Protein AF-A0A6P0MLT7-F1 (afdb_monomer)

Sequence (885 aa):
MPVNLDKPHLWKSDSLHSIDFYNDWFLRFAPSTFREQRELKAEEVANALAITDYLRGISIQLLKNNPGILPMLRMTTAPPLARDRLIGLAYTTKSLVSSLEGSAKYPPRIPPRMPSNVLDAHLERIIDVLREVADRDLFPWLDDPNTEPTKEALSRSASVVADRLCGAAADPIIRNAQEQRQLNALGAFLKSHNYTEIASNDLNNLLAMPQGSYTFRCNISVGSDKTSVNIPIDCIVSSHTRQPDALPLLIEAKSAGDTTNTNKRRKEEAQKFSQLKRKFGNTVPFLLFLCGYFEPGYLGYEASEGIDWVWEHRITDLLDYIEDNSSLLPRNLAQQNPSLYSSDFMQLEAERFRRQQEVDNSKTPLARNQLGQFSTPFSLAQQISRYTISLLAVGRESRHLLEPAIGSGVFISSIISLNPQNITYTGVEIDALYAQICEELFSEFGCNVLNQDFFSFIESEESQENFDCVITNPPYVRHHHFASETKKQYKEKVLRTLGISVSGLAGLYIYYILLCDQLLKDGAVASWLIPSEFLYVNYGRALREYLYNYVSLIRIHRFDAQNVQFNDALVSSCIITYRKQKPAADLLFSVTRGTYENPAMHYEIPRSSISHSEKWNFSELEQADTEDGIALEKLFQITRGLATGNNDFFILDQWRINEKKIPSQFLVPVLPSPRYIKSSVIESDAAGVPLLTQQKFLLLVTLSPAEIRYKHPGLYQYLEEGKKIGVHNRYLCRTRKRWYFQEKREPPLFVATYMGRTNSNGNAPIRFLLNRSRAIATNVFICLYPKPELQYLLQQSKAREIELLETLNQIPIACIQRAGRSYGGGLQKIEPKELRAVRVKNLPEWLSFKEVVQLDMFSAEQGFSCYFRGSISHNYHVGNFDGCI

Nearest PDB structures (foldseek):
  8vpg-assembly3_C  TM=6.772E-01  e=4.640E-24  Clostridioides difficile
  8q56-assembly1_A-2  TM=5.894E-01  e=7.516E-13  Salmonella enterica subsp. enterica serovar Typhimurium str. D23580
  8zek-assembly1_A  TM=5.015E-01  e=5.450E-13  Escherichia coli
  8c45-assembly1_A  TM=5.292E-01  e=1.770E-11  Salmonella enterica subsp. enterica serovar Typhimurium str. D23580
  8c45-assembly2_B  TM=5.084E-01  e=4.897E-11  Salmonella enterica subsp. enterica serovar Typhimurium str. D23580

Foldseek 3Di:
DFLPLVCLVCQAVLQVVLAVVVVVVCVVPQVVLLVVLLVVLLVLLLVLCVLCVNVPNQALVSCQVQLQCLLLLQLQFVVRDDLVRLCVQLVHDPVQNCLSNDDPVGHHHGDPPDDPVRSRSSSVSSSVVSLVGGPCVLVVCNVPVVDDDDPVSSSSSSSSSSSSSSVVPSVVVSVVVVLVVLLVLLVVVLVVVQAAEDELVVPPDQLPDDASYKYAFHWDWFDDPVDTDTDTFGMWHHANPHDSLDGTATEHEDEDNEQVVLVVCLVVQLVSLVRVCVRNNPPHRYEYEYGHNQDSVSSNSCSVSVYGYDYSVRSVSCCVVRPPPPPDDPPDDPDDDDPPFDPVLVVLVVLLVVLLVVVVVVDDPVVCQLQQPFDFPLVVLLLLLVVQVVLQDDDQDAFEEEALAQQLNSNVSSNVRVVDPRYAYEYEHCDPSSLVNCCVRCVVVRYHYHNHHSVVVLVDPVQFQRHQEYEYAHGFHWLPSDDPPVVVVLQVVLCVPPVFGADSGDGPVLSVVSSCLRRHHAFHKYKYKFFPCLLADQRVLRVLLCCLFFWQWAEKEWEDLQDDSTPPDQTGIIMTMITRHGYDQQRWYWYFYHDSNDGPDIDTDGSVVDDSNHRRQCLCVVDVDDPFFDFLLVWWDKAFFWDQLDCVLFKDFPVCCVVLVPDCVQWFKADDQVVQPPDLEFDADPQQFTPTPTIITGRADDDDLVCCVVPPVSVNVSVVVCVVVPSCVRPCLVPDPHSRHTDDDFAAQKKKFFKAAQDPVRFARIAMHGRPGRHGYHRRIMGTHTDPVNVVLCVVDVVLSVLVNVQVRPQHSSLQPSLWDAGPPRMTGHHRVSSSRRGGRDHDPSPPCPDPPPPPPDDDDDDDDDDDDDDDDDDDDDDDDDDDD

Secondary structure (DSSP, 8-state):
--SSTT-HHHHHHHHHHHHHHHHHHHHHHHHHHHHHHHHHHHHHHHHHHHHTTTTTT--HHHHHH-GGGHHHHHHTBSSPPPHHHHHHHTT--HHHHHHHH-BTTB-S---TTS-HHHHHHHHHHHHHHHHHTB-TTT-GGGS-TT-PPPHHHHHHHHHHHHHHHHHHHHHHHHHHHHHHHHHHHHHHHHHHTT-EE--GGG-S-GGGPPTTEEEEEEEEEES-TTS-EEEEEEEEEE-TT--TTSPPEEEEEEEESSHHHHHHHHHHHHHHHHHHHHHH-S---EEEEEEE---HHHHHHHHHTT-EEEEGGGGGGGHHHHS--SS---S----S------HHHHHHHHHHHHHHHHHHHHS-HHHHHHHT--PPPHHHHHHHHHHHHHTS--SSS-EEEEETT-TTTHHHHHHHHT--TTEEEEEE-SSHHHHHHHHHHHGGGTEEEE-S-HHHHTT-GGGTT-EEEEEE------GGGS-HHHHHHHHHHHHHHH-PPPPTT--HHHHHHHHHGGGEEEEEEEEEEEEGGGGTSGGGHHHHHHHHHTSEEEEEEE--TT---STT--S-EEEEEEESSPPPTT-EEEEEEESSSSEEEEEEEEGGG--SSS---GGGTT------SEEHHHHEEEEEPB--S-HHHHEEEHHHHHHTT--GGGEEEE---GGG--SSEE-B-TT--B-SSS-EEEE---S-HHHHHHH-HHHHHHHHHHHHTTGGGSHHHHHSSSTTPPPP-PPPSEEEESEEE--TT---SS-EEEE-SS-B-BTTEEEEEEPHHHHHHHHT-HHHHHHHHHHHHTS-HHHHHHHSEEETTTEEE--HHHHHH-EESS--GGG--------------------------------------

pLDDT: mean 81.79, std 17.55, range [25.17, 97.94]

Radius of gyration: 35.31 Å; Cα contacts (8 Å, |Δi|>4): 1347; chains: 1; bounding box: 94×104×95 Å

Solvent-accessible surface area (backbone atoms only — not comparable to full-atom values): 49921 Å² total; per-residue (Å²): 126,79,85,39,52,83,38,73,89,48,42,60,62,52,26,51,53,24,31,52,58,39,46,61,51,43,70,67,49,47,63,55,50,44,50,57,40,35,56,56,31,38,52,52,37,50,52,45,33,59,74,20,54,72,67,72,55,71,44,64,70,52,44,65,77,42,22,58,44,52,64,56,56,30,37,52,23,62,73,61,51,51,71,70,54,48,30,63,75,25,73,44,54,71,66,53,54,47,27,19,55,29,53,98,90,40,73,46,34,77,62,90,86,57,56,67,72,62,49,48,57,36,45,47,34,44,50,52,49,49,62,74,36,39,28,50,90,62,42,60,47,77,82,38,92,87,47,78,77,49,73,67,52,49,52,52,36,38,52,53,32,12,52,53,44,22,55,71,56,32,56,58,52,52,53,51,53,50,53,51,50,54,52,48,52,52,51,52,53,40,46,75,70,70,33,44,81,49,69,51,89,75,63,86,47,74,56,73,54,57,66,27,23,30,35,56,67,35,69,48,76,42,70,53,102,89,61,66,44,72,44,80,39,46,33,39,38,25,31,70,81,59,55,74,88,48,78,44,42,36,32,41,74,46,73,33,96,41,67,71,63,44,75,74,46,60,64,60,56,54,49,52,52,55,50,50,28,73,73,72,37,91,81,65,55,53,34,36,39,39,40,12,32,56,52,61,74,54,54,52,50,42,28,73,74,69,36,35,47,37,41,60,92,46,55,73,60,50,44,74,78,52,45,90,72,86,82,73,76,81,90,79,76,96,74,90,76,80,85,84,67,62,79,66,58,59,49,54,53,51,50,46,52,51,54,44,50,53,56,56,69,75,48,55,73,67,60,35,56,69,67,25,72,71,81,74,49,57,73,59,32,32,52,54,37,55,58,54,58,69,70,51,80,93,67,93,66,74,40,34,32,38,18,69,46,28,50,57,28,50,54,59,52,31,40,59,66,68,63,68,79,55,58,36,36,40,32,22,16,67,50,58,74,32,28,49,50,28,39,77,73,32,37,93,68,47,32,47,60,42,71,37,53,54,77,61,52,71,69,40,75,87,47,47,51,59,22,45,30,35,51,41,57,56,36,74,30,60,48,86,82,58,65,73,63,65,55,49,54,53,38,52,47,42,32,70,76,71,67,42,74,62,48,86,71,35,43,48,42,56,54,52,59,63,60,44,54,63,27,38,25,85,68,12,40,38,40,40,45,43,66,47,55,45,36,70,42,78,49,21,32,42,53,41,35,43,52,51,70,52,22,29,52,47,34,41,38,36,47,44,77,86,57,76,84,44,100,83,57,99,59,64,43,25,38,41,32,32,29,40,35,70,48,60,87,82,36,60,25,37,42,32,31,45,48,90,90,65,46,78,40,78,44,79,41,52,52,80,82,58,60,39,87,55,65,62,68,68,65,63,74,76,55,89,83,66,90,67,48,50,38,39,48,81,47,25,55,62,37,72,24,51,78,75,68,42,59,86,79,39,45,37,41,68,66,58,35,59,75,47,56,46,62,68,92,33,52,42,36,28,58,59,65,70,90,74,56,86,62,54,63,40,50,44,52,96,88,24,44,51,77,51,96,62,56,32,25,36,54,49,58,86,73,52,74,70,54,29,49,73,77,36,50,45,48,35,51,53,52,52,52,40,48,75,76,44,53,45,75,32,73,62,11,56,75,37,100,48,46,70,56,60,85,88,75,76,48,33,51,30,37,32,44,25,59,29,50,63,48,99,85,72,49,57,34,59,49,50,32,41,36,71,21,55,26,28,52,39,58,68,26,30,31,30,35,64,33,73,72,54,43,56,60,39,74,77,34,75,64,51,53,54,54,50,45,51,44,61,60,62,52,56,55,67,57,54,58,64,47,28,49,79,46,72,93,62,37,36,35,49,49,46,76,31,53,32,67,37,58,47,66,76,62,57,76,96,66,53,80,68,75,78,68,79,76,74,90,70,88,81,91,83,89,84,90,83,89,83,90,84,88,88,77,90,85,87,82,89,82,88,81,82,86,88,134

Structure (mmCIF, N/CA/C/O backbone):
data_AF-A0A6P0MLT7-F1
#
_entry.id   AF-A0A6P0MLT7-F1
#
loop_
_atom_site.group_PDB
_atom_site.id
_atom_site.type_symbol
_atom_site.label_atom_id
_atom_site.label_alt_id
_atom_site.label_comp_id
_atom_site.label_asym_id
_atom_site.label_entity_id
_atom_site.label_seq_id
_atom_site.pdbx_PDB_ins_code
_atom_site.Cartn_x
_atom_site.Cartn_y
_atom_site.Cartn_z
_atom_site.occupancy
_atom_site.B_iso_or_equiv
_atom_site.auth_seq_id
_atom_site.auth_comp_id
_atom_site.auth_asym_id
_atom_site.auth_atom_id
_atom_site.pdbx_PDB_model_num
ATOM 1 N N . MET A 1 1 ? -4.074 25.007 24.985 1.00 59.66 1 MET A N 1
ATOM 2 C CA . MET A 1 1 ? -4.455 23.640 24.555 1.00 59.66 1 MET A CA 1
ATOM 3 C C . MET A 1 1 ? -3.503 23.231 23.447 1.00 59.66 1 MET A C 1
ATOM 5 O O . MET A 1 1 ? -2.954 24.135 22.829 1.00 59.66 1 MET A O 1
ATOM 9 N N . PRO A 1 2 ? -3.272 21.934 23.210 1.00 78.69 2 PRO A N 1
ATOM 10 C CA . PRO A 1 2 ? -2.504 21.508 22.050 1.00 78.69 2 PRO A CA 1
ATOM 11 C C . PRO A 1 2 ? -3.204 21.946 20.758 1.00 78.69 2 PRO A C 1
ATOM 13 O O . PRO A 1 2 ? -4.433 22.057 20.729 1.00 78.69 2 PRO A O 1
ATOM 16 N N . VAL A 1 3 ? -2.446 22.220 19.700 1.00 84.88 3 VAL A N 1
ATOM 17 C CA . VAL A 1 3 ? -2.982 22.665 18.407 1.00 84.88 3 VAL A CA 1
ATOM 18 C C . VAL A 1 3 ? -3.327 21.470 17.534 1.00 84.88 3 VAL A C 1
ATOM 20 O O . VAL A 1 3 ? -4.436 21.434 17.002 1.00 84.88 3 VAL A O 1
ATOM 23 N N . ASN A 1 4 ? -2.456 20.464 17.423 1.00 89.38 4 ASN A N 1
ATOM 24 C CA . ASN A 1 4 ? -2.694 19.324 16.537 1.00 89.38 4 ASN A CA 1
ATOM 25 C C . ASN A 1 4 ? -2.496 17.956 17.198 1.00 89.38 4 ASN A C 1
ATOM 27 O O . ASN A 1 4 ? -3.215 17.031 16.818 1.00 89.38 4 ASN A O 1
ATOM 31 N N . LEU A 1 5 ? -1.607 17.790 18.186 1.00 86.69 5 LEU A N 1
ATOM 32 C CA . LEU A 1 5 ? -1.291 16.464 18.757 1.00 86.69 5 LEU A CA 1
ATOM 33 C C . LEU A 1 5 ? -2.497 15.737 19.366 1.00 86.69 5 LEU A C 1
ATOM 35 O O . LEU A 1 5 ? -2.495 14.514 19.465 1.00 86.69 5 LEU A O 1
ATOM 39 N N . ASP A 1 6 ? -3.537 16.463 19.773 1.00 87.75 6 ASP A N 1
ATOM 40 C CA . ASP A 1 6 ? -4.758 15.907 20.362 1.00 87.75 6 ASP A CA 1
ATOM 41 C C . ASP A 1 6 ? -5.932 15.840 19.370 1.00 87.75 6 ASP A C 1
ATOM 43 O O . ASP A 1 6 ? -7.049 15.472 19.739 1.00 87.75 6 ASP A O 1
ATOM 47 N N . LYS A 1 7 ? -5.688 16.148 18.086 1.00 87.38 7 LYS A N 1
ATOM 48 C CA . LYS A 1 7 ? -6.708 16.197 17.021 1.00 87.38 7 LYS A CA 1
ATOM 49 C C . LYS A 1 7 ? -6.458 15.165 15.916 1.00 87.38 7 LYS A C 1
ATOM 51 O O . LYS A 1 7 ? -6.409 15.530 14.740 1.00 87.38 7 LYS A O 1
ATOM 56 N N . PRO A 1 8 ? -6.387 13.855 16.230 1.00 78.31 8 PRO A N 1
ATOM 57 C CA . PRO A 1 8 ? -6.118 12.818 15.231 1.00 78.31 8 PRO A CA 1
ATOM 58 C C . PRO A 1 8 ? -7.149 12.750 14.101 1.00 78.31 8 PRO A C 1
ATOM 60 O O . PRO A 1 8 ? -6.842 12.293 13.001 1.00 78.31 8 PRO A O 1
ATOM 63 N N . HIS A 1 9 ? -8.358 13.260 14.342 1.00 81.12 9 HIS A N 1
ATOM 64 C CA . HIS A 1 9 ? -9.406 13.390 13.335 1.00 81.12 9 HIS A CA 1
ATOM 65 C C . HIS A 1 9 ? -9.062 14.392 12.213 1.00 81.12 9 HIS A C 1
ATOM 67 O O . HIS A 1 9 ? -9.569 14.229 11.106 1.00 81.12 9 HIS A O 1
ATOM 73 N N . LEU A 1 10 ? -8.188 15.379 12.463 1.00 77.44 10 LEU A N 1
ATOM 74 C CA . LEU A 1 10 ? -7.748 16.376 11.472 1.00 77.44 10 LEU A CA 1
ATOM 75 C C . LEU A 1 10 ? -6.457 15.980 10.751 1.00 77.44 10 LEU A C 1
ATOM 77 O O . LEU A 1 10 ? -6.209 16.437 9.636 1.00 77.44 10 LEU A O 1
ATOM 81 N N . TRP A 1 11 ? -5.649 15.092 11.341 1.00 87.25 11 TRP A N 1
ATOM 82 C CA . TRP A 1 11 ? -4.314 14.763 10.831 1.00 87.25 11 TRP A CA 1
ATOM 83 C C . TRP A 1 11 ? -4.325 14.364 9.366 1.00 87.25 11 TRP A C 1
ATOM 85 O O . TRP A 1 11 ? -3.484 14.817 8.598 1.00 87.25 11 TRP A O 1
ATOM 95 N N . LYS A 1 12 ? -5.288 13.538 8.952 1.00 77.00 12 LYS A N 1
ATOM 96 C CA . LYS A 1 12 ? -5.355 13.055 7.573 1.00 77.00 12 LYS A CA 1
ATOM 97 C C . LYS A 1 12 ? -5.671 14.172 6.577 1.00 77.00 12 LYS A C 1
ATOM 99 O O . LYS A 1 12 ? -5.018 14.239 5.539 1.00 77.00 12 LYS A O 1
ATOM 104 N N . SER A 1 13 ? -6.659 15.016 6.867 1.00 81.81 13 SER A N 1
ATOM 105 C CA . SER A 1 13 ? -7.022 16.131 5.987 1.00 81.81 13 SER A CA 1
ATOM 106 C C . SER A 1 13 ? -5.907 17.169 5.917 1.00 81.81 13 SER A C 1
ATOM 108 O O . SER A 1 13 ? -5.542 17.586 4.821 1.00 81.81 13 SER A O 1
ATOM 110 N N . ASP A 1 14 ? -5.303 17.519 7.053 1.00 86.06 14 ASP A N 1
ATOM 111 C CA . ASP A 1 14 ? -4.200 18.481 7.080 1.00 86.06 14 ASP A CA 1
ATOM 112 C C . ASP A 1 14 ? -2.954 17.936 6.372 1.00 86.06 14 ASP A C 1
ATOM 114 O O . ASP A 1 14 ? -2.264 18.669 5.667 1.00 86.06 14 ASP A O 1
ATOM 118 N N . SER A 1 15 ? -2.688 16.630 6.483 1.00 86.69 15 SER A N 1
ATOM 119 C CA . SER A 1 15 ? -1.591 15.988 5.748 1.00 86.69 15 SER A CA 1
ATOM 120 C C . SER A 1 15 ? -1.787 16.099 4.236 1.00 86.69 15 SER A C 1
ATOM 122 O O . SER A 1 15 ? -0.829 16.376 3.520 1.00 86.69 15 SER A O 1
ATOM 124 N N . LEU A 1 16 ? -3.018 15.927 3.736 1.00 80.31 16 LEU A N 1
ATOM 125 C CA . LEU A 1 16 ? -3.323 16.090 2.310 1.00 80.31 16 LEU A CA 1
ATOM 126 C C . LEU A 1 16 ? -3.113 17.537 1.848 1.00 80.31 16 LEU A C 1
ATOM 128 O O . LEU A 1 16 ? -2.422 17.757 0.857 1.00 80.31 16 LEU A O 1
ATOM 132 N N . HIS A 1 17 ? -3.606 18.524 2.600 1.00 80.62 17 HIS A N 1
ATOM 133 C CA . HIS A 1 17 ? -3.372 19.935 2.275 1.00 80.62 17 HIS A CA 1
ATOM 134 C C . HIS A 1 17 ? -1.887 20.313 2.335 1.00 80.62 17 HIS A C 1
ATOM 136 O O . HIS A 1 17 ? -1.398 21.065 1.495 1.00 80.62 17 HIS A O 1
ATOM 142 N N . SER A 1 18 ? -1.142 19.757 3.292 1.00 90.81 18 SER A N 1
ATOM 143 C CA . SER A 1 18 ? 0.308 19.933 3.403 1.00 90.81 18 SER A CA 1
ATOM 144 C C . SER A 1 18 ? 1.053 19.355 2.195 1.00 90.81 18 SER A C 1
ATOM 146 O O . SER A 1 18 ? 2.000 19.968 1.697 1.00 90.81 18 SER A O 1
ATOM 148 N N . ILE A 1 19 ? 0.605 18.200 1.690 1.00 87.06 19 ILE A N 1
ATOM 149 C CA . ILE A 1 19 ? 1.123 17.577 0.467 1.00 87.06 19 ILE A CA 1
ATOM 150 C C . ILE A 1 19 ? 0.839 18.459 -0.749 1.00 87.06 19 ILE A C 1
ATOM 152 O O 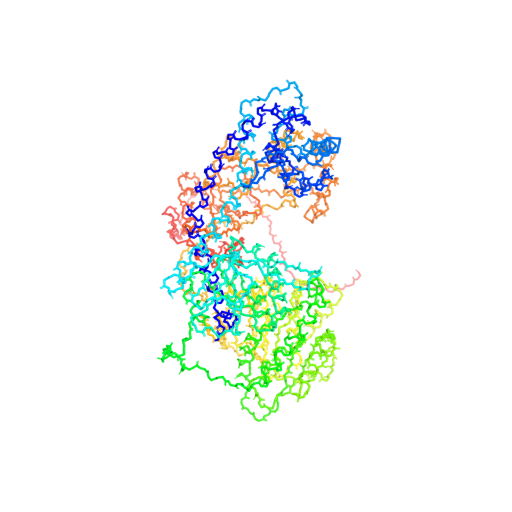. ILE A 1 19 ? 1.757 18.721 -1.524 1.00 87.06 19 ILE A O 1
ATOM 156 N N . ASP A 1 20 ? -0.391 18.944 -0.908 1.00 79.25 20 ASP A N 1
ATOM 157 C CA . ASP A 1 20 ? -0.760 19.809 -2.032 1.00 79.25 20 ASP A CA 1
ATOM 158 C C . ASP A 1 20 ? 0.033 21.122 -2.011 1.00 79.25 20 ASP A C 1
ATOM 160 O O . ASP A 1 20 ? 0.593 21.530 -3.031 1.00 79.25 20 ASP A O 1
ATOM 164 N N . PHE A 1 21 ? 0.180 21.728 -0.830 1.00 80.94 21 PHE A N 1
ATOM 165 C CA . PHE A 1 21 ? 0.976 22.937 -0.623 1.00 80.94 21 PHE A CA 1
ATOM 166 C C . PHE A 1 21 ? 2.456 22.734 -0.984 1.00 80.94 21 PHE A C 1
ATOM 168 O O . PHE A 1 21 ? 3.061 23.571 -1.659 1.00 80.94 21 PHE A O 1
ATOM 175 N N . TYR A 1 22 ? 3.044 21.601 -0.587 1.00 87.44 22 TYR A N 1
ATOM 176 C CA . TYR A 1 22 ? 4.405 21.233 -0.980 1.00 87.44 22 TYR A CA 1
ATOM 177 C C . TYR A 1 22 ? 4.519 20.993 -2.491 1.00 87.44 22 TYR A C 1
ATOM 179 O O . TYR A 1 22 ? 5.451 21.485 -3.130 1.00 87.44 22 TYR A O 1
ATOM 187 N N . ASN A 1 23 ? 3.576 20.247 -3.073 1.00 82.88 23 ASN A N 1
ATOM 188 C CA . ASN A 1 23 ? 3.587 19.880 -4.486 1.00 82.88 23 ASN A CA 1
ATOM 189 C C . ASN A 1 23 ? 3.485 21.109 -5.396 1.00 82.88 23 ASN A C 1
ATOM 191 O O . ASN A 1 23 ? 4.192 21.173 -6.400 1.00 82.88 23 ASN A O 1
ATOM 195 N N . ASP A 1 24 ? 2.669 22.103 -5.039 1.00 79.50 24 ASP A N 1
ATOM 196 C CA . ASP A 1 24 ? 2.546 23.352 -5.797 1.00 79.50 24 ASP A CA 1
ATOM 197 C C . ASP A 1 24 ? 3.874 24.133 -5.855 1.00 79.50 24 ASP A C 1
ATOM 199 O O . ASP A 1 24 ? 4.269 24.667 -6.896 1.00 79.50 24 ASP A O 1
ATOM 203 N N . TRP A 1 25 ? 4.627 24.177 -4.753 1.00 86.50 25 TRP A N 1
ATOM 204 C CA . TRP A 1 25 ? 5.988 24.722 -4.765 1.00 86.50 25 TRP A CA 1
ATOM 205 C C . TRP A 1 25 ? 6.948 23.844 -5.583 1.00 86.50 25 TRP A C 1
ATOM 207 O O . TRP A 1 25 ? 7.662 24.351 -6.455 1.00 86.50 25 TRP A O 1
ATOM 217 N N . PHE A 1 26 ? 6.932 22.528 -5.355 1.00 84.94 26 PHE A N 1
ATOM 218 C CA . PHE A 1 26 ? 7.840 21.581 -6.000 1.00 84.94 26 PHE A CA 1
ATOM 219 C C . PHE A 1 26 ? 7.711 21.619 -7.527 1.00 84.94 26 PHE A C 1
ATOM 221 O O . PHE A 1 26 ? 8.719 21.680 -8.227 1.00 84.94 26 PHE A O 1
ATOM 228 N N . LEU A 1 27 ? 6.484 21.661 -8.056 1.00 77.19 27 LEU A N 1
ATOM 229 C CA . LEU A 1 27 ? 6.213 21.724 -9.496 1.00 77.19 27 LEU A CA 1
ATOM 230 C C . LEU A 1 27 ? 6.749 23.003 -10.159 1.00 77.19 27 LEU A C 1
ATOM 232 O O . LEU A 1 27 ? 7.069 22.977 -11.347 1.00 77.19 27 LEU A O 1
ATOM 236 N N . ARG A 1 28 ? 6.875 24.106 -9.412 1.00 81.06 28 ARG A N 1
ATOM 237 C CA . ARG A 1 28 ? 7.407 25.381 -9.919 1.00 81.06 28 ARG A CA 1
ATOM 238 C C . ARG A 1 28 ? 8.928 25.472 -9.817 1.00 81.06 28 ARG A C 1
ATOM 240 O O . ARG A 1 28 ? 9.554 26.036 -10.711 1.00 81.06 28 ARG A O 1
ATOM 247 N N . PHE A 1 29 ? 9.516 24.930 -8.750 1.00 82.56 29 PHE A N 1
ATOM 248 C CA . PHE A 1 29 ? 10.946 25.069 -8.458 1.00 82.56 29 PHE A CA 1
ATOM 249 C C . PHE A 1 29 ? 11.792 23.903 -8.993 1.00 82.56 29 PHE A C 1
ATOM 251 O O . PHE A 1 29 ? 12.817 24.117 -9.634 1.00 82.56 29 PHE A O 1
ATOM 258 N N . ALA A 1 30 ? 11.364 22.655 -8.780 1.00 83.12 30 ALA A N 1
ATOM 259 C CA . ALA A 1 30 ? 12.192 21.489 -9.086 1.00 83.12 30 ALA A CA 1
ATOM 260 C C . ALA A 1 30 ? 12.508 21.325 -10.587 1.00 83.12 30 ALA A C 1
ATOM 262 O O . ALA A 1 30 ? 13.669 21.059 -10.907 1.00 83.12 30 ALA A O 1
ATOM 263 N N . PRO A 1 31 ? 11.562 21.506 -11.538 1.00 83.94 31 PRO A N 1
ATOM 264 C CA . PRO A 1 31 ? 11.862 21.306 -12.955 1.00 83.94 31 PRO A CA 1
ATOM 265 C C . PRO A 1 31 ? 12.884 22.294 -13.524 1.00 83.94 31 PRO A C 1
ATOM 267 O O . PRO A 1 31 ? 13.697 21.894 -14.356 1.00 83.94 31 PRO A O 1
ATOM 270 N N . SER A 1 32 ? 12.848 23.567 -13.117 1.00 82.50 32 SER A N 1
ATOM 271 C CA . SER A 1 32 ? 13.802 24.579 -13.588 1.00 82.50 32 SER A CA 1
ATOM 272 C C . SER A 1 32 ? 15.191 24.330 -13.007 1.00 82.50 32 SER A C 1
ATOM 274 O O . SER A 1 32 ? 16.144 24.241 -13.777 1.00 82.50 32 SER A O 1
ATOM 276 N N . THR A 1 33 ? 15.295 24.089 -11.694 1.00 84.00 33 THR A N 1
ATOM 277 C CA . THR A 1 33 ? 16.560 23.721 -11.038 1.00 84.00 33 THR A CA 1
ATOM 278 C C . THR A 1 33 ? 17.168 22.465 -11.655 1.00 84.00 33 THR A C 1
ATOM 280 O O . THR A 1 33 ? 18.366 22.423 -11.916 1.00 84.00 33 THR A O 1
ATOM 283 N N . PHE A 1 34 ? 16.357 21.443 -11.940 1.00 83.69 34 PHE A N 1
ATOM 284 C CA . PHE A 1 34 ? 16.854 20.220 -12.565 1.00 83.69 34 PHE A CA 1
ATOM 285 C C . PHE A 1 34 ? 17.400 20.479 -13.978 1.00 83.69 34 PHE A C 1
ATOM 287 O O . PHE A 1 34 ? 18.430 19.922 -14.344 1.00 83.69 34 PHE A O 1
ATOM 294 N N . ARG A 1 35 ? 16.744 21.327 -14.784 1.00 83.12 35 ARG A N 1
ATOM 295 C CA . ARG A 1 35 ? 17.228 21.678 -16.134 1.00 83.12 35 ARG A CA 1
ATOM 296 C C . ARG A 1 35 ? 18.541 22.455 -16.086 1.00 83.12 35 ARG A C 1
ATOM 298 O O . ARG A 1 35 ? 19.471 22.074 -16.784 1.00 83.12 35 ARG A O 1
ATOM 305 N N . GLU A 1 36 ? 18.625 23.469 -15.229 1.00 84.88 36 GLU A N 1
ATOM 306 C CA . GLU A 1 36 ? 19.840 24.268 -15.037 1.00 84.88 36 GLU A CA 1
ATOM 307 C C . GLU A 1 36 ? 21.015 23.389 -14.581 1.00 84.88 36 GLU A C 1
ATOM 309 O O . GLU A 1 36 ? 22.103 23.436 -15.153 1.00 84.88 36 GLU A O 1
ATOM 314 N N . GLN A 1 37 ? 20.787 22.504 -13.603 1.00 85.94 37 GLN A N 1
ATOM 315 C CA . GLN A 1 37 ? 21.819 21.561 -13.170 1.00 85.94 37 GLN A CA 1
ATOM 316 C C . GLN A 1 37 ? 22.191 20.566 -14.269 1.00 85.94 37 GLN A C 1
ATOM 318 O O . GLN A 1 37 ? 23.364 20.225 -14.395 1.00 85.94 37 GLN A O 1
ATOM 323 N N . ARG A 1 38 ? 21.241 20.110 -15.092 1.00 85.44 38 ARG A N 1
ATOM 324 C CA . ARG A 1 38 ? 21.536 19.191 -16.197 1.00 85.44 38 ARG A CA 1
ATOM 325 C C . ARG A 1 38 ? 22.480 19.824 -17.219 1.00 85.44 38 ARG A C 1
ATOM 327 O O . ARG A 1 38 ? 23.386 19.132 -17.673 1.00 85.44 38 ARG A O 1
ATOM 334 N N . GLU A 1 39 ? 22.295 21.099 -17.554 1.00 81.62 39 GLU A N 1
ATOM 335 C CA . GLU A 1 39 ? 23.186 21.831 -18.466 1.00 81.62 39 GLU A CA 1
ATOM 336 C C . GLU A 1 39 ? 24.604 21.932 -17.887 1.00 81.62 39 GLU A C 1
ATOM 338 O O . GLU A 1 39 ? 25.559 21.479 -18.518 1.00 81.62 39 GLU A O 1
ATOM 343 N N . LEU A 1 40 ? 24.732 22.378 -16.632 1.00 84.94 40 LEU A N 1
ATOM 344 C CA . LEU A 1 40 ? 26.025 22.471 -15.941 1.00 84.94 40 LEU A CA 1
ATOM 345 C C . LEU A 1 40 ? 26.728 21.106 -15.822 1.00 84.94 40 LEU A C 1
ATOM 347 O O . LEU A 1 40 ? 27.929 20.983 -16.069 1.00 84.94 40 LEU A O 1
ATOM 351 N N . LYS A 1 41 ? 25.991 20.048 -15.456 1.00 89.38 41 LYS A N 1
ATOM 352 C CA . LYS A 1 41 ? 26.561 18.701 -15.290 1.00 89.38 41 LYS A CA 1
ATOM 353 C C . LYS A 1 41 ? 26.906 18.038 -16.613 1.00 89.38 41 LYS A C 1
ATOM 355 O O . LYS A 1 41 ? 27.855 17.260 -16.641 1.00 89.38 41 LYS A O 1
ATOM 360 N N . ALA A 1 42 ? 26.209 18.352 -17.701 1.00 85.19 42 ALA A N 1
ATOM 361 C CA . ALA A 1 42 ? 26.589 17.874 -19.025 1.00 85.19 42 ALA A CA 1
ATOM 362 C C . ALA A 1 42 ? 27.979 18.392 -19.432 1.00 85.19 42 ALA A C 1
ATOM 364 O O . ALA A 1 42 ? 28.806 17.602 -19.893 1.00 85.19 42 ALA A O 1
ATOM 365 N N . GLU A 1 43 ? 28.269 19.674 -19.192 1.00 86.00 43 GLU A N 1
ATOM 366 C CA . GLU A 1 43 ? 29.590 20.260 -19.459 1.00 86.00 43 GLU A CA 1
ATOM 367 C C . GLU A 1 43 ? 30.682 19.671 -18.555 1.00 86.00 43 GLU A C 1
ATOM 369 O O . GLU A 1 43 ? 31.745 19.271 -19.038 1.00 86.00 43 GLU A O 1
ATOM 374 N N . GLU A 1 44 ? 30.417 19.543 -17.249 1.00 87.94 44 GLU A N 1
ATOM 375 C CA . GLU A 1 44 ? 31.357 18.923 -16.302 1.00 87.94 44 GLU A CA 1
ATOM 376 C C . GLU A 1 44 ? 31.701 17.479 -16.694 1.00 87.94 44 GLU A C 1
ATOM 378 O O . GLU A 1 44 ? 32.866 17.079 -16.640 1.00 87.94 44 GLU A O 1
ATOM 383 N N . VAL A 1 45 ? 30.704 16.695 -17.116 1.00 92.19 45 VAL A N 1
ATOM 384 C CA . VAL A 1 45 ? 30.898 15.305 -17.546 1.00 92.19 45 VAL A CA 1
ATOM 385 C C . VAL A 1 45 ? 31.697 15.230 -18.841 1.00 92.19 45 VAL A C 1
ATOM 387 O O . VAL A 1 45 ? 32.606 14.406 -18.929 1.00 92.19 45 VAL A O 1
ATOM 390 N N . ALA A 1 46 ? 31.406 16.085 -19.824 1.00 87.69 46 ALA A N 1
ATOM 391 C CA . ALA A 1 46 ? 32.158 16.125 -21.075 1.00 87.69 46 ALA A CA 1
ATOM 392 C C . ALA A 1 46 ? 33.644 16.436 -20.825 1.00 87.69 46 ALA A C 1
ATOM 394 O O . ALA A 1 46 ? 34.520 15.712 -21.303 1.00 87.69 46 ALA A O 1
ATOM 395 N N . ASN A 1 47 ? 33.924 17.447 -19.998 1.00 88.94 47 ASN A N 1
ATOM 396 C CA . ASN A 1 47 ? 35.286 17.818 -19.617 1.00 88.94 47 ASN A CA 1
ATOM 397 C C . ASN A 1 47 ? 35.991 16.696 -18.846 1.00 88.94 47 ASN A C 1
ATOM 399 O O . ASN A 1 47 ? 37.140 16.362 -19.133 1.00 88.94 47 ASN A O 1
ATOM 403 N N . ALA A 1 48 ? 35.308 16.073 -17.886 1.00 91.00 48 ALA A N 1
ATOM 404 C CA . ALA A 1 48 ? 35.898 15.017 -17.076 1.00 91.00 48 ALA A CA 1
ATOM 405 C C . ALA A 1 48 ? 36.145 13.724 -17.879 1.00 91.00 48 ALA A C 1
ATOM 407 O O . ALA A 1 48 ? 37.156 13.055 -17.658 1.00 91.00 48 ALA A O 1
ATOM 408 N N . LEU A 1 49 ? 35.285 13.385 -18.846 1.00 91.56 49 LEU A N 1
ATOM 409 C CA . LEU A 1 49 ? 35.533 12.288 -19.786 1.00 91.56 49 LEU A CA 1
ATOM 410 C C . LEU A 1 49 ? 36.754 12.573 -20.667 1.00 91.56 49 LEU A C 1
ATOM 412 O O . LEU A 1 49 ? 37.586 11.688 -20.823 1.00 91.56 49 LEU A O 1
ATOM 416 N N . ALA A 1 50 ? 36.915 13.798 -21.172 1.00 89.44 50 ALA A N 1
ATOM 417 C CA . ALA A 1 50 ? 38.090 14.165 -21.962 1.00 89.44 50 ALA A CA 1
ATOM 418 C C . ALA A 1 50 ? 39.391 14.092 -21.140 1.00 89.44 50 ALA A C 1
ATOM 420 O O . ALA A 1 50 ? 40.369 13.492 -21.578 1.00 89.44 50 ALA A O 1
ATOM 421 N N . ILE A 1 51 ? 39.396 14.639 -19.918 1.00 92.19 51 ILE A N 1
ATOM 422 C CA . ILE A 1 51 ? 40.573 14.627 -19.030 1.00 92.19 51 ILE A CA 1
ATOM 423 C C . ILE A 1 51 ? 40.974 13.198 -18.650 1.00 92.19 51 ILE A C 1
ATOM 425 O O . ILE A 1 51 ? 42.160 12.907 -18.525 1.00 92.19 51 ILE A O 1
ATOM 429 N N . THR A 1 52 ? 40.000 12.305 -18.463 1.00 92.56 52 THR A N 1
ATOM 430 C CA . THR A 1 52 ? 40.239 10.904 -18.076 1.00 92.56 52 THR A CA 1
ATOM 431 C C . THR A 1 52 ? 40.552 9.984 -19.249 1.00 92.56 52 THR A C 1
ATOM 433 O O . THR A 1 52 ? 40.594 8.772 -19.039 1.00 92.56 52 THR A O 1
ATOM 436 N N . ASP A 1 53 ? 40.754 10.520 -20.456 1.00 91.62 53 ASP A N 1
ATOM 437 C CA . ASP A 1 53 ? 40.876 9.732 -21.687 1.00 91.62 53 ASP A CA 1
ATOM 438 C C . ASP A 1 53 ? 39.743 8.697 -21.795 1.00 91.62 53 ASP A C 1
ATOM 440 O O . ASP A 1 53 ? 39.940 7.482 -21.848 1.00 91.62 53 ASP A O 1
ATOM 444 N N . TYR A 1 54 ? 38.514 9.195 -21.658 1.00 91.88 54 TYR A N 1
ATOM 445 C CA . TYR A 1 54 ? 37.285 8.408 -21.667 1.00 91.88 54 TYR A CA 1
ATOM 446 C C . TYR A 1 54 ? 37.327 7.233 -20.676 1.00 91.88 54 TYR A C 1
ATOM 448 O O . TYR A 1 54 ? 36.918 6.119 -20.995 1.00 91.88 54 TYR A O 1
ATOM 456 N N . LEU A 1 55 ? 37.803 7.505 -19.455 1.00 92.69 55 LEU A N 1
ATOM 457 C CA . LEU A 1 55 ? 38.006 6.568 -18.338 1.00 92.69 55 LEU A CA 1
ATOM 458 C C . LEU A 1 55 ? 39.221 5.624 -18.442 1.00 92.69 55 LEU A C 1
ATOM 460 O O . LEU A 1 55 ? 39.497 4.909 -17.476 1.00 92.69 55 LEU A O 1
ATOM 464 N N . ARG A 1 56 ? 39.996 5.640 -19.534 1.00 90.00 56 ARG A N 1
ATOM 465 C CA . ARG A 1 56 ? 41.217 4.816 -19.668 1.00 90.00 56 ARG A CA 1
ATOM 466 C C . ARG A 1 56 ? 42.391 5.368 -18.864 1.00 90.00 56 ARG A C 1
ATOM 468 O O . ARG A 1 56 ? 43.173 4.612 -18.294 1.00 90.00 56 ARG A O 1
ATOM 475 N N . GLY A 1 57 ? 42.483 6.691 -18.772 1.00 89.62 57 GLY A N 1
ATOM 476 C CA . GLY A 1 57 ? 43.589 7.425 -18.160 1.00 89.62 57 GLY A CA 1
ATOM 477 C C . GLY A 1 57 ? 43.464 7.663 -16.653 1.00 89.62 57 GLY A C 1
ATOM 478 O O . GLY A 1 57 ? 44.232 8.452 -16.098 1.00 89.62 57 GLY A O 1
ATOM 479 N N . ILE A 1 58 ? 42.508 7.031 -15.959 1.00 92.88 58 ILE A N 1
ATOM 480 C CA . ILE A 1 58 ? 42.305 7.256 -14.518 1.00 92.88 58 ILE A CA 1
ATOM 481 C C . ILE A 1 58 ? 43.553 6.798 -13.750 1.00 92.88 58 ILE A C 1
ATOM 483 O O . ILE A 1 58 ? 43.870 5.608 -13.716 1.00 92.88 58 ILE A O 1
ATOM 487 N N . SER A 1 59 ? 44.244 7.745 -13.113 1.00 94.50 59 SER A N 1
ATOM 488 C CA . SER A 1 59 ? 45.484 7.524 -12.362 1.00 94.50 59 SER A CA 1
ATOM 489 C C . SER A 1 59 ? 45.531 8.363 -11.083 1.00 94.50 59 SER A C 1
ATOM 491 O O . SER A 1 59 ? 44.790 9.339 -10.931 1.00 94.50 59 SER A O 1
ATOM 493 N N . ILE A 1 60 ? 46.435 8.004 -10.165 1.00 94.81 60 ILE A N 1
ATOM 494 C CA . ILE A 1 60 ? 46.643 8.733 -8.903 1.00 94.81 60 ILE A CA 1
ATOM 495 C C . ILE A 1 60 ? 46.978 10.204 -9.184 1.00 94.81 60 ILE A C 1
ATOM 497 O O . ILE A 1 60 ? 46.385 11.100 -8.586 1.00 94.81 60 ILE A O 1
ATOM 501 N N . GLN A 1 61 ? 47.886 10.466 -10.131 1.00 94.94 61 GLN A N 1
ATOM 502 C CA . GLN A 1 61 ? 48.289 11.831 -10.473 1.00 94.94 61 GLN A CA 1
ATOM 503 C C . GLN A 1 61 ? 47.130 12.639 -11.063 1.00 94.94 61 GLN A C 1
ATOM 505 O O . GLN A 1 61 ? 46.969 13.818 -10.747 1.00 94.94 61 GLN A O 1
ATOM 510 N N . LEU A 1 62 ? 46.287 11.998 -11.875 1.00 94.75 62 LEU A N 1
ATOM 511 C CA . LEU A 1 62 ? 45.117 12.640 -12.455 1.00 94.75 62 LEU A CA 1
ATOM 512 C C . LEU A 1 62 ? 44.104 13.048 -11.376 1.00 94.75 62 LEU A C 1
ATOM 514 O O . LEU A 1 62 ? 43.632 14.184 -11.409 1.00 94.75 62 LEU A O 1
ATOM 518 N N . LEU A 1 63 ? 43.824 12.179 -10.394 1.00 93.25 63 LEU A N 1
ATOM 519 C CA . LEU A 1 63 ? 42.951 12.511 -9.257 1.00 93.25 63 LEU A CA 1
ATOM 520 C C . LEU A 1 63 ? 43.552 13.582 -8.338 1.00 93.25 63 LEU A C 1
ATOM 522 O O . LEU A 1 63 ? 42.809 14.396 -7.794 1.00 93.25 63 LEU A O 1
ATOM 526 N N . LYS A 1 64 ? 44.882 13.625 -8.182 1.00 94.12 64 LYS A N 1
ATOM 527 C CA . LYS A 1 64 ? 45.562 14.703 -7.443 1.00 94.12 64 LYS A CA 1
ATOM 528 C C . LYS A 1 64 ? 45.404 16.061 -8.111 1.00 94.12 64 LYS A C 1
ATOM 530 O O . LY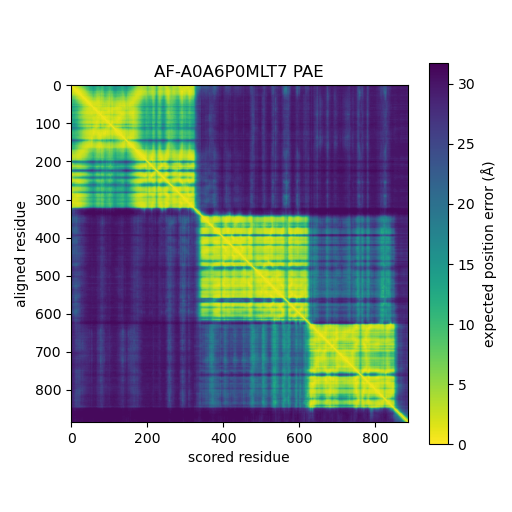S A 1 64 ? 45.145 17.045 -7.422 1.00 94.12 64 LYS A O 1
ATOM 535 N N . ASN A 1 65 ? 45.545 16.102 -9.432 1.00 94.25 65 ASN A N 1
ATOM 536 C CA . ASN A 1 65 ? 45.442 17.334 -10.208 1.00 94.25 65 ASN A CA 1
ATOM 537 C C . ASN A 1 65 ? 43.984 17.781 -10.390 1.00 94.25 65 ASN A C 1
ATOM 539 O O . ASN A 1 65 ? 43.718 18.975 -10.470 1.00 94.25 65 ASN A O 1
ATOM 543 N N . ASN A 1 66 ? 43.043 16.832 -10.432 1.00 94.00 66 ASN A N 1
ATOM 544 C CA . ASN A 1 66 ? 41.629 17.083 -10.712 1.00 94.00 66 ASN A CA 1
ATOM 545 C C . ASN A 1 66 ? 40.715 16.418 -9.667 1.00 94.00 66 ASN A C 1
ATOM 547 O O . ASN A 1 66 ? 39.890 15.575 -10.019 1.00 94.00 66 ASN A O 1
ATOM 551 N N . PRO A 1 67 ? 40.812 16.776 -8.376 1.00 92.31 67 PRO A N 1
ATOM 552 C CA . PRO A 1 67 ? 40.055 16.108 -7.312 1.00 92.31 67 PRO A CA 1
ATOM 553 C C . PRO A 1 67 ? 38.532 16.146 -7.539 1.00 92.31 67 PRO A C 1
ATOM 555 O O . PRO A 1 67 ? 37.827 15.188 -7.217 1.00 92.31 67 PRO A O 1
ATOM 558 N N . GLY A 1 68 ? 38.038 17.214 -8.177 1.00 90.81 68 GLY A N 1
ATOM 559 C CA . GLY A 1 68 ? 36.616 17.460 -8.429 1.00 90.81 68 GLY A CA 1
ATOM 560 C C . GLY A 1 68 ? 35.944 16.531 -9.441 1.00 90.81 68 GLY A C 1
ATOM 561 O O . GLY A 1 68 ? 34.734 16.631 -9.606 1.00 90.81 68 GLY A O 1
ATOM 562 N N . ILE A 1 69 ? 36.671 15.617 -10.096 1.00 93.94 69 ILE A N 1
ATOM 563 C CA . ILE A 1 69 ? 36.068 14.651 -11.033 1.00 93.94 69 ILE A CA 1
ATOM 564 C C . ILE A 1 69 ? 35.508 13.409 -10.331 1.00 93.94 69 ILE A C 1
ATOM 566 O O . ILE A 1 69 ? 34.750 12.650 -10.932 1.00 93.94 69 ILE A O 1
ATOM 570 N N . LEU A 1 70 ? 35.863 13.177 -9.061 1.00 94.44 70 LEU A N 1
ATOM 571 C CA . LEU A 1 70 ? 35.410 12.002 -8.313 1.00 94.44 70 LEU A CA 1
ATOM 572 C C . LEU A 1 70 ? 33.872 11.841 -8.259 1.00 94.44 70 LEU A C 1
ATOM 574 O O . LEU A 1 70 ? 33.407 10.708 -8.414 1.00 94.44 70 LEU A O 1
ATOM 578 N N . PRO A 1 71 ? 33.055 12.908 -8.101 1.00 92.62 71 PRO A N 1
ATOM 579 C CA . PRO A 1 71 ? 31.600 12.799 -8.188 1.00 92.62 71 PRO A CA 1
ATOM 580 C C . PRO A 1 71 ? 31.126 12.211 -9.520 1.00 92.62 71 PRO A C 1
ATOM 582 O O . PRO A 1 71 ? 30.235 11.364 -9.518 1.00 92.62 71 PRO A O 1
ATOM 585 N N . MET A 1 72 ? 31.747 12.621 -10.634 1.00 93.69 72 MET A N 1
ATOM 586 C CA . MET A 1 72 ? 31.453 12.099 -11.970 1.00 93.69 72 MET A CA 1
ATOM 587 C C . MET A 1 72 ? 31.851 10.627 -12.071 1.00 93.69 72 MET A C 1
ATOM 589 O O . MET A 1 72 ? 31.019 9.804 -12.444 1.00 93.69 72 MET A O 1
ATOM 593 N N . LEU A 1 73 ? 33.072 10.272 -11.655 1.00 95.00 73 LEU A N 1
ATOM 594 C CA . LEU A 1 73 ? 33.570 8.893 -11.719 1.00 95.00 73 LEU A CA 1
ATOM 595 C C . LEU A 1 73 ? 32.694 7.909 -10.935 1.00 95.00 73 LEU A C 1
ATOM 597 O O . LEU A 1 73 ? 32.502 6.772 -11.345 1.00 95.00 73 LEU A O 1
ATOM 601 N N . ARG A 1 74 ? 32.082 8.330 -9.825 1.00 95.12 74 ARG A N 1
ATOM 602 C CA . ARG A 1 74 ? 31.117 7.467 -9.127 1.00 95.12 74 ARG A CA 1
ATOM 603 C C . ARG A 1 74 ? 29.886 7.139 -9.975 1.00 95.12 74 ARG A C 1
ATOM 605 O O . ARG A 1 74 ? 29.295 6.078 -9.790 1.00 95.12 74 ARG A O 1
ATOM 612 N N . MET A 1 75 ? 29.481 8.028 -10.879 1.00 95.12 75 MET A N 1
ATOM 613 C CA . MET A 1 75 ? 28.301 7.855 -11.733 1.00 95.12 75 MET A CA 1
ATOM 614 C C . MET A 1 75 ? 28.573 6.998 -12.981 1.00 95.12 75 MET A C 1
ATOM 616 O O . MET A 1 75 ? 27.618 6.581 -13.642 1.00 95.12 75 MET A O 1
ATOM 620 N N . THR A 1 76 ? 29.838 6.673 -13.278 1.00 94.69 76 THR A N 1
ATOM 621 C CA . THR A 1 76 ? 30.241 5.804 -14.403 1.00 94.69 76 THR A CA 1
ATOM 622 C C . THR A 1 76 ? 30.210 4.307 -14.067 1.00 94.69 76 THR A C 1
ATOM 624 O O . THR A 1 76 ? 30.593 3.475 -14.884 1.00 94.69 76 THR A O 1
ATOM 627 N N . THR A 1 77 ? 29.751 3.946 -12.869 1.00 94.31 77 THR A N 1
ATOM 628 C CA . THR A 1 77 ? 29.745 2.569 -12.351 1.00 94.31 77 THR A CA 1
ATOM 629 C C . THR A 1 77 ? 28.361 1.914 -12.441 1.00 94.31 77 THR A C 1
ATOM 631 O O . THR A 1 77 ? 27.343 2.609 -12.536 1.00 94.31 77 THR A O 1
ATOM 634 N N . ALA A 1 78 ? 28.314 0.578 -12.407 1.00 89.75 78 ALA A N 1
ATOM 635 C CA . ALA A 1 78 ? 27.089 -0.224 -12.413 1.00 89.75 78 ALA A CA 1
ATOM 636 C C . ALA A 1 78 ? 27.006 -1.128 -11.159 1.00 89.75 78 ALA A C 1
ATOM 638 O O . ALA A 1 78 ? 27.688 -2.152 -11.099 1.00 89.75 78 ALA A O 1
ATOM 639 N N . PRO A 1 79 ? 26.150 -0.806 -10.164 1.00 90.12 79 PRO A N 1
ATOM 640 C CA . PRO A 1 79 ? 25.298 0.387 -10.067 1.00 90.12 79 PRO A CA 1
ATOM 641 C C . PRO A 1 79 ? 26.090 1.657 -9.683 1.00 90.12 79 PRO A C 1
ATOM 643 O O . PRO A 1 79 ? 27.161 1.530 -9.089 1.00 90.12 79 PRO A O 1
ATOM 646 N N . PRO A 1 80 ? 25.544 2.873 -9.915 1.00 92.38 80 PRO A N 1
ATOM 647 C CA . PRO A 1 80 ? 26.170 4.123 -9.481 1.00 92.38 80 PRO A CA 1
ATOM 648 C C . PRO A 1 80 ? 26.506 4.130 -7.985 1.00 92.38 80 PRO A C 1
ATOM 650 O O . PRO A 1 80 ? 25.667 3.802 -7.138 1.00 92.38 80 PRO A O 1
ATOM 653 N N . LEU A 1 81 ? 27.728 4.539 -7.641 1.00 90.81 81 LEU A N 1
ATOM 654 C CA . LEU A 1 81 ? 28.218 4.472 -6.266 1.00 90.81 81 LEU A CA 1
ATOM 655 C C . LEU A 1 81 ? 27.850 5.717 -5.446 1.00 90.81 81 LEU A C 1
ATOM 657 O O . LEU A 1 81 ? 28.236 6.842 -5.763 1.00 90.81 81 LEU A O 1
ATOM 661 N N . ALA A 1 82 ? 27.180 5.518 -4.310 1.00 89.88 82 ALA A N 1
ATOM 662 C CA . ALA A 1 82 ? 27.073 6.538 -3.263 1.00 89.88 82 ALA A CA 1
ATOM 663 C C . ALA A 1 82 ? 28.423 6.734 -2.540 1.00 89.88 82 ALA A C 1
ATOM 665 O O . ALA A 1 82 ? 29.226 5.802 -2.465 1.00 89.88 82 ALA A O 1
ATOM 666 N N . ARG A 1 83 ? 28.656 7.916 -1.946 1.00 91.19 83 ARG A N 1
ATOM 667 C CA . ARG A 1 83 ? 29.900 8.237 -1.208 1.00 91.19 83 ARG A CA 1
ATOM 668 C C . ARG A 1 83 ? 30.249 7.178 -0.161 1.00 91.19 83 ARG A C 1
ATOM 670 O O . ARG A 1 83 ? 31.349 6.641 -0.188 1.00 91.19 83 ARG A O 1
ATOM 677 N N . ASP A 1 84 ? 29.300 6.829 0.707 1.00 87.69 84 ASP A N 1
ATOM 678 C CA . ASP A 1 84 ? 29.529 5.859 1.788 1.00 87.69 84 ASP A CA 1
ATOM 679 C C . ASP A 1 84 ? 29.803 4.445 1.260 1.00 87.69 84 ASP A C 1
ATOM 681 O O . ASP A 1 84 ? 30.578 3.694 1.852 1.00 87.69 84 ASP A O 1
ATOM 685 N N . ARG A 1 85 ? 29.225 4.091 0.104 1.00 89.06 85 ARG A N 1
ATOM 686 C CA . ARG A 1 85 ? 29.502 2.810 -0.552 1.00 89.06 85 ARG A CA 1
ATOM 687 C C . ARG A 1 85 ? 30.931 2.767 -1.086 1.00 89.06 85 ARG A C 1
ATOM 689 O O . ARG A 1 85 ? 31.612 1.775 -0.850 1.00 89.06 85 ARG A O 1
ATOM 696 N N . LEU A 1 86 ? 31.389 3.833 -1.748 1.00 93.00 86 LEU A N 1
ATOM 697 C CA . LEU A 1 86 ? 32.778 3.950 -2.202 1.00 93.00 86 LEU A CA 1
ATOM 698 C C . LEU A 1 86 ? 33.749 3.917 -1.013 1.00 93.00 86 LEU A C 1
ATOM 700 O O . LEU A 1 86 ? 34.749 3.211 -1.067 1.00 93.00 86 LEU A O 1
ATOM 704 N N . ILE A 1 87 ? 33.428 4.632 0.072 1.00 92.75 87 ILE A N 1
ATOM 705 C CA . ILE A 1 87 ? 34.225 4.647 1.308 1.00 92.75 87 ILE A CA 1
ATOM 706 C C . ILE A 1 87 ? 34.420 3.227 1.850 1.00 92.75 87 ILE A C 1
ATOM 708 O O . ILE A 1 87 ? 35.550 2.843 2.153 1.00 92.75 87 ILE A O 1
ATOM 712 N N . GLY A 1 88 ? 33.332 2.455 1.936 1.00 88.88 88 GLY A N 1
ATOM 713 C CA . GLY A 1 88 ? 33.362 1.078 2.422 1.00 88.88 88 GLY A CA 1
ATOM 714 C C . GLY A 1 88 ? 34.114 0.119 1.498 1.00 88.88 88 GLY A C 1
ATOM 715 O O . GLY A 1 88 ? 34.930 -0.656 1.980 1.00 88.88 88 GLY A O 1
ATOM 716 N N . LEU A 1 89 ? 33.877 0.188 0.183 1.00 84.62 89 LEU A N 1
ATOM 717 C CA . LEU A 1 89 ? 34.520 -0.704 -0.792 1.00 84.62 89 LEU A CA 1
ATOM 718 C C . LEU A 1 89 ? 36.025 -0.440 -0.924 1.00 84.62 89 LEU A C 1
ATOM 720 O O . LEU A 1 89 ? 36.811 -1.378 -0.976 1.00 84.62 89 LEU A O 1
ATOM 724 N N . ALA A 1 90 ? 36.434 0.830 -0.942 1.00 91.12 90 ALA A N 1
ATOM 725 C CA . ALA A 1 90 ? 37.837 1.211 -1.096 1.00 91.12 90 ALA A CA 1
ATOM 726 C C . ALA A 1 90 ? 38.608 1.234 0.238 1.00 91.12 90 ALA A C 1
ATOM 728 O O . ALA A 1 90 ? 39.779 1.622 0.259 1.00 91.12 90 ALA A O 1
ATOM 729 N N . TYR A 1 91 ? 37.963 0.890 1.364 1.00 89.38 91 TYR A N 1
ATOM 730 C CA . TYR A 1 91 ? 38.529 1.023 2.714 1.00 89.38 91 TYR A CA 1
ATOM 731 C C . TYR A 1 91 ? 39.254 2.372 2.887 1.00 89.38 91 TYR A C 1
ATOM 733 O O . TYR A 1 91 ? 40.446 2.453 3.215 1.00 89.38 91 TYR A O 1
ATOM 741 N N . THR A 1 92 ? 38.547 3.451 2.545 1.00 92.12 92 THR A N 1
ATOM 742 C CA . THR A 1 92 ? 39.076 4.819 2.554 1.00 92.12 92 THR A CA 1
ATOM 743 C C . THR A 1 92 ? 38.405 5.679 3.619 1.00 92.12 92 THR A C 1
ATOM 745 O O . THR A 1 92 ? 37.562 5.208 4.378 1.00 92.12 92 THR A O 1
ATOM 748 N N . THR A 1 93 ? 38.814 6.939 3.746 1.00 90.31 93 THR A N 1
ATOM 749 C CA . THR A 1 93 ? 38.321 7.833 4.801 1.00 90.31 93 THR A CA 1
ATOM 750 C C . THR A 1 93 ? 37.264 8.800 4.274 1.00 90.31 93 THR A C 1
ATOM 752 O O . THR A 1 93 ? 37.366 9.341 3.170 1.00 90.31 93 THR A O 1
ATOM 755 N N . LYS A 1 94 ? 36.253 9.083 5.107 1.00 91.12 94 LYS A N 1
ATOM 756 C CA . LYS A 1 94 ? 35.211 10.079 4.807 1.00 91.12 94 LYS A CA 1
ATOM 757 C C . LYS A 1 94 ? 35.795 11.473 4.566 1.00 91.12 94 LYS A C 1
ATOM 759 O O . LYS A 1 94 ? 35.296 12.208 3.716 1.00 91.12 94 LYS A O 1
ATOM 764 N N . SER A 1 95 ? 36.854 11.833 5.293 1.00 90.25 95 SER A N 1
ATOM 765 C CA . SER A 1 95 ? 37.544 13.120 5.159 1.00 90.25 95 SER A CA 1
ATOM 766 C C . SER A 1 95 ? 38.254 13.268 3.813 1.00 90.25 95 SER A C 1
ATOM 768 O O . SER A 1 95 ? 38.190 14.349 3.226 1.00 90.25 95 SER A O 1
ATOM 770 N N . LEU A 1 96 ? 38.871 12.200 3.294 1.00 92.88 96 LEU A N 1
ATOM 771 C CA . LEU A 1 96 ? 39.486 12.210 1.969 1.00 92.88 96 LEU A CA 1
ATOM 772 C C . LEU A 1 96 ? 38.433 12.407 0.880 1.00 92.88 96 LEU A C 1
ATOM 774 O O . LEU A 1 96 ? 38.519 13.380 0.138 1.00 92.88 96 LEU A O 1
ATOM 778 N N . VAL A 1 97 ? 37.404 11.553 0.831 1.00 93.31 97 VAL A N 1
ATOM 779 C CA . VAL A 1 97 ? 36.345 11.645 -0.193 1.00 93.31 97 VAL A CA 1
ATOM 780 C C . VAL A 1 97 ? 35.643 13.006 -0.142 1.00 93.31 97 VAL A C 1
ATOM 782 O O . VAL A 1 97 ? 35.434 13.627 -1.178 1.00 93.31 97 VAL A O 1
ATOM 785 N N . SER A 1 98 ? 35.355 13.532 1.054 1.00 90.50 98 SER A N 1
ATOM 786 C CA . SER A 1 98 ? 34.741 14.864 1.198 1.00 90.50 98 SER A CA 1
ATOM 787 C C . SER A 1 98 ? 35.661 16.002 0.745 1.00 90.50 98 SER A C 1
ATOM 789 O O . SER A 1 98 ? 35.179 17.016 0.252 1.00 90.50 98 SER A O 1
ATOM 791 N N . SER A 1 99 ? 36.981 15.859 0.905 1.00 92.75 99 SER A N 1
ATOM 792 C CA . SER A 1 99 ? 37.939 16.860 0.419 1.00 92.75 99 SER A CA 1
ATOM 793 C C . SER A 1 99 ? 38.048 16.828 -1.103 1.00 92.75 99 SER A C 1
ATOM 795 O O . SER A 1 99 ? 38.048 17.891 -1.721 1.00 92.75 99 SER A O 1
ATOM 797 N N . LEU A 1 100 ? 38.076 15.627 -1.695 1.00 93.50 100 LEU A N 1
ATOM 798 C CA . LEU A 1 100 ? 38.129 15.441 -3.145 1.00 93.50 100 LEU A CA 1
ATOM 799 C C . LEU A 1 100 ? 36.873 15.988 -3.828 1.00 93.50 100 LEU A C 1
ATOM 801 O O . LEU A 1 100 ? 36.983 16.682 -4.824 1.00 93.50 100 LEU A O 1
ATOM 805 N N . GLU A 1 101 ? 35.687 15.744 -3.273 1.00 91.38 101 GLU A N 1
ATOM 806 C CA . GLU A 1 101 ? 34.435 16.233 -3.868 1.00 91.38 101 GLU A CA 1
ATOM 807 C C . GLU A 1 101 ? 34.108 17.697 -3.530 1.00 91.38 101 GLU A C 1
ATOM 809 O O . GLU A 1 101 ? 33.265 18.304 -4.187 1.00 91.38 101 GLU A O 1
ATOM 814 N N . GLY A 1 102 ? 34.763 18.279 -2.523 1.00 87.12 102 GLY A N 1
ATOM 815 C CA . GLY A 1 102 ? 34.515 19.651 -2.091 1.00 87.12 102 GLY A CA 1
ATOM 816 C C . GLY A 1 102 ? 33.183 19.858 -1.355 1.00 87.12 102 GLY A C 1
ATOM 817 O O . GLY A 1 102 ? 32.431 18.935 -1.035 1.00 87.12 102 GLY A O 1
ATOM 818 N N . SER A 1 103 ? 32.916 21.118 -1.023 1.00 80.56 103 SER A N 1
ATOM 819 C CA . SER A 1 103 ? 31.724 21.587 -0.308 1.00 80.56 103 SER A CA 1
ATOM 820 C C . SER A 1 103 ? 31.451 23.055 -0.643 1.00 80.56 103 SER A C 1
ATOM 822 O O . SER A 1 103 ? 32.324 23.734 -1.176 1.00 80.56 103 SER A O 1
ATOM 824 N N . ALA A 1 104 ? 30.300 23.590 -0.228 1.00 71.56 104 ALA A N 1
ATOM 825 C CA . ALA A 1 104 ? 30.003 25.021 -0.369 1.00 71.56 104 ALA A CA 1
ATOM 826 C C . ALA A 1 104 ? 31.067 25.942 0.268 1.00 71.56 104 ALA A C 1
ATOM 828 O O . ALA A 1 104 ? 31.286 27.049 -0.205 1.00 71.56 104 ALA A O 1
ATOM 829 N N . LYS A 1 105 ? 31.750 25.485 1.329 1.00 77.94 105 LYS A N 1
ATOM 830 C CA . LYS A 1 105 ? 32.774 26.271 2.037 1.00 77.94 105 LYS A CA 1
ATOM 831 C C . LYS A 1 105 ? 34.177 26.111 1.451 1.00 77.94 105 LYS A C 1
ATOM 833 O O . LYS A 1 105 ? 35.026 26.973 1.652 1.00 77.94 105 LYS A O 1
ATOM 838 N N . TYR A 1 106 ? 34.448 24.995 0.780 1.00 84.50 106 TYR A N 1
ATOM 839 C CA . TYR A 1 106 ? 35.784 24.696 0.286 1.00 84.50 106 TYR A CA 1
ATOM 840 C C . TYR A 1 106 ? 35.738 23.943 -1.042 1.00 84.50 106 TYR A C 1
ATOM 842 O O . TYR A 1 106 ? 35.081 22.899 -1.097 1.00 84.50 106 TYR A O 1
ATOM 850 N N . PRO A 1 107 ? 36.502 24.376 -2.059 1.00 89.31 107 PRO A N 1
ATOM 851 C CA . PRO A 1 107 ? 36.560 23.674 -3.332 1.00 89.31 107 PRO A CA 1
ATOM 852 C C . PRO A 1 107 ? 37.204 22.278 -3.194 1.00 89.31 107 PRO A C 1
ATOM 854 O O . PRO A 1 107 ? 37.919 22.016 -2.208 1.00 89.31 107 PRO A O 1
ATOM 857 N N . PRO A 1 108 ? 36.961 21.390 -4.181 1.00 93.19 108 PRO A N 1
ATOM 858 C CA . PRO A 1 108 ? 37.692 20.140 -4.371 1.00 93.19 108 PRO A CA 1
ATOM 859 C C . PRO A 1 108 ? 39.202 20.312 -4.197 1.00 93.19 108 PRO A C 1
ATOM 861 O O . PRO A 1 108 ? 39.815 21.149 -4.857 1.00 93.19 108 PRO A O 1
ATOM 864 N N . ARG A 1 109 ? 39.814 19.534 -3.301 1.00 93.75 109 ARG A N 1
ATOM 865 C CA . ARG A 1 109 ? 41.257 19.600 -3.025 1.00 93.75 109 ARG A CA 1
ATOM 866 C C . ARG A 1 109 ? 41.793 18.313 -2.413 1.00 93.75 109 ARG A C 1
ATOM 868 O O . ARG A 1 109 ? 41.055 17.524 -1.824 1.00 93.75 109 ARG A O 1
ATOM 875 N N . ILE A 1 110 ? 43.112 18.165 -2.450 1.00 92.94 110 ILE A N 1
ATOM 876 C CA . ILE A 1 110 ? 43.813 17.147 -1.667 1.00 92.94 110 ILE A CA 1
ATOM 877 C C . ILE A 1 110 ? 43.857 17.542 -0.178 1.00 92.94 110 ILE A C 1
ATOM 879 O O . ILE A 1 110 ? 44.082 18.717 0.133 1.00 92.94 110 ILE A O 1
ATOM 883 N N . PRO A 1 111 ? 43.654 16.601 0.770 1.00 87.62 111 PRO A N 1
ATOM 884 C CA . PRO A 1 111 ? 43.785 16.891 2.194 1.00 87.62 111 PRO A CA 1
ATOM 885 C C . PRO A 1 111 ? 45.207 17.362 2.558 1.00 87.62 111 PRO A C 1
ATOM 887 O O . PRO A 1 111 ? 46.157 16.599 2.397 1.00 87.62 111 PRO A O 1
ATOM 890 N N . PRO A 1 112 ? 45.379 18.566 3.134 1.00 79.44 112 PRO A N 1
ATOM 891 C CA . PRO A 1 112 ? 46.706 19.151 3.362 1.00 79.44 112 PRO A CA 1
ATOM 892 C C . PRO A 1 112 ? 47.505 18.470 4.483 1.00 79.44 112 PRO A C 1
ATOM 894 O O . PRO A 1 112 ? 48.702 18.690 4.609 1.00 79.44 112 PRO A O 1
ATOM 897 N N . ARG A 1 113 ? 46.843 17.675 5.332 1.00 84.50 113 ARG A N 1
ATOM 898 C CA . ARG A 1 113 ? 47.437 17.029 6.516 1.00 84.50 113 ARG A CA 1
ATOM 899 C C . ARG A 1 113 ? 47.631 15.518 6.355 1.00 84.50 113 ARG A C 1
ATOM 901 O O . ARG A 1 113 ? 48.015 14.860 7.314 1.00 84.50 113 ARG A O 1
ATOM 908 N N . MET A 1 114 ? 47.317 14.954 5.186 1.00 89.00 114 MET A N 1
ATOM 909 C CA . MET A 1 114 ? 47.459 13.518 4.935 1.00 89.00 114 MET A CA 1
ATOM 910 C C . MET A 1 114 ? 48.845 13.228 4.334 1.00 89.00 114 MET A C 1
ATOM 912 O O . MET A 1 114 ? 49.186 13.847 3.327 1.00 89.00 114 MET A O 1
ATOM 916 N N . PRO A 1 115 ? 49.642 12.305 4.906 1.00 92.00 115 PRO A N 1
ATOM 917 C CA . PRO A 1 115 ? 50.928 11.909 4.330 1.00 92.00 115 PRO A CA 1
ATOM 918 C C . PRO A 1 115 ? 50.777 11.378 2.896 1.00 92.00 115 PRO A C 1
ATOM 920 O O . PRO A 1 115 ? 49.829 10.645 2.616 1.00 92.00 115 PRO A O 1
ATOM 923 N N . SER A 1 116 ? 51.711 11.712 1.993 1.00 89.12 116 SER A N 1
ATOM 924 C CA . SER A 1 116 ? 51.581 11.380 0.559 1.00 89.12 116 SER A CA 1
ATOM 925 C C . SER A 1 116 ? 51.482 9.876 0.297 1.00 89.12 116 SER A C 1
ATOM 927 O O . SER A 1 116 ? 50.680 9.458 -0.526 1.00 89.12 116 SER A O 1
ATOM 929 N N . ASN A 1 117 ? 52.241 9.054 1.022 1.00 89.56 117 ASN A N 1
ATOM 930 C CA . ASN A 1 117 ? 52.190 7.594 0.897 1.00 89.56 117 ASN A CA 1
ATOM 931 C C . ASN A 1 117 ? 50.822 7.019 1.304 1.00 89.56 117 ASN A C 1
ATOM 933 O O . ASN A 1 117 ? 50.312 6.100 0.671 1.00 89.56 117 ASN A O 1
ATOM 937 N N . VAL A 1 118 ? 50.212 7.581 2.350 1.00 90.25 118 VAL A N 1
ATOM 938 C CA . VAL A 1 118 ? 48.881 7.183 2.825 1.00 90.25 118 VAL A CA 1
ATOM 939 C C . VAL A 1 118 ? 47.808 7.639 1.837 1.00 90.25 118 VAL A C 1
ATOM 941 O O . VAL A 1 118 ? 46.915 6.865 1.500 1.00 90.25 118 VAL A O 1
ATOM 944 N N . LEU A 1 119 ? 47.915 8.875 1.340 1.00 92.31 119 LEU A N 1
ATOM 945 C CA . LEU A 1 119 ? 47.032 9.417 0.311 1.00 92.31 119 LEU A CA 1
ATOM 946 C C . LEU A 1 119 ? 47.048 8.549 -0.953 1.00 92.31 119 LEU A C 1
ATOM 948 O O . LEU A 1 119 ? 45.982 8.204 -1.453 1.00 92.31 119 LEU A O 1
ATOM 952 N N . ASP A 1 120 ? 48.231 8.172 -1.431 1.00 94.44 120 ASP A N 1
ATOM 953 C CA . ASP A 1 120 ? 48.391 7.392 -2.661 1.00 94.44 120 ASP A CA 1
ATOM 954 C C . ASP A 1 120 ? 47.775 6.007 -2.529 1.00 94.44 120 ASP A C 1
ATOM 956 O O . ASP A 1 120 ? 46.972 5.625 -3.375 1.00 94.44 120 ASP A O 1
ATOM 960 N N . ALA A 1 121 ? 48.013 5.327 -1.405 1.00 90.69 121 ALA A N 1
ATOM 961 C CA . ALA A 1 121 ? 47.377 4.045 -1.117 1.00 90.69 121 ALA A CA 1
ATOM 962 C C . ALA A 1 121 ? 45.840 4.146 -1.058 1.00 90.69 121 ALA A C 1
ATOM 964 O O . ALA A 1 121 ? 45.133 3.219 -1.448 1.00 90.69 121 ALA A O 1
ATOM 965 N N . HIS A 1 122 ? 45.291 5.256 -0.554 1.00 93.56 122 HIS A N 1
ATOM 966 C CA . HIS A 1 122 ? 43.844 5.476 -0.555 1.00 93.56 122 HIS A CA 1
ATOM 967 C C . HIS A 1 122 ? 43.288 5.777 -1.951 1.00 93.56 122 HIS A C 1
ATOM 969 O O . HIS A 1 122 ? 42.202 5.299 -2.281 1.00 93.56 122 HIS A O 1
ATOM 975 N N . LEU A 1 123 ? 43.990 6.588 -2.745 1.00 95.19 123 LEU A N 1
ATOM 976 C CA . LEU A 1 123 ? 43.591 6.923 -4.112 1.00 95.19 123 LEU A CA 1
ATOM 977 C C . LEU A 1 123 ? 43.655 5.694 -5.021 1.00 95.19 123 LEU A C 1
ATOM 979 O O . LEU A 1 123 ? 42.737 5.493 -5.807 1.00 95.19 123 LEU A O 1
ATOM 983 N N . GLU A 1 124 ? 44.674 4.851 -4.866 1.00 95.06 124 GLU A N 1
ATOM 984 C CA . GLU A 1 124 ? 44.811 3.582 -5.583 1.00 95.06 124 GLU A CA 1
ATOM 985 C C . GLU A 1 124 ? 43.600 2.674 -5.345 1.00 95.06 124 GLU A C 1
ATOM 987 O O . GLU A 1 124 ? 42.906 2.323 -6.295 1.00 95.06 124 GLU A O 1
ATOM 992 N N . ARG A 1 125 ? 43.225 2.434 -4.081 1.00 94.94 125 ARG A N 1
ATOM 993 C CA . ARG A 1 125 ? 42.029 1.632 -3.761 1.00 94.94 125 ARG A CA 1
ATOM 994 C C . ARG A 1 125 ? 40.732 2.225 -4.311 1.00 94.94 125 ARG A C 1
ATOM 996 O O . ARG A 1 125 ? 39.827 1.483 -4.682 1.00 94.94 125 ARG A O 1
ATOM 1003 N N . ILE A 1 126 ? 40.607 3.555 -4.352 1.00 95.62 126 ILE A N 1
ATOM 1004 C CA . ILE A 1 126 ? 39.454 4.216 -4.984 1.00 95.62 126 ILE A CA 1
ATOM 1005 C C . ILE A 1 126 ? 39.433 3.910 -6.485 1.00 95.62 126 ILE A C 1
ATOM 1007 O O . ILE A 1 126 ? 38.378 3.569 -7.015 1.00 95.62 126 ILE A O 1
ATOM 1011 N N . ILE A 1 127 ? 40.577 4.023 -7.162 1.00 95.56 127 ILE A N 1
ATOM 1012 C CA . ILE A 1 127 ? 40.707 3.753 -8.598 1.00 95.56 127 ILE A CA 1
ATOM 1013 C C . ILE A 1 127 ? 40.386 2.288 -8.903 1.00 95.56 127 ILE A C 1
ATOM 1015 O O . ILE A 1 127 ? 39.625 2.031 -9.834 1.00 95.56 127 ILE A O 1
ATOM 1019 N N . ASP A 1 128 ? 40.898 1.350 -8.107 1.00 91.12 128 ASP A N 1
ATOM 1020 C CA . ASP A 1 128 ? 40.647 -0.084 -8.282 1.00 91.12 128 ASP A CA 1
ATOM 1021 C C . ASP A 1 128 ? 39.156 -0.406 -8.193 1.00 91.12 128 ASP A C 1
ATOM 1023 O O . ASP A 1 128 ? 38.606 -1.054 -9.082 1.00 91.12 128 ASP A O 1
ATOM 1027 N N . VAL A 1 129 ? 38.467 0.129 -7.178 1.00 93.25 129 VAL A N 1
ATOM 1028 C CA . VAL A 1 129 ? 37.013 -0.034 -7.046 1.00 93.25 129 VAL A CA 1
ATOM 1029 C C . VAL A 1 129 ? 36.284 0.545 -8.257 1.00 93.25 129 VAL A C 1
ATOM 1031 O O . VAL A 1 129 ? 35.403 -0.112 -8.805 1.00 93.25 129 VAL A O 1
ATOM 1034 N N . LEU A 1 130 ? 36.639 1.759 -8.692 1.00 93.81 130 LEU A N 1
ATOM 1035 C CA . LEU A 1 130 ? 35.993 2.410 -9.836 1.00 93.81 130 LEU A CA 1
ATOM 1036 C C . LEU A 1 130 ? 36.184 1.627 -11.142 1.00 93.81 130 LEU A C 1
ATOM 1038 O O . LEU A 1 130 ? 35.258 1.579 -11.947 1.00 93.81 130 LEU A O 1
ATOM 1042 N N . ARG A 1 131 ? 37.355 1.012 -11.348 1.00 90.31 131 ARG A N 1
ATOM 1043 C CA . ARG A 1 131 ? 37.646 0.170 -12.519 1.00 90.31 131 ARG A CA 1
ATOM 1044 C C . ARG A 1 131 ? 36.896 -1.157 -12.476 1.00 90.31 131 ARG A C 1
ATOM 1046 O O . ARG A 1 131 ? 36.369 -1.583 -13.500 1.00 90.31 131 ARG A O 1
ATOM 1053 N N . GLU A 1 132 ? 36.836 -1.786 -11.306 1.00 90.19 132 GLU A N 1
ATOM 1054 C CA . GLU A 1 132 ? 36.185 -3.085 -11.120 1.00 90.19 132 GLU A CA 1
ATOM 1055 C C . GLU A 1 132 ? 34.676 -3.003 -11.373 1.00 90.19 132 GLU A C 1
ATOM 1057 O O . GLU A 1 132 ? 34.100 -3.862 -12.034 1.00 90.19 132 GLU A O 1
ATOM 1062 N N . VAL A 1 133 ? 34.033 -1.936 -10.889 1.00 92.44 133 VAL A N 1
ATOM 1063 C CA . VAL A 1 133 ? 32.577 -1.750 -11.008 1.00 92.44 133 VAL A CA 1
ATOM 1064 C C . VAL A 1 133 ? 32.168 -0.798 -12.137 1.00 92.44 133 VAL A C 1
ATOM 1066 O O . VAL A 1 133 ? 31.035 -0.310 -12.148 1.00 92.44 133 VAL A O 1
ATOM 1069 N N . ALA A 1 134 ? 33.071 -0.497 -13.073 1.00 93.12 134 ALA A N 1
ATOM 1070 C CA . ALA A 1 134 ? 32.772 0.347 -14.227 1.00 93.12 134 ALA A CA 1
ATOM 1071 C C . ALA A 1 134 ? 31.626 -0.247 -15.068 1.00 93.12 134 ALA A C 1
ATOM 1073 O O . ALA A 1 134 ? 31.558 -1.454 -15.301 1.00 93.12 134 ALA A O 1
ATOM 1074 N N . ASP A 1 135 ? 30.722 0.610 -15.541 1.00 94.44 135 ASP A N 1
ATOM 1075 C CA . ASP A 1 135 ? 29.574 0.218 -16.364 1.00 94.44 135 ASP A CA 1
ATOM 1076 C C . ASP A 1 135 ? 30.035 -0.096 -17.800 1.00 94.44 135 ASP A C 1
ATOM 1078 O O . ASP A 1 135 ? 30.000 0.761 -18.681 1.00 94.44 135 ASP A O 1
ATOM 1082 N N . ARG A 1 136 ? 30.531 -1.316 -18.038 1.00 90.19 136 ARG A N 1
ATOM 1083 C CA . ARG A 1 136 ? 31.088 -1.731 -19.344 1.00 90.19 136 ARG A CA 1
ATOM 1084 C C . ARG A 1 136 ? 30.053 -1.710 -20.476 1.00 90.19 136 ARG A C 1
ATOM 1086 O O . ARG A 1 136 ? 30.414 -1.453 -21.619 1.00 90.19 136 ARG A O 1
ATOM 1093 N N . ASP A 1 137 ? 28.764 -1.848 -20.163 1.00 88.31 137 ASP A N 1
ATOM 1094 C CA . ASP A 1 137 ? 27.682 -1.673 -21.142 1.00 88.31 137 ASP A CA 1
ATOM 1095 C C . ASP A 1 137 ? 27.562 -0.207 -21.601 1.00 88.31 137 ASP A C 1
ATOM 1097 O O . ASP A 1 137 ? 27.267 0.087 -22.768 1.00 88.31 137 ASP A O 1
ATOM 1101 N N . LEU A 1 138 ? 27.803 0.734 -20.683 1.00 90.94 138 LEU A N 1
ATOM 1102 C CA . LEU A 1 138 ? 27.817 2.162 -20.975 1.00 90.94 138 LEU A CA 1
ATOM 1103 C C . LEU A 1 138 ? 29.145 2.621 -21.593 1.00 90.94 138 LEU A C 1
ATOM 1105 O O . LEU A 1 138 ? 29.128 3.528 -22.423 1.00 90.94 138 LEU A O 1
ATOM 1109 N N . PHE A 1 139 ? 30.268 1.994 -21.244 1.00 92.56 139 PHE A N 1
ATOM 1110 C CA . PHE A 1 139 ? 31.617 2.324 -21.725 1.00 92.56 139 PHE A CA 1
ATOM 1111 C C . PHE A 1 139 ? 32.278 1.122 -22.429 1.00 92.56 139 PHE A C 1
ATOM 1113 O O . PHE A 1 139 ? 33.284 0.600 -21.944 1.00 92.56 139 PHE A O 1
ATOM 1120 N N . PRO A 1 140 ? 31.755 0.679 -23.590 1.00 88.00 140 PRO A N 1
ATOM 1121 C CA . PRO A 1 140 ? 32.188 -0.567 -24.238 1.00 88.00 140 PRO A CA 1
ATOM 1122 C C . PRO A 1 140 ? 33.653 -0.556 -24.704 1.00 88.00 140 PRO A C 1
ATOM 1124 O O . PRO A 1 140 ? 34.266 -1.601 -24.887 1.00 88.00 140 PRO A O 1
ATOM 1127 N N . TRP A 1 141 ? 34.253 0.623 -24.871 1.00 90.69 141 TRP A N 1
ATOM 1128 C CA . TRP A 1 141 ? 35.656 0.786 -25.263 1.00 90.69 141 TRP A CA 1
ATOM 1129 C C . TRP A 1 141 ? 36.659 0.522 -24.123 1.00 90.69 141 TRP A C 1
ATOM 1131 O O . TRP A 1 141 ? 37.869 0.630 -24.333 1.00 90.69 141 TRP A O 1
ATOM 1141 N N . LEU A 1 142 ? 36.184 0.213 -22.911 1.00 88.94 142 LEU A N 1
ATOM 1142 C CA . LEU A 1 142 ? 37.030 -0.229 -21.798 1.00 88.94 142 LEU A CA 1
ATOM 1143 C C . LEU A 1 142 ? 37.391 -1.720 -21.874 1.00 88.94 142 LEU A C 1
ATOM 1145 O O . LEU A 1 142 ? 38.300 -2.153 -21.167 1.00 88.94 142 LEU A O 1
ATOM 1149 N N . ASP A 1 143 ? 36.705 -2.495 -22.718 1.00 85.19 143 ASP A N 1
ATOM 1150 C CA . ASP A 1 143 ? 36.989 -3.922 -22.919 1.00 85.19 143 ASP A CA 1
ATOM 1151 C C . ASP A 1 143 ? 38.126 -4.161 -23.924 1.00 85.19 143 ASP A C 1
ATOM 1153 O O . ASP A 1 143 ? 38.843 -5.155 -23.812 1.00 85.19 143 ASP A O 1
ATOM 1157 N N . ASP A 1 144 ? 38.328 -3.235 -24.868 1.00 81.62 144 ASP A N 1
ATOM 1158 C CA . ASP A 1 144 ? 39.413 -3.275 -25.852 1.00 81.62 144 ASP A CA 1
ATOM 1159 C C . ASP A 1 144 ? 40.147 -1.918 -25.932 1.00 81.62 144 ASP A C 1
ATOM 1161 O O . ASP A 1 144 ? 39.563 -0.927 -26.390 1.00 81.62 144 ASP A O 1
ATOM 1165 N N . PRO A 1 145 ? 41.437 -1.858 -25.544 1.00 70.00 145 PRO A N 1
ATOM 1166 C CA . PRO A 1 145 ? 42.254 -0.647 -25.612 1.00 70.00 145 PRO A CA 1
ATOM 1167 C C . PRO A 1 145 ? 42.393 -0.053 -27.019 1.00 70.00 145 PRO A C 1
ATOM 1169 O O . PRO A 1 145 ? 42.643 1.142 -27.140 1.00 70.00 145 PRO A O 1
ATOM 1172 N N . ASN A 1 146 ? 42.237 -0.861 -28.074 1.00 76.88 146 ASN A N 1
ATOM 1173 C CA . ASN A 1 146 ? 42.425 -0.421 -29.461 1.00 76.88 146 ASN A CA 1
ATOM 1174 C C . ASN A 1 146 ? 41.148 0.146 -30.099 1.00 76.88 146 ASN A C 1
ATOM 1176 O O . ASN A 1 146 ? 41.189 0.674 -31.210 1.00 76.88 146 ASN A O 1
ATOM 1180 N N . THR A 1 147 ? 40.004 0.024 -29.424 1.00 80.38 147 THR A N 1
ATOM 1181 C CA . THR A 1 147 ? 38.714 0.463 -29.960 1.00 80.38 147 THR A CA 1
ATOM 1182 C C . THR A 1 147 ? 38.461 1.925 -29.598 1.00 80.38 147 THR A C 1
ATOM 1184 O O . THR A 1 147 ? 38.096 2.230 -28.470 1.00 80.38 147 THR A O 1
ATOM 1187 N N . GLU A 1 148 ? 38.626 2.861 -30.530 1.00 83.88 148 GLU A N 1
ATOM 1188 C CA . GLU A 1 148 ? 38.285 4.272 -30.287 1.00 83.88 148 GLU A CA 1
ATOM 1189 C C . GLU A 1 148 ? 36.767 4.467 -30.087 1.00 83.88 148 GLU A C 1
ATOM 1191 O O . GLU A 1 148 ? 35.961 3.900 -30.837 1.00 83.88 148 GLU A O 1
ATOM 1196 N N . PRO A 1 149 ? 36.332 5.263 -29.093 1.00 85.94 149 PRO A N 1
ATOM 1197 C CA . PRO A 1 149 ? 34.917 5.478 -28.843 1.00 85.94 149 PRO A CA 1
ATOM 1198 C C . PRO A 1 149 ? 34.277 6.319 -29.957 1.00 85.94 149 PRO A C 1
ATOM 1200 O O . PRO A 1 149 ? 34.756 7.391 -30.328 1.00 85.94 149 PRO A O 1
ATOM 1203 N N . THR A 1 150 ? 33.144 5.856 -30.491 1.00 87.81 150 THR A N 1
ATOM 1204 C CA . THR A 1 150 ? 32.405 6.615 -31.509 1.00 87.81 150 THR A CA 1
ATOM 1205 C C . THR A 1 150 ? 31.754 7.858 -30.899 1.00 87.81 150 THR A C 1
ATOM 1207 O O . THR A 1 150 ? 31.380 7.873 -29.725 1.00 87.81 150 THR A O 1
ATOM 1210 N N . LYS A 1 151 ? 31.536 8.903 -31.712 1.00 85.56 151 LYS A N 1
ATOM 1211 C CA . LYS A 1 151 ? 30.851 10.135 -31.268 1.00 85.56 151 LYS A CA 1
ATOM 1212 C C . LYS A 1 151 ? 29.475 9.860 -30.649 1.00 85.56 151 LYS A C 1
ATOM 1214 O O . LYS A 1 151 ? 29.104 10.489 -29.662 1.00 85.56 151 LYS A O 1
ATOM 1219 N N . GLU A 1 152 ? 28.736 8.905 -31.209 1.00 82.56 152 GLU A N 1
ATOM 1220 C CA . GLU A 1 152 ? 27.423 8.491 -30.704 1.00 82.56 152 GLU A CA 1
ATOM 1221 C C . GLU A 1 152 ? 27.525 7.780 -29.350 1.00 82.56 152 GLU A C 1
ATOM 1223 O O . GLU A 1 152 ? 26.747 8.076 -28.441 1.00 82.56 152 GLU A O 1
ATOM 1228 N N . ALA A 1 153 ? 28.506 6.885 -29.182 1.00 83.69 153 ALA A N 1
ATOM 1229 C CA . ALA A 1 153 ? 28.742 6.205 -27.914 1.00 83.69 153 ALA A CA 1
ATOM 1230 C C . ALA A 1 153 ? 29.153 7.205 -26.825 1.00 83.69 153 ALA A C 1
ATOM 1232 O O . ALA A 1 153 ? 28.556 7.199 -25.753 1.00 83.69 153 ALA A O 1
ATOM 1233 N N . LEU A 1 154 ? 30.072 8.130 -27.128 1.00 86.62 154 LEU A N 1
ATOM 1234 C CA . LEU A 1 154 ? 30.477 9.203 -26.213 1.00 86.62 154 LEU A CA 1
ATOM 1235 C C . LEU A 1 154 ? 29.299 10.081 -25.793 1.00 86.62 154 LEU A C 1
ATOM 1237 O O . LEU A 1 154 ? 29.106 10.321 -24.603 1.00 86.62 154 LEU A O 1
ATOM 1241 N N . SER A 1 155 ? 28.483 10.524 -26.753 1.00 84.25 155 SER A N 1
ATOM 1242 C CA . SER A 1 155 ? 27.308 11.354 -26.477 1.00 84.25 155 SER A CA 1
ATOM 1243 C C . SER A 1 155 ? 26.297 10.628 -25.584 1.00 84.25 155 SER A C 1
ATOM 1245 O O . SER A 1 155 ? 25.794 11.205 -24.615 1.00 84.25 155 SER A O 1
ATOM 1247 N N . ARG A 1 156 ? 26.045 9.340 -25.850 1.00 88.00 156 ARG A N 1
ATOM 1248 C CA . ARG A 1 156 ? 25.152 8.502 -25.042 1.00 88.00 156 ARG A CA 1
ATOM 1249 C C . ARG A 1 156 ? 25.679 8.329 -23.618 1.00 88.00 156 ARG A C 1
ATOM 1251 O O . ARG A 1 156 ? 24.925 8.539 -22.670 1.00 88.00 156 ARG A O 1
ATOM 1258 N N . SER A 1 157 ? 26.952 7.973 -23.459 1.00 90.00 157 SER A N 1
ATOM 1259 C CA . SER A 1 157 ? 27.561 7.742 -22.146 1.00 90.00 157 SER A CA 1
ATOM 1260 C C . SER A 1 157 ? 27.629 9.026 -21.328 1.00 90.00 157 SER A C 1
ATOM 1262 O O . SER A 1 157 ? 27.213 9.029 -20.171 1.00 90.00 157 SER A O 1
ATOM 1264 N N . ALA A 1 158 ? 28.040 10.137 -21.945 1.00 88.88 158 ALA A N 1
ATOM 1265 C CA . ALA A 1 158 ? 28.041 11.450 -21.311 1.00 88.88 158 ALA A CA 1
ATOM 1266 C C . ALA A 1 158 ? 26.634 11.862 -20.858 1.00 88.88 158 ALA A C 1
ATOM 1268 O O . ALA A 1 158 ? 26.463 12.281 -19.718 1.00 88.88 158 ALA A O 1
ATOM 1269 N N . SER A 1 159 ? 25.611 11.665 -21.697 1.00 86.69 159 SER A N 1
ATOM 1270 C CA . SER A 1 159 ? 24.223 12.005 -21.351 1.00 86.69 159 SER A CA 1
ATOM 1271 C C . SER A 1 159 ? 23.700 11.194 -20.161 1.00 86.69 159 SER A C 1
ATOM 1273 O O . SER A 1 159 ? 23.050 11.744 -19.275 1.00 86.69 159 SER A O 1
ATOM 1275 N N . VAL A 1 160 ? 24.004 9.893 -20.104 1.00 90.06 160 VAL A N 1
ATOM 1276 C CA . VAL A 1 160 ? 23.582 9.021 -18.995 1.00 90.06 160 VAL A CA 1
ATOM 1277 C C . VAL A 1 160 ? 24.303 9.387 -17.697 1.00 90.06 160 VAL A C 1
ATOM 1279 O O . VAL A 1 160 ? 23.670 9.459 -16.644 1.00 90.06 160 VAL A O 1
ATOM 1282 N N . VAL A 1 161 ? 25.612 9.644 -17.751 1.00 92.31 161 VAL A N 1
ATOM 1283 C CA . VAL A 1 161 ? 26.389 10.072 -16.576 1.00 92.31 161 VAL A CA 1
ATOM 1284 C C . VAL A 1 161 ? 25.938 11.449 -16.097 1.00 92.31 161 VAL A C 1
ATOM 1286 O O . VAL A 1 161 ? 25.795 11.644 -14.892 1.00 92.31 161 VAL A O 1
ATOM 1289 N N . ALA A 1 162 ? 25.663 12.378 -17.015 1.00 89.56 162 ALA A N 1
ATOM 1290 C CA . ALA A 1 162 ? 25.144 13.703 -16.694 1.00 89.56 162 ALA A CA 1
ATOM 1291 C C . ALA A 1 162 ? 23.780 13.619 -16.007 1.00 89.56 162 ALA A C 1
ATOM 1293 O O . ALA A 1 162 ? 23.576 14.292 -15.005 1.00 89.56 162 ALA A O 1
ATOM 1294 N N . ASP A 1 163 ? 22.873 12.753 -16.469 1.00 86.44 163 ASP A N 1
ATOM 1295 C CA . ASP A 1 163 ? 21.568 12.560 -15.826 1.00 86.44 163 ASP A CA 1
ATOM 1296 C C . ASP A 1 163 ? 21.700 11.949 -14.417 1.00 86.44 163 ASP A C 1
ATOM 1298 O O . ASP A 1 163 ? 21.099 12.449 -13.462 1.00 86.44 163 ASP A O 1
ATOM 1302 N N . ARG A 1 164 ? 22.575 10.942 -14.252 1.00 91.06 164 ARG A N 1
ATOM 1303 C CA . ARG A 1 164 ? 22.907 10.344 -12.942 1.00 91.06 164 ARG A CA 1
ATOM 1304 C C . ARG A 1 164 ? 23.497 11.382 -11.974 1.00 91.06 164 ARG A C 1
ATOM 1306 O O . ARG A 1 164 ? 23.087 11.452 -10.814 1.00 91.06 164 ARG A O 1
ATOM 1313 N N . LEU A 1 165 ? 24.441 12.197 -12.446 1.00 88.56 165 LEU A N 1
ATOM 1314 C CA . LEU A 1 165 ? 25.095 13.244 -11.656 1.00 88.56 165 LEU A CA 1
ATOM 1315 C C . LEU A 1 165 ? 24.138 14.400 -11.334 1.00 88.56 165 LEU A C 1
ATOM 1317 O O . LEU A 1 165 ? 24.163 14.922 -10.221 1.00 88.56 165 LEU A O 1
ATOM 1321 N N . CYS A 1 166 ? 23.271 14.761 -12.281 1.00 86.81 166 CYS A N 1
ATOM 1322 C CA . CYS A 1 166 ? 22.248 15.789 -12.125 1.00 86.81 166 CYS A CA 1
ATOM 1323 C C . CYS A 1 166 ? 21.265 15.428 -11.012 1.00 86.81 166 CYS A C 1
ATOM 1325 O O . CYS A 1 166 ? 21.030 16.257 -10.139 1.00 86.81 166 CYS A O 1
ATOM 1327 N N . GLY A 1 167 ? 20.757 14.189 -10.974 1.00 81.31 167 GLY A N 1
ATOM 1328 C CA . GLY A 1 167 ? 19.898 13.734 -9.874 1.00 81.31 167 GLY A CA 1
ATOM 1329 C C . GLY A 1 167 ? 20.574 13.895 -8.507 1.00 81.31 167 GLY A C 1
ATOM 1330 O O . GLY A 1 167 ? 20.016 14.499 -7.595 1.00 81.31 167 GLY A O 1
ATOM 1331 N N . ALA A 1 168 ? 21.835 13.466 -8.391 1.00 79.62 168 ALA A N 1
ATOM 1332 C CA . ALA A 1 168 ? 22.599 13.596 -7.150 1.00 79.62 168 ALA A CA 1
ATOM 1333 C C . ALA A 1 168 ? 22.892 15.058 -6.737 1.00 79.62 168 ALA A C 1
ATOM 1335 O O . ALA A 1 168 ? 23.077 15.325 -5.547 1.00 79.62 168 ALA A O 1
ATOM 1336 N N . ALA A 1 169 ? 22.962 15.990 -7.693 1.00 80.69 169 ALA A N 1
ATOM 1337 C CA . ALA A 1 169 ? 23.259 17.405 -7.454 1.00 80.69 169 ALA A CA 1
ATOM 1338 C C . ALA A 1 169 ? 22.005 18.267 -7.222 1.00 80.69 169 ALA A C 1
ATOM 1340 O O . ALA A 1 169 ? 22.046 19.190 -6.408 1.00 80.69 169 ALA A O 1
ATOM 1341 N N . ALA A 1 170 ? 20.897 17.967 -7.904 1.00 81.62 170 ALA A N 1
ATOM 1342 C CA . ALA A 1 170 ? 19.657 18.734 -7.826 1.00 81.62 170 ALA A CA 1
ATOM 1343 C C . ALA A 1 170 ? 18.893 18.476 -6.517 1.00 81.62 170 ALA A C 1
ATOM 1345 O O . ALA A 1 170 ? 18.386 19.425 -5.916 1.00 81.62 170 ALA A O 1
ATOM 1346 N N . ASP A 1 171 ? 18.863 17.231 -6.029 1.00 82.00 171 ASP A N 1
ATOM 1347 C CA . ASP A 1 171 ? 18.100 16.865 -4.827 1.00 82.00 171 ASP A CA 1
ATOM 1348 C C . ASP A 1 171 ? 18.496 17.689 -3.578 1.00 82.00 171 ASP A C 1
ATOM 1350 O O . ASP A 1 171 ? 17.603 18.206 -2.895 1.00 82.00 171 ASP A O 1
ATOM 1354 N N . PRO A 1 172 ? 19.795 17.902 -3.259 1.00 81.56 172 PRO A N 1
ATOM 1355 C CA . PRO A 1 172 ? 20.188 18.779 -2.156 1.00 81.56 172 PRO A CA 1
ATOM 1356 C C . PRO A 1 172 ? 19.783 20.243 -2.352 1.00 81.56 172 PRO A C 1
ATOM 1358 O O . PRO A 1 172 ? 19.431 20.897 -1.373 1.00 81.56 172 PRO A O 1
ATOM 1361 N N . ILE A 1 173 ? 19.826 20.763 -3.584 1.00 82.31 173 ILE A N 1
ATOM 1362 C CA . ILE A 1 173 ? 19.463 22.159 -3.882 1.00 82.31 173 ILE A CA 1
ATOM 1363 C C . ILE A 1 173 ? 17.973 22.365 -3.631 1.00 82.31 173 ILE A C 1
ATOM 1365 O O . ILE A 1 173 ? 17.599 23.288 -2.912 1.00 82.31 173 ILE A O 1
ATOM 1369 N N . ILE A 1 174 ? 17.136 21.466 -4.155 1.00 84.00 174 ILE A N 1
ATOM 1370 C CA . ILE A 1 174 ? 15.685 21.485 -3.947 1.00 84.00 174 ILE A CA 1
ATOM 1371 C C . ILE A 1 174 ? 15.377 21.395 -2.449 1.00 84.00 174 ILE A C 1
ATOM 1373 O O . ILE A 1 174 ? 14.631 22.215 -1.917 1.00 84.00 174 ILE A O 1
ATOM 1377 N N . ARG A 1 175 ? 16.007 20.459 -1.730 1.00 84.06 175 ARG A N 1
ATOM 1378 C CA . ARG A 1 175 ? 15.805 20.309 -0.283 1.00 84.06 175 ARG A CA 1
ATOM 1379 C C . ARG A 1 175 ? 16.170 21.577 0.497 1.00 84.06 175 ARG A C 1
ATOM 1381 O O . ARG A 1 175 ? 15.398 22.002 1.350 1.00 84.06 175 ARG A O 1
ATOM 1388 N N . ASN A 1 176 ? 17.324 22.177 0.210 1.00 84.56 176 ASN A N 1
ATOM 1389 C CA . ASN A 1 176 ? 17.791 23.369 0.920 1.00 84.56 176 ASN A CA 1
ATOM 1390 C C . ASN A 1 176 ? 16.941 24.604 0.582 1.00 84.56 176 ASN A C 1
ATOM 1392 O O . ASN A 1 176 ? 16.676 25.427 1.455 1.00 84.56 176 ASN A O 1
ATOM 1396 N N . ALA A 1 177 ? 16.494 24.731 -0.671 1.00 86.62 177 ALA A N 1
ATOM 1397 C CA . ALA A 1 177 ? 15.591 25.798 -1.086 1.00 86.62 177 ALA A CA 1
ATOM 1398 C C . ALA A 1 177 ? 14.248 25.712 -0.352 1.00 86.62 177 ALA A C 1
ATOM 1400 O O . ALA A 1 177 ? 13.717 26.737 0.074 1.00 86.62 177 ALA A O 1
ATOM 1401 N N . GLN A 1 178 ? 13.735 24.496 -0.146 1.00 88.31 178 GLN A N 1
ATOM 1402 C CA . GLN A 1 178 ? 12.512 24.291 0.620 1.00 88.31 178 GLN A CA 1
ATOM 1403 C C . GLN A 1 178 ? 12.675 24.648 2.099 1.00 88.31 178 GLN A C 1
ATOM 1405 O O . GLN A 1 178 ? 11.822 25.337 2.652 1.00 88.31 178 GLN A O 1
ATOM 1410 N N . GLU A 1 179 ? 13.766 24.213 2.736 1.00 86.81 179 GLU A N 1
ATOM 1411 C CA . GLU A 1 179 ? 14.074 24.576 4.127 1.00 86.81 179 GLU A CA 1
ATOM 1412 C C . GLU A 1 179 ? 14.136 26.103 4.285 1.00 86.81 179 GLU A C 1
ATOM 1414 O O . GLU A 1 179 ? 13.486 26.678 5.156 1.00 86.81 179 GLU A O 1
ATOM 1419 N N . GLN A 1 180 ? 14.847 26.783 3.381 1.00 87.88 180 GLN A N 1
ATOM 1420 C CA . GLN A 1 180 ? 14.958 28.238 3.412 1.00 87.88 180 GLN A CA 1
ATOM 1421 C C . GLN A 1 180 ? 13.605 28.929 3.206 1.00 87.88 180 GLN A C 1
ATOM 1423 O O . GLN A 1 180 ? 13.313 29.913 3.882 1.00 87.88 180 GLN A O 1
ATOM 1428 N N . ARG A 1 181 ? 12.765 28.420 2.296 1.00 90.38 181 ARG A N 1
ATOM 1429 C CA . ARG A 1 181 ? 11.405 28.932 2.079 1.00 90.38 181 ARG A CA 1
ATOM 1430 C C . ARG A 1 181 ? 10.575 28.847 3.358 1.00 90.38 181 ARG A C 1
ATOM 1432 O O . ARG A 1 181 ? 9.949 29.836 3.731 1.00 90.38 181 ARG A O 1
ATOM 1439 N N . GLN A 1 182 ? 10.606 27.695 4.023 1.00 91.69 182 GLN A N 1
ATOM 1440 C CA . GLN A 1 182 ? 9.842 27.440 5.240 1.00 91.69 182 GLN A CA 1
ATOM 1441 C C . GLN A 1 182 ? 10.279 28.374 6.384 1.00 91.69 182 GLN A C 1
ATOM 1443 O O . GLN A 1 182 ? 9.434 28.985 7.039 1.00 91.69 182 GLN A O 1
ATOM 1448 N N . LEU A 1 183 ? 11.590 28.570 6.579 1.00 92.06 183 LEU A N 1
ATOM 1449 C CA . LEU A 1 183 ? 12.112 29.521 7.573 1.00 92.06 183 LEU A CA 1
ATOM 1450 C C . LEU A 1 183 ? 11.778 30.977 7.222 1.00 92.06 183 LEU A C 1
ATOM 1452 O O . LEU A 1 183 ? 11.422 31.757 8.103 1.00 92.06 183 LEU A O 1
ATOM 1456 N N . ASN A 1 184 ? 11.825 31.350 5.940 1.00 91.81 184 ASN A N 1
ATOM 1457 C CA . ASN A 1 184 ? 11.430 32.688 5.498 1.00 91.81 184 ASN A CA 1
ATOM 1458 C C . ASN A 1 184 ? 9.942 32.962 5.767 1.00 91.81 184 ASN A C 1
ATOM 1460 O O . ASN A 1 184 ? 9.604 34.066 6.189 1.00 91.81 184 ASN A O 1
ATOM 1464 N N . ALA A 1 185 ? 9.065 31.974 5.553 1.00 91.25 185 ALA A N 1
ATOM 1465 C CA . ALA A 1 185 ? 7.641 32.088 5.863 1.00 91.25 185 ALA A CA 1
ATOM 1466 C C . ALA A 1 185 ? 7.414 32.312 7.366 1.00 91.25 185 ALA A C 1
ATOM 1468 O O . ALA A 1 185 ? 6.683 33.225 7.747 1.00 91.25 185 ALA A O 1
ATOM 1469 N N . LEU A 1 186 ? 8.114 31.547 8.211 1.00 93.94 186 LEU A N 1
ATOM 1470 C CA . LEU A 1 186 ? 8.072 31.705 9.664 1.00 93.94 186 LEU A CA 1
ATOM 1471 C C . LEU A 1 186 ? 8.571 33.088 10.112 1.00 93.94 186 LEU A C 1
ATOM 1473 O O . LEU A 1 186 ? 7.917 33.757 10.906 1.00 93.94 186 LEU A O 1
ATOM 1477 N N . GLY A 1 187 ? 9.692 33.558 9.561 1.00 93.31 187 GLY A N 1
ATOM 1478 C CA . GLY A 1 187 ? 10.246 34.874 9.887 1.00 93.31 187 GLY A CA 1
ATOM 1479 C C . GLY A 1 187 ? 9.347 36.026 9.434 1.00 93.31 187 GLY A C 1
ATOM 1480 O O . GLY A 1 187 ? 9.151 36.983 10.178 1.00 93.31 187 GLY A O 1
ATOM 1481 N N . ALA A 1 188 ? 8.762 35.933 8.236 1.00 92.75 188 ALA A N 1
ATOM 1482 C CA . ALA A 1 188 ? 7.807 36.924 7.739 1.00 92.75 188 ALA A CA 1
ATOM 1483 C C . ALA A 1 188 ? 6.550 36.990 8.619 1.00 92.75 188 ALA A C 1
ATOM 1485 O O . ALA A 1 188 ? 6.095 38.084 8.947 1.00 92.75 188 ALA A O 1
ATOM 1486 N N . PHE A 1 189 ? 6.043 35.830 9.043 1.00 93.94 189 PHE A N 1
ATOM 1487 C CA . PHE A 1 189 ? 4.908 35.729 9.954 1.00 93.94 189 PHE A CA 1
ATOM 1488 C C . PHE A 1 189 ? 5.205 36.348 11.325 1.00 93.94 189 PHE A C 1
ATOM 1490 O O . PHE A 1 189 ? 4.415 37.138 11.829 1.00 93.94 189 PHE A O 1
ATOM 1497 N N . LEU A 1 190 ? 6.363 36.062 11.922 1.00 93.75 190 LEU A N 1
ATOM 1498 C CA . LEU A 1 190 ? 6.747 36.652 13.208 1.00 93.75 190 LEU A CA 1
ATOM 1499 C C . LEU A 1 190 ? 6.918 38.179 13.103 1.00 93.75 190 LEU A C 1
ATOM 1501 O O . LEU A 1 190 ? 6.392 38.917 13.937 1.00 93.75 190 LEU A O 1
ATOM 1505 N N . LYS A 1 191 ? 7.566 38.676 12.038 1.00 93.25 191 LYS A N 1
ATOM 1506 C CA . LYS A 1 191 ? 7.703 40.125 11.787 1.00 93.25 191 LYS A CA 1
ATOM 1507 C C . LYS A 1 191 ? 6.349 40.816 11.621 1.00 93.25 191 LYS A C 1
ATOM 1509 O O . LYS A 1 191 ? 6.178 41.919 12.133 1.00 93.25 191 LYS A O 1
ATOM 1514 N N . SER A 1 192 ? 5.380 40.184 10.950 1.00 90.88 192 SER A N 1
ATOM 1515 C CA . SER A 1 192 ? 4.036 40.763 10.798 1.00 90.88 192 SER A CA 1
ATOM 1516 C C . SER A 1 192 ? 3.254 40.844 12.113 1.00 90.88 192 SER A C 1
ATOM 1518 O O . SER A 1 192 ? 2.298 41.607 12.187 1.00 90.88 192 SER A O 1
ATOM 1520 N N . HIS A 1 193 ? 3.673 40.103 13.145 1.00 90.38 193 HIS A N 1
ATOM 1521 C CA . HIS A 1 193 ? 3.103 40.131 14.497 1.00 90.38 193 HIS A CA 1
ATOM 1522 C C . HIS A 1 193 ? 4.012 40.869 15.500 1.00 90.38 193 HIS A C 1
ATOM 1524 O O . HIS A 1 193 ? 3.945 40.619 16.696 1.00 90.38 193 HIS A O 1
ATOM 1530 N N . ASN A 1 194 ? 4.847 41.803 15.023 1.00 92.81 194 ASN A N 1
ATOM 1531 C CA . ASN A 1 194 ? 5.713 42.682 15.828 1.00 92.81 194 ASN A CA 1
ATOM 1532 C C . ASN A 1 194 ? 6.858 41.997 16.595 1.00 92.81 194 ASN A C 1
ATOM 1534 O O . ASN A 1 194 ? 7.408 42.581 17.533 1.00 92.81 194 ASN A O 1
ATOM 1538 N N . TYR A 1 195 ? 7.286 40.808 16.171 1.00 94.38 195 TYR A N 1
ATOM 1539 C CA . TYR A 1 195 ? 8.494 40.192 16.711 1.00 94.38 195 TYR A CA 1
ATOM 1540 C C . TYR A 1 195 ? 9.758 40.713 16.019 1.00 94.38 195 TYR A C 1
ATOM 1542 O O . TYR A 1 195 ? 9.800 40.885 14.799 1.00 94.38 195 TYR A O 1
ATOM 1550 N N . THR A 1 196 ? 10.826 40.901 16.797 1.00 93.38 196 THR A N 1
ATOM 1551 C CA . THR A 1 196 ? 12.125 41.372 16.291 1.00 93.38 196 THR A CA 1
ATOM 1552 C C . THR A 1 196 ? 13.142 40.236 16.205 1.00 93.38 196 THR A C 1
ATOM 1554 O O . THR A 1 196 ? 13.331 39.475 17.153 1.00 93.38 196 THR A O 1
ATOM 1557 N N . GLU A 1 197 ? 13.826 40.126 15.069 1.00 93.81 197 GLU A N 1
ATOM 1558 C CA . GLU A 1 197 ? 14.894 39.143 14.872 1.00 93.81 197 GLU A CA 1
ATOM 1559 C C . GLU A 1 197 ? 16.180 39.584 15.587 1.00 93.81 197 GLU A C 1
ATOM 1561 O O . GLU A 1 197 ? 16.635 40.712 15.394 1.00 93.81 197 GLU A O 1
ATOM 1566 N N . ILE A 1 198 ? 16.783 38.697 16.380 1.00 91.50 198 ILE A N 1
ATOM 1567 C CA . ILE A 1 198 ? 18.079 38.919 17.040 1.00 91.50 198 ILE A CA 1
ATOM 1568 C C . ILE A 1 198 ? 19.139 37.949 16.507 1.00 91.50 198 ILE A C 1
ATOM 1570 O O . ILE A 1 198 ? 18.827 36.846 16.046 1.00 91.50 198 ILE A O 1
ATOM 1574 N N . ALA A 1 199 ? 20.412 38.340 16.584 1.00 83.38 199 ALA A N 1
ATOM 1575 C CA . ALA A 1 199 ? 21.506 37.508 16.101 1.00 83.38 199 ALA A CA 1
ATOM 1576 C C . ALA A 1 199 ? 21.692 36.253 16.973 1.00 83.38 199 ALA A C 1
ATOM 1578 O O . ALA A 1 199 ? 21.735 36.316 18.201 1.00 83.38 199 ALA A O 1
ATOM 1579 N N . SER A 1 200 ? 21.872 35.100 16.326 1.00 73.44 200 SER A N 1
ATOM 1580 C CA . SER A 1 200 ? 22.052 33.797 16.985 1.00 73.44 200 SER A CA 1
ATOM 1581 C C . SER A 1 200 ? 23.288 33.730 17.889 1.00 73.44 200 SER A C 1
ATOM 1583 O O . SER A 1 200 ? 23.337 32.927 18.819 1.00 73.44 200 SER A O 1
ATOM 1585 N N . ASN A 1 201 ? 24.297 34.559 17.604 1.00 63.66 201 ASN A N 1
ATOM 1586 C CA . ASN A 1 201 ? 25.592 34.566 18.287 1.00 63.66 201 ASN A CA 1
ATOM 1587 C C . ASN A 1 201 ? 25.529 35.208 19.682 1.00 63.66 201 ASN A C 1
ATOM 1589 O O . ASN A 1 201 ? 26.446 35.011 20.475 1.00 63.66 201 ASN A O 1
ATOM 1593 N N . ASP A 1 202 ? 24.451 35.934 19.984 1.00 52.88 202 ASP A N 1
ATOM 1594 C CA . ASP A 1 202 ? 24.268 36.645 21.252 1.00 52.88 202 ASP A CA 1
ATOM 1595 C C . ASP A 1 202 ? 23.527 35.791 22.303 1.00 52.88 202 ASP A C 1
ATOM 1597 O O . ASP A 1 202 ? 23.375 36.191 23.460 1.00 52.88 202 ASP A O 1
ATOM 1601 N N . LEU A 1 203 ? 23.084 34.579 21.937 1.00 66.69 203 LEU A N 1
ATOM 1602 C CA . LEU A 1 203 ? 22.245 33.723 22.778 1.00 66.69 203 LEU A CA 1
ATOM 1603 C C . LEU A 1 203 ? 23.067 32.767 23.668 1.00 66.69 203 LEU A C 1
ATOM 1605 O O . LEU A 1 203 ? 23.045 31.551 23.499 1.00 66.69 203 LEU A O 1
ATOM 1609 N N . ASN A 1 204 ? 23.779 33.308 24.660 1.00 61.78 204 ASN A N 1
ATOM 1610 C CA . ASN A 1 204 ? 24.487 32.487 25.661 1.00 61.78 204 ASN A CA 1
ATOM 1611 C C . ASN A 1 204 ? 23.548 31.907 26.738 1.00 61.78 204 ASN A C 1
ATOM 1613 O O . ASN A 1 204 ? 23.867 30.901 27.373 1.00 61.78 204 ASN A O 1
ATOM 1617 N N . ASN A 1 205 ? 22.386 32.535 26.947 1.00 75.44 205 ASN A N 1
ATOM 1618 C CA . ASN A 1 205 ? 21.372 32.119 27.914 1.00 75.44 205 ASN A CA 1
ATOM 1619 C C . ASN A 1 205 ? 19.960 32.288 27.325 1.00 75.44 205 ASN A C 1
ATOM 1621 O O . ASN A 1 205 ? 19.521 33.407 27.074 1.00 75.44 205 ASN A O 1
ATOM 1625 N N . LEU A 1 206 ? 19.229 31.179 27.164 1.00 80.94 206 LEU A N 1
ATOM 1626 C CA . LEU A 1 206 ? 17.848 31.152 26.650 1.00 80.94 206 LEU A CA 1
ATOM 1627 C C . LEU A 1 206 ? 16.866 31.967 27.508 1.00 80.94 206 LEU A C 1
ATOM 1629 O O . LEU A 1 206 ? 15.885 32.506 26.993 1.00 80.94 206 LEU A O 1
ATOM 1633 N N . LEU A 1 207 ? 17.115 32.069 28.817 1.00 80.94 207 LEU A N 1
ATOM 1634 C CA . LEU A 1 207 ? 16.282 32.842 29.743 1.00 80.94 207 LEU A CA 1
ATOM 1635 C C . LEU A 1 207 ? 16.481 34.357 29.596 1.00 80.94 207 LEU A C 1
ATOM 1637 O O . LEU A 1 207 ? 15.582 35.120 29.916 1.00 80.94 207 LEU A O 1
ATOM 1641 N N . ALA A 1 208 ? 17.616 34.796 29.044 1.00 81.81 208 ALA A N 1
ATOM 1642 C CA . ALA A 1 208 ? 17.928 36.214 28.853 1.00 81.81 208 ALA A CA 1
ATOM 1643 C C . ALA A 1 208 ? 17.428 36.783 27.511 1.00 81.81 208 ALA A C 1
ATOM 1645 O O . ALA A 1 208 ? 17.699 37.937 27.186 1.00 81.81 208 ALA A O 1
ATOM 1646 N N . MET A 1 209 ? 16.736 35.974 26.706 1.00 86.56 209 MET A N 1
ATOM 1647 C CA . MET A 1 209 ? 16.237 36.392 25.400 1.00 86.56 209 MET A CA 1
ATOM 1648 C C . MET A 1 209 ? 15.122 37.448 25.556 1.00 86.56 209 MET A C 1
ATOM 1650 O O . MET A 1 209 ? 14.154 37.173 26.271 1.00 86.56 209 MET A O 1
ATOM 1654 N N . PRO A 1 210 ? 15.206 38.623 24.895 1.00 87.25 210 PRO A N 1
ATOM 1655 C CA . PRO A 1 210 ? 14.204 39.683 25.021 1.00 87.25 210 PRO A CA 1
ATOM 1656 C C . PRO A 1 210 ? 12.782 39.202 24.700 1.00 87.25 210 PRO A C 1
ATOM 1658 O O . PRO A 1 210 ? 12.590 38.357 23.824 1.00 87.25 210 PRO A O 1
ATOM 1661 N N . GLN A 1 211 ? 11.771 39.735 25.386 1.00 90.25 211 GLN A N 1
ATOM 1662 C CA . GLN A 1 211 ? 10.365 39.503 25.027 1.00 90.25 211 GLN A CA 1
ATOM 1663 C C . GLN A 1 211 ? 10.070 40.066 23.630 1.00 90.25 211 GLN A C 1
ATOM 1665 O O . GLN A 1 211 ? 10.623 41.096 23.243 1.00 90.25 211 GLN A O 1
ATOM 1670 N N . GLY A 1 212 ? 9.202 39.397 22.871 1.00 91.06 212 GLY A N 1
ATOM 1671 C CA . GLY A 1 212 ? 8.866 39.814 21.508 1.00 91.06 212 GLY A CA 1
ATOM 1672 C C . GLY A 1 212 ? 10.025 39.670 20.522 1.00 91.06 212 GLY A C 1
ATOM 1673 O O . GLY A 1 212 ? 10.154 40.468 19.594 1.00 91.06 212 GLY A O 1
ATOM 1674 N N . SER A 1 213 ? 10.906 38.690 20.732 1.00 93.06 213 SER A N 1
ATOM 1675 C CA . SER A 1 213 ? 12.053 38.452 19.853 1.00 93.06 213 SER A CA 1
ATOM 1676 C C . SER A 1 213 ? 12.133 37.010 19.373 1.00 93.06 213 SER A C 1
ATOM 1678 O O . SER A 1 213 ? 11.566 36.104 19.986 1.00 93.06 213 SER A O 1
ATOM 1680 N N . TYR A 1 214 ? 12.841 36.787 18.269 1.00 94.62 214 TYR A N 1
ATOM 1681 C CA . TYR A 1 214 ? 13.119 35.448 17.761 1.00 94.62 214 TYR A CA 1
ATOM 1682 C C . TYR A 1 214 ? 14.507 35.360 17.113 1.00 94.62 214 TYR A C 1
ATOM 1684 O O . TYR A 1 214 ? 15.110 36.372 16.760 1.00 94.62 214 TYR A O 1
ATOM 1692 N N . THR A 1 215 ? 15.031 34.146 16.952 1.00 93.75 215 THR A N 1
ATOM 1693 C CA . THR A 1 215 ? 16.294 33.900 16.239 1.00 93.75 215 THR A CA 1
ATOM 1694 C C . THR A 1 215 ? 16.248 32.579 15.474 1.00 93.75 215 THR A C 1
ATOM 1696 O O . THR A 1 215 ? 15.488 31.680 15.840 1.00 93.75 215 THR A O 1
ATOM 1699 N N . PHE A 1 216 ? 17.051 32.453 14.415 1.00 92.50 216 PHE A N 1
ATOM 1700 C CA . PHE A 1 216 ? 17.163 31.237 13.606 1.00 92.50 216 PHE A CA 1
ATOM 1701 C C . PHE A 1 216 ? 18.485 30.498 13.854 1.00 92.50 216 PHE A C 1
ATOM 1703 O O . PHE A 1 216 ? 19.515 31.118 14.114 1.00 92.50 216 PHE A O 1
ATOM 1710 N N . ARG A 1 217 ? 18.464 29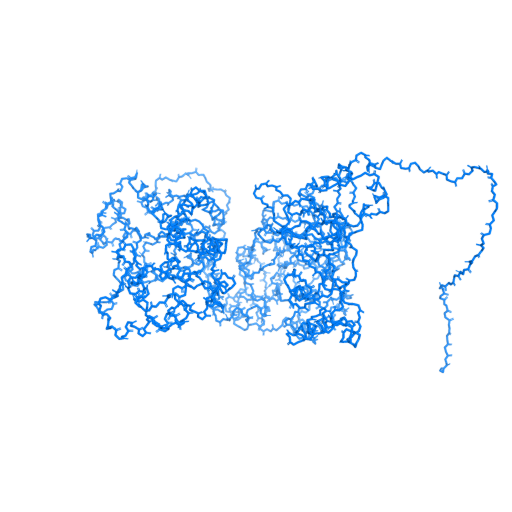.169 13.690 1.00 85.88 217 ARG A N 1
ATOM 1711 C CA . ARG A 1 217 ? 19.631 28.266 13.668 1.00 85.88 217 ARG A CA 1
ATOM 1712 C C . ARG A 1 217 ? 20.557 28.433 14.879 1.00 85.88 217 ARG A C 1
ATOM 1714 O O . ARG A 1 217 ? 21.751 28.704 14.744 1.00 85.88 217 ARG A O 1
ATOM 1721 N N . CYS A 1 218 ? 20.003 28.233 16.072 1.00 85.75 218 CYS A N 1
ATOM 1722 C CA . CYS A 1 218 ? 20.736 28.307 17.335 1.00 85.75 218 CYS A CA 1
ATOM 1723 C C . CYS A 1 218 ? 21.144 26.907 17.825 1.00 85.75 218 CYS A C 1
ATOM 1725 O O . CYS A 1 218 ? 20.394 25.946 17.680 1.00 85.75 218 CYS A O 1
ATOM 1727 N N . ASN A 1 219 ? 22.328 26.784 18.433 1.00 85.88 219 ASN A N 1
ATOM 1728 C CA . ASN A 1 219 ? 22.777 25.544 19.067 1.00 85.88 219 ASN A CA 1
ATOM 1729 C C . ASN A 1 219 ? 22.613 25.632 20.585 1.00 85.88 219 ASN A C 1
ATOM 1731 O O . ASN A 1 219 ? 23.224 26.480 21.231 1.00 85.88 219 ASN A O 1
A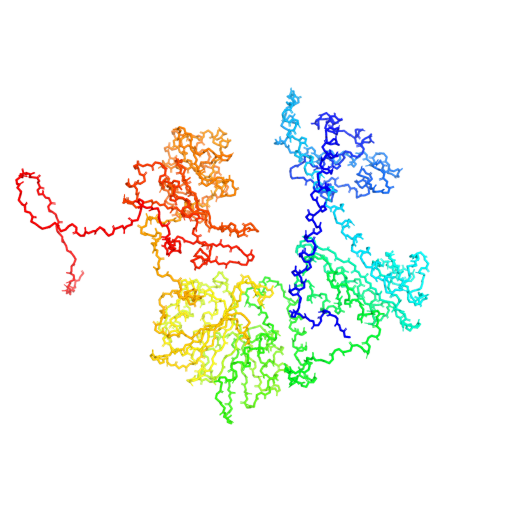TOM 1735 N N . ILE A 1 220 ? 21.860 24.701 21.164 1.00 84.56 220 ILE A N 1
ATOM 1736 C CA . ILE A 1 220 ? 21.673 24.585 22.608 1.00 84.56 220 ILE A CA 1
ATOM 1737 C C . ILE A 1 220 ? 22.593 23.487 23.143 1.00 84.56 220 ILE A C 1
ATOM 1739 O O . ILE A 1 220 ? 22.427 22.313 22.825 1.00 84.56 220 ILE A O 1
ATOM 1743 N N . SER A 1 221 ? 23.555 23.852 23.987 1.00 80.56 221 SER A N 1
ATOM 1744 C CA . SER A 1 221 ? 24.442 22.882 24.645 1.00 80.56 221 SER A CA 1
ATOM 1745 C C . SER A 1 221 ? 23.700 22.109 25.740 1.00 80.56 221 SER A C 1
ATOM 1747 O O . SER A 1 221 ? 23.116 22.721 26.633 1.00 80.56 221 SER A O 1
ATOM 1749 N N . VAL A 1 222 ? 23.710 20.777 25.701 1.00 74.06 222 VAL A N 1
ATOM 1750 C CA . VAL A 1 222 ? 23.054 19.883 26.666 1.00 74.06 222 VAL A CA 1
ATOM 1751 C C . VAL A 1 222 ? 24.059 18.878 27.233 1.00 74.06 222 VAL A C 1
ATOM 1753 O O . VAL A 1 222 ? 24.714 18.168 26.477 1.00 74.06 222 VAL A O 1
ATOM 1756 N N . GLY A 1 223 ? 24.190 18.805 28.562 1.00 64.19 223 GLY A N 1
ATOM 1757 C CA . GLY A 1 223 ? 25.130 17.914 29.262 1.00 64.19 223 GLY A CA 1
ATOM 1758 C C . GLY A 1 223 ? 25.882 18.614 30.399 1.00 64.19 223 GLY A C 1
ATOM 1759 O O . GLY A 1 223 ? 25.614 19.777 30.691 1.00 64.19 223 GLY A O 1
ATOM 1760 N N . SER A 1 224 ? 26.805 17.904 31.050 1.00 57.44 224 SER A N 1
ATOM 1761 C CA . SER A 1 224 ? 27.730 18.473 32.043 1.00 57.44 224 SER A CA 1
ATOM 1762 C C . SER A 1 224 ? 28.966 19.080 31.363 1.00 57.44 224 SER A C 1
ATOM 1764 O O . SER A 1 224 ? 29.263 18.742 30.216 1.00 57.44 224 SER A O 1
ATOM 1766 N N . ASP A 1 225 ? 29.732 19.916 32.075 1.00 54.56 225 ASP A N 1
ATOM 1767 C CA . ASP A 1 225 ? 30.910 20.634 31.542 1.00 54.56 225 ASP A CA 1
ATOM 1768 C C . ASP A 1 225 ? 31.974 19.734 30.879 1.00 54.56 225 ASP A C 1
ATOM 1770 O O . ASP A 1 225 ? 32.792 20.211 30.096 1.00 54.56 225 ASP A O 1
ATOM 1774 N N . LYS A 1 226 ? 31.971 18.422 31.165 1.00 51.84 226 LYS A N 1
ATOM 1775 C CA . LYS A 1 226 ? 32.916 17.440 30.601 1.00 51.84 226 LYS A CA 1
ATOM 1776 C C . LYS A 1 226 ? 32.363 16.626 29.417 1.00 51.84 226 LYS A C 1
ATOM 1778 O O . LYS A 1 226 ? 33.156 16.005 28.716 1.00 51.84 226 LYS A O 1
ATOM 1783 N N . THR A 1 227 ? 31.046 16.613 29.177 1.00 58.47 227 THR A N 1
ATOM 1784 C CA . THR A 1 227 ? 30.389 15.847 28.093 1.00 58.47 227 THR A CA 1
ATOM 1785 C C . THR A 1 227 ? 29.161 16.593 27.552 1.00 58.47 227 THR A C 1
ATOM 1787 O O . THR A 1 227 ? 28.025 16.139 27.715 1.00 58.47 227 THR A O 1
ATOM 1790 N N . SER A 1 228 ? 29.369 17.762 26.946 1.00 69.94 228 SER A N 1
ATOM 1791 C CA . SER A 1 228 ? 28.295 18.556 26.342 1.00 69.94 228 SER A CA 1
ATOM 1792 C C . SER A 1 228 ? 28.022 18.151 24.887 1.00 69.94 228 SER A C 1
ATOM 1794 O O . SER A 1 228 ? 28.935 17.875 24.108 1.00 69.94 228 SER A O 1
ATOM 1796 N N . VAL A 1 229 ? 26.741 18.102 24.519 1.00 77.50 229 VAL A N 1
ATOM 1797 C CA . VAL A 1 229 ? 26.247 17.841 23.161 1.00 77.50 229 VAL A CA 1
ATOM 1798 C C . VAL A 1 229 ? 25.461 19.061 22.694 1.00 77.50 229 VAL A C 1
ATOM 1800 O O . VAL A 1 229 ? 24.531 19.491 23.368 1.00 77.50 229 VAL A O 1
ATOM 1803 N N . ASN A 1 230 ? 25.814 19.621 21.538 1.00 84.12 230 ASN A N 1
ATOM 1804 C CA . ASN A 1 230 ? 25.089 20.752 20.958 1.00 84.12 230 ASN A CA 1
ATOM 1805 C C . ASN A 1 230 ? 23.884 20.259 20.152 1.00 84.12 230 ASN A C 1
ATOM 1807 O O . ASN A 1 230 ? 24.049 19.505 19.192 1.00 84.12 230 ASN A O 1
ATOM 1811 N N . ILE A 1 231 ? 22.691 20.710 20.531 1.00 85.81 231 ILE A N 1
ATOM 1812 C CA . ILE A 1 231 ? 21.429 20.424 19.851 1.00 85.81 231 ILE A CA 1
ATOM 1813 C C . ILE A 1 231 ? 21.066 21.624 18.969 1.00 85.81 231 ILE A C 1
ATOM 1815 O O . ILE A 1 231 ? 20.789 22.695 19.512 1.00 85.81 231 ILE A O 1
ATOM 1819 N N . PRO A 1 232 ? 21.061 21.484 17.634 1.00 88.19 232 PRO A N 1
ATOM 1820 C CA . PRO A 1 232 ? 20.603 22.545 16.746 1.00 88.19 232 PRO A CA 1
ATOM 1821 C C . PRO A 1 232 ? 19.078 22.671 16.804 1.00 88.19 232 PRO A C 1
ATOM 1823 O O . PRO A 1 232 ? 18.383 21.652 16.735 1.00 88.19 232 PRO A O 1
ATOM 1826 N N . ILE A 1 233 ? 18.594 23.909 16.900 1.00 91.00 233 ILE A N 1
ATOM 1827 C CA . ILE A 1 233 ? 17.181 24.300 16.854 1.00 91.00 233 ILE A CA 1
ATOM 1828 C C . ILE A 1 233 ? 16.996 25.344 15.755 1.00 91.00 233 ILE A C 1
ATOM 1830 O O . ILE A 1 233 ? 17.747 26.325 15.682 1.00 91.00 233 ILE A O 1
ATOM 1834 N N . ASP A 1 234 ? 15.995 25.129 14.907 1.00 92.38 234 ASP A N 1
ATOM 1835 C CA . ASP A 1 234 ? 15.800 25.935 13.705 1.00 92.38 234 ASP A CA 1
ATOM 1836 C C . ASP A 1 234 ? 15.294 27.339 14.008 1.00 92.38 234 ASP A C 1
ATOM 1838 O O . ASP A 1 234 ? 15.811 28.291 13.430 1.00 92.38 234 ASP A O 1
ATOM 1842 N N . CYS A 1 235 ? 14.336 27.493 14.923 1.00 94.06 235 CYS A N 1
ATOM 1843 C CA . CYS A 1 235 ? 13.834 28.794 15.350 1.00 94.06 235 CYS A CA 1
ATOM 1844 C C . CYS A 1 235 ? 13.522 28.800 16.850 1.00 94.06 235 CYS A C 1
ATOM 1846 O O . CYS A 1 235 ? 13.001 27.831 17.395 1.00 94.06 235 CYS A O 1
ATOM 1848 N N . ILE A 1 236 ? 13.850 29.895 17.530 1.00 93.88 236 ILE A N 1
ATOM 1849 C CA . ILE A 1 236 ? 13.528 30.107 18.943 1.00 93.88 236 ILE A CA 1
ATOM 1850 C C . ILE A 1 236 ? 12.733 31.400 19.050 1.00 93.88 236 ILE A C 1
ATOM 1852 O O . ILE A 1 236 ? 13.180 32.420 18.529 1.00 93.88 236 ILE A O 1
ATOM 1856 N N . VAL A 1 237 ? 11.583 31.362 19.725 1.00 94.06 237 VAL A N 1
ATOM 1857 C CA . VAL A 1 237 ? 10.658 32.497 19.847 1.00 94.06 237 VAL A CA 1
ATOM 1858 C C . VAL A 1 237 ? 10.395 32.811 21.317 1.00 94.06 237 VAL A C 1
ATOM 1860 O O . VAL A 1 237 ? 9.983 31.956 22.098 1.00 94.06 237 VAL A O 1
ATOM 1863 N N . SER A 1 238 ? 10.619 34.063 21.701 1.00 91.31 238 SER A N 1
ATOM 1864 C CA . SER A 1 238 ? 10.341 34.599 23.032 1.00 91.31 238 SER A CA 1
ATOM 1865 C C . SER A 1 238 ? 9.092 35.475 22.950 1.00 91.31 238 SER A C 1
ATOM 1867 O O . SER A 1 238 ? 9.157 36.569 22.388 1.00 91.31 238 SER A O 1
ATOM 1869 N N . SER A 1 239 ? 7.949 34.989 23.454 1.00 90.12 239 SER A N 1
ATOM 1870 C CA . SER A 1 239 ? 6.664 35.697 23.334 1.00 90.12 239 SER A CA 1
ATOM 1871 C C . SER A 1 239 ? 6.668 37.057 24.039 1.00 90.12 239 SER A C 1
ATOM 1873 O O . SER A 1 239 ? 7.476 37.314 24.936 1.00 90.12 239 SER A O 1
ATOM 1875 N N . HIS A 1 240 ? 5.759 37.948 23.638 1.00 87.31 240 HIS A N 1
ATOM 1876 C CA . HIS A 1 240 ? 5.609 39.264 24.271 1.00 87.31 240 HIS A CA 1
ATOM 1877 C C . HIS A 1 240 ? 5.216 39.176 25.755 1.00 87.31 240 HIS A C 1
ATOM 1879 O O . HIS A 1 240 ? 5.576 40.053 26.533 1.00 87.31 240 HIS A O 1
ATOM 1885 N N . THR A 1 241 ? 4.508 38.117 26.156 1.00 84.12 241 THR A N 1
ATOM 1886 C CA . THR A 1 241 ? 4.011 37.906 27.528 1.00 84.12 241 THR A CA 1
ATOM 1887 C C . THR A 1 241 ? 4.844 36.903 28.330 1.00 84.12 241 THR A C 1
ATOM 1889 O O . THR A 1 241 ? 4.475 36.537 29.448 1.00 84.12 241 THR A O 1
ATOM 1892 N N . ARG A 1 242 ? 5.979 36.443 27.785 1.00 83.75 242 ARG A N 1
ATOM 1893 C CA . ARG A 1 242 ? 6.821 35.415 28.405 1.00 83.75 242 ARG A CA 1
ATOM 1894 C C . ARG A 1 242 ? 7.337 35.864 29.775 1.00 83.75 242 ARG A C 1
ATOM 1896 O O . ARG A 1 242 ? 7.977 36.908 29.886 1.00 83.75 242 ARG A O 1
ATOM 1903 N N . GLN A 1 243 ? 7.137 35.036 30.799 1.00 77.88 243 GLN A N 1
ATOM 1904 C CA . GLN A 1 243 ? 7.700 35.285 32.129 1.00 77.88 243 GLN A CA 1
ATOM 1905 C C . GLN A 1 243 ? 9.238 35.145 32.124 1.00 77.88 243 GLN A C 1
ATOM 1907 O O . GLN A 1 243 ? 9.757 34.293 31.397 1.00 77.88 243 GLN A O 1
ATOM 1912 N N . PRO A 1 244 ? 9.985 35.939 32.917 1.00 70.50 244 PRO A N 1
ATOM 1913 C CA . PRO A 1 244 ? 11.456 35.937 32.911 1.00 70.50 244 PRO A CA 1
ATOM 1914 C C . PRO A 1 244 ? 12.119 34.577 33.197 1.00 70.50 244 PRO A C 1
ATOM 1916 O O . PRO A 1 244 ? 13.243 34.329 32.769 1.00 70.50 244 PRO A O 1
ATOM 1919 N N . ASP A 1 245 ? 11.436 33.699 33.926 1.00 76.88 245 ASP A N 1
ATOM 1920 C CA . ASP A 1 245 ? 11.875 32.360 34.323 1.00 76.88 245 ASP A CA 1
ATOM 1921 C C . ASP A 1 245 ? 11.359 31.238 33.400 1.00 76.88 245 ASP A C 1
ATOM 1923 O O . ASP A 1 245 ? 11.856 30.111 33.457 1.00 76.88 245 ASP A O 1
ATOM 1927 N N . ALA A 1 246 ? 10.412 31.533 32.505 1.00 80.25 246 ALA A N 1
ATOM 1928 C CA . ALA A 1 246 ? 9.896 30.577 31.528 1.00 80.25 246 ALA A CA 1
ATOM 1929 C C . ALA A 1 246 ? 10.856 30.422 30.340 1.00 80.25 246 ALA A C 1
ATOM 1931 O O . ALA A 1 246 ? 11.531 31.371 29.947 1.00 80.25 246 ALA A O 1
ATOM 1932 N N . LEU A 1 247 ? 10.904 29.245 29.711 1.00 87.31 247 LEU A N 1
ATOM 1933 C CA . LEU A 1 247 ? 11.700 29.011 28.497 1.00 87.31 247 LEU A CA 1
ATOM 1934 C C . LEU A 1 247 ? 11.019 29.582 27.243 1.00 87.31 247 LEU A C 1
ATOM 1936 O O . LEU A 1 247 ? 9.791 29.652 27.204 1.00 87.31 247 LEU A O 1
ATOM 1940 N N . PRO A 1 248 ? 11.791 29.982 26.213 1.00 90.06 248 PRO A N 1
ATOM 1941 C CA . PRO A 1 248 ? 11.211 30.369 24.934 1.00 90.06 248 PRO A CA 1
ATOM 1942 C C . PRO A 1 248 ? 10.6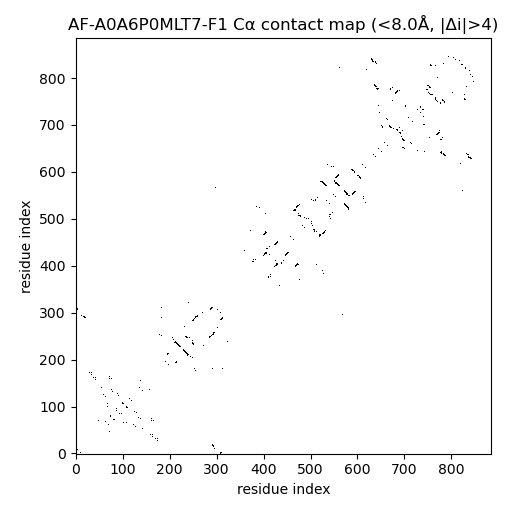78 29.136 24.194 1.00 90.06 248 PRO A C 1
ATOM 1944 O O . PRO A 1 248 ? 11.105 28.008 24.453 1.00 90.06 248 PRO A O 1
ATOM 1947 N N . LEU A 1 249 ? 9.782 29.363 23.235 1.00 92.94 249 LEU A N 1
ATOM 1948 C CA . LEU A 1 249 ? 9.294 28.328 22.333 1.00 92.94 249 LEU A CA 1
ATOM 1949 C C . LEU A 1 249 ? 10.411 27.892 21.384 1.00 92.94 249 LEU A C 1
ATOM 1951 O O . LEU A 1 249 ? 10.995 28.716 20.680 1.00 92.94 249 LEU A O 1
ATOM 1955 N N . LEU A 1 250 ? 10.697 26.593 21.365 1.00 93.75 250 LEU A N 1
ATOM 1956 C CA . LEU A 1 250 ? 11.670 25.968 20.476 1.00 93.75 250 LEU A CA 1
ATOM 1957 C C . LEU A 1 250 ? 10.926 25.342 19.294 1.00 93.75 250 LEU A C 1
ATOM 1959 O O . LEU A 1 250 ? 10.099 24.455 19.490 1.00 93.75 250 LEU A O 1
ATOM 1963 N N . ILE A 1 251 ? 11.216 25.792 18.077 1.00 94.81 251 ILE A N 1
ATOM 1964 C CA . ILE A 1 251 ? 10.556 25.333 16.854 1.00 94.81 251 ILE A CA 1
ATOM 1965 C C . ILE A 1 251 ? 11.577 24.623 15.965 1.00 94.81 251 ILE A C 1
ATOM 1967 O O . ILE A 1 251 ? 12.626 25.179 15.631 1.00 94.81 251 ILE A O 1
ATOM 1971 N N . GLU A 1 252 ? 11.243 23.408 15.548 1.00 94.00 252 GLU A N 1
ATOM 1972 C CA . GLU A 1 252 ? 12.013 22.628 14.582 1.00 94.00 252 GLU A CA 1
ATOM 1973 C C . GLU A 1 252 ? 11.226 22.523 13.266 1.00 94.00 252 GLU A C 1
ATOM 1975 O O . GLU A 1 252 ? 10.100 22.024 13.233 1.00 94.00 252 GLU A O 1
ATOM 1980 N N . ALA A 1 253 ? 11.810 22.988 12.164 1.00 93.00 253 ALA A N 1
ATOM 1981 C CA . ALA A 1 253 ? 11.161 23.007 10.861 1.00 93.00 253 ALA A CA 1
ATOM 1982 C C . ALA A 1 253 ? 11.453 21.706 10.104 1.00 93.00 253 ALA A C 1
ATOM 1984 O O . ALA A 1 253 ? 12.602 21.301 9.916 1.00 93.00 253 ALA A O 1
ATOM 1985 N N . LYS A 1 254 ? 10.402 21.022 9.646 1.00 90.69 254 LYS A N 1
ATOM 1986 C CA . LYS A 1 254 ? 10.536 19.784 8.875 1.00 90.69 254 LYS A CA 1
ATOM 1987 C C . LYS A 1 254 ? 9.733 19.869 7.594 1.00 90.69 254 LYS A C 1
ATOM 1989 O O . LYS A 1 254 ? 8.529 20.130 7.590 1.00 90.69 254 LYS A O 1
ATOM 1994 N N . SER A 1 255 ? 10.403 19.526 6.497 1.00 88.75 255 SER A N 1
ATOM 1995 C CA . SER A 1 255 ? 9.756 19.305 5.214 1.00 88.75 255 SER A CA 1
ATOM 1996 C C . SER A 1 255 ? 10.075 17.928 4.641 1.00 88.75 255 SER A C 1
ATOM 1998 O O . SER A 1 255 ? 11.205 17.436 4.735 1.00 88.75 255 SER A O 1
ATOM 2000 N N . ALA A 1 256 ? 9.062 17.297 4.051 1.00 86.50 256 ALA A N 1
ATOM 2001 C CA . ALA A 1 256 ? 9.158 15.974 3.453 1.00 86.50 256 ALA A CA 1
ATOM 2002 C C . ALA A 1 256 ? 8.566 15.983 2.044 1.00 86.50 256 ALA A C 1
ATOM 2004 O O . ALA A 1 256 ? 7.424 16.391 1.875 1.00 86.50 256 ALA A O 1
ATOM 2005 N N . GLY A 1 257 ? 9.327 15.507 1.053 1.00 81.44 257 GLY A N 1
ATOM 2006 C CA . GLY A 1 257 ? 8.868 15.371 -0.338 1.00 81.44 257 GLY A CA 1
ATOM 2007 C C . GLY A 1 257 ? 8.306 13.993 -0.698 1.00 81.44 257 GLY A C 1
ATOM 2008 O O . GLY A 1 257 ? 7.799 13.811 -1.798 1.00 81.44 257 GLY A O 1
ATOM 2009 N N . ASP A 1 258 ? 8.397 13.026 0.218 1.00 79.06 258 ASP A N 1
ATOM 2010 C CA . ASP A 1 258 ? 7.797 11.698 0.098 1.00 79.06 258 ASP A CA 1
ATOM 2011 C C . ASP A 1 258 ? 7.582 11.069 1.488 1.00 79.06 258 ASP A C 1
ATOM 2013 O O . ASP A 1 258 ? 8.144 11.516 2.493 1.00 79.06 258 ASP A O 1
ATOM 2017 N N . THR A 1 259 ? 6.786 10.000 1.535 1.00 65.81 259 THR A N 1
ATOM 2018 C CA . THR A 1 259 ? 6.397 9.293 2.769 1.00 65.81 259 THR A CA 1
ATOM 2019 C C . THR A 1 259 ? 7.478 8.341 3.300 1.00 65.81 259 THR A C 1
ATOM 2021 O O . THR A 1 259 ? 7.415 7.864 4.433 1.00 65.81 259 THR A O 1
ATOM 2024 N N . THR A 1 260 ? 8.511 8.046 2.504 1.00 59.94 260 THR A N 1
ATOM 2025 C CA . THR A 1 260 ? 9.588 7.121 2.895 1.00 59.94 260 THR A CA 1
ATOM 2026 C C . THR A 1 260 ? 10.639 7.831 3.753 1.00 59.94 260 THR A C 1
ATOM 2028 O O . THR A 1 260 ? 11.237 7.228 4.648 1.00 59.94 260 THR A O 1
ATOM 2031 N N . ASN A 1 261 ? 10.857 9.123 3.508 1.00 60.03 261 ASN A N 1
ATOM 2032 C CA . ASN A 1 261 ? 11.845 9.942 4.201 1.00 60.03 261 ASN A CA 1
ATOM 2033 C C . ASN A 1 261 ? 11.438 10.330 5.634 1.00 60.03 261 ASN A C 1
ATOM 2035 O O . ASN A 1 261 ? 12.313 10.435 6.496 1.00 60.03 261 ASN A O 1
ATOM 2039 N N . THR A 1 262 ? 10.144 10.475 5.928 1.00 59.41 262 THR A N 1
ATOM 2040 C CA . THR A 1 262 ? 9.637 10.804 7.278 1.00 59.41 262 THR A CA 1
ATOM 2041 C C . THR A 1 262 ? 9.852 9.669 8.278 1.00 59.41 262 THR A C 1
ATOM 2043 O O . THR A 1 262 ? 10.303 9.893 9.402 1.00 59.41 262 THR A O 1
ATOM 2046 N N . ASN A 1 263 ? 9.660 8.420 7.847 1.00 57.91 263 ASN A N 1
ATOM 2047 C CA . ASN A 1 263 ? 9.840 7.237 8.693 1.00 57.91 263 ASN A CA 1
ATOM 2048 C C . ASN A 1 263 ? 11.292 7.002 9.147 1.00 57.91 263 ASN A C 1
ATOM 2050 O O . ASN A 1 263 ? 11.515 6.416 10.208 1.00 57.91 263 ASN A O 1
ATOM 2054 N N . LYS A 1 264 ? 12.287 7.470 8.377 1.00 56.25 264 LYS A N 1
ATOM 2055 C CA . LYS A 1 264 ? 13.706 7.399 8.770 1.00 56.25 264 LYS A CA 1
ATOM 2056 C C . LYS A 1 264 ? 14.087 8.445 9.824 1.00 56.25 264 LYS A C 1
ATOM 2058 O O . LYS A 1 264 ? 15.014 8.185 10.581 1.00 56.25 264 LYS A O 1
ATOM 2063 N N . ARG A 1 265 ? 13.390 9.589 9.871 1.00 58.94 265 ARG A N 1
ATOM 2064 C CA . ARG A 1 265 ? 13.771 10.771 10.669 1.00 58.94 265 ARG A CA 1
ATOM 2065 C C . ARG A 1 265 ? 12.999 10.956 11.979 1.00 58.94 265 ARG A C 1
ATOM 2067 O O . ARG A 1 265 ? 13.532 11.587 12.876 1.00 58.94 265 ARG A O 1
ATOM 2074 N N . ARG A 1 266 ? 11.828 10.328 12.161 1.00 67.12 266 ARG A N 1
ATOM 2075 C CA . ARG A 1 266 ? 11.000 10.458 13.389 1.00 67.12 266 ARG A CA 1
ATOM 2076 C C . ARG A 1 266 ? 11.730 10.228 14.725 1.00 67.12 266 ARG A C 1
ATOM 2078 O O . ARG A 1 266 ? 11.365 10.793 15.742 1.00 67.12 266 ARG A O 1
ATOM 2085 N N . LYS A 1 267 ? 12.792 9.412 14.744 1.00 73.44 267 LYS A N 1
ATOM 2086 C CA . LYS A 1 267 ? 13.575 9.154 15.969 1.00 73.44 267 LYS A CA 1
ATOM 2087 C C . LYS A 1 267 ? 14.485 10.320 16.370 1.00 73.44 267 LYS A C 1
ATOM 2089 O O . LYS A 1 267 ? 14.841 10.420 17.539 1.00 73.44 267 LYS A O 1
ATOM 2094 N N . GLU A 1 268 ? 14.895 11.156 15.418 1.00 79.88 268 GLU A N 1
ATOM 2095 C CA . GLU A 1 268 ? 15.819 12.267 15.669 1.00 79.88 268 GLU A CA 1
ATOM 2096 C C . GLU A 1 268 ? 15.136 13.353 16.521 1.00 79.88 268 GLU A C 1
ATOM 2098 O O . GLU A 1 268 ? 15.726 13.843 17.485 1.00 79.88 268 GLU A O 1
ATOM 2103 N N . GLU A 1 269 ? 13.858 13.631 16.254 1.00 85.00 269 GLU A N 1
ATOM 2104 C CA . GLU A 1 269 ? 13.100 14.733 16.865 1.00 85.00 269 GLU A CA 1
ATOM 2105 C C . GLU A 1 269 ? 12.712 14.402 18.308 1.00 85.00 269 GLU A C 1
ATOM 2107 O O . GLU A 1 269 ? 13.015 15.161 19.233 1.00 85.00 269 GLU A O 1
ATOM 2112 N N . ALA A 1 270 ? 12.182 13.197 18.523 1.00 84.38 270 ALA A N 1
ATOM 2113 C CA . ALA A 1 270 ? 11.940 12.643 19.850 1.00 84.38 270 ALA A CA 1
ATOM 2114 C C . ALA A 1 270 ? 13.219 12.581 20.705 1.00 84.38 270 ALA A C 1
ATOM 2116 O O . ALA A 1 270 ? 13.202 12.887 21.904 1.00 84.38 270 ALA A O 1
ATOM 2117 N N . GLN A 1 271 ? 14.364 12.239 20.096 1.00 86.69 271 GLN A N 1
ATOM 2118 C CA . GLN A 1 271 ? 15.649 12.218 20.791 1.00 86.69 271 GLN A CA 1
ATOM 2119 C C . GLN A 1 271 ? 16.097 13.628 21.201 1.00 86.69 271 GLN A C 1
ATOM 2121 O O . GLN A 1 271 ? 16.508 13.805 22.353 1.00 86.69 271 GLN A O 1
ATOM 2126 N N . LYS A 1 272 ? 15.994 14.627 20.309 1.00 87.31 272 LYS A N 1
ATOM 2127 C CA . LYS A 1 272 ? 16.272 16.036 20.639 1.00 87.31 272 LYS A CA 1
ATOM 2128 C C . LYS A 1 272 ? 15.378 16.511 21.785 1.00 87.31 272 LYS A C 1
ATOM 2130 O O . LYS A 1 272 ? 15.885 17.032 22.779 1.00 87.31 272 LYS A O 1
ATOM 2135 N N . PHE A 1 273 ? 14.071 16.268 21.693 1.00 89.56 273 PHE A N 1
ATOM 2136 C CA . PHE A 1 273 ? 13.108 16.674 22.715 1.00 89.56 273 PHE A CA 1
ATOM 2137 C C . PHE A 1 273 ? 13.401 16.027 24.074 1.00 89.56 273 PHE A C 1
ATOM 2139 O O . PHE A 1 273 ? 13.461 16.708 25.098 1.00 89.56 273 PHE A O 1
ATOM 2146 N N . SER A 1 274 ? 13.707 14.728 24.083 1.00 85.81 274 SER A N 1
ATOM 2147 C CA . SER A 1 274 ? 14.102 13.989 25.288 1.00 85.81 274 SER A CA 1
ATOM 2148 C C . SER A 1 274 ? 15.404 14.495 25.918 1.00 85.81 274 SER A C 1
ATOM 2150 O O . SER A 1 274 ? 15.581 14.423 27.137 1.00 85.81 274 SER A O 1
ATOM 2152 N N . GLN A 1 275 ? 16.360 14.970 25.117 1.00 86.75 275 GLN A N 1
ATOM 2153 C CA . GLN A 1 275 ? 17.595 15.574 25.627 1.00 86.75 275 GLN A CA 1
ATOM 2154 C C . GLN A 1 275 ? 17.338 16.970 26.210 1.00 86.75 275 GLN A C 1
ATOM 2156 O O . GLN A 1 275 ? 17.858 17.284 27.281 1.00 86.75 275 GLN A O 1
ATOM 2161 N N . LEU A 1 276 ? 16.494 17.778 25.564 1.00 86.00 276 LEU A N 1
ATOM 2162 C CA . LEU A 1 276 ? 16.079 19.082 26.086 1.00 86.00 276 LEU A CA 1
ATOM 2163 C C . LEU A 1 276 ? 15.330 18.939 27.418 1.00 86.00 276 LEU A C 1
ATOM 2165 O O . LEU A 1 276 ? 15.684 19.627 28.376 1.00 86.00 276 LEU A O 1
ATOM 2169 N N . LYS A 1 277 ? 14.389 17.985 27.526 1.00 86.38 277 LYS A N 1
ATOM 2170 C CA . LYS A 1 277 ? 13.681 17.679 28.784 1.00 86.38 277 LYS A CA 1
ATOM 2171 C C . LYS A 1 277 ? 14.635 17.306 29.919 1.00 86.38 277 LYS A C 1
ATOM 2173 O O . LYS A 1 277 ? 14.471 17.748 31.051 1.00 86.38 277 LYS A O 1
ATOM 2178 N N . ARG A 1 278 ? 15.689 16.541 29.619 1.00 85.31 278 ARG A N 1
ATOM 2179 C CA . ARG A 1 278 ? 16.716 16.182 30.612 1.00 85.31 278 ARG A CA 1
ATOM 2180 C C . ARG A 1 278 ? 17.485 17.385 31.158 1.00 85.31 278 ARG A C 1
ATOM 2182 O O . ARG A 1 278 ? 17.899 17.340 32.310 1.00 85.31 278 ARG A O 1
ATOM 2189 N N . LYS A 1 279 ? 17.694 18.438 30.360 1.00 83.56 279 LYS A N 1
ATOM 2190 C CA . LYS A 1 279 ? 18.387 19.657 30.811 1.00 83.56 279 LYS A CA 1
ATOM 2191 C C . LYS A 1 279 ? 17.465 20.623 31.545 1.00 83.56 279 LYS A C 1
ATOM 2193 O O . LYS A 1 279 ? 17.877 21.227 32.528 1.00 83.56 279 LYS A O 1
ATOM 2198 N N . PHE A 1 280 ? 16.263 20.813 31.018 1.00 81.88 280 PHE A N 1
ATOM 2199 C CA . PHE A 1 280 ? 15.391 21.927 31.380 1.00 81.88 280 PHE A CA 1
ATOM 2200 C C . PHE A 1 280 ? 14.132 21.508 32.157 1.00 81.88 280 PHE A C 1
ATOM 2202 O O . PHE A 1 280 ? 13.348 22.366 32.547 1.00 81.88 280 PHE A O 1
ATOM 2209 N N . GLY A 1 281 ? 13.943 20.209 32.404 1.00 78.88 281 GLY A N 1
ATOM 2210 C CA . GLY A 1 281 ? 12.756 19.652 33.052 1.00 78.88 281 GLY A CA 1
ATOM 2211 C C . GLY A 1 281 ? 11.672 19.230 32.055 1.00 78.88 281 GLY A C 1
ATOM 2212 O O . GLY A 1 281 ? 11.824 19.351 30.845 1.00 78.88 281 GLY A O 1
ATOM 2213 N N . ASN A 1 282 ? 10.549 18.708 32.552 1.00 75.69 282 ASN A N 1
ATOM 2214 C CA . ASN A 1 282 ? 9.507 18.121 31.695 1.00 75.69 282 ASN A CA 1
ATOM 2215 C C . ASN A 1 282 ? 8.662 19.151 30.919 1.00 75.69 282 ASN A C 1
ATOM 2217 O O . ASN A 1 282 ? 7.917 18.767 30.021 1.00 75.69 282 ASN A O 1
ATOM 2221 N N . THR A 1 283 ? 8.791 20.441 31.233 1.00 76.75 283 THR A N 1
ATOM 2222 C CA . THR A 1 283 ? 7.978 21.545 30.697 1.00 76.75 283 THR A CA 1
ATOM 2223 C C . THR A 1 283 ? 8.726 22.357 29.635 1.00 76.75 283 THR A C 1
ATOM 2225 O O . THR A 1 283 ? 8.763 23.584 29.694 1.00 76.75 283 THR A O 1
ATOM 2228 N N . VAL A 1 284 ? 9.372 21.685 28.677 1.00 85.06 284 VAL A N 1
ATOM 2229 C CA . VAL A 1 284 ? 10.046 22.357 27.551 1.00 85.06 284 VAL A CA 1
ATOM 2230 C C . VAL A 1 284 ? 9.020 22.670 26.457 1.00 85.06 284 VAL A C 1
ATOM 2232 O O . VAL A 1 284 ? 8.444 21.724 25.916 1.00 85.06 284 VAL A O 1
ATOM 2235 N N . PRO A 1 285 ? 8.807 23.946 26.079 1.00 88.81 285 PRO A N 1
ATOM 2236 C CA . PRO A 1 285 ? 7.932 24.292 24.964 1.00 88.81 285 PRO A CA 1
ATOM 2237 C C . PRO A 1 285 ? 8.654 23.981 23.646 1.00 88.81 285 PRO A C 1
ATOM 2239 O O . PRO A 1 285 ? 9.558 24.708 23.232 1.00 88.81 285 PRO A O 1
ATOM 2242 N N . PHE A 1 286 ? 8.291 22.866 23.016 1.00 92.62 286 PHE A N 1
ATOM 2243 C CA . PHE A 1 286 ? 8.899 22.367 21.782 1.00 92.62 286 PHE A CA 1
ATOM 2244 C C . PHE A 1 286 ? 7.812 22.050 20.751 1.00 92.62 286 PHE A C 1
ATOM 2246 O O . PHE A 1 286 ? 6.822 21.399 21.087 1.00 92.62 286 PHE A O 1
ATOM 2253 N N . LEU A 1 287 ? 8.000 22.508 19.515 1.00 94.81 287 LEU A N 1
ATOM 2254 C CA . LEU A 1 287 ? 7.002 22.454 18.448 1.00 94.81 287 LEU A CA 1
ATOM 2255 C C . LEU A 1 287 ? 7.649 22.068 17.114 1.00 94.81 287 LEU A C 1
ATOM 2257 O O . LEU A 1 287 ? 8.714 22.581 16.768 1.00 94.81 287 LEU A O 1
ATOM 2261 N N . LEU A 1 288 ? 6.990 21.220 16.323 1.00 95.06 288 LEU A N 1
ATOM 2262 C CA . LEU A 1 288 ? 7.385 20.993 14.931 1.00 95.06 288 LEU A CA 1
ATOM 2263 C C . LEU A 1 288 ? 6.645 21.946 13.989 1.00 95.06 288 LEU A C 1
ATOM 2265 O O . LEU A 1 288 ? 5.447 22.175 14.125 1.00 95.06 288 LEU A O 1
ATOM 2269 N N . PHE A 1 289 ? 7.333 22.455 12.975 1.00 95.75 289 PHE A N 1
ATOM 2270 C CA . PHE A 1 289 ? 6.726 23.223 11.894 1.00 95.75 289 PHE A CA 1
ATOM 2271 C C . PHE A 1 289 ? 6.782 22.414 10.594 1.00 95.75 289 PHE A C 1
ATOM 2273 O O . PHE A 1 289 ? 7.853 22.233 10.011 1.00 95.75 289 PHE A O 1
ATOM 2280 N N . LEU A 1 290 ? 5.642 21.861 10.167 1.00 94.81 290 LEU A N 1
ATOM 2281 C CA . LEU A 1 290 ? 5.582 20.779 9.175 1.00 94.81 290 LEU A CA 1
ATOM 2282 C C . LEU A 1 290 ? 5.099 21.243 7.790 1.00 94.81 290 LEU A C 1
ATOM 2284 O O . LEU A 1 290 ? 4.093 21.944 7.671 1.00 94.81 290 LEU A O 1
ATOM 2288 N N . CYS A 1 291 ? 5.761 20.772 6.726 1.00 92.12 291 CYS A N 1
ATOM 2289 C CA . CYS A 1 291 ? 5.325 20.944 5.331 1.00 92.12 291 CYS A CA 1
ATOM 2290 C C . CYS A 1 291 ? 5.614 19.720 4.441 1.00 92.12 291 CYS A C 1
ATOM 2292 O O . CYS A 1 291 ? 6.772 19.349 4.230 1.00 92.12 291 CYS A O 1
ATOM 2294 N N . GLY A 1 292 ? 4.582 19.151 3.819 1.00 90.00 292 GLY A N 1
ATOM 2295 C CA . GLY A 1 292 ? 4.686 18.045 2.865 1.00 90.00 292 GLY A CA 1
ATOM 2296 C C . GLY A 1 292 ? 4.202 16.703 3.419 1.00 90.00 292 GLY A C 1
ATOM 2297 O O . GLY A 1 292 ? 3.204 16.637 4.131 1.00 90.00 292 GLY A O 1
ATOM 2298 N N . TYR A 1 293 ? 4.883 15.617 3.057 1.00 89.94 293 TYR A N 1
ATOM 2299 C CA . TYR A 1 293 ? 4.395 14.235 3.177 1.00 89.94 293 TYR A CA 1
ATOM 2300 C C . TYR A 1 293 ? 4.549 13.626 4.586 1.00 89.94 293 TYR A C 1
ATOM 2302 O O . TYR A 1 293 ? 5.316 12.681 4.790 1.00 89.94 293 TYR A O 1
ATOM 2310 N N . PHE A 1 294 ? 3.798 14.136 5.562 1.00 88.50 294 PHE A N 1
ATOM 2311 C CA . PHE A 1 294 ? 3.752 13.607 6.930 1.00 88.50 294 PHE A CA 1
ATOM 2312 C C . PHE A 1 294 ? 2.511 12.742 7.142 1.00 88.50 294 PHE A C 1
ATOM 2314 O O . PHE A 1 294 ? 1.415 13.254 7.300 1.00 88.50 294 PHE A O 1
ATOM 2321 N N . GLU A 1 295 ? 2.663 11.418 7.122 1.00 83.88 295 GLU A N 1
ATOM 2322 C CA . GLU A 1 295 ? 1.528 10.504 7.293 1.00 83.88 295 GLU A CA 1
ATOM 2323 C C . GLU A 1 295 ? 1.064 10.416 8.761 1.00 83.88 295 GLU A C 1
ATOM 2325 O O . GLU A 1 295 ? 1.873 10.609 9.673 1.00 83.88 295 GLU A O 1
ATOM 2330 N N . PRO A 1 296 ? -0.195 10.016 9.029 1.00 81.88 296 PRO A N 1
ATOM 2331 C CA . PRO A 1 296 ? -0.715 9.868 10.392 1.00 81.88 296 PRO A CA 1
ATOM 2332 C C . PRO A 1 296 ? 0.139 8.993 11.321 1.00 81.88 296 PRO A C 1
ATOM 2334 O O . PRO A 1 296 ? 0.165 9.234 12.521 1.00 81.88 296 PRO A O 1
ATOM 2337 N N . GLY A 1 297 ? 0.874 8.007 10.792 1.00 80.31 297 GLY A N 1
ATOM 2338 C CA . GLY A 1 297 ? 1.794 7.187 11.591 1.00 80.31 297 GLY A CA 1
ATOM 2339 C C . GLY A 1 297 ? 3.046 7.932 12.074 1.00 80.31 297 GLY A C 1
ATOM 2340 O O . GLY A 1 297 ? 3.580 7.605 13.131 1.00 80.31 297 GLY A O 1
ATOM 2341 N N . TYR A 1 298 ? 3.513 8.937 11.328 1.00 86.06 298 TYR A N 1
ATOM 2342 C CA . TYR A 1 298 ? 4.555 9.857 11.790 1.00 86.06 298 TYR A CA 1
ATOM 2343 C C . TYR A 1 298 ? 3.990 10.770 12.882 1.00 86.06 298 TYR A C 1
ATOM 2345 O O . TYR A 1 298 ? 4.532 10.826 13.979 1.00 86.06 298 TYR A O 1
ATOM 2353 N N . LEU A 1 299 ? 2.849 11.403 12.602 1.00 88.44 299 LEU A N 1
ATOM 2354 C CA . LEU A 1 299 ? 2.193 12.347 13.510 1.00 88.44 299 LEU A CA 1
ATOM 2355 C C . LEU A 1 299 ? 1.788 11.690 14.836 1.00 88.44 299 LEU A C 1
ATOM 2357 O O . LEU A 1 299 ? 1.986 12.266 15.898 1.00 88.44 299 LEU A O 1
ATOM 2361 N N . GLY A 1 300 ? 1.302 10.447 14.790 1.00 84.56 300 GLY A N 1
ATOM 2362 C CA . GLY A 1 300 ? 0.984 9.667 15.983 1.00 84.56 300 GLY A CA 1
ATOM 2363 C C . GLY A 1 300 ? 2.207 9.330 16.833 1.00 84.56 300 GLY A C 1
ATOM 2364 O O . GLY A 1 300 ? 2.100 9.302 18.055 1.00 84.56 300 GLY A O 1
ATOM 2365 N N . TYR A 1 301 ? 3.371 9.114 16.209 1.00 83.94 301 TYR A N 1
ATOM 2366 C CA . TYR A 1 301 ? 4.622 8.913 16.939 1.00 83.94 301 TYR A CA 1
ATOM 2367 C C . TYR A 1 301 ? 5.053 10.201 17.653 1.00 83.94 301 TYR A C 1
ATOM 2369 O O . TYR A 1 301 ? 5.265 10.174 18.861 1.00 83.94 301 TYR A O 1
ATOM 2377 N N . GLU A 1 302 ? 5.098 11.335 16.949 1.00 85.19 302 GLU A N 1
ATOM 2378 C CA . GLU A 1 302 ? 5.451 12.629 17.556 1.00 85.19 302 GLU A CA 1
ATOM 2379 C C . GLU A 1 302 ? 4.466 13.009 18.681 1.00 85.19 302 GLU A C 1
ATOM 2381 O O . GLU A 1 302 ? 4.883 13.369 19.783 1.00 85.19 302 GLU A O 1
ATOM 2386 N N . ALA A 1 303 ? 3.159 12.807 18.466 1.00 86.19 303 ALA A N 1
ATOM 2387 C CA . ALA A 1 303 ? 2.134 13.022 19.489 1.00 86.19 303 ALA A CA 1
ATOM 2388 C C . ALA A 1 303 ? 2.347 12.135 20.728 1.00 86.19 303 ALA A C 1
ATOM 2390 O O . ALA A 1 303 ? 2.177 12.605 21.853 1.00 86.19 303 ALA A O 1
ATOM 2391 N N . SER A 1 304 ? 2.761 10.873 20.548 1.00 83.56 304 SER A N 1
ATOM 2392 C CA . SER A 1 304 ? 3.050 9.960 21.667 1.00 83.56 304 SER A CA 1
ATOM 2393 C C . SER A 1 304 ? 4.263 10.383 22.501 1.00 83.56 304 SER A C 1
ATOM 2395 O O . SER A 1 304 ? 4.299 10.139 23.704 1.00 83.56 304 SER A O 1
ATOM 2397 N N . GLU A 1 305 ? 5.221 11.083 21.892 1.00 84.81 305 GLU A N 1
ATOM 2398 C CA . GLU A 1 305 ? 6.381 11.668 22.577 1.00 84.81 305 GLU A CA 1
ATOM 2399 C C . GLU A 1 305 ? 6.030 13.010 23.261 1.00 84.81 305 GLU A C 1
ATOM 2401 O O . GLU A 1 305 ? 6.850 13.608 23.972 1.00 84.81 305 GLU A O 1
ATOM 2406 N N . GLY A 1 306 ? 4.786 13.476 23.084 1.00 87.19 306 GLY A N 1
ATOM 2407 C CA . GLY A 1 306 ? 4.263 14.738 23.599 1.00 87.19 306 GLY A CA 1
ATOM 2408 C C . GLY A 1 306 ? 4.696 15.952 22.780 1.00 87.19 306 GLY A C 1
ATOM 2409 O O . GLY A 1 306 ? 4.814 17.041 23.341 1.00 87.19 306 GLY A O 1
ATOM 2410 N N . ILE A 1 307 ? 4.994 15.761 21.494 1.00 90.62 307 ILE A N 1
ATOM 2411 C CA . ILE A 1 307 ? 5.417 16.817 20.575 1.00 90.62 307 ILE A CA 1
ATOM 2412 C C . ILE A 1 307 ? 4.204 17.279 19.765 1.00 90.62 307 ILE A C 1
ATOM 2414 O O . ILE A 1 307 ? 3.555 16.477 19.094 1.00 90.62 307 ILE A O 1
ATOM 2418 N N . ASP A 1 308 ? 3.912 18.580 19.819 1.00 94.12 308 ASP A N 1
ATOM 2419 C CA . ASP A 1 308 ? 2.905 19.200 18.954 1.00 94.12 308 ASP A CA 1
ATOM 2420 C C . ASP A 1 308 ? 3.520 19.733 17.664 1.00 94.12 308 ASP A C 1
ATOM 2422 O O . ASP A 1 308 ? 4.743 19.834 17.517 1.00 94.12 308 ASP A O 1
ATOM 2426 N N . TRP A 1 309 ? 2.662 20.128 16.732 1.00 96.06 309 TRP A N 1
ATOM 2427 C CA . TRP A 1 309 ? 3.092 20.753 15.499 1.00 96.06 309 TRP A CA 1
ATOM 2428 C C . TRP A 1 309 ? 2.118 21.795 14.978 1.00 96.06 309 TRP A C 1
ATOM 2430 O O . TRP A 1 309 ? 0.923 21.777 15.260 1.00 96.06 309 TRP A O 1
ATOM 2440 N N . VAL A 1 310 ? 2.647 22.676 14.138 1.00 95.19 310 VAL A N 1
ATOM 2441 C CA . VAL A 1 310 ? 1.889 23.605 13.305 1.00 95.19 310 VAL A CA 1
ATOM 2442 C C . VAL A 1 310 ? 2.211 23.311 11.847 1.00 95.19 310 VAL A C 1
ATOM 2444 O O . VAL A 1 310 ? 3.362 23.068 11.475 1.00 95.19 310 VAL A O 1
ATOM 2447 N N . TRP A 1 311 ? 1.185 23.317 11.005 1.00 94.94 311 TRP A N 1
ATOM 2448 C CA . TRP A 1 311 ? 1.354 23.139 9.571 1.00 94.94 311 TRP A CA 1
ATOM 2449 C C . TRP A 1 311 ? 1.723 24.455 8.893 1.00 94.94 311 TRP A C 1
ATOM 2451 O O . TRP A 1 311 ? 1.137 25.490 9.190 1.00 94.94 311 TRP A O 1
ATOM 2461 N N . GLU A 1 312 ? 2.615 24.426 7.903 1.00 92.81 312 GLU A N 1
ATOM 2462 C CA . GLU A 1 312 ? 2.978 25.644 7.161 1.00 92.81 312 GLU A CA 1
ATOM 2463 C C . GLU A 1 312 ? 1.776 26.266 6.427 1.00 92.81 312 GLU A C 1
ATOM 2465 O O . GLU A 1 312 ? 1.635 27.484 6.384 1.00 92.81 312 GLU A O 1
ATOM 2470 N N . HIS A 1 313 ? 0.856 25.441 5.917 1.00 89.31 313 HIS A N 1
ATOM 2471 C CA . HIS A 1 313 ? -0.377 25.911 5.275 1.00 89.31 313 HIS A CA 1
ATOM 2472 C C . HIS A 1 313 ? -1.424 26.456 6.273 1.00 89.31 313 HIS A C 1
ATOM 2474 O O . HIS A 1 313 ? -2.427 27.025 5.850 1.00 89.31 313 HIS A O 1
ATOM 2480 N N . ARG A 1 314 ? -1.187 26.303 7.583 1.00 91.69 314 ARG A N 1
ATOM 2481 C CA . ARG A 1 314 ? -1.976 26.860 8.696 1.00 91.69 314 ARG A CA 1
ATOM 2482 C C . ARG A 1 314 ? -1.061 27.581 9.693 1.00 91.69 314 ARG A C 1
ATOM 2484 O O . ARG A 1 314 ? -1.177 27.421 10.902 1.00 91.69 314 ARG A O 1
ATOM 2491 N N . ILE A 1 315 ? -0.124 28.381 9.180 1.00 91.44 315 ILE A N 1
ATOM 2492 C CA . ILE A 1 315 ? 0.892 29.065 9.997 1.00 91.44 315 ILE A CA 1
ATOM 2493 C C . ILE A 1 315 ? 0.298 29.950 11.108 1.00 91.44 315 ILE A C 1
ATOM 2495 O O . ILE A 1 315 ? 0.935 30.151 12.136 1.00 91.44 315 ILE A O 1
ATOM 2499 N N . THR A 1 316 ? -0.937 30.430 10.935 1.00 88.75 316 THR A N 1
ATOM 2500 C CA . THR A 1 316 ? -1.686 31.206 11.935 1.00 88.75 316 THR A CA 1
ATOM 2501 C C . THR A 1 316 ? -1.944 30.449 13.231 1.00 88.75 316 THR A C 1
ATOM 2503 O O . THR A 1 316 ? -2.087 31.084 14.267 1.00 88.75 316 THR A O 1
ATOM 2506 N N . ASP A 1 317 ? -1.945 29.116 13.213 1.00 90.25 317 ASP A N 1
ATOM 2507 C CA . ASP A 1 317 ? -2.106 28.321 14.433 1.00 90.25 317 ASP A CA 1
ATOM 2508 C C . ASP A 1 317 ? -0.931 28.514 15.410 1.00 90.25 317 ASP A C 1
ATOM 2510 O O . ASP A 1 317 ? -1.030 28.192 16.590 1.00 90.25 317 ASP A O 1
ATOM 2514 N N . LEU A 1 318 ? 0.194 29.076 14.945 1.00 90.00 318 LEU A N 1
ATOM 2515 C CA . LEU A 1 318 ? 1.313 29.434 15.812 1.00 90.00 318 LEU A CA 1
ATOM 2516 C C . LEU A 1 318 ? 0.917 30.474 16.875 1.00 90.00 318 LEU A C 1
ATOM 2518 O O . LEU A 1 318 ? 1.538 30.503 17.937 1.00 90.00 318 LEU A O 1
ATOM 2522 N N . LEU A 1 319 ? -0.119 31.286 16.621 1.00 87.50 319 LEU A N 1
ATOM 2523 C CA . LEU A 1 319 ? -0.632 32.274 17.576 1.00 87.50 319 LEU A CA 1
ATOM 2524 C C . LEU A 1 319 ? -1.069 31.634 18.895 1.00 87.50 319 LEU A C 1
ATOM 2526 O O . LEU A 1 319 ? -0.845 32.238 19.938 1.00 87.50 319 LEU A O 1
ATOM 2530 N N . ASP A 1 320 ? -1.554 30.390 18.884 1.00 84.69 320 ASP A N 1
ATOM 2531 C CA . ASP A 1 320 ? -1.946 29.666 20.104 1.00 84.69 320 ASP A CA 1
ATOM 2532 C C . ASP A 1 320 ? -0.768 29.411 21.067 1.00 84.69 320 ASP A C 1
ATOM 2534 O O . ASP A 1 320 ? -0.979 29.113 22.244 1.00 84.69 320 ASP A O 1
ATOM 2538 N N . TYR A 1 321 ? 0.476 29.531 20.584 1.00 82.88 321 TYR A N 1
ATOM 2539 C CA . TYR A 1 321 ? 1.693 29.393 21.391 1.00 82.88 321 TYR A CA 1
ATOM 2540 C C . TYR A 1 321 ? 2.392 30.715 21.704 1.00 82.88 321 TYR A C 1
ATOM 2542 O O . TYR A 1 321 ? 3.199 30.763 22.635 1.00 82.88 321 TYR A O 1
ATOM 2550 N N . ILE A 1 322 ? 2.154 31.761 20.909 1.00 84.06 322 ILE A N 1
ATOM 2551 C CA . ILE A 1 322 ? 2.907 33.021 21.002 1.00 84.06 322 ILE A CA 1
ATOM 2552 C C . ILE A 1 322 ? 2.044 34.216 21.432 1.00 84.06 322 ILE A C 1
ATOM 2554 O O . ILE A 1 322 ? 2.603 35.247 21.807 1.00 84.06 322 ILE A O 1
ATOM 2558 N N . GLU A 1 323 ? 0.716 34.081 21.439 1.00 73.81 323 GLU A N 1
ATOM 2559 C CA . GLU A 1 323 ? -0.239 35.074 21.937 1.00 73.81 323 GLU A CA 1
ATOM 2560 C C . GLU A 1 323 ? -1.130 34.484 23.042 1.00 73.81 323 GLU A C 1
ATOM 2562 O O . GLU A 1 323 ? -1.659 33.380 22.929 1.00 73.81 323 GLU A O 1
ATOM 2567 N N . ASP A 1 324 ? -1.343 35.244 24.117 1.00 56.22 324 ASP A N 1
ATOM 2568 C CA . ASP A 1 324 ? -2.237 34.874 25.221 1.00 56.22 324 ASP A CA 1
ATOM 2569 C C . ASP A 1 324 ? -3.707 35.145 24.832 1.00 56.22 324 ASP A C 1
ATOM 2571 O O . ASP A 1 324 ? -4.349 36.085 25.306 1.00 56.22 324 ASP A O 1
ATOM 2575 N N . ASN A 1 325 ? -4.267 34.349 23.917 1.00 43.25 325 ASN A N 1
ATOM 2576 C CA . ASN A 1 325 ? -5.649 34.513 23.447 1.00 43.25 325 ASN A CA 1
ATOM 2577 C C . ASN A 1 325 ? -6.671 33.894 24.418 1.00 43.25 325 ASN A C 1
ATOM 2579 O O . ASN A 1 325 ? -7.415 32.969 24.101 1.00 43.25 325 ASN A O 1
ATOM 2583 N N . SER A 1 326 ? -6.757 34.464 25.620 1.00 37.97 326 SER A N 1
ATOM 2584 C CA . SER A 1 326 ? -7.868 34.233 26.557 1.00 37.97 326 SER A CA 1
ATOM 2585 C C . SER A 1 326 ? -9.108 35.099 26.254 1.00 37.97 326 SER A C 1
ATOM 2587 O O . SER A 1 326 ? -10.130 34.972 26.927 1.00 37.97 326 SER A O 1
ATOM 2589 N N . SER A 1 327 ? -9.062 35.951 25.220 1.00 29.94 327 SER A N 1
ATOM 2590 C CA . SER A 1 327 ? -10.102 36.949 24.910 1.00 29.94 327 SER A CA 1
ATOM 2591 C C . SER A 1 327 ? -10.815 36.781 23.558 1.00 29.94 327 SER A C 1
ATOM 2593 O O . SER A 1 327 ? -11.768 37.512 23.291 1.00 29.94 327 SER A O 1
ATOM 2595 N N . LEU A 1 328 ? -10.446 35.797 22.730 1.00 29.84 328 LEU A N 1
ATOM 2596 C CA . LEU A 1 328 ? -11.076 35.542 21.426 1.00 29.84 328 LEU A CA 1
ATOM 2597 C C . LEU A 1 328 ? -11.580 34.096 21.316 1.00 29.84 328 LEU A C 1
ATOM 2599 O O . LEU A 1 328 ? -11.124 33.306 20.500 1.00 29.84 328 LEU A O 1
ATOM 2603 N N . LEU A 1 329 ? -12.572 33.760 22.142 1.00 25.94 329 LEU A N 1
ATOM 2604 C CA . LEU A 1 329 ? -13.463 32.621 21.907 1.00 25.94 329 LEU A CA 1
ATOM 2605 C C . LEU A 1 329 ? -14.631 33.073 21.016 1.00 25.94 329 LEU A C 1
ATOM 2607 O O . LEU A 1 329 ? -15.460 33.870 21.471 1.00 25.94 329 LEU A O 1
ATOM 2611 N N . PRO A 1 330 ? -14.807 32.529 19.799 1.00 26.94 330 PRO A N 1
ATOM 2612 C CA . PRO A 1 330 ? -16.103 32.550 19.151 1.00 26.94 330 PRO A CA 1
ATOM 2613 C C . PRO A 1 330 ? -17.049 31.635 19.933 1.00 26.94 330 PRO A C 1
ATOM 2615 O O . PRO A 1 330 ? -16.924 30.410 19.946 1.00 26.94 330 PRO A O 1
ATOM 2618 N N . ARG A 1 331 ? -18.032 32.257 20.590 1.00 29.72 331 ARG A N 1
ATOM 2619 C CA . ARG A 1 331 ? -19.280 31.608 20.994 1.00 29.72 331 ARG A CA 1
ATOM 2620 C C . ARG A 1 331 ? -19.919 31.016 19.741 1.00 29.72 331 ARG A C 1
ATOM 2622 O O . ARG A 1 331 ? -20.473 31.774 18.956 1.00 29.72 331 ARG A O 1
ATOM 2629 N N . ASN A 1 332 ? -19.789 29.708 19.545 1.00 30.41 332 ASN A N 1
ATOM 2630 C CA . ASN A 1 332 ? -20.751 28.798 18.908 1.00 30.41 332 ASN A CA 1
ATOM 2631 C C . ASN A 1 332 ? -19.998 27.567 18.409 1.00 30.41 332 ASN A C 1
ATOM 2633 O O . ASN A 1 332 ? -19.328 27.625 17.389 1.00 30.41 332 ASN A O 1
ATOM 2637 N N . LEU A 1 333 ? -20.118 26.489 19.185 1.00 28.22 333 LEU A N 1
ATOM 2638 C CA . LEU A 1 333 ? -20.087 25.064 18.805 1.00 28.22 333 LEU A CA 1
ATOM 2639 C C . LEU A 1 333 ? -20.135 24.162 20.060 1.00 28.22 333 LEU A C 1
ATOM 2641 O O . LEU A 1 333 ? -19.994 22.948 19.977 1.00 28.22 333 LEU A O 1
ATOM 2645 N N . ALA A 1 334 ? -20.434 24.731 21.234 1.00 26.25 334 ALA A N 1
ATOM 2646 C CA . ALA A 1 334 ? -20.982 23.990 22.361 1.00 26.25 334 ALA A CA 1
ATOM 2647 C C . ALA A 1 334 ? -22.464 23.682 22.104 1.00 26.25 334 ALA A C 1
ATOM 2649 O O . ALA A 1 334 ? -23.344 24.284 22.710 1.00 26.25 334 ALA A O 1
ATOM 2650 N N . GLN A 1 335 ? -22.743 22.768 21.178 1.00 34.25 335 GLN A N 1
ATOM 2651 C CA . GLN A 1 335 ? -23.970 21.980 21.201 1.00 34.25 335 GLN A CA 1
ATOM 2652 C C . GLN A 1 335 ? -23.768 20.714 20.365 1.00 34.25 335 GLN A C 1
ATOM 2654 O O . GLN A 1 335 ? -23.579 20.785 19.157 1.00 34.25 335 GLN A O 1
ATOM 2659 N N . GLN A 1 336 ? -23.872 19.580 21.069 1.00 28.03 336 GLN A N 1
ATOM 2660 C CA . GLN A 1 336 ? -23.888 18.183 20.608 1.00 28.03 336 GLN A CA 1
ATOM 2661 C C . GLN A 1 336 ? -22.556 17.418 20.657 1.00 28.03 336 GLN A C 1
ATOM 2663 O O . GLN A 1 336 ? -21.991 17.024 19.646 1.00 28.03 336 GLN A O 1
ATOM 2668 N N . ASN A 1 337 ? -22.090 17.144 21.878 1.00 27.48 337 ASN A N 1
ATOM 2669 C CA . ASN A 1 337 ? -22.023 15.776 22.416 1.00 27.48 337 ASN A CA 1
ATOM 2670 C C . ASN A 1 337 ? -21.522 15.853 23.871 1.00 27.48 337 ASN A C 1
ATOM 2672 O O . ASN A 1 337 ? -20.412 16.333 24.093 1.00 27.48 337 ASN A O 1
ATOM 2676 N N . PRO A 1 338 ? -22.312 15.447 24.883 1.00 31.05 338 PRO A N 1
ATOM 2677 C CA . PRO A 1 338 ? -21.849 15.481 26.263 1.00 31.05 338 PRO A CA 1
ATOM 2678 C C . PRO A 1 338 ? -20.714 14.468 26.454 1.00 31.05 338 PRO A C 1
ATOM 2680 O O . PRO A 1 338 ? -20.867 13.288 26.139 1.00 31.05 338 PRO A O 1
ATOM 2683 N N . SER A 1 339 ? -19.579 14.933 26.984 1.00 33.59 339 SER A N 1
ATOM 2684 C CA . SER A 1 339 ? -18.527 14.075 27.530 1.00 33.59 339 SER A CA 1
ATOM 2685 C C . SER A 1 339 ? -19.120 13.267 28.685 1.00 33.59 339 SER A C 1
ATOM 2687 O O . SER A 1 339 ? -19.371 13.799 29.765 1.00 33.59 339 SER A O 1
ATOM 2689 N N . LEU A 1 340 ? -19.401 11.995 28.423 1.00 34.88 340 LEU A N 1
ATOM 2690 C CA . LEU A 1 340 ? -20.154 11.098 29.301 1.00 34.88 340 LEU A CA 1
ATOM 2691 C C . LEU A 1 340 ? -19.274 10.314 30.290 1.00 34.88 340 LEU A C 1
ATOM 2693 O O . LEU A 1 340 ? -19.752 9.353 30.881 1.00 34.88 340 LEU A O 1
ATOM 2697 N N . TYR A 1 341 ? -18.007 10.686 30.483 1.00 42.28 341 TYR A N 1
ATOM 2698 C CA . TYR A 1 341 ? -17.050 9.831 31.195 1.00 42.28 341 TYR A CA 1
ATOM 2699 C C . TYR A 1 341 ? -16.359 10.561 32.347 1.00 42.28 341 TYR A C 1
ATOM 2701 O O . TYR A 1 341 ? -15.986 11.729 32.221 1.00 42.28 341 TYR A O 1
ATOM 2709 N N . SER A 1 342 ? -16.186 9.857 33.470 1.00 49.53 342 SER A N 1
ATOM 2710 C CA . SER A 1 342 ? -15.362 10.310 34.590 1.00 49.53 342 SER A CA 1
ATOM 2711 C C . SER A 1 342 ? -13.880 10.308 34.197 1.00 49.53 342 SER A C 1
ATOM 2713 O O . SER A 1 342 ? -13.443 9.514 33.359 1.00 49.53 342 SER A O 1
ATOM 2715 N N . SER A 1 343 ? -13.090 11.187 34.818 1.00 53.88 343 SER A N 1
ATOM 2716 C CA . SER A 1 343 ? -11.625 11.245 34.675 1.00 53.88 343 SER A CA 1
ATOM 2717 C C . SER A 1 343 ? -10.943 9.894 34.891 1.00 53.88 343 SER A C 1
ATOM 2719 O O . SER A 1 343 ? -9.913 9.615 34.280 1.00 53.88 343 SER A O 1
ATOM 2721 N N . ASP A 1 344 ? -11.540 9.056 35.731 1.00 58.03 344 ASP A N 1
ATOM 2722 C CA . ASP A 1 344 ? -10.936 7.832 36.245 1.00 58.03 344 ASP A CA 1
ATOM 2723 C C . ASP A 1 344 ? -10.995 6.698 35.210 1.00 58.03 344 ASP A C 1
ATOM 2725 O O . ASP A 1 344 ? -10.042 5.936 35.063 1.00 58.03 344 ASP A O 1
ATOM 2729 N N . PHE A 1 345 ? -12.054 6.633 34.390 1.00 68.81 345 PHE A N 1
ATOM 2730 C CA . PHE A 1 345 ? -12.147 5.628 33.326 1.00 68.81 345 PHE A CA 1
ATOM 2731 C C . PHE A 1 345 ? -11.125 5.879 32.202 1.00 68.81 345 PHE A C 1
ATOM 2733 O O . PHE A 1 345 ? -10.518 4.949 31.671 1.00 68.81 345 PHE A O 1
ATOM 2740 N N . MET A 1 346 ? -10.886 7.147 31.853 1.00 68.12 346 MET A N 1
ATOM 2741 C CA . MET A 1 346 ? -9.876 7.492 30.845 1.00 68.12 346 MET A CA 1
ATOM 2742 C C . MET A 1 346 ? -8.457 7.121 31.298 1.00 68.12 346 MET A C 1
ATOM 2744 O O . MET A 1 346 ? -7.615 6.817 30.455 1.00 68.12 346 MET A O 1
ATOM 2748 N N . GLN A 1 347 ? -8.196 7.096 32.610 1.00 73.00 347 GLN A N 1
ATOM 2749 C CA . GLN A 1 347 ? -6.934 6.599 33.164 1.00 73.00 347 GLN A CA 1
ATOM 2750 C C . GLN A 1 347 ? -6.814 5.075 33.029 1.00 73.00 347 GLN A C 1
ATOM 2752 O O . GLN A 1 347 ? -5.751 4.597 32.639 1.00 73.00 347 GLN A O 1
ATOM 2757 N N . LEU A 1 348 ? -7.897 4.322 33.265 1.00 81.44 348 LEU A N 1
ATOM 2758 C CA . LEU A 1 348 ? -7.933 2.867 33.059 1.00 81.44 348 LEU A CA 1
ATOM 2759 C C . LEU A 1 348 ? -7.622 2.495 31.600 1.00 81.44 348 LEU A C 1
ATOM 2761 O O . LEU A 1 348 ? -6.776 1.640 31.338 1.00 81.44 348 LEU A O 1
ATOM 2765 N N . GLU A 1 349 ? -8.254 3.171 30.636 1.00 84.81 349 GLU A N 1
ATOM 2766 C CA . GLU A 1 349 ? -7.999 2.926 29.211 1.00 84.81 349 GLU A CA 1
ATOM 2767 C C . GLU A 1 349 ? -6.582 3.351 28.790 1.00 84.81 349 GLU A C 1
ATOM 2769 O O . GLU A 1 349 ? -5.931 2.649 28.011 1.00 84.81 349 GLU A O 1
ATOM 2774 N N . ALA A 1 350 ? -6.070 4.465 29.325 1.00 71.50 350 ALA A N 1
ATOM 2775 C CA . ALA A 1 350 ? -4.689 4.881 29.094 1.00 71.50 350 ALA A CA 1
ATOM 2776 C C . ALA A 1 350 ? -3.688 3.843 29.630 1.00 71.50 350 ALA A C 1
ATOM 2778 O O . ALA A 1 350 ? -2.709 3.528 28.951 1.00 71.50 350 ALA A O 1
ATOM 2779 N N . GLU A 1 351 ? -3.956 3.265 30.802 1.00 84.19 351 GLU A N 1
ATOM 2780 C CA . GLU A 1 351 ? -3.134 2.212 31.398 1.00 84.19 351 GLU A CA 1
ATOM 2781 C C . GLU A 1 351 ? -3.187 0.913 30.581 1.00 84.19 351 GLU A C 1
ATOM 2783 O O . GLU A 1 351 ? -2.140 0.336 30.270 1.00 84.19 351 GLU A O 1
ATOM 2788 N N . ARG A 1 352 ? -4.379 0.491 30.136 1.00 91.88 352 ARG A N 1
ATOM 2789 C CA . ARG A 1 352 ? -4.546 -0.638 29.206 1.00 91.88 352 ARG A CA 1
ATOM 2790 C C . ARG A 1 352 ? -3.722 -0.434 27.937 1.00 91.88 352 ARG A C 1
ATOM 2792 O O . ARG A 1 352 ? -3.003 -1.339 27.508 1.00 91.88 352 ARG A O 1
ATOM 2799 N N . PHE A 1 353 ? -3.813 0.752 27.334 1.00 82.75 353 PHE A N 1
ATOM 2800 C CA . PHE A 1 353 ? -3.081 1.082 26.114 1.00 82.75 353 PHE A CA 1
ATOM 2801 C C . PHE A 1 353 ? -1.565 1.102 26.337 1.00 82.75 353 PHE A C 1
ATOM 2803 O O . PHE A 1 353 ? -0.826 0.546 25.523 1.00 82.75 353 PHE A O 1
ATOM 2810 N N . ARG A 1 354 ? -1.094 1.662 27.458 1.00 85.69 354 ARG A N 1
ATOM 2811 C CA . ARG A 1 354 ? 0.324 1.667 27.845 1.00 85.69 354 ARG A CA 1
ATOM 2812 C C . ARG A 1 354 ? 0.874 0.245 27.976 1.00 85.69 354 ARG A C 1
ATOM 2814 O O . ARG A 1 354 ? 1.873 -0.076 27.337 1.00 85.69 354 ARG A O 1
ATOM 2821 N N . ARG A 1 355 ? 0.200 -0.631 28.729 1.00 89.25 355 ARG A N 1
ATOM 2822 C CA . ARG A 1 355 ? 0.621 -2.035 28.904 1.00 89.25 355 ARG A CA 1
ATOM 2823 C C . ARG A 1 355 ? 0.581 -2.824 27.598 1.00 89.25 355 ARG A C 1
ATOM 2825 O O . ARG A 1 355 ? 1.479 -3.618 27.324 1.00 89.25 355 ARG A O 1
ATOM 2832 N N . GLN A 1 356 ? -0.421 -2.573 26.752 1.00 85.50 356 GLN A N 1
ATOM 2833 C CA . GLN A 1 356 ? -0.474 -3.157 25.413 1.00 85.50 356 GLN A CA 1
ATOM 2834 C C . GLN A 1 356 ? 0.766 -2.774 24.594 1.00 85.50 356 GLN A C 1
ATOM 2836 O O . GLN A 1 356 ? 1.357 -3.646 23.965 1.00 85.50 356 GLN A O 1
ATOM 2841 N N . GLN A 1 357 ? 1.197 -1.508 24.631 1.00 79.12 357 GLN A N 1
ATOM 2842 C CA . GLN A 1 357 ? 2.414 -1.073 23.937 1.00 79.12 357 GLN A CA 1
ATOM 2843 C C . GLN A 1 357 ? 3.679 -1.753 24.474 1.00 79.12 357 GLN A C 1
ATOM 2845 O O . GLN A 1 357 ? 4.567 -2.092 23.694 1.00 79.12 357 GLN A O 1
ATOM 2850 N N . GLU A 1 358 ? 3.775 -1.983 25.783 1.00 86.44 358 GLU A N 1
ATOM 2851 C CA . GLU A 1 358 ? 4.908 -2.701 26.382 1.00 86.44 358 GLU A CA 1
ATOM 2852 C C . GLU A 1 358 ? 5.002 -4.139 25.859 1.00 86.44 358 GLU A C 1
ATOM 2854 O O . GLU A 1 358 ? 6.070 -4.572 25.414 1.00 86.44 358 GLU A O 1
ATOM 2859 N N . VAL A 1 359 ? 3.872 -4.853 25.819 1.00 84.81 359 VAL A N 1
ATOM 2860 C CA . VAL A 1 359 ? 3.806 -6.211 25.260 1.00 84.81 359 VAL A CA 1
ATOM 2861 C C . VAL A 1 359 ? 4.080 -6.202 23.755 1.00 84.81 359 VAL A C 1
ATOM 2863 O O . VAL A 1 359 ? 4.870 -7.018 23.275 1.00 84.81 359 VAL A O 1
ATOM 2866 N N . ASP A 1 360 ? 3.507 -5.256 23.012 1.00 78.69 360 ASP A N 1
ATOM 2867 C CA . ASP A 1 360 ? 3.738 -5.066 21.576 1.00 78.69 360 ASP A CA 1
ATOM 2868 C C . ASP A 1 360 ? 5.227 -4.856 21.251 1.00 78.69 360 ASP A C 1
ATOM 2870 O O . ASP A 1 360 ? 5.732 -5.444 20.291 1.00 78.69 360 ASP A O 1
ATOM 2874 N N . ASN A 1 361 ? 5.928 -4.046 22.052 1.00 78.19 361 ASN A N 1
ATOM 2875 C CA . ASN A 1 361 ? 7.349 -3.720 21.890 1.00 78.19 361 ASN A CA 1
ATOM 2876 C C . ASN A 1 361 ? 8.281 -4.874 22.289 1.00 78.19 361 ASN A C 1
ATOM 2878 O O . ASN A 1 361 ? 9.411 -4.948 21.804 1.00 78.19 361 ASN A O 1
ATOM 2882 N N . SER A 1 362 ? 7.814 -5.792 23.141 1.00 83.88 362 SER A N 1
ATOM 2883 C CA . SER A 1 362 ? 8.569 -6.990 23.532 1.00 83.88 362 SER A CA 1
ATOM 2884 C C . SER A 1 362 ? 8.638 -8.058 22.427 1.00 83.88 362 SER A C 1
ATOM 2886 O O . SER A 1 362 ? 9.473 -8.963 22.486 1.00 83.88 362 SER A O 1
ATOM 2888 N N . LYS A 1 363 ? 7.786 -7.959 21.394 1.00 79.56 363 LYS A N 1
ATOM 2889 C CA . LYS A 1 363 ? 7.623 -8.973 20.340 1.00 79.56 363 LYS A CA 1
ATOM 2890 C C . LYS A 1 363 ? 8.133 -8.479 18.991 1.00 79.56 363 LYS A C 1
ATOM 2892 O O . LYS A 1 363 ? 7.968 -7.325 18.606 1.00 79.56 363 LYS A O 1
ATOM 2897 N N . THR A 1 364 ? 8.716 -9.386 18.206 1.00 71.69 364 THR A N 1
ATOM 2898 C CA . THR A 1 364 ? 9.106 -9.058 16.825 1.00 71.69 364 THR A CA 1
ATOM 2899 C C . THR A 1 364 ? 7.871 -8.906 15.922 1.00 71.69 364 THR A C 1
ATOM 2901 O O . THR A 1 364 ? 6.872 -9.604 16.125 1.00 71.69 364 THR A O 1
ATOM 2904 N N . PRO A 1 365 ? 7.936 -8.089 14.850 1.00 57.50 365 PRO A N 1
ATOM 2905 C CA . PRO A 1 365 ? 6.843 -7.979 13.881 1.00 57.50 365 PRO A CA 1
ATOM 2906 C C . PRO A 1 365 ? 6.455 -9.318 13.233 1.00 57.50 365 PRO A C 1
ATOM 2908 O O . PRO A 1 365 ? 5.297 -9.528 12.882 1.00 57.50 365 PRO A O 1
ATOM 2911 N N . LEU A 1 366 ? 7.405 -10.247 13.070 1.00 57.81 366 LEU A N 1
ATOM 2912 C CA . LEU A 1 366 ? 7.129 -11.576 12.516 1.00 57.81 366 LEU A CA 1
ATOM 2913 C C . LEU A 1 366 ? 6.289 -12.428 13.479 1.00 57.81 366 LEU A C 1
ATOM 2915 O O . LEU A 1 366 ? 5.337 -13.063 13.033 1.00 57.81 366 LEU A O 1
ATOM 2919 N N . ALA A 1 367 ? 6.604 -12.401 14.778 1.00 68.38 367 ALA A N 1
ATOM 2920 C CA . ALA A 1 367 ? 5.861 -13.136 15.803 1.00 68.38 367 ALA A CA 1
ATOM 2921 C C . ALA A 1 367 ? 4.411 -12.633 15.922 1.00 68.38 367 ALA A C 1
ATOM 2923 O O . ALA A 1 367 ? 3.474 -13.429 15.889 1.00 68.38 367 ALA A O 1
ATOM 2924 N N . ARG A 1 368 ? 4.211 -11.308 15.930 1.00 70.44 368 ARG A N 1
ATOM 2925 C CA . ARG A 1 368 ? 2.870 -10.693 15.952 1.00 70.44 368 ARG A CA 1
ATOM 2926 C C . ARG A 1 368 ? 2.040 -11.050 14.714 1.00 70.44 368 ARG A C 1
ATOM 2928 O O . ARG A 1 368 ? 0.862 -11.384 14.819 1.00 70.44 368 ARG A O 1
ATOM 2935 N N . ASN A 1 369 ? 2.668 -11.057 13.535 1.00 62.81 369 ASN A N 1
ATOM 2936 C CA . ASN A 1 369 ? 2.016 -11.431 12.275 1.00 62.81 369 ASN A CA 1
ATOM 2937 C C . ASN A 1 369 ? 1.619 -12.916 12.199 1.00 62.81 369 ASN A C 1
ATOM 2939 O O . ASN A 1 369 ? 0.660 -13.253 11.502 1.00 62.81 369 ASN A O 1
ATOM 2943 N N . GLN A 1 370 ? 2.345 -13.815 12.872 1.00 66.00 370 GLN A N 1
ATOM 2944 C CA . GLN A 1 370 ? 2.020 -15.247 12.896 1.00 66.00 370 GLN A CA 1
ATOM 2945 C C . GLN A 1 370 ? 0.726 -15.534 13.661 1.00 66.00 370 GLN A C 1
ATOM 2947 O O . GLN A 1 370 ? -0.058 -16.367 13.210 1.00 66.00 370 GLN A O 1
ATOM 2952 N N . LEU A 1 371 ? 0.486 -14.811 14.757 1.00 64.38 371 LEU A N 1
ATOM 2953 C CA . LEU A 1 371 ? -0.724 -14.930 15.576 1.00 64.38 371 LEU A CA 1
ATOM 2954 C C . LEU A 1 371 ? -1.847 -13.970 15.145 1.00 64.38 371 LEU A C 1
ATOM 2956 O O . LEU A 1 371 ? -2.971 -14.088 15.617 1.00 64.38 371 LEU A O 1
ATOM 2960 N N . GLY A 1 372 ? -1.577 -13.043 14.219 1.00 61.72 372 GLY A N 1
ATOM 2961 C CA . GLY A 1 372 ? -2.562 -12.060 13.761 1.00 61.72 372 GLY A CA 1
ATOM 2962 C C . GLY A 1 372 ? -2.878 -10.987 14.808 1.00 61.72 372 GLY A C 1
ATOM 2963 O O . GLY A 1 372 ? -4.007 -10.510 14.854 1.00 61.72 372 GLY A O 1
ATOM 2964 N N . GLN A 1 373 ? -1.893 -10.629 15.637 1.00 67.62 373 GLN A N 1
ATOM 2965 C CA . GLN A 1 373 ? -2.022 -9.693 16.758 1.00 67.62 373 GLN A CA 1
ATOM 2966 C C . GLN A 1 373 ? -2.033 -8.234 16.272 1.00 67.62 373 GLN A C 1
ATOM 2968 O O . GLN A 1 373 ? -0.997 -7.558 16.251 1.00 67.62 373 GLN A O 1
ATOM 2973 N N . PHE A 1 374 ? -3.220 -7.764 15.876 1.00 71.56 374 PHE A N 1
ATOM 2974 C CA . PHE A 1 374 ? -3.479 -6.392 15.432 1.00 71.56 374 PHE A CA 1
ATOM 2975 C C . PHE A 1 374 ? -4.478 -5.693 16.354 1.00 71.56 374 PHE A C 1
ATOM 2977 O O . PHE A 1 374 ? -5.617 -6.131 16.506 1.00 71.56 374 PHE A O 1
ATOM 2984 N N . SER A 1 375 ? -4.058 -4.576 16.938 1.00 71.38 375 SER A N 1
ATOM 2985 C CA . SER A 1 375 ? -4.854 -3.836 17.914 1.00 71.38 375 SER A CA 1
ATOM 2986 C C . SER A 1 375 ? -5.955 -3.018 17.238 1.00 71.38 375 SER A C 1
ATOM 2988 O O . SER A 1 375 ? -5.694 -2.253 16.307 1.00 71.38 375 SER A O 1
ATOM 2990 N N . THR A 1 376 ? -7.188 -3.147 17.727 1.00 80.00 376 THR A N 1
ATOM 2991 C CA . THR A 1 376 ? -8.308 -2.284 17.325 1.00 80.00 376 THR A CA 1
ATOM 2992 C C . THR A 1 376 ? -8.171 -0.920 18.013 1.00 80.00 376 THR A C 1
ATOM 2994 O O . THR A 1 376 ? -7.993 -0.893 19.232 1.00 80.00 376 THR A O 1
ATOM 2997 N N . PRO A 1 377 ? -8.271 0.217 17.300 1.00 78.69 377 PRO A N 1
ATOM 2998 C CA . PRO A 1 377 ? -8.306 1.529 17.943 1.00 78.69 377 PRO A CA 1
ATOM 2999 C C . PRO A 1 377 ? -9.498 1.652 18.901 1.00 78.69 377 PRO A C 1
ATOM 3001 O O . PRO A 1 377 ? -10.619 1.291 18.538 1.00 78.69 377 PRO A O 1
ATOM 3004 N N . PHE A 1 378 ? -9.281 2.211 20.095 1.00 79.88 378 PHE A N 1
ATOM 3005 C CA . PHE A 1 378 ? -10.326 2.342 21.118 1.00 79.88 378 PHE A CA 1
ATOM 3006 C C . PHE A 1 378 ? -11.557 3.116 20.627 1.00 79.88 378 PHE A C 1
ATOM 3008 O O . PHE A 1 378 ? -12.685 2.706 20.883 1.00 79.88 378 PHE A O 1
ATOM 3015 N N . SER A 1 379 ? -11.358 4.183 19.848 1.00 78.69 379 SER A N 1
ATOM 3016 C CA . SER A 1 379 ? -12.459 4.953 19.257 1.00 78.69 379 SER A CA 1
ATOM 3017 C C . SER A 1 379 ? -13.346 4.093 18.358 1.00 78.69 379 SER A C 1
ATOM 3019 O O . SER A 1 379 ? -14.565 4.140 18.474 1.00 78.69 379 SER A O 1
ATOM 3021 N N . LEU A 1 380 ? -12.759 3.247 17.508 1.00 82.44 380 LEU A N 1
ATOM 3022 C CA . LEU A 1 380 ? -13.516 2.311 16.681 1.00 82.44 380 LEU A CA 1
ATOM 3023 C C . LEU A 1 380 ? -14.208 1.243 17.536 1.00 82.44 380 LEU A C 1
ATOM 3025 O O . LEU A 1 380 ? -15.373 0.930 17.292 1.00 82.44 380 LEU A O 1
ATOM 3029 N N . ALA A 1 381 ? -13.516 0.706 18.546 1.00 87.94 381 ALA A N 1
ATOM 3030 C CA . ALA A 1 381 ? -14.100 -0.258 19.474 1.00 87.94 381 ALA A CA 1
ATOM 3031 C C . ALA A 1 381 ? -15.344 0.324 20.161 1.00 87.94 381 ALA A C 1
ATOM 3033 O O . ALA A 1 381 ? -16.394 -0.309 20.136 1.00 87.94 381 ALA A O 1
ATOM 3034 N N . GLN A 1 382 ? -15.284 1.570 20.645 1.00 84.81 382 GLN A N 1
ATOM 3035 C CA . GLN A 1 382 ? -16.437 2.275 21.212 1.00 84.81 382 GLN A CA 1
ATOM 3036 C C . GLN A 1 382 ? -17.603 2.380 20.232 1.00 84.81 382 GLN A C 1
ATOM 3038 O O . GLN A 1 382 ? -18.744 2.137 20.620 1.00 84.81 382 GLN A O 1
ATOM 3043 N N . GLN A 1 383 ? -17.339 2.717 18.970 1.00 88.19 383 GLN A N 1
ATOM 3044 C CA . GLN A 1 383 ? -18.383 2.829 17.953 1.00 88.19 383 GLN A CA 1
ATOM 3045 C C . GLN A 1 383 ? -19.103 1.488 17.726 1.00 88.19 383 GLN A C 1
ATOM 3047 O O . GLN A 1 383 ? -20.336 1.439 17.692 1.00 88.19 383 GLN A O 1
ATOM 3052 N N . ILE A 1 384 ? -18.347 0.389 17.622 1.00 91.88 384 ILE A N 1
ATOM 3053 C CA . ILE A 1 384 ? -18.894 -0.967 17.453 1.00 91.88 384 ILE A CA 1
ATOM 3054 C C . ILE A 1 384 ? -19.658 -1.395 18.708 1.00 91.88 384 ILE A C 1
ATOM 3056 O O . ILE A 1 384 ? -20.788 -1.874 18.598 1.00 91.88 384 ILE A O 1
ATOM 3060 N N . SER A 1 385 ? -19.078 -1.185 19.888 1.00 93.06 385 SER A N 1
ATOM 3061 C CA . SER A 1 385 ? -19.670 -1.517 21.184 1.00 93.06 385 SER A CA 1
ATOM 3062 C C . SER A 1 385 ? -20.988 -0.795 21.403 1.00 93.06 385 SER A C 1
ATOM 3064 O O . SER A 1 385 ? -21.992 -1.436 21.692 1.00 93.06 385 SER A O 1
ATOM 3066 N N . ARG A 1 386 ? -21.039 0.519 21.162 1.00 90.75 386 ARG A N 1
ATOM 3067 C CA . ARG A 1 386 ? -22.251 1.323 21.358 1.00 90.75 386 ARG A CA 1
ATOM 3068 C C . ARG A 1 386 ? -23.400 0.845 20.463 1.00 90.75 386 ARG A C 1
ATOM 3070 O O . ARG A 1 386 ? -24.527 0.724 20.935 1.00 90.75 386 ARG A O 1
ATOM 3077 N N . TYR A 1 387 ? -23.106 0.506 19.205 1.00 92.69 387 TYR A N 1
ATOM 3078 C CA . TYR A 1 387 ? -24.090 -0.078 18.284 1.00 92.69 387 TYR A CA 1
ATOM 3079 C C . TYR A 1 387 ? -24.494 -1.508 18.665 1.00 92.69 387 TYR A C 1
ATOM 3081 O O . TYR A 1 387 ? -25.648 -1.885 18.527 1.00 92.69 387 TYR A O 1
ATOM 3089 N N . THR A 1 388 ? -23.558 -2.328 19.138 1.00 92.94 388 THR A N 1
ATOM 3090 C CA . THR A 1 388 ? -23.845 -3.728 19.492 1.00 92.94 388 THR A CA 1
ATOM 3091 C C . THR A 1 388 ? -24.711 -3.805 20.745 1.00 92.94 388 THR A C 1
ATOM 3093 O O . THR A 1 388 ? -25.714 -4.513 20.759 1.00 92.94 388 THR A O 1
ATOM 3096 N N . ILE A 1 389 ? -24.371 -3.024 21.773 1.00 90.50 389 ILE A N 1
ATOM 3097 C CA . ILE A 1 389 ? -25.127 -2.955 23.024 1.00 90.50 389 ILE A CA 1
ATOM 3098 C C . ILE A 1 389 ? -26.533 -2.388 22.793 1.00 90.50 389 ILE A C 1
ATOM 3100 O O . ILE A 1 389 ? -27.479 -2.882 23.400 1.00 90.50 389 ILE A O 1
ATOM 3104 N N . SER A 1 390 ? -26.717 -1.431 21.873 1.00 89.88 390 SER A N 1
ATOM 3105 C CA . SER A 1 390 ? -28.056 -0.903 21.565 1.00 89.88 390 SER A CA 1
ATOM 3106 C C . SER A 1 390 ? -28.997 -1.924 20.908 1.00 89.88 390 SER A C 1
ATOM 3108 O O . SER A 1 390 ? -30.208 -1.717 20.901 1.00 89.88 390 SER A O 1
ATOM 3110 N N . LEU A 1 391 ? -28.464 -3.032 20.377 1.00 90.69 391 LEU A N 1
ATOM 3111 C CA . LEU A 1 391 ? -29.244 -4.139 19.813 1.00 90.69 391 LEU A CA 1
ATOM 3112 C C . LEU A 1 391 ? -29.628 -5.199 20.856 1.00 90.69 391 LEU A C 1
ATOM 3114 O O . LEU A 1 391 ? -30.436 -6.089 20.557 1.00 90.69 391 LEU A O 1
ATOM 3118 N N . LEU A 1 392 ? -29.057 -5.143 22.061 1.00 86.12 392 LEU A N 1
ATOM 3119 C CA . LEU A 1 392 ? -29.470 -5.993 23.173 1.00 86.12 392 LEU A CA 1
ATOM 3120 C C . LEU A 1 392 ? -30.792 -5.456 23.740 1.00 86.12 392 LEU A C 1
ATOM 3122 O O . LEU A 1 392 ? -30.985 -4.250 23.874 1.00 86.12 392 LEU A O 1
ATOM 3126 N N . ALA A 1 393 ? -31.741 -6.348 24.033 1.00 66.88 393 ALA A N 1
ATOM 3127 C CA . ALA A 1 393 ? -33.062 -5.932 24.498 1.00 66.88 393 ALA A CA 1
ATOM 3128 C C . ALA A 1 393 ? -32.973 -5.228 25.863 1.00 66.88 393 ALA A C 1
ATOM 3130 O O . ALA A 1 393 ? -32.296 -5.716 26.772 1.00 66.88 393 ALA A O 1
ATOM 3131 N N . VAL A 1 394 ? -33.697 -4.114 26.007 1.00 58.34 394 VAL A N 1
ATOM 3132 C CA . VAL A 1 394 ? -33.787 -3.340 27.252 1.00 58.34 394 VAL A CA 1
ATOM 3133 C C . VAL A 1 394 ? -34.536 -4.169 28.296 1.00 58.34 394 VAL A C 1
ATOM 3135 O O . VAL A 1 394 ? -35.742 -4.381 28.187 1.00 58.34 394 VAL A O 1
ATOM 3138 N N . GLY A 1 395 ? -33.822 -4.656 29.307 1.00 60.91 395 GLY A N 1
ATOM 3139 C CA . GLY A 1 395 ? -34.377 -5.463 30.390 1.00 60.91 395 GLY A CA 1
ATOM 3140 C C . GLY A 1 395 ? -33.472 -5.441 31.620 1.00 60.91 395 GLY A C 1
ATOM 3141 O O . GLY A 1 395 ? -32.342 -4.969 31.555 1.00 60.91 395 GLY A O 1
ATOM 3142 N N . ARG A 1 396 ? -33.975 -5.937 32.758 1.00 58.97 396 ARG A N 1
ATOM 3143 C CA . ARG A 1 396 ? -33.203 -6.042 34.015 1.00 58.97 396 ARG A CA 1
ATOM 3144 C C . ARG A 1 396 ? -32.330 -7.301 34.093 1.00 58.97 396 ARG A C 1
ATOM 3146 O O . ARG A 1 396 ? -31.629 -7.485 35.083 1.00 58.97 396 ARG A O 1
ATOM 3153 N N . GLU A 1 397 ? -32.403 -8.168 33.089 1.00 74.19 397 GLU A N 1
ATOM 3154 C CA . GLU A 1 397 ? -31.701 -9.450 33.062 1.00 74.19 397 GLU A CA 1
ATOM 3155 C C . GLU A 1 397 ? -30.193 -9.267 32.878 1.00 74.19 397 GLU A C 1
ATOM 3157 O O . GLU A 1 397 ? -29.754 -8.420 32.099 1.00 74.19 397 GLU A O 1
ATOM 3162 N N . SER A 1 398 ? -29.415 -10.082 33.593 1.00 83.75 398 SER A N 1
ATOM 3163 C CA . SER A 1 398 ? -27.964 -10.139 33.427 1.00 83.75 398 SER A CA 1
ATOM 3164 C C . SER A 1 398 ? -27.608 -10.709 32.057 1.00 83.75 398 SER A C 1
ATOM 3166 O O . SER A 1 398 ? -28.174 -11.722 31.643 1.00 83.75 398 SER A O 1
ATOM 3168 N N . ARG A 1 399 ? -26.677 -10.065 31.351 1.00 90.25 399 ARG A N 1
ATOM 3169 C CA . ARG A 1 399 ? -26.179 -10.497 30.039 1.00 90.25 399 ARG A CA 1
ATOM 3170 C C . ARG A 1 399 ? -24.756 -11.005 30.157 1.00 90.25 399 ARG A C 1
ATOM 3172 O O . ARG A 1 399 ? -23.945 -10.426 30.879 1.00 90.25 399 ARG A O 1
ATOM 3179 N N . HIS A 1 400 ? -24.445 -12.048 29.398 1.00 93.31 400 HIS A N 1
ATOM 3180 C CA . HIS A 1 400 ? -23.099 -12.602 29.348 1.00 93.31 400 HIS A CA 1
ATOM 3181 C C . HIS A 1 400 ? -22.466 -12.359 27.975 1.00 93.31 400 HIS A C 1
ATOM 3183 O O . HIS A 1 400 ? -22.982 -12.816 26.951 1.00 93.31 400 HIS A O 1
ATOM 3189 N N . LEU A 1 401 ? -21.366 -11.609 27.944 1.00 95.19 401 LEU A N 1
ATOM 3190 C CA . LEU A 1 401 ? -20.642 -11.259 26.726 1.00 95.19 401 LEU A CA 1
ATOM 3191 C C . LEU A 1 401 ? -19.392 -12.123 26.558 1.00 95.19 401 LEU A C 1
ATOM 3193 O O . LEU A 1 401 ? -18.654 -12.335 27.514 1.00 95.19 401 LEU A O 1
ATOM 3197 N N . LEU A 1 402 ? -19.125 -12.553 25.326 1.00 96.50 402 LEU A N 1
ATOM 3198 C CA . LEU A 1 402 ? -17.904 -13.254 24.941 1.00 96.50 402 LEU A CA 1
ATOM 3199 C C . LEU A 1 402 ? -17.041 -12.406 23.999 1.00 96.50 402 LEU A C 1
ATOM 3201 O O . LEU A 1 402 ? -17.508 -11.925 22.963 1.00 96.50 402 LEU A O 1
ATOM 3205 N N . GLU A 1 403 ? -15.750 -12.323 24.304 1.00 95.94 403 GLU A N 1
ATOM 3206 C CA . GLU A 1 403 ? -14.711 -11.872 23.379 1.00 95.94 403 GLU A CA 1
ATOM 3207 C C . GLU A 1 403 ? -13.722 -13.035 23.128 1.00 95.94 403 GLU A C 1
ATOM 3209 O O . GLU A 1 403 ? -12.810 -13.263 23.924 1.00 95.94 403 GLU A O 1
ATOM 3214 N N . PRO A 1 404 ? -13.888 -13.820 22.041 1.00 94.38 404 PRO A N 1
ATOM 3215 C CA . PRO A 1 404 ? -13.139 -15.068 21.823 1.00 94.38 404 PRO A CA 1
ATOM 3216 C C . PRO A 1 404 ? -11.658 -14.869 21.447 1.00 94.38 404 PRO A C 1
ATOM 3218 O O . PRO A 1 404 ? -10.919 -15.844 21.330 1.00 94.38 404 PRO A O 1
ATOM 3221 N N . ALA A 1 405 ? -11.250 -13.625 21.198 1.00 93.31 405 ALA A N 1
ATOM 3222 C CA . ALA A 1 405 ? -9.877 -13.205 20.937 1.00 93.31 405 ALA A CA 1
ATOM 3223 C C . ALA A 1 405 ? -9.671 -11.831 21.591 1.00 93.31 405 ALA A C 1
ATOM 3225 O O . ALA A 1 405 ? -9.683 -10.807 20.906 1.00 93.31 405 ALA A O 1
ATOM 3226 N N . ILE A 1 406 ? -9.607 -11.817 22.927 1.00 94.38 406 ILE A N 1
ATOM 3227 C CA . ILE A 1 406 ? -9.705 -10.585 23.729 1.00 94.38 406 ILE A CA 1
ATOM 3228 C C . ILE A 1 406 ? -8.486 -9.664 23.600 1.00 94.38 406 ILE A C 1
ATOM 3230 O O . ILE A 1 406 ? -8.613 -8.445 23.744 1.00 94.38 406 ILE A O 1
ATOM 3234 N N . GLY A 1 407 ? -7.299 -10.191 23.286 1.00 93.19 407 GLY A N 1
ATOM 3235 C CA . GLY A 1 407 ? -6.083 -9.387 23.258 1.00 93.19 407 GLY A CA 1
ATOM 3236 C C . GLY A 1 407 ? -5.886 -8.674 24.594 1.00 93.19 407 GLY A C 1
ATOM 3237 O O . GLY A 1 407 ? -5.960 -9.290 25.650 1.00 93.19 407 GLY A O 1
ATOM 3238 N N . SER A 1 408 ? -5.656 -7.360 24.554 1.00 92.50 408 SER A N 1
ATOM 3239 C CA . SER A 1 408 ? -5.574 -6.517 25.755 1.00 92.50 408 SER A CA 1
ATOM 3240 C C . SER A 1 408 ? -6.934 -5.979 26.237 1.00 92.50 408 SER A C 1
ATOM 3242 O O . SER A 1 408 ? -6.947 -5.041 27.028 1.00 92.50 408 SER A O 1
ATOM 3244 N N . GLY A 1 409 ? -8.064 -6.455 25.699 1.00 93.81 409 GLY A N 1
ATOM 3245 C CA . GLY A 1 409 ? -9.403 -6.151 26.220 1.00 93.81 409 GLY A CA 1
ATOM 3246 C C . GLY A 1 409 ? -9.974 -4.810 25.775 1.00 93.81 409 GLY A C 1
ATOM 3247 O O . GLY A 1 409 ? -10.659 -4.139 26.539 1.00 93.81 409 GLY A O 1
ATOM 3248 N N . VAL A 1 410 ? -9.685 -4.376 24.544 1.00 94.00 410 VAL A N 1
ATOM 3249 C CA . VAL A 1 410 ? -10.145 -3.064 24.051 1.00 94.00 410 VAL A CA 1
ATOM 3250 C C . VAL A 1 410 ? -11.668 -2.990 23.899 1.00 94.00 410 VAL A C 1
ATOM 3252 O O . VAL A 1 410 ? -12.250 -1.940 24.176 1.00 94.00 410 VAL A O 1
ATOM 3255 N N . PHE A 1 411 ? -12.337 -4.081 23.504 1.00 94.62 411 PHE A N 1
ATOM 3256 C CA . PHE A 1 411 ? -13.797 -4.090 23.441 1.00 94.62 411 PHE A CA 1
ATOM 3257 C C . PHE A 1 411 ? -14.410 -4.143 24.841 1.00 94.62 411 PHE A C 1
ATOM 3259 O O . PHE A 1 411 ? -15.307 -3.342 25.102 1.00 94.62 411 PHE A O 1
ATOM 3266 N N . ILE A 1 412 ? -13.874 -4.959 25.757 1.00 93.62 412 ILE A N 1
ATOM 3267 C CA . ILE A 1 412 ? -14.278 -4.943 27.175 1.00 93.62 412 ILE A CA 1
ATOM 3268 C C . ILE A 1 412 ? -14.152 -3.538 27.772 1.00 93.62 412 ILE A C 1
ATOM 3270 O O . ILE A 1 412 ? -15.146 -2.993 28.249 1.00 93.62 412 ILE A O 1
ATOM 3274 N N . SER A 1 413 ? -12.985 -2.901 27.640 1.00 92.00 413 SER A N 1
ATOM 3275 C CA . SER A 1 413 ? -12.771 -1.510 28.056 1.00 92.00 413 SER A CA 1
ATOM 3276 C C . SER A 1 413 ? -13.825 -0.581 27.451 1.00 92.00 413 SER A C 1
ATOM 3278 O O . SER A 1 413 ? -14.522 0.149 28.154 1.00 92.00 413 SER A O 1
ATOM 3280 N N . SER A 1 414 ? -14.034 -0.657 26.133 1.00 91.12 414 SER A N 1
ATOM 3281 C CA . SER A 1 414 ? -14.995 0.214 25.460 1.00 91.12 414 SER A CA 1
ATOM 3282 C C . SER A 1 414 ? -16.430 0.019 25.958 1.00 91.12 414 SER A C 1
ATOM 3284 O O . SER A 1 414 ? -17.173 0.992 26.020 1.00 91.12 414 SER A O 1
ATOM 3286 N N . ILE A 1 415 ? -16.822 -1.195 26.348 1.00 90.69 415 ILE A N 1
ATOM 3287 C CA . ILE A 1 415 ? -18.159 -1.487 26.871 1.00 90.69 415 ILE A CA 1
ATOM 3288 C C . ILE A 1 415 ? -18.284 -1.003 28.308 1.00 90.69 415 ILE A C 1
ATOM 3290 O O . ILE A 1 415 ? -19.257 -0.318 28.604 1.00 90.69 415 ILE A O 1
ATOM 3294 N N . ILE A 1 416 ? -17.290 -1.254 29.164 1.00 88.38 416 ILE A N 1
ATOM 3295 C CA . ILE A 1 416 ? -17.252 -0.716 30.534 1.00 88.38 416 ILE A CA 1
ATOM 3296 C C . ILE A 1 416 ? -17.380 0.812 30.509 1.00 88.38 416 ILE A C 1
ATOM 3298 O O . ILE A 1 416 ? -18.132 1.373 31.303 1.00 88.38 416 ILE A O 1
ATOM 3302 N N . SER A 1 417 ? -16.749 1.484 29.535 1.00 84.12 417 SER A N 1
ATOM 3303 C CA . SER A 1 417 ? -16.862 2.939 29.355 1.00 84.12 417 SER A CA 1
ATOM 3304 C C . SER A 1 417 ? -18.306 3.414 29.179 1.00 84.12 417 SER A C 1
ATOM 3306 O O . SER A 1 417 ? -18.671 4.478 29.669 1.00 84.12 417 SER A O 1
ATOM 3308 N N . LEU A 1 418 ? -19.155 2.611 28.526 1.00 83.44 418 LEU A N 1
ATOM 3309 C CA . LEU A 1 418 ? -20.567 2.928 28.294 1.00 83.44 418 LEU A CA 1
ATOM 3310 C C . LEU A 1 418 ? -21.425 2.734 29.556 1.00 83.44 418 LEU A C 1
ATOM 3312 O O . LEU A 1 418 ? -22.611 3.059 29.530 1.00 83.44 418 LEU A O 1
ATOM 3316 N N . ASN A 1 419 ? -20.832 2.204 30.632 1.00 78.56 419 ASN A N 1
ATOM 3317 C CA . ASN A 1 419 ? -21.457 1.881 31.910 1.00 78.56 419 ASN A CA 1
ATOM 3318 C C . ASN A 1 419 ? -22.787 1.101 31.778 1.00 78.56 419 ASN A C 1
ATOM 3320 O O . ASN A 1 419 ? -23.815 1.520 32.328 1.00 78.56 419 ASN A O 1
ATOM 3324 N N . PRO A 1 420 ? -22.821 -0.008 31.011 1.00 76.38 420 PRO A N 1
ATOM 3325 C CA . PRO A 1 420 ? -24.026 -0.805 30.885 1.00 76.38 420 PRO A CA 1
ATOM 3326 C C . PRO A 1 420 ? -24.327 -1.510 32.209 1.00 76.38 420 PRO A C 1
ATOM 3328 O O . PRO A 1 420 ? -23.440 -2.023 32.888 1.00 76.38 420 PRO A O 1
ATOM 3331 N N . GLN A 1 421 ? -25.604 -1.560 32.571 1.00 76.94 421 GLN A N 1
ATOM 3332 C CA . GLN A 1 421 ? -26.050 -2.279 33.761 1.00 76.94 421 GLN A CA 1
ATOM 3333 C C . GLN A 1 421 ? -26.087 -3.790 33.487 1.00 76.94 421 GLN A C 1
ATOM 3335 O O . GLN A 1 421 ? -26.521 -4.210 32.415 1.00 76.94 421 GLN A O 1
ATOM 3340 N N . ASN A 1 422 ? -25.696 -4.595 34.480 1.00 83.94 422 ASN A N 1
ATOM 3341 C CA . ASN A 1 422 ? -25.857 -6.056 34.507 1.00 83.94 422 ASN A CA 1
ATOM 3342 C C . ASN A 1 422 ? -25.209 -6.816 33.327 1.00 83.94 422 ASN A C 1
ATOM 3344 O O . ASN A 1 422 ? -25.836 -7.703 32.749 1.00 83.94 422 ASN A O 1
ATOM 3348 N N . ILE A 1 423 ? -23.960 -6.502 32.964 1.00 89.50 423 ILE A N 1
ATOM 3349 C CA . ILE A 1 423 ? -23.186 -7.292 31.989 1.00 89.50 423 ILE A CA 1
ATOM 3350 C C . ILE A 1 423 ? -21.991 -7.951 32.681 1.00 89.50 423 ILE A C 1
ATOM 3352 O O . ILE A 1 423 ? -21.265 -7.301 33.425 1.00 89.50 423 ILE A O 1
ATOM 3356 N N . THR A 1 424 ? -21.794 -9.239 32.407 1.00 92.94 424 THR A N 1
ATOM 3357 C CA . THR A 1 424 ? -20.591 -10.010 32.758 1.00 92.94 424 THR A CA 1
ATOM 3358 C C . THR A 1 424 ? -19.839 -10.386 31.487 1.00 92.94 424 THR A C 1
ATOM 3360 O O . THR A 1 424 ? -20.440 -10.455 30.409 1.00 92.94 424 THR A O 1
ATOM 3363 N N . TYR A 1 425 ? -18.534 -10.630 31.596 1.00 94.75 425 TYR A N 1
ATOM 3364 C CA . TYR A 1 425 ? -17.675 -10.830 30.430 1.00 94.75 425 TYR A CA 1
ATOM 3365 C C . TYR A 1 425 ? -16.849 -12.107 30.559 1.00 94.75 425 TYR A C 1
ATOM 3367 O O . TYR A 1 425 ? -16.317 -12.403 31.625 1.00 94.75 425 TYR A O 1
ATOM 3375 N N . THR A 1 426 ? -16.686 -12.820 29.449 1.00 96.25 426 THR A N 1
ATOM 3376 C CA . THR A 1 426 ? -15.674 -13.863 29.279 1.00 96.25 426 THR A CA 1
ATOM 3377 C C . THR A 1 426 ? -14.762 -13.484 28.116 1.00 96.25 426 THR A C 1
ATOM 3379 O O . THR A 1 426 ? -15.228 -13.260 26.998 1.00 96.25 426 THR A O 1
ATOM 3382 N N . GLY A 1 427 ? -13.459 -13.424 28.368 1.00 96.06 427 GLY A N 1
ATOM 3383 C CA . GLY A 1 427 ? -12.429 -13.203 27.357 1.00 96.06 427 GLY A CA 1
ATOM 3384 C C . GLY A 1 427 ? -11.567 -14.443 27.168 1.00 96.06 427 GLY A C 1
ATOM 3385 O O . GLY A 1 427 ? -11.175 -15.063 28.151 1.00 96.06 427 GLY A O 1
ATOM 3386 N N . VAL A 1 428 ? -11.238 -14.796 25.925 1.00 95.88 428 VAL A N 1
ATOM 3387 C CA . VAL A 1 428 ? -10.298 -15.890 25.623 1.00 95.88 428 VAL A CA 1
ATOM 3388 C C . VAL A 1 428 ? -9.096 -15.329 24.875 1.00 95.88 428 VAL A C 1
ATOM 3390 O O . VAL A 1 428 ? -9.257 -14.652 23.859 1.00 95.88 428 VAL A O 1
ATOM 3393 N N . GLU A 1 429 ? -7.892 -15.587 25.382 1.00 95.06 429 GLU A N 1
ATOM 3394 C CA . GLU A 1 429 ? -6.639 -15.131 24.774 1.00 95.06 429 GLU A CA 1
ATOM 3395 C C . GLU A 1 429 ? -5.563 -16.210 24.888 1.00 95.06 429 GLU A C 1
ATOM 3397 O O . GLU A 1 429 ? -5.275 -16.713 25.972 1.00 95.06 429 GLU A O 1
ATOM 3402 N N . ILE A 1 430 ? -4.933 -16.542 23.763 1.00 92.38 430 ILE A N 1
ATOM 3403 C CA . ILE A 1 430 ? -3.890 -17.569 23.706 1.00 92.38 430 ILE A CA 1
ATOM 3404 C C . ILE A 1 430 ? -2.556 -17.060 24.274 1.00 92.38 430 ILE A C 1
ATOM 3406 O O . ILE A 1 430 ? -1.764 -17.827 24.819 1.00 92.38 430 ILE A O 1
ATOM 3410 N N . ASP A 1 431 ? -2.297 -15.759 24.168 1.00 92.25 431 ASP A N 1
ATOM 3411 C CA . ASP A 1 431 ? -1.064 -15.113 24.593 1.00 92.25 431 ASP A CA 1
ATOM 3412 C C . ASP A 1 431 ? -1.143 -14.621 26.044 1.00 92.25 431 ASP A C 1
ATOM 3414 O O . ASP A 1 431 ? -1.831 -13.650 26.367 1.00 92.25 431 ASP A O 1
ATOM 3418 N N . ALA A 1 432 ? -0.379 -15.275 26.919 1.00 93.81 432 ALA A N 1
ATOM 3419 C CA . ALA A 1 432 ? -0.420 -15.038 28.360 1.00 93.81 432 ALA A CA 1
ATOM 3420 C C . ALA A 1 432 ? -0.197 -13.569 28.758 1.00 93.81 432 ALA A C 1
ATOM 3422 O O . ALA A 1 432 ? -0.834 -13.091 29.690 1.00 93.81 432 ALA A O 1
ATOM 3423 N N . LEU A 1 433 ? 0.654 -12.827 28.036 1.00 94.12 433 LEU A N 1
ATOM 3424 C CA . LEU A 1 433 ? 0.946 -11.430 28.379 1.00 94.12 433 LEU A CA 1
ATOM 3425 C C . LEU A 1 433 ? -0.253 -10.511 28.122 1.00 94.12 433 LEU A C 1
ATOM 3427 O O . LEU A 1 433 ? -0.491 -9.581 28.886 1.00 94.12 433 LEU A O 1
ATOM 3431 N N . TYR A 1 434 ? -1.015 -10.760 27.056 1.00 93.56 434 TYR A N 1
ATOM 3432 C CA . TYR A 1 434 ? -2.226 -9.989 26.775 1.00 93.56 434 TYR A CA 1
ATOM 3433 C C . TYR A 1 434 ? -3.384 -10.402 27.692 1.00 93.56 434 TYR A C 1
ATOM 3435 O O . TYR A 1 434 ? -4.094 -9.531 28.197 1.00 93.56 434 TYR A O 1
ATOM 3443 N N . ALA A 1 435 ? -3.518 -11.704 27.973 1.00 94.69 435 ALA A N 1
ATOM 3444 C CA . ALA A 1 435 ? -4.494 -12.219 28.930 1.00 94.69 435 ALA A CA 1
ATOM 3445 C C . ALA A 1 435 ? -4.298 -11.593 30.321 1.00 94.69 435 ALA A C 1
ATOM 3447 O O . ALA A 1 435 ? -5.255 -11.092 30.906 1.00 94.69 435 ALA A O 1
ATOM 3448 N N . GLN A 1 436 ? -3.048 -11.520 30.792 1.00 95.44 436 GLN A N 1
ATOM 3449 C CA . GLN A 1 436 ? -2.698 -10.916 32.077 1.00 95.44 436 GLN A CA 1
ATOM 3450 C C . GLN A 1 436 ? -3.097 -9.433 32.159 1.00 95.44 436 GLN A C 1
ATOM 3452 O O . GLN A 1 436 ? -3.620 -8.996 33.181 1.00 95.44 436 GLN A O 1
ATOM 3457 N N . ILE A 1 437 ? -2.915 -8.654 31.082 1.00 94.25 437 ILE A N 1
ATOM 3458 C CA . ILE A 1 437 ? -3.375 -7.253 31.043 1.00 94.25 437 ILE A CA 1
ATOM 3459 C C . ILE A 1 437 ? -4.884 -7.178 31.280 1.00 94.25 437 ILE A C 1
ATOM 3461 O O . ILE A 1 437 ? -5.338 -6.344 32.061 1.00 94.25 437 ILE A O 1
ATOM 3465 N N . CYS A 1 438 ? -5.659 -8.030 30.605 1.00 93.75 438 CYS A N 1
ATOM 3466 C CA . CYS A 1 438 ? -7.110 -8.037 30.764 1.00 93.75 438 CYS A CA 1
ATOM 3467 C C . CYS A 1 438 ? -7.536 -8.462 32.165 1.00 93.75 438 CYS A C 1
ATOM 3469 O O . CYS A 1 438 ? -8.442 -7.861 32.733 1.00 93.75 438 CYS A O 1
ATOM 3471 N N . GLU A 1 439 ? -6.905 -9.502 32.706 1.00 94.12 439 GLU A N 1
ATOM 3472 C CA . GLU A 1 439 ? -7.240 -10.055 34.016 1.00 94.12 439 GLU A CA 1
ATOM 3473 C C . GLU A 1 439 ? -6.991 -9.026 35.125 1.00 94.12 439 GLU A C 1
ATOM 3475 O O . GLU A 1 439 ? -7.869 -8.773 35.952 1.00 94.12 439 GLU A O 1
ATOM 3480 N N . GLU A 1 440 ? -5.837 -8.358 35.095 1.00 94.50 440 GLU A N 1
ATOM 3481 C CA . GLU A 1 440 ? -5.475 -7.352 36.096 1.00 94.50 440 GLU A CA 1
ATOM 3482 C C . GLU A 1 440 ? -6.331 -6.081 36.013 1.00 94.50 440 GLU A C 1
ATOM 3484 O O . GLU A 1 440 ? -6.588 -5.464 37.042 1.00 94.50 440 GLU A O 1
ATOM 3489 N N . LEU A 1 441 ? -6.772 -5.677 34.815 1.00 93.06 441 LEU A N 1
ATOM 3490 C CA . LEU A 1 441 ? -7.518 -4.426 34.628 1.00 93.06 441 LEU A CA 1
ATOM 3491 C C . LEU A 1 441 ? -9.040 -4.588 34.677 1.00 93.06 441 LEU A C 1
ATOM 3493 O O . LEU A 1 441 ? -9.733 -3.624 34.991 1.00 93.06 441 LEU A O 1
ATOM 3497 N N . PHE A 1 442 ? -9.576 -5.761 34.326 1.00 93.31 442 PHE A N 1
ATOM 3498 C CA . PHE A 1 442 ? -11.018 -5.929 34.105 1.00 93.31 442 PHE A CA 1
ATOM 3499 C C . PHE A 1 442 ? -11.697 -6.957 35.021 1.00 93.31 442 PHE A C 1
ATOM 3501 O O . PHE A 1 442 ? -12.927 -7.049 35.003 1.00 93.31 442 PHE A O 1
ATOM 3508 N N . SER A 1 443 ? -10.956 -7.696 35.854 1.00 90.25 443 SER A N 1
ATOM 3509 C CA . SER A 1 443 ? -11.540 -8.671 36.795 1.00 90.25 443 SER A CA 1
ATOM 3510 C C . SER A 1 443 ? -12.521 -8.036 37.785 1.00 90.25 443 SER A C 1
ATOM 3512 O O . SER A 1 443 ? -13.605 -8.578 38.010 1.00 90.25 443 SER A O 1
ATOM 3514 N N . GLU A 1 444 ? -12.209 -6.845 38.303 1.00 88.38 444 GLU A N 1
ATOM 3515 C CA . GLU A 1 444 ? -13.095 -6.095 39.207 1.00 88.38 444 GLU A CA 1
ATOM 3516 C C . GLU A 1 444 ? -14.412 -5.650 38.544 1.00 88.38 444 GLU A C 1
ATOM 3518 O O . GLU A 1 444 ? -15.415 -5.443 39.224 1.00 88.38 444 GLU A O 1
ATOM 3523 N N . PHE A 1 445 ? -14.436 -5.583 37.210 1.00 88.25 445 PHE A N 1
ATOM 3524 C CA . PHE A 1 445 ? -15.618 -5.262 36.408 1.00 88.25 445 PHE A CA 1
ATOM 3525 C C . PHE A 1 445 ? -16.405 -6.514 35.982 1.00 88.25 445 PHE A C 1
ATOM 3527 O O . PHE A 1 445 ? -17.281 -6.432 35.122 1.00 88.25 445 PHE A O 1
ATOM 3534 N N . GLY A 1 446 ? -16.104 -7.683 36.561 1.00 88.88 446 GLY A N 1
ATOM 3535 C CA . GLY A 1 446 ? -16.785 -8.940 36.248 1.00 88.88 446 GLY A CA 1
ATOM 3536 C C . GLY A 1 446 ? -16.330 -9.580 34.934 1.00 88.88 446 GLY A C 1
ATOM 3537 O O . GLY A 1 446 ? -17.117 -10.284 34.295 1.00 88.88 446 GLY A O 1
ATOM 3538 N N . CYS A 1 447 ? -15.087 -9.321 34.506 1.00 93.50 447 CYS A N 1
ATOM 3539 C CA . CYS A 1 447 ? -14.474 -9.987 33.359 1.00 93.50 447 CYS A CA 1
ATOM 3540 C C . CYS A 1 447 ? -13.662 -11.213 33.790 1.00 93.50 447 CYS A C 1
ATOM 3542 O O . CYS A 1 447 ? -12.629 -11.088 34.442 1.00 93.50 447 CYS A O 1
ATOM 3544 N N . ASN A 1 448 ? -14.101 -12.398 33.369 1.00 95.31 448 ASN A N 1
ATOM 3545 C CA . ASN A 1 448 ? -13.360 -13.647 33.493 1.00 95.31 448 ASN A CA 1
ATOM 3546 C C . ASN A 1 448 ? -12.463 -13.849 32.263 1.00 95.31 448 ASN A C 1
ATOM 3548 O O . ASN A 1 448 ? -12.963 -13.943 31.141 1.00 95.31 448 ASN A O 1
ATOM 3552 N N . VAL A 1 449 ? -11.145 -13.916 32.449 1.00 96.19 449 VAL A N 1
ATOM 3553 C CA . VAL A 1 449 ? -10.184 -14.066 31.346 1.00 96.19 449 VAL A CA 1
ATOM 3554 C C . VAL A 1 449 ? -9.587 -15.467 31.370 1.00 96.19 449 VAL A C 1
ATOM 3556 O O . VAL A 1 449 ? -9.032 -15.904 32.370 1.00 96.19 449 VAL A O 1
ATOM 3559 N N . LEU A 1 450 ? -9.682 -16.174 30.246 1.00 95.25 450 LEU A N 1
ATOM 3560 C CA . LEU A 1 450 ? -9.180 -17.532 30.081 1.00 95.25 450 LEU A CA 1
ATOM 3561 C C . LEU A 1 450 ? -7.947 -17.511 29.176 1.00 95.25 450 LEU A C 1
ATOM 3563 O O . LEU A 1 450 ? -8.061 -17.297 27.963 1.00 95.25 450 LEU A O 1
ATOM 3567 N N . ASN A 1 451 ? -6.768 -17.766 29.752 1.00 95.31 451 ASN A N 1
ATOM 3568 C CA . ASN A 1 451 ? -5.541 -17.907 28.972 1.00 95.31 451 ASN A CA 1
ATOM 3569 C C . ASN A 1 451 ? -5.448 -19.296 28.320 1.00 95.31 451 ASN A C 1
ATOM 3571 O O . ASN A 1 451 ? -4.805 -20.207 28.837 1.00 95.31 451 ASN A O 1
ATOM 3575 N N . GLN A 1 452 ? -6.126 -19.472 27.189 1.00 93.31 452 GLN A N 1
ATOM 3576 C CA . GLN A 1 452 ? -6.122 -20.716 26.425 1.00 93.31 452 GLN A CA 1
ATOM 3577 C C . GLN A 1 452 ? -6.442 -20.471 24.949 1.00 93.31 452 GLN A C 1
ATOM 3579 O O . GLN A 1 452 ? -6.898 -19.399 24.556 1.00 93.31 452 GLN A O 1
ATOM 3584 N N . ASP A 1 453 ? -6.221 -21.488 24.118 1.00 89.50 453 ASP A N 1
ATOM 3585 C CA . ASP A 1 453 ? -6.646 -21.457 22.721 1.00 89.50 453 ASP A CA 1
ATOM 3586 C C . ASP A 1 453 ? -8.182 -21.487 22.605 1.00 89.50 453 ASP A C 1
ATOM 3588 O O . ASP A 1 453 ? -8.857 -22.282 23.266 1.00 89.50 453 ASP A O 1
ATOM 3592 N N . PHE A 1 454 ? -8.740 -20.647 21.726 1.00 91.38 454 PHE A N 1
ATOM 3593 C CA . PHE A 1 454 ? -10.187 -20.575 21.487 1.00 91.38 454 PHE A CA 1
ATOM 3594 C C . PHE A 1 454 ? -10.769 -21.929 21.065 1.00 91.38 454 PHE A C 1
ATOM 3596 O O . PHE A 1 454 ? -11.880 -22.277 21.465 1.00 91.38 454 PHE A O 1
ATOM 3603 N N . PHE A 1 455 ? -10.022 -22.718 20.289 1.00 87.94 455 PHE A N 1
ATOM 3604 C CA . PHE A 1 455 ? -10.516 -24.011 19.830 1.00 87.94 455 PHE A CA 1
ATOM 3605 C C . PHE A 1 455 ? -10.518 -25.067 20.938 1.00 87.94 455 PHE A C 1
ATOM 3607 O O . PHE A 1 455 ? -11.314 -25.991 20.860 1.00 87.94 455 PHE A O 1
ATOM 3614 N N . SER A 1 456 ? -9.714 -24.906 21.991 1.00 88.06 456 SER A N 1
ATOM 3615 C CA . SER A 1 456 ? -9.843 -25.703 23.217 1.00 88.06 456 SER A CA 1
ATOM 3616 C C . SER A 1 456 ? -11.052 -25.263 24.045 1.00 88.06 456 SER A C 1
ATOM 3618 O O . SER A 1 456 ? -11.790 -26.101 24.557 1.00 88.06 456 SER A O 1
ATOM 3620 N N . PHE A 1 457 ? -11.305 -23.953 24.137 1.00 90.62 457 PHE A N 1
ATOM 3621 C CA . PHE A 1 457 ? -12.441 -23.403 24.888 1.00 90.62 457 PHE A CA 1
ATOM 3622 C C . PHE A 1 457 ? -13.800 -23.900 24.368 1.00 90.62 457 PHE A C 1
ATOM 3624 O O . PHE A 1 457 ? -14.691 -24.212 25.159 1.00 90.62 457 PHE A O 1
ATOM 3631 N N . ILE A 1 458 ? -13.952 -24.027 23.047 1.00 88.50 458 ILE A N 1
ATOM 3632 C CA . ILE A 1 458 ? -15.183 -24.542 22.424 1.00 88.50 458 ILE A CA 1
ATOM 3633 C C . ILE A 1 458 ? -15.408 -26.051 22.611 1.00 88.50 458 ILE A C 1
ATOM 3635 O O . ILE A 1 458 ? -16.437 -26.554 22.162 1.00 88.50 458 ILE A O 1
ATOM 3639 N N . GLU A 1 459 ? -14.436 -26.799 23.140 1.00 85.19 459 GLU A N 1
ATOM 3640 C CA . GLU A 1 459 ? -14.621 -28.221 23.474 1.00 85.19 459 GLU A CA 1
ATOM 3641 C C . GLU A 1 459 ? -15.187 -28.404 24.888 1.00 85.19 459 GLU A C 1
ATOM 3643 O O . GLU A 1 459 ? -15.619 -29.501 25.228 1.00 85.19 459 GLU A O 1
ATOM 3648 N N . SER A 1 460 ? -15.199 -27.352 25.715 1.00 83.25 460 SER A N 1
ATOM 3649 C CA . SER A 1 460 ? -15.806 -27.412 27.046 1.00 83.25 460 SER A CA 1
ATOM 3650 C C . SER A 1 460 ? -17.333 -27.450 26.942 1.00 83.25 460 SER A C 1
ATOM 3652 O O . SER A 1 460 ? -17.930 -26.658 26.214 1.00 83.25 460 SER A O 1
ATOM 3654 N N . GLU A 1 461 ? -17.982 -28.345 27.687 1.00 77.38 461 GLU A N 1
ATOM 3655 C CA . GLU A 1 461 ? -19.450 -28.383 27.777 1.00 77.38 461 GLU A CA 1
ATOM 3656 C C . GLU A 1 461 ? -20.001 -27.144 28.503 1.00 77.38 461 GLU A C 1
ATOM 3658 O O . GLU A 1 461 ? -21.051 -26.628 28.135 1.00 77.38 461 GLU A O 1
ATOM 3663 N N . GLU A 1 462 ? -19.254 -26.600 29.468 1.00 74.25 462 GLU A N 1
ATOM 3664 C CA . GLU A 1 462 ? -19.647 -25.420 30.257 1.00 74.25 462 GLU A CA 1
ATOM 3665 C C . GLU A 1 462 ? -19.700 -24.119 29.432 1.00 74.25 462 GLU A C 1
ATOM 3667 O O . GLU A 1 462 ? -20.284 -23.121 29.863 1.00 74.25 462 GLU A O 1
ATOM 3672 N N . SER A 1 463 ? -19.076 -24.101 28.248 1.00 75.94 463 SER A N 1
ATOM 3673 C CA . SER A 1 463 ? -19.038 -22.927 27.368 1.00 75.94 463 SER A CA 1
ATOM 3674 C C . SER A 1 463 ? -20.168 -22.895 26.333 1.00 75.94 463 SER A C 1
ATOM 3676 O O . SER A 1 463 ? -20.392 -21.848 25.720 1.00 75.94 463 SER A O 1
ATOM 3678 N N . GLN A 1 464 ? -20.895 -24.001 26.143 1.00 78.56 464 GLN A N 1
ATOM 3679 C CA . GLN A 1 464 ? -21.938 -24.114 25.120 1.00 78.56 464 GLN A CA 1
ATOM 3680 C C . GLN A 1 464 ? -23.182 -23.293 25.489 1.00 78.56 464 GLN A C 1
ATOM 3682 O O . GLN A 1 464 ? -23.599 -23.271 26.644 1.00 78.56 464 GLN A O 1
ATOM 3687 N N . GLU A 1 465 ? -23.769 -22.615 24.495 1.00 79.50 465 GLU A N 1
ATOM 3688 C CA . GLU A 1 465 ? -25.012 -21.826 24.605 1.00 79.50 465 GLU A CA 1
ATOM 3689 C C . GLU A 1 465 ? -25.076 -20.855 25.805 1.00 79.50 465 GLU A C 1
ATOM 3691 O O . GLU A 1 465 ? -26.131 -20.612 26.393 1.00 79.50 465 GLU A O 1
ATOM 3696 N N . ASN A 1 466 ? -23.943 -20.258 26.174 1.00 87.69 466 ASN A N 1
ATOM 3697 C CA . ASN A 1 466 ? -23.824 -19.472 27.401 1.00 87.69 466 ASN A CA 1
ATOM 3698 C C . ASN A 1 466 ? -23.827 -17.948 27.165 1.00 87.69 466 ASN A C 1
ATOM 3700 O O . ASN A 1 466 ? -23.999 -17.169 28.105 1.00 87.69 466 ASN A O 1
ATOM 3704 N N . PHE A 1 467 ? -23.691 -17.490 25.917 1.00 94.75 467 PHE A N 1
ATOM 3705 C CA . PHE A 1 467 ? -23.420 -16.077 25.633 1.00 94.75 467 PHE A CA 1
ATOM 3706 C C . PHE A 1 467 ? -24.557 -15.358 24.904 1.00 94.75 467 PHE A C 1
ATOM 3708 O O . PHE A 1 467 ? -25.076 -15.821 23.891 1.00 94.75 467 PHE A O 1
ATOM 3715 N N . ASP A 1 468 ? -24.908 -14.178 25.413 1.00 94.62 468 ASP A N 1
ATOM 3716 C CA . ASP A 1 468 ? -25.920 -13.266 24.869 1.00 94.62 468 ASP A CA 1
ATOM 3717 C C . ASP A 1 468 ? -25.350 -12.321 23.805 1.00 94.62 468 ASP A C 1
ATOM 3719 O O . ASP A 1 468 ? -26.088 -11.775 22.978 1.00 94.62 468 ASP A O 1
ATOM 3723 N N . CYS A 1 469 ? -24.039 -12.083 23.847 1.00 94.94 469 CYS A N 1
ATOM 3724 C CA . CYS A 1 469 ? -23.374 -11.134 22.972 1.00 94.94 469 CYS A CA 1
ATOM 3725 C C . CYS A 1 469 ? -21.961 -11.593 22.616 1.00 94.94 469 CYS A C 1
ATOM 3727 O O . CYS A 1 469 ? -21.229 -12.065 23.481 1.00 94.94 469 CYS A O 1
ATOM 3729 N N . VAL A 1 470 ? -21.551 -11.373 21.367 1.00 96.88 470 VAL A N 1
ATOM 3730 C CA . VAL A 1 470 ? -20.150 -11.459 20.936 1.00 96.88 470 VAL A CA 1
ATOM 3731 C C . VAL A 1 470 ? -19.729 -10.153 20.287 1.00 96.88 470 VAL A C 1
ATOM 3733 O O . VAL A 1 470 ? -20.429 -9.608 19.435 1.00 96.88 470 VAL A O 1
ATOM 3736 N N . ILE A 1 471 ? -18.557 -9.660 20.665 1.00 96.00 471 ILE A N 1
ATOM 3737 C CA . ILE A 1 471 ? -17.907 -8.532 20.004 1.00 96.00 471 ILE A CA 1
ATOM 3738 C C . ILE A 1 471 ? -16.415 -8.805 19.949 1.00 96.00 471 ILE A C 1
ATOM 3740 O O . ILE A 1 471 ? -15.807 -9.095 20.971 1.00 96.00 471 ILE A O 1
ATOM 3744 N N . THR A 1 472 ? -15.819 -8.789 18.759 1.00 94.25 472 THR A N 1
ATOM 3745 C CA . THR A 1 472 ? -14.389 -9.095 18.642 1.00 94.25 472 THR A CA 1
ATOM 3746 C C . THR A 1 472 ? -13.797 -8.678 17.300 1.00 94.25 472 THR A C 1
ATOM 3748 O O . THR A 1 472 ? -14.490 -8.523 16.286 1.00 94.25 472 THR A O 1
ATOM 3751 N N . ASN A 1 473 ? -12.475 -8.537 17.302 1.00 92.12 473 ASN A N 1
ATOM 3752 C CA . ASN A 1 473 ? -11.627 -8.492 16.125 1.00 92.12 473 ASN A CA 1
ATOM 3753 C C . ASN A 1 473 ? -10.801 -9.795 16.082 1.00 92.12 473 ASN A C 1
ATOM 3755 O O . ASN A 1 473 ? -9.747 -9.857 16.712 1.00 92.12 473 ASN A O 1
ATOM 3759 N N . PRO A 1 474 ? -11.272 -10.858 15.401 1.00 90.88 474 PRO A N 1
ATOM 3760 C CA . PRO A 1 474 ? -10.576 -12.141 15.383 1.00 90.88 474 PRO A CA 1
ATOM 3761 C C . PRO A 1 474 ? -9.260 -12.069 14.583 1.00 90.88 474 PRO A C 1
ATOM 3763 O O . PRO A 1 474 ? -9.099 -11.210 13.721 1.00 90.88 474 PRO A O 1
ATOM 3766 N N . PRO A 1 475 ? -8.330 -13.018 14.762 1.00 84.88 475 PRO A N 1
ATOM 3767 C CA . PRO A 1 475 ? -7.036 -13.027 14.067 1.00 84.88 475 PRO A CA 1
ATOM 3768 C C . PRO A 1 475 ? -7.137 -13.189 12.530 1.00 84.88 475 PRO A C 1
ATOM 3770 O O . PRO A 1 475 ? -7.780 -14.106 12.005 1.00 84.88 475 PRO A O 1
ATOM 3773 N N . TYR A 1 476 ? -6.418 -12.345 11.770 1.00 75.81 476 TYR A N 1
ATOM 3774 C CA . TYR A 1 476 ? -6.442 -12.306 10.287 1.00 75.81 476 TYR A CA 1
ATOM 3775 C C . TYR A 1 476 ? -5.357 -13.173 9.616 1.00 75.81 476 TYR A C 1
ATOM 3777 O O . TYR A 1 476 ? -4.817 -12.834 8.557 1.00 75.81 476 TYR A O 1
ATOM 3785 N N . VAL A 1 477 ? -4.998 -14.308 10.215 1.00 64.81 477 VAL A N 1
ATOM 3786 C CA . VAL A 1 477 ? -3.874 -15.123 9.731 1.00 64.81 477 VAL A CA 1
ATOM 3787 C C . VAL A 1 477 ? -4.204 -15.810 8.396 1.00 64.81 477 VAL A C 1
ATOM 3789 O O . VAL A 1 477 ? -5.218 -16.504 8.248 1.00 64.81 477 VAL A O 1
ATOM 3792 N N . ARG A 1 478 ? -3.316 -15.639 7.401 1.00 56.00 478 ARG A N 1
ATOM 3793 C CA . ARG A 1 478 ? -3.419 -16.284 6.080 1.00 56.00 478 ARG A CA 1
ATOM 3794 C C . ARG A 1 478 ? -3.195 -17.792 6.179 1.00 56.00 478 ARG A C 1
ATOM 3796 O O . ARG A 1 478 ? -2.414 -18.287 6.984 1.00 56.00 478 ARG A O 1
ATOM 3803 N N . HIS A 1 479 ? -3.804 -18.532 5.257 1.00 53.16 479 HIS A N 1
ATOM 3804 C CA . HIS A 1 479 ? -3.819 -19.993 5.273 1.00 53.16 479 HIS A CA 1
ATOM 3805 C C . HIS A 1 479 ? -2.437 -20.691 5.216 1.00 53.16 479 HIS A C 1
ATOM 3807 O O . HIS A 1 479 ? -2.373 -21.884 5.506 1.00 53.16 479 HIS A O 1
ATOM 3813 N N . HIS A 1 480 ? -1.348 -20.003 4.865 1.00 42.22 480 HIS A N 1
ATOM 3814 C CA . HIS A 1 480 ? -0.014 -20.604 4.737 1.00 42.22 480 HIS A CA 1
ATOM 3815 C C . HIS A 1 480 ? 0.739 -20.817 6.062 1.00 42.22 480 HIS A C 1
ATOM 3817 O O . HIS A 1 480 ? 1.731 -21.534 6.056 1.00 42.22 480 HIS A O 1
ATOM 3823 N N . HIS A 1 481 ? 0.302 -20.220 7.176 1.00 49.56 481 HIS A N 1
ATOM 3824 C CA . HIS A 1 481 ? 1.039 -20.267 8.452 1.00 49.56 481 HIS A CA 1
ATOM 3825 C C . HIS A 1 481 ? 0.558 -21.360 9.428 1.00 49.56 481 HIS A C 1
ATOM 3827 O O . HIS A 1 481 ? 1.024 -21.409 10.558 1.00 49.56 481 HIS A O 1
ATOM 3833 N N . PHE A 1 482 ? -0.357 -22.242 9.008 1.00 57.75 482 PHE A N 1
ATOM 3834 C CA . PHE A 1 482 ? -0.966 -23.262 9.872 1.00 57.75 482 PHE A CA 1
ATOM 3835 C C . PHE A 1 482 ? -0.572 -24.682 9.471 1.00 57.75 482 PHE A C 1
ATOM 3837 O O . PHE A 1 482 ? -0.583 -25.014 8.282 1.00 57.75 482 PHE A O 1
ATOM 3844 N N . ALA A 1 483 ? -0.318 -25.530 10.473 1.00 59.50 483 ALA A N 1
ATOM 3845 C CA . ALA A 1 483 ? -0.161 -26.968 10.287 1.00 59.50 483 ALA A CA 1
ATOM 3846 C C . ALA A 1 483 ? -1.412 -27.556 9.610 1.00 59.50 483 ALA A C 1
ATOM 3848 O O . ALA A 1 483 ? -2.551 -27.210 9.938 1.00 59.50 483 ALA A O 1
ATOM 3849 N N . SER A 1 484 ? -1.205 -28.436 8.631 1.00 61.94 484 SER A N 1
ATOM 3850 C CA . SER A 1 484 ? -2.283 -29.013 7.819 1.00 61.94 484 SER A CA 1
ATOM 3851 C C . SER A 1 484 ? -3.284 -29.841 8.631 1.00 61.94 484 SER A C 1
ATOM 3853 O O . SER A 1 484 ? -4.447 -29.917 8.239 1.00 61.94 484 SER A O 1
ATOM 3855 N N . GLU A 1 485 ? -2.848 -30.418 9.754 1.00 68.19 485 GLU A N 1
ATOM 3856 C CA . GLU A 1 485 ? -3.645 -31.335 10.578 1.00 68.19 485 GLU A CA 1
ATOM 3857 C C . GLU A 1 485 ? -4.717 -30.608 11.404 1.00 68.19 485 GLU A C 1
ATOM 3859 O O . GLU A 1 485 ? -5.898 -30.934 11.313 1.00 68.19 485 GLU A O 1
ATOM 3864 N N . THR A 1 486 ? -4.352 -29.535 12.110 1.00 69.19 486 THR A N 1
ATOM 3865 C CA . THR A 1 486 ? -5.282 -28.706 12.902 1.00 69.19 486 THR A CA 1
ATOM 3866 C C . THR A 1 486 ? -6.425 -28.146 12.046 1.00 69.19 486 THR A C 1
ATOM 3868 O O . THR A 1 486 ? -7.593 -28.144 12.424 1.00 69.19 486 THR A O 1
ATOM 3871 N N . LYS A 1 487 ? -6.117 -27.743 10.809 1.00 72.88 487 LYS A N 1
ATOM 3872 C CA . LYS A 1 487 ? -7.128 -27.266 9.855 1.00 72.88 487 LYS A CA 1
ATOM 3873 C C . LYS A 1 487 ? -8.121 -28.333 9.427 1.00 72.88 487 LYS A C 1
ATOM 3875 O O . LYS A 1 487 ? -9.252 -28.001 9.080 1.00 72.88 487 LYS A O 1
ATOM 3880 N N . LYS A 1 488 ? -7.688 -29.588 9.365 1.00 80.62 488 LYS A N 1
ATOM 3881 C CA . LYS A 1 488 ? -8.562 -30.703 9.016 1.00 80.62 488 LYS A CA 1
ATOM 3882 C C . LYS A 1 488 ? -9.590 -30.919 10.127 1.00 80.62 488 LYS A C 1
ATOM 3884 O O . LYS A 1 488 ? -10.776 -30.978 9.822 1.00 80.62 488 LYS A O 1
ATOM 3889 N N . GLN A 1 489 ? -9.151 -30.886 11.385 1.00 82.69 489 GLN A N 1
ATOM 3890 C CA . GLN A 1 489 ? -10.027 -30.997 12.555 1.00 82.69 489 GLN A CA 1
ATOM 3891 C C . GLN A 1 489 ? -11.099 -29.896 12.579 1.00 82.69 489 GLN A C 1
ATOM 3893 O O . GLN A 1 489 ? -12.284 -30.199 12.685 1.00 82.69 489 GLN A O 1
ATOM 3898 N N . TYR A 1 490 ? -10.727 -28.627 12.372 1.00 86.06 490 TYR A N 1
ATOM 3899 C CA . TYR A 1 490 ? -11.707 -27.527 12.379 1.00 86.06 490 TYR A CA 1
ATOM 3900 C C . TYR A 1 490 ? -12.721 -27.623 11.241 1.00 86.06 490 TYR A C 1
ATOM 3902 O O . TYR A 1 490 ? -13.898 -27.326 11.428 1.00 86.06 490 TYR A O 1
ATOM 3910 N N . LYS A 1 491 ? -12.290 -28.068 10.057 1.00 88.25 491 LYS A N 1
ATOM 3911 C CA . LYS A 1 491 ? -13.205 -28.318 8.936 1.00 88.25 491 LYS A CA 1
ATOM 3912 C C . LYS A 1 491 ? -14.192 -29.430 9.241 1.00 88.25 491 LYS A C 1
ATOM 3914 O O . LYS A 1 491 ? -15.368 -29.282 8.935 1.00 88.25 491 LYS A O 1
ATOM 3919 N N . GLU A 1 492 ? -13.710 -30.530 9.810 1.00 88.69 492 GLU A N 1
ATOM 3920 C CA . GLU A 1 492 ? -14.562 -31.646 10.209 1.00 88.69 492 GLU A CA 1
ATOM 3921 C C . GLU A 1 492 ? -15.557 -31.209 11.285 1.00 88.69 492 GLU A C 1
ATOM 3923 O O . GLU A 1 492 ? -16.730 -31.559 11.185 1.00 88.69 492 GLU A O 1
ATOM 3928 N N . LYS A 1 493 ? -15.133 -30.384 12.251 1.00 88.69 493 LYS A N 1
ATOM 3929 C CA . LYS A 1 493 ? -16.024 -29.846 13.284 1.00 88.69 493 LYS A CA 1
ATOM 3930 C C . LYS A 1 493 ? -17.108 -28.945 12.691 1.00 88.69 493 LYS A C 1
ATOM 3932 O O . LYS A 1 493 ? -18.278 -29.228 12.906 1.00 88.69 493 LYS A O 1
ATOM 3937 N N . VAL A 1 494 ? -16.750 -27.953 11.867 1.00 93.19 494 VAL A N 1
ATOM 3938 C CA . VAL A 1 494 ? -17.733 -27.083 11.183 1.00 93.19 494 VAL A CA 1
ATOM 3939 C C . VAL A 1 494 ? -18.700 -27.895 10.315 1.00 93.19 494 VAL A C 1
ATOM 3941 O O . VAL A 1 494 ? -19.898 -27.618 10.294 1.00 93.19 494 VAL A O 1
ATOM 3944 N N . LEU A 1 495 ? -18.205 -28.916 9.610 1.00 92.88 495 LEU A N 1
ATOM 3945 C CA . LEU A 1 495 ? -19.057 -29.784 8.801 1.00 92.88 495 LEU A CA 1
ATOM 3946 C C . LEU A 1 495 ? -20.037 -30.583 9.670 1.00 92.88 495 LEU A C 1
ATOM 3948 O O . LEU A 1 495 ? -21.186 -30.747 9.278 1.00 92.88 495 LEU A O 1
ATOM 3952 N N . ARG A 1 496 ? -19.607 -31.070 10.838 1.00 91.25 496 ARG A N 1
ATOM 3953 C CA . ARG A 1 496 ? -20.470 -31.817 11.764 1.00 91.25 496 ARG A CA 1
ATOM 3954 C C . ARG A 1 496 ? -21.508 -30.930 12.447 1.00 91.25 496 ARG A C 1
ATOM 3956 O O . ARG A 1 496 ? -22.650 -31.356 12.561 1.00 91.25 496 ARG A O 1
ATOM 3963 N N . THR A 1 497 ? -21.121 -29.738 12.901 1.00 88.44 497 THR A N 1
ATOM 3964 C CA . THR A 1 497 ? -22.006 -28.856 13.679 1.00 88.44 497 THR A CA 1
ATOM 3965 C C . THR A 1 497 ? -22.948 -28.044 12.796 1.00 88.44 497 THR A C 1
ATOM 3967 O O . THR A 1 497 ? -24.127 -27.930 13.107 1.00 88.44 497 THR A O 1
ATOM 3970 N N . LEU A 1 498 ? -22.457 -27.513 11.673 1.00 93.06 498 LEU A N 1
ATOM 3971 C CA . LEU A 1 498 ? -23.230 -26.628 10.797 1.00 93.06 498 LEU A CA 1
ATOM 3972 C C . LEU A 1 498 ? -23.595 -27.257 9.452 1.00 93.06 498 LEU A C 1
ATOM 3974 O O . LEU A 1 498 ? -24.438 -26.715 8.748 1.00 93.06 498 LEU A O 1
ATOM 3978 N N . GLY A 1 499 ? -22.971 -28.364 9.042 1.00 93.38 499 GLY A N 1
ATOM 3979 C CA . GLY A 1 499 ? -23.167 -28.922 7.696 1.00 93.38 499 GLY A CA 1
ATOM 3980 C C . GLY A 1 499 ? -22.466 -28.129 6.585 1.00 93.38 499 GLY A C 1
ATOM 3981 O O . GLY A 1 499 ? -22.686 -28.397 5.406 1.00 93.38 499 GLY A O 1
ATOM 3982 N N . ILE A 1 500 ? -21.603 -27.168 6.936 1.00 93.62 500 ILE A N 1
ATOM 3983 C CA . ILE A 1 500 ? -20.945 -26.262 5.985 1.00 93.62 500 ILE A CA 1
ATOM 3984 C C . ILE A 1 500 ? -19.527 -26.752 5.665 1.00 93.62 500 ILE A C 1
ATOM 3986 O O . ILE A 1 500 ? -18.703 -26.983 6.548 1.00 93.62 500 ILE A O 1
ATOM 3990 N N . SER A 1 501 ? -19.188 -26.840 4.376 1.00 89.06 501 SER A N 1
ATOM 3991 C CA . SER A 1 501 ? -17.836 -27.206 3.929 1.00 89.06 501 SER A CA 1
ATOM 3992 C C . SER A 1 501 ? -16.928 -25.979 3.758 1.00 89.06 501 SER A C 1
ATOM 3994 O O . SER A 1 501 ? -17.181 -25.108 2.923 1.00 89.06 501 SER A O 1
ATOM 3996 N N . VAL A 1 502 ? -15.793 -25.950 4.466 1.00 86.44 502 VAL A N 1
ATOM 3997 C CA . VAL A 1 502 ? -14.829 -24.831 4.431 1.00 86.44 502 VAL A CA 1
ATOM 3998 C C . VAL A 1 502 ? -13.627 -25.115 3.513 1.00 86.44 502 VAL A C 1
ATOM 4000 O O . VAL A 1 502 ? -12.979 -26.164 3.570 1.00 86.44 502 VAL A O 1
ATOM 4003 N N . SER A 1 503 ? -13.268 -24.143 2.664 1.00 79.88 503 SER A N 1
ATOM 4004 C CA . SER A 1 503 ? -12.102 -24.230 1.768 1.00 79.88 503 SER A CA 1
ATOM 4005 C C . SER A 1 503 ? -10.773 -24.291 2.537 1.00 79.88 503 SER A C 1
ATOM 4007 O O . SER A 1 503 ? -10.598 -23.641 3.562 1.00 79.88 503 SER A O 1
ATOM 4009 N N . GLY A 1 504 ? -9.767 -25.004 2.008 1.00 68.62 504 GLY A N 1
ATOM 4010 C CA . GLY A 1 504 ? -8.402 -24.996 2.573 1.00 68.62 504 GLY A CA 1
ATOM 4011 C C . GLY A 1 504 ? -7.689 -23.641 2.526 1.00 68.62 504 GLY A C 1
ATOM 4012 O O . GLY A 1 504 ? -6.724 -23.440 3.261 1.00 68.62 504 GLY A O 1
ATOM 4013 N N . LEU A 1 505 ? -8.186 -22.721 1.696 1.00 67.38 505 LEU A N 1
ATOM 4014 C CA . LEU A 1 505 ? -7.658 -21.365 1.543 1.00 67.38 505 LEU A CA 1
ATOM 4015 C C . LEU A 1 505 ? -8.285 -20.356 2.523 1.00 67.38 505 LEU A C 1
ATOM 4017 O O . LEU A 1 505 ? -7.854 -19.206 2.543 1.00 67.38 505 LEU A O 1
ATOM 4021 N N . ALA A 1 506 ? -9.288 -20.768 3.312 1.00 74.94 506 ALA A N 1
ATOM 4022 C CA . ALA A 1 506 ? -9.969 -19.910 4.277 1.00 74.94 506 ALA A CA 1
ATOM 4023 C C . ALA A 1 506 ? -9.010 -19.390 5.363 1.00 74.94 506 ALA A C 1
ATOM 4025 O O . ALA A 1 506 ? -8.156 -20.134 5.862 1.00 74.94 506 ALA A O 1
ATOM 4026 N N . GLY A 1 507 ? -9.162 -18.108 5.707 1.00 80.44 507 GLY A N 1
ATOM 4027 C CA . GLY A 1 507 ? -8.486 -17.480 6.844 1.00 80.44 507 GLY A CA 1
ATOM 4028 C C . GLY A 1 507 ? -9.090 -17.912 8.181 1.00 80.44 507 GLY A C 1
ATOM 4029 O O . GLY A 1 507 ? -10.204 -18.437 8.225 1.00 80.44 507 GLY A O 1
ATOM 4030 N N . LEU A 1 508 ? -8.352 -17.684 9.269 1.00 84.88 508 LEU A N 1
ATOM 4031 C CA . LEU A 1 508 ? -8.725 -18.153 10.608 1.00 84.88 508 LEU A CA 1
ATOM 4032 C C . LEU A 1 508 ? -10.034 -17.535 11.130 1.00 84.88 508 LEU A C 1
ATOM 4034 O O . LEU A 1 508 ? -10.842 -18.249 11.718 1.00 84.88 508 LEU A O 1
ATOM 4038 N N . TYR A 1 509 ? -10.291 -16.259 10.824 1.00 89.75 509 TYR A N 1
ATOM 4039 C CA . TYR A 1 509 ? -11.523 -15.555 11.208 1.00 89.75 509 TYR A CA 1
ATOM 4040 C C . TYR A 1 509 ? -12.815 -16.278 10.786 1.00 89.75 509 TYR A C 1
ATOM 4042 O O . TYR A 1 509 ? -13.820 -16.180 11.482 1.00 89.75 509 TYR A O 1
ATOM 4050 N N . ILE A 1 510 ? -12.803 -17.034 9.677 1.00 92.44 510 ILE A N 1
ATOM 4051 C CA . ILE A 1 510 ? -13.975 -17.809 9.238 1.00 92.44 510 ILE A CA 1
ATOM 4052 C C . ILE A 1 510 ? -14.288 -18.909 10.257 1.00 92.44 510 ILE A C 1
ATOM 4054 O O . ILE A 1 510 ? -15.447 -19.108 10.593 1.00 92.44 510 ILE A O 1
ATOM 4058 N N . TYR A 1 511 ? -13.272 -19.599 10.778 1.00 92.06 511 TYR A N 1
ATOM 4059 C CA . TYR A 1 511 ? -13.477 -20.654 11.772 1.00 92.06 511 TYR A CA 1
ATOM 4060 C C . TYR A 1 511 ? -13.925 -20.088 13.120 1.00 92.06 511 TYR A C 1
ATOM 4062 O O . TYR A 1 511 ? -14.795 -20.687 13.739 1.00 92.06 511 TYR A O 1
ATOM 4070 N N . TYR A 1 512 ? -13.400 -18.926 13.530 1.00 93.38 512 TYR A N 1
ATOM 4071 C CA . TYR A 1 512 ? -13.869 -18.224 14.731 1.00 93.38 512 TYR A CA 1
ATOM 4072 C C . TYR A 1 512 ? -15.371 -17.948 14.663 1.00 93.38 512 TYR A C 1
ATOM 4074 O O . TYR A 1 512 ? -16.092 -18.325 15.575 1.00 93.38 512 TYR A O 1
ATOM 4082 N N . ILE A 1 513 ? -15.859 -17.364 13.564 1.00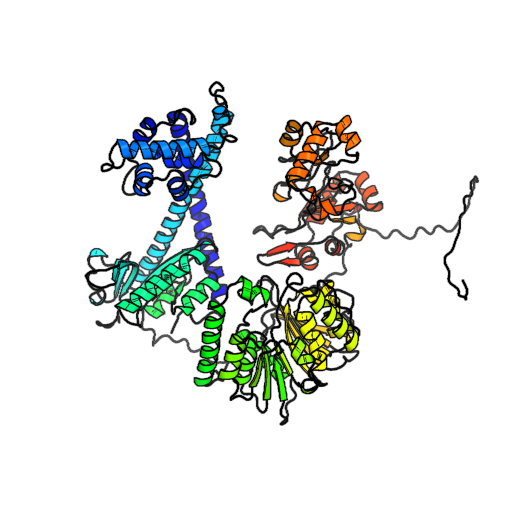 95.50 513 ILE A N 1
ATOM 4083 C CA . ILE A 1 513 ? -17.286 -17.039 13.422 1.00 95.50 513 ILE A CA 1
ATOM 4084 C C . ILE A 1 513 ? -18.144 -18.308 13.412 1.00 95.50 513 ILE A C 1
ATOM 4086 O O . ILE A 1 513 ? -19.113 -18.399 14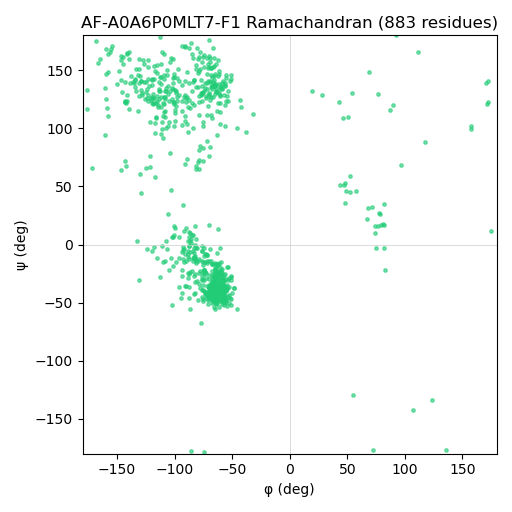.158 1.00 95.50 513 ILE A O 1
ATOM 4090 N N . LEU A 1 514 ? -17.785 -19.292 12.579 1.00 95.94 514 LEU A N 1
ATOM 4091 C CA . LEU A 1 514 ? -18.588 -20.507 12.401 1.00 95.94 514 LEU A CA 1
ATOM 4092 C C . LEU A 1 514 ? -18.640 -21.361 13.675 1.00 95.94 514 LEU A C 1
ATOM 4094 O O . LEU A 1 514 ? -19.695 -21.868 14.028 1.00 95.94 514 LEU A O 1
ATOM 4098 N N . LEU A 1 515 ? -17.520 -21.519 14.382 1.00 93.94 515 LEU A N 1
ATOM 4099 C CA . LEU A 1 515 ? -17.471 -22.327 15.605 1.00 93.94 515 LEU A CA 1
ATOM 4100 C C . LEU A 1 515 ? -17.918 -21.563 16.853 1.00 93.94 515 LEU A C 1
ATOM 4102 O O . LEU A 1 515 ? -18.130 -22.189 17.885 1.00 93.94 515 LEU A O 1
ATOM 4106 N N . CYS A 1 516 ? -18.077 -20.241 16.783 1.00 94.62 516 CYS A N 1
ATOM 4107 C CA . CYS A 1 516 ? -18.679 -19.467 17.866 1.00 94.62 516 CYS A CA 1
ATOM 4108 C C . CYS A 1 516 ? -20.207 -19.637 17.915 1.00 94.62 516 CYS A C 1
ATOM 4110 O O . CYS A 1 516 ? -20.797 -19.404 18.963 1.00 94.62 516 CYS A O 1
ATOM 4112 N N . ASP A 1 517 ? -20.843 -20.114 16.835 1.00 94.50 517 ASP A N 1
ATOM 4113 C CA . ASP A 1 517 ? -22.290 -20.366 16.792 1.00 94.50 517 ASP A CA 1
ATOM 4114 C C . ASP A 1 517 ? -22.781 -21.227 17.969 1.00 94.50 517 ASP A C 1
ATOM 4116 O O . ASP A 1 517 ? -23.716 -20.835 18.658 1.00 94.50 517 ASP A O 1
ATOM 4120 N N . GLN A 1 518 ? -22.102 -22.335 18.277 1.00 92.56 518 GLN A N 1
ATOM 4121 C CA . GLN A 1 518 ? -22.462 -23.245 19.382 1.00 92.56 518 GLN A CA 1
ATOM 4122 C C . GLN A 1 518 ? -22.352 -22.610 20.785 1.00 92.56 518 GLN A C 1
ATOM 4124 O O . GLN A 1 518 ? -22.980 -23.076 21.729 1.00 92.56 518 GLN A O 1
ATOM 4129 N N . LEU A 1 519 ? -21.585 -21.524 20.935 1.00 94.44 519 LEU A N 1
ATOM 4130 C CA . LEU A 1 519 ? -21.422 -20.824 22.214 1.00 94.44 519 LEU A CA 1
ATOM 4131 C C . LEU A 1 519 ? -22.540 -19.800 22.467 1.00 94.44 519 LEU A C 1
ATOM 4133 O O . LEU A 1 519 ? -22.791 -19.393 23.600 1.00 94.44 519 LEU A O 1
ATOM 4137 N N . LEU A 1 520 ? -23.187 -19.334 21.403 1.00 94.56 520 LEU A N 1
ATOM 4138 C CA . LEU A 1 520 ? -24.177 -18.267 21.458 1.00 94.56 520 LEU A CA 1
ATOM 4139 C C . LEU A 1 520 ? -25.561 -18.815 21.823 1.00 94.56 520 LEU A C 1
ATOM 4141 O O . LEU A 1 520 ? -25.984 -19.839 21.292 1.00 94.56 520 LEU A O 1
ATOM 4145 N N . LYS A 1 521 ? -26.310 -18.100 22.662 1.00 94.50 521 LYS A N 1
ATOM 4146 C CA . LYS A 1 521 ? -27.740 -18.359 22.888 1.00 94.50 521 LYS A CA 1
ATOM 4147 C C . LYS A 1 521 ? -28.562 -17.994 21.652 1.00 94.50 521 LYS A C 1
ATOM 4149 O O . LYS A 1 521 ? -28.178 -17.122 20.866 1.00 94.50 521 LYS A O 1
ATOM 4154 N N . ASP A 1 522 ? -29.740 -18.589 21.520 1.00 92.81 522 ASP A N 1
ATOM 4155 C CA . ASP A 1 522 ? -30.735 -18.095 20.570 1.00 92.81 522 ASP A CA 1
ATOM 4156 C C . ASP A 1 522 ? -31.108 -16.638 20.893 1.00 92.81 522 ASP A C 1
ATOM 4158 O O . ASP A 1 522 ? -31.318 -16.246 22.039 1.00 92.81 522 ASP A O 1
ATOM 4162 N N . GLY A 1 523 ? -31.151 -15.803 19.859 1.00 93.19 523 GLY A N 1
ATOM 4163 C CA . GLY A 1 523 ? -31.374 -14.364 19.967 1.00 93.19 523 GLY A CA 1
ATOM 4164 C C . GLY A 1 523 ? -30.130 -13.535 20.309 1.00 93.19 523 GLY A C 1
ATOM 4165 O O . GLY A 1 523 ? -30.243 -12.302 20.317 1.00 93.19 523 GLY A O 1
ATOM 4166 N N . ALA A 1 524 ? -28.967 -14.159 20.535 1.00 95.38 524 ALA A N 1
ATOM 4167 C CA . ALA A 1 524 ? -27.717 -13.459 20.835 1.00 95.38 524 ALA A CA 1
ATOM 4168 C C . ALA A 1 524 ? -27.275 -12.538 19.688 1.00 95.38 524 ALA A C 1
ATOM 4170 O O . ALA A 1 524 ? -27.497 -12.840 18.514 1.00 95.38 524 ALA A O 1
ATOM 4171 N N . VAL A 1 525 ? -26.631 -11.416 20.011 1.00 96.75 525 VAL A N 1
ATOM 4172 C CA . VAL A 1 525 ? -26.115 -10.460 19.015 1.00 96.75 525 VAL A CA 1
ATOM 4173 C C . VAL A 1 525 ? -24.614 -10.652 18.850 1.00 96.75 525 VAL A C 1
ATOM 4175 O O . VAL A 1 525 ? -23.888 -10.729 19.832 1.00 96.75 525 VAL A O 1
ATOM 4178 N N . ALA A 1 526 ? -24.123 -10.696 17.615 1.00 97.56 526 ALA A N 1
ATOM 4179 C CA . ALA A 1 526 ? -22.697 -10.822 17.350 1.00 97.56 526 ALA A CA 1
ATOM 4180 C C . ALA A 1 526 ? -22.215 -9.746 16.377 1.00 97.56 526 ALA A C 1
ATOM 4182 O O . ALA A 1 526 ? -22.777 -9.603 15.290 1.00 97.56 526 ALA A O 1
ATOM 4183 N N . SER A 1 527 ? -21.157 -9.031 16.758 1.00 97.75 527 SER A N 1
ATOM 4184 C CA . SER A 1 527 ? -20.474 -8.021 15.949 1.00 97.75 527 SER A CA 1
ATOM 4185 C C . SER A 1 527 ? -19.015 -8.403 15.718 1.00 97.75 527 SER A C 1
ATOM 4187 O O . SER A 1 527 ? -18.233 -8.551 16.655 1.00 97.75 527 SER A O 1
ATOM 4189 N N . TRP A 1 528 ? -18.633 -8.521 14.451 1.00 96.94 528 TRP A N 1
ATOM 4190 C CA . TRP A 1 528 ? -17.321 -9.003 14.032 1.00 96.94 528 TRP A CA 1
ATOM 4191 C C . TRP A 1 528 ? -16.621 -7.972 13.162 1.00 96.94 528 TRP A C 1
ATOM 4193 O O . TRP A 1 528 ? -17.136 -7.601 12.105 1.00 96.94 528 TRP A O 1
ATOM 4203 N N . LEU A 1 529 ? -15.425 -7.555 13.566 1.00 93.50 529 LEU A N 1
ATOM 4204 C CA . LEU A 1 529 ? -14.540 -6.730 12.751 1.00 93.50 529 LEU A CA 1
ATOM 4205 C C . LEU A 1 529 ? -13.609 -7.641 11.943 1.00 93.50 529 LEU A C 1
ATOM 4207 O O . LEU A 1 529 ? -12.713 -8.252 12.514 1.00 93.50 529 LEU A O 1
ATOM 4211 N N . ILE A 1 530 ? -13.827 -7.778 10.630 1.00 91.06 530 ILE A N 1
ATOM 4212 C CA . ILE A 1 530 ? -13.133 -8.775 9.789 1.00 91.06 530 ILE A CA 1
ATOM 4213 C C . ILE A 1 530 ? -12.723 -8.235 8.410 1.00 91.06 530 ILE A C 1
ATOM 4215 O O . ILE A 1 530 ? -13.240 -7.208 7.967 1.00 91.06 530 ILE A O 1
ATOM 4219 N N . PRO A 1 531 ? -11.846 -8.932 7.661 1.00 85.06 531 PRO A N 1
ATOM 4220 C CA . PRO A 1 531 ? -11.521 -8.574 6.284 1.00 85.06 531 PRO A CA 1
ATOM 4221 C C . PRO A 1 531 ? -12.751 -8.613 5.370 1.00 85.06 531 PRO A C 1
ATOM 4223 O O . PRO A 1 531 ? -13.475 -9.603 5.350 1.00 85.06 531 PRO A O 1
ATOM 4226 N N . SER A 1 532 ? -12.942 -7.605 4.516 1.00 84.31 532 SER A N 1
ATOM 4227 C CA . SER A 1 532 ? -14.088 -7.535 3.592 1.00 84.31 532 SER A CA 1
ATOM 4228 C C . SER A 1 532 ? -13.989 -8.481 2.389 1.00 84.31 532 SER A C 1
ATOM 4230 O O . SER A 1 532 ? -14.913 -8.578 1.582 1.00 84.31 532 SER A O 1
ATOM 4232 N N . GLU A 1 533 ? -12.884 -9.218 2.261 1.00 78.19 533 GLU A N 1
ATOM 4233 C CA . GLU A 1 533 ? -12.634 -10.136 1.148 1.00 78.19 533 GLU A CA 1
ATOM 4234 C C . GLU A 1 533 ? -13.603 -11.310 1.056 1.00 78.19 533 GLU A C 1
ATOM 4236 O O . GLU A 1 533 ? -13.891 -11.766 -0.055 1.00 78.19 533 GLU A O 1
ATOM 4241 N N . PHE A 1 534 ? -14.166 -11.764 2.182 1.00 85.50 534 PHE A N 1
ATOM 4242 C CA . PHE A 1 534 ? -15.133 -12.861 2.185 1.00 85.50 534 PHE A CA 1
ATOM 4243 C C . PHE A 1 534 ? -16.368 -12.546 1.329 1.00 85.50 534 PHE A C 1
ATOM 4245 O O . PHE A 1 534 ? -17.030 -13.476 0.885 1.00 85.50 534 PHE A O 1
ATOM 4252 N N . LEU A 1 535 ? -16.659 -11.272 1.044 1.00 83.25 535 LEU A N 1
ATOM 4253 C CA . LEU A 1 535 ? -17.748 -10.864 0.157 1.00 83.25 535 LEU A CA 1
ATOM 4254 C C . LEU A 1 535 ? -17.519 -11.352 -1.283 1.00 83.25 535 LEU A C 1
ATOM 4256 O O . LEU A 1 535 ? -18.448 -11.812 -1.941 1.00 83.25 535 LEU A O 1
ATOM 4260 N N . TYR A 1 536 ? -16.273 -11.329 -1.767 1.00 70.81 536 TYR A N 1
ATOM 4261 C CA . TYR A 1 536 ? -15.953 -11.504 -3.190 1.00 70.81 536 TYR A CA 1
ATOM 4262 C C . TYR A 1 536 ? -14.979 -12.646 -3.512 1.00 70.81 536 TYR A C 1
ATOM 4264 O O . TYR A 1 536 ? -14.718 -12.925 -4.689 1.00 70.81 536 TYR A O 1
ATOM 4272 N N . VAL A 1 537 ? -14.427 -13.339 -2.517 1.00 68.56 537 VAL A N 1
ATOM 4273 C CA . VAL A 1 537 ? -13.537 -14.496 -2.727 1.00 68.56 537 VAL A CA 1
ATOM 4274 C C . VAL A 1 537 ? -14.276 -15.830 -2.610 1.00 68.56 537 VAL A C 1
ATOM 4276 O O . VAL A 1 537 ? -15.255 -15.976 -1.875 1.00 68.56 537 VAL A O 1
ATOM 4279 N N . ASN A 1 538 ? -13.787 -16.844 -3.328 1.00 67.75 538 ASN A N 1
ATOM 4280 C CA . ASN A 1 538 ? -14.417 -18.168 -3.345 1.00 67.75 538 ASN A CA 1
ATOM 4281 C C . ASN A 1 538 ? -14.330 -18.872 -1.983 1.00 67.75 538 ASN A C 1
ATOM 4283 O O . ASN A 1 538 ? -15.285 -19.528 -1.581 1.00 67.75 538 ASN A O 1
ATOM 4287 N N . TYR A 1 539 ? -13.222 -18.716 -1.248 1.00 74.69 539 TYR A N 1
ATOM 4288 C CA . TYR A 1 539 ? -13.084 -19.329 0.078 1.00 74.69 539 TYR A CA 1
ATOM 4289 C C . TYR A 1 539 ? -13.977 -18.683 1.147 1.00 74.69 539 TYR A C 1
ATOM 4291 O O . TYR A 1 539 ? -14.188 -19.297 2.186 1.00 74.69 539 TYR A O 1
ATOM 4299 N N . GLY A 1 540 ? -14.544 -17.499 0.883 1.00 83.88 540 GLY A N 1
ATOM 4300 C CA . GLY A 1 540 ? -15.532 -16.850 1.749 1.00 83.88 540 GLY A CA 1
ATOM 4301 C C . GLY A 1 540 ? -16.938 -17.456 1.662 1.00 83.88 540 GLY A C 1
ATOM 4302 O O . GLY A 1 540 ? -17.805 -17.060 2.432 1.00 83.88 540 GLY A O 1
ATOM 4303 N N . ARG A 1 541 ? -17.178 -18.417 0.750 1.00 85.81 541 ARG A N 1
ATOM 4304 C CA . ARG A 1 541 ? -18.494 -19.051 0.549 1.00 85.81 541 ARG A CA 1
ATOM 4305 C C . ARG A 1 541 ? -19.073 -19.621 1.844 1.00 85.81 541 ARG A C 1
ATOM 4307 O O . ARG A 1 541 ? -20.237 -19.379 2.110 1.00 85.81 541 ARG A O 1
ATOM 4314 N N . ALA A 1 542 ? -18.263 -20.310 2.649 1.00 90.44 542 ALA A N 1
ATOM 4315 C CA . ALA A 1 542 ? -18.718 -20.908 3.905 1.00 90.44 542 ALA A CA 1
ATOM 4316 C C . ALA A 1 542 ? -19.301 -19.865 4.875 1.00 90.44 542 ALA A C 1
ATOM 4318 O O . ALA A 1 542 ? -20.359 -20.079 5.455 1.00 90.44 542 ALA A O 1
ATOM 4319 N N . LEU A 1 543 ? -18.650 -18.702 4.995 1.00 94.62 543 LEU A N 1
ATOM 4320 C CA . LEU A 1 543 ? -19.152 -17.614 5.833 1.00 94.62 543 LEU A CA 1
ATOM 4321 C C . LEU A 1 543 ? -20.433 -16.999 5.252 1.00 94.62 543 LEU A C 1
ATOM 4323 O O . LEU A 1 543 ? -21.374 -16.745 5.994 1.00 94.62 543 LEU A O 1
ATOM 4327 N N . ARG A 1 544 ? -20.511 -16.800 3.930 1.00 94.06 544 ARG A N 1
ATOM 4328 C CA . ARG A 1 544 ? -21.741 -16.300 3.286 1.00 94.06 544 ARG A CA 1
ATOM 4329 C C . ARG A 1 544 ? -22.903 -17.279 3.430 1.00 94.06 544 ARG A C 1
ATOM 4331 O O . ARG A 1 544 ? -24.029 -16.850 3.629 1.00 94.06 544 ARG A O 1
ATOM 4338 N N . GLU A 1 545 ? -22.633 -18.577 3.368 1.00 94.38 545 GLU A N 1
ATOM 4339 C CA . GLU A 1 545 ? -23.621 -19.631 3.590 1.00 94.38 545 GLU A CA 1
ATOM 4340 C C . GLU A 1 545 ? -24.146 -19.642 5.021 1.00 94.38 545 GLU A C 1
ATOM 4342 O O . GLU A 1 545 ? -25.352 -19.759 5.210 1.00 94.38 545 GLU A O 1
ATOM 4347 N N . TYR A 1 546 ? -23.279 -19.424 6.008 1.00 96.44 546 TYR A N 1
ATOM 4348 C CA . TYR A 1 546 ? -23.686 -19.264 7.400 1.00 96.44 546 TYR A CA 1
ATOM 4349 C C . TYR A 1 546 ? -24.531 -18.000 7.625 1.00 96.44 546 TYR A C 1
ATOM 4351 O O . TYR A 1 546 ? -25.663 -18.087 8.100 1.00 96.44 546 TYR A O 1
ATOM 4359 N N . LEU A 1 547 ? -24.017 -16.838 7.199 1.00 95.69 547 LEU A N 1
ATOM 4360 C CA . LEU A 1 547 ? -24.703 -15.542 7.304 1.00 95.69 547 LEU A CA 1
ATOM 4361 C C . LEU A 1 547 ? -26.041 -15.525 6.561 1.00 95.69 547 LEU A C 1
ATOM 4363 O O . LEU A 1 547 ? -26.961 -14.812 6.949 1.00 95.69 547 LEU A O 1
ATOM 4367 N N . TYR A 1 548 ? -26.142 -16.308 5.488 1.00 93.81 548 TYR A N 1
ATOM 4368 C CA . TYR A 1 548 ? -27.396 -16.546 4.807 1.00 93.81 548 TYR A CA 1
ATOM 4369 C C . TYR A 1 548 ? -28.239 -17.542 5.608 1.00 93.81 548 TYR A C 1
ATOM 4371 O O . TYR A 1 548 ? -29.262 -17.166 6.130 1.00 93.81 548 TYR A O 1
ATOM 4379 N N . ASN A 1 549 ? -27.903 -18.810 5.771 1.00 93.44 549 ASN A N 1
ATOM 4380 C CA . ASN A 1 549 ? -28.894 -19.799 6.223 1.00 93.44 549 ASN A CA 1
ATOM 4381 C C . ASN A 1 549 ? -29.208 -19.818 7.733 1.00 93.44 549 ASN A C 1
ATOM 4383 O O . ASN A 1 549 ? -30.299 -20.261 8.094 1.00 93.44 549 ASN A O 1
ATOM 4387 N N . TYR A 1 550 ? -28.303 -19.354 8.598 1.00 94.94 550 TYR A N 1
ATOM 4388 C CA . TYR A 1 550 ? -28.348 -19.680 10.034 1.00 94.94 550 TYR A CA 1
ATOM 4389 C C . TYR A 1 550 ? -28.665 -18.477 10.924 1.00 94.94 550 TYR A C 1
ATOM 4391 O O . TYR A 1 550 ? -29.269 -18.645 11.979 1.00 94.94 550 TYR A O 1
ATOM 4399 N N . VAL A 1 551 ? -28.317 -17.263 10.491 1.00 96.56 551 VAL A N 1
ATOM 4400 C CA . VAL A 1 551 ? -28.443 -16.053 11.312 1.00 96.56 551 VAL A CA 1
ATOM 4401 C C . VAL A 1 551 ? -29.236 -14.954 10.614 1.00 96.56 551 VAL A C 1
ATOM 4403 O O . VAL A 1 551 ? -29.305 -14.875 9.387 1.00 96.56 551 VAL A O 1
ATOM 4406 N N . SER A 1 552 ? -29.822 -14.070 11.416 1.00 96.69 552 SER A N 1
ATOM 4407 C CA . SER A 1 552 ? -30.509 -12.871 10.953 1.00 96.69 552 SER A CA 1
ATOM 4408 C C . SER A 1 552 ? -29.488 -11.751 10.850 1.00 96.69 552 SER A C 1
ATOM 4410 O O . SER A 1 552 ? -29.120 -11.129 11.847 1.00 96.69 552 SER A O 1
ATOM 4412 N N . LEU A 1 553 ? -28.971 -11.540 9.641 1.00 96.56 553 LEU A N 1
ATOM 4413 C CA . LEU A 1 553 ? -28.031 -10.463 9.355 1.00 96.56 553 LEU A CA 1
ATOM 4414 C C . LEU A 1 553 ? -28.688 -9.105 9.648 1.00 96.56 553 LEU A C 1
ATOM 4416 O O . LEU A 1 553 ? -29.788 -8.847 9.175 1.00 96.56 553 LEU A O 1
ATOM 4420 N N . ILE A 1 554 ? -28.019 -8.254 10.429 1.00 96.75 554 ILE A N 1
ATOM 4421 C CA . ILE A 1 554 ? -28.518 -6.919 10.800 1.00 96.75 554 ILE A CA 1
ATOM 4422 C C . ILE A 1 554 ? -27.820 -5.856 9.957 1.00 96.75 554 ILE A C 1
ATOM 4424 O O . ILE A 1 554 ? -28.476 -5.015 9.346 1.00 96.75 554 ILE A O 1
ATOM 4428 N N . ARG A 1 555 ? -26.480 -5.881 9.921 1.00 95.88 555 ARG A N 1
ATOM 4429 C CA . ARG A 1 555 ? -25.690 -4.856 9.235 1.00 95.88 555 ARG A CA 1
ATOM 4430 C C . ARG A 1 555 ? -24.373 -5.394 8.691 1.00 95.88 555 ARG A C 1
ATOM 4432 O O . ARG A 1 555 ? -23.657 -6.109 9.385 1.00 95.88 555 ARG A O 1
ATOM 4439 N N . ILE A 1 556 ? -24.015 -4.978 7.478 1.00 94.81 556 ILE A N 1
ATOM 4440 C CA . ILE A 1 556 ? -22.654 -5.054 6.937 1.00 94.81 556 ILE A CA 1
ATOM 4441 C C . ILE A 1 556 ? -22.161 -3.628 6.701 1.00 94.81 556 ILE A C 1
ATOM 4443 O O . ILE A 1 556 ? -22.604 -2.952 5.774 1.00 94.81 556 ILE A O 1
ATOM 4447 N N . HIS A 1 557 ? -21.212 -3.174 7.513 1.00 92.69 557 HIS A N 1
ATOM 4448 C CA . HIS A 1 557 ? -20.553 -1.890 7.314 1.00 92.69 557 HIS A CA 1
ATOM 4449 C C . HIS A 1 557 ? -19.214 -2.059 6.602 1.00 92.69 557 HIS A C 1
ATOM 4451 O O . HIS A 1 557 ? -18.346 -2.800 7.061 1.00 92.69 557 HIS A O 1
ATOM 4457 N N . ARG A 1 558 ? -19.007 -1.331 5.506 1.00 86.62 558 ARG A N 1
ATOM 4458 C CA . ARG A 1 558 ? -17.760 -1.318 4.736 1.00 86.62 558 ARG A CA 1
ATOM 4459 C C . ARG A 1 558 ? -17.040 0.014 4.917 1.00 86.62 558 ARG A C 1
ATOM 4461 O O . ARG A 1 558 ? -17.593 1.071 4.619 1.00 86.62 558 ARG A O 1
ATOM 4468 N N . PHE A 1 559 ? -15.774 -0.035 5.307 1.00 76.50 559 PHE A N 1
ATOM 4469 C CA . PHE A 1 559 ? -14.942 1.165 5.319 1.00 76.50 559 PHE A CA 1
ATOM 4470 C C . PHE A 1 559 ? -14.539 1.563 3.899 1.00 76.50 559 PHE A C 1
ATOM 4472 O O . PHE A 1 559 ? -14.455 0.724 2.995 1.00 76.50 559 PHE A O 1
ATOM 4479 N N . ASP A 1 560 ? -14.295 2.855 3.688 1.00 60.16 560 ASP A N 1
ATOM 4480 C CA . ASP A 1 560 ? -13.782 3.327 2.408 1.00 60.16 560 ASP A CA 1
ATOM 4481 C C . ASP A 1 560 ? -12.362 2.790 2.160 1.00 60.16 560 ASP A C 1
ATOM 4483 O O . ASP A 1 560 ? -11.543 2.758 3.076 1.00 60.16 560 ASP A O 1
ATOM 4487 N N . ALA A 1 561 ? -12.036 2.412 0.920 1.00 45.69 561 ALA A N 1
ATOM 4488 C CA . ALA A 1 561 ? -10.719 1.877 0.550 1.00 45.69 561 ALA A CA 1
ATOM 4489 C C . ALA A 1 561 ? -9.574 2.880 0.799 1.00 45.69 561 ALA A C 1
ATOM 4491 O O . ALA A 1 561 ? -8.405 2.498 0.831 1.00 45.69 561 ALA A O 1
ATOM 4492 N N . GLN A 1 562 ? -9.914 4.159 0.979 1.00 40.56 562 GLN A N 1
ATOM 4493 C CA . GLN A 1 562 ? -8.991 5.231 1.340 1.00 40.56 562 GLN A CA 1
ATOM 4494 C C . GLN A 1 562 ? -8.855 5.430 2.861 1.00 40.56 562 GLN A C 1
ATOM 4496 O O . GLN A 1 562 ? -7.918 6.096 3.292 1.00 40.56 562 GLN A O 1
ATOM 4501 N N . ASN A 1 563 ? -9.749 4.871 3.684 1.00 45.28 563 ASN A N 1
ATOM 4502 C CA . ASN A 1 563 ? -9.752 4.952 5.149 1.00 45.28 563 ASN A CA 1
ATOM 4503 C C . ASN A 1 563 ? -9.249 3.630 5.747 1.00 45.28 563 ASN A C 1
ATOM 4505 O O . ASN A 1 563 ? -10.031 2.791 6.190 1.00 45.28 563 ASN A O 1
ATOM 4509 N N . VAL A 1 564 ? -7.929 3.429 5.741 1.00 47.09 564 VAL A N 1
ATOM 4510 C CA . VAL A 1 564 ? -7.309 2.270 6.397 1.00 47.09 564 VAL A CA 1
ATOM 4511 C C . VAL A 1 564 ? -7.401 2.472 7.913 1.00 47.09 564 VAL A C 1
ATOM 4513 O O . VAL A 1 564 ? -6.781 3.381 8.450 1.00 47.09 564 VAL A O 1
ATOM 4516 N N . GLN A 1 565 ? -8.217 1.661 8.591 1.00 45.34 565 GLN A N 1
ATOM 4517 C CA . GLN A 1 565 ? -8.456 1.769 10.040 1.00 45.34 565 GLN A CA 1
ATOM 4518 C C . GLN A 1 565 ? -7.445 1.005 10.906 1.00 45.34 565 GLN A C 1
ATOM 4520 O O . GLN A 1 565 ? -7.464 1.130 12.127 1.00 45.34 565 GLN A O 1
ATOM 4525 N N . PHE A 1 566 ? -6.553 0.231 10.283 1.00 43.75 566 PHE A N 1
ATOM 4526 C CA . PHE A 1 566 ? -5.535 -0.559 10.967 1.00 43.75 566 PHE A CA 1
ATOM 4527 C C . PHE A 1 566 ? -4.150 -0.123 10.513 1.00 43.75 566 PHE A C 1
ATOM 4529 O O . PHE A 1 566 ? -3.854 -0.159 9.320 1.00 43.75 566 PHE A O 1
ATOM 4536 N N . ASN A 1 567 ? -3.294 0.227 11.469 1.00 36.50 567 ASN A N 1
ATOM 4537 C CA . ASN A 1 567 ? -1.935 0.709 11.215 1.00 36.50 567 ASN A CA 1
ATOM 4538 C C . ASN A 1 567 ? -1.044 -0.317 10.480 1.00 36.50 567 ASN A C 1
ATOM 4540 O O . ASN A 1 567 ? -0.075 0.089 9.848 1.00 36.50 567 ASN A O 1
ATOM 4544 N N . ASP A 1 568 ? -1.404 -1.613 10.495 1.00 31.77 568 ASP A N 1
ATOM 4545 C CA . ASP A 1 568 ? -0.541 -2.708 10.019 1.00 31.77 568 ASP A CA 1
ATOM 4546 C C . ASP A 1 568 ? -1.209 -3.741 9.080 1.00 31.77 568 ASP A C 1
ATOM 4548 O O . ASP A 1 568 ? -0.558 -4.694 8.642 1.00 31.77 568 ASP A O 1
ATOM 4552 N N . ALA A 1 569 ? -2.485 -3.577 8.705 1.00 33.59 569 ALA A N 1
ATOM 4553 C CA . ALA A 1 569 ? -3.171 -4.529 7.823 1.00 33.59 569 ALA A CA 1
ATOM 4554 C C . ALA A 1 569 ? -3.435 -3.933 6.431 1.00 33.59 569 ALA A C 1
ATOM 4556 O O . ALA A 1 569 ? -4.310 -3.095 6.239 1.00 33.59 569 ALA A O 1
ATOM 4557 N N . LEU A 1 570 ? -2.731 -4.450 5.416 1.00 35.03 570 LEU A N 1
ATOM 4558 C CA . LEU A 1 570 ? -2.915 -4.155 3.980 1.00 35.03 570 LEU A CA 1
ATOM 4559 C C . LEU A 1 570 ? -4.299 -4.565 3.410 1.00 35.03 570 LEU A C 1
ATOM 4561 O O . LEU A 1 570 ? -4.458 -4.657 2.191 1.00 35.03 570 LEU A O 1
ATOM 4565 N N . VAL A 1 571 ? -5.283 -4.888 4.254 1.00 50.91 571 VAL A N 1
ATOM 4566 C CA . VAL A 1 571 ? -6.545 -5.526 3.859 1.00 50.91 571 VAL A CA 1
ATOM 4567 C C . VAL A 1 571 ? -7.725 -4.633 4.228 1.00 50.91 571 VAL A C 1
ATOM 4569 O O . VAL A 1 571 ? -7.887 -4.219 5.374 1.00 50.91 571 VAL A O 1
ATOM 4572 N N . SER A 1 572 ? -8.578 -4.347 3.244 1.00 65.81 572 SER A N 1
ATOM 4573 C CA . SER A 1 572 ? -9.857 -3.674 3.464 1.00 65.81 572 SER A CA 1
ATOM 4574 C C . SER A 1 572 ? -10.700 -4.473 4.461 1.00 65.81 572 SER A C 1
ATOM 4576 O O . SER A 1 572 ? -10.898 -5.671 4.263 1.00 65.81 572 SER A O 1
ATOM 4578 N N . SER A 1 573 ? -11.211 -3.820 5.502 1.00 81.00 573 SER A N 1
ATOM 4579 C CA . SER A 1 573 ? -12.003 -4.460 6.560 1.00 81.00 573 SER A CA 1
ATOM 4580 C C . SER A 1 573 ? -13.470 -4.029 6.514 1.00 81.00 573 SER A C 1
ATOM 4582 O O . SER A 1 573 ? -13.835 -3.076 5.820 1.00 81.00 573 SER A O 1
ATOM 4584 N N . CYS A 1 574 ? -14.322 -4.756 7.221 1.00 89.75 574 CYS A N 1
ATOM 4585 C CA . CYS A 1 574 ? -15.739 -4.474 7.400 1.00 89.75 574 CYS A CA 1
ATOM 4586 C C . CYS A 1 574 ? -16.198 -4.929 8.788 1.00 89.75 574 CYS A C 1
ATOM 4588 O O . CYS A 1 574 ? -15.548 -5.763 9.417 1.00 89.75 574 CYS A O 1
ATOM 4590 N N . ILE A 1 575 ? -17.346 -4.421 9.227 1.00 94.44 575 ILE A N 1
ATOM 4591 C CA . ILE A 1 575 ? -18.035 -4.906 10.423 1.00 94.44 575 ILE A CA 1
ATOM 4592 C C . ILE A 1 575 ? -19.284 -5.657 9.987 1.00 94.44 575 ILE A C 1
ATOM 4594 O O . ILE A 1 575 ? -20.050 -5.156 9.162 1.00 94.44 575 ILE A O 1
ATOM 4598 N N . ILE A 1 576 ? -19.482 -6.849 10.538 1.00 96.50 576 ILE A N 1
ATOM 4599 C CA . ILE A 1 576 ? -20.704 -7.632 10.363 1.00 96.50 576 ILE A CA 1
ATOM 4600 C C . ILE A 1 576 ? -21.395 -7.727 11.706 1.00 96.50 576 ILE A C 1
ATOM 4602 O O . ILE A 1 576 ? -20.795 -8.217 12.657 1.00 96.50 576 ILE A O 1
ATOM 4606 N N . THR A 1 577 ? -22.659 -7.330 11.750 1.00 97.94 577 THR A N 1
ATOM 4607 C CA . THR A 1 577 ? -23.521 -7.507 12.913 1.00 97.94 577 THR A CA 1
ATOM 4608 C C . THR A 1 577 ? -24.703 -8.390 12.536 1.00 97.94 577 THR A C 1
ATOM 4610 O O . THR A 1 577 ? -25.375 -8.136 11.533 1.00 97.94 577 THR A O 1
ATOM 4613 N N . TYR A 1 578 ? -24.964 -9.433 13.320 1.00 97.56 578 TYR A N 1
ATOM 4614 C CA . TYR A 1 578 ? -26.099 -10.340 13.135 1.00 97.56 578 TYR A CA 1
ATOM 4615 C C . TYR A 1 578 ? -26.712 -10.752 14.476 1.00 97.56 578 TYR A C 1
ATOM 4617 O O . TYR A 1 578 ? -26.093 -10.600 15.528 1.00 97.56 578 TYR A O 1
ATOM 4625 N N . ARG A 1 579 ? -27.924 -11.310 14.428 1.00 97.12 579 ARG A N 1
ATOM 4626 C CA . ARG A 1 579 ? -28.570 -12.003 15.548 1.00 97.12 579 ARG A CA 1
ATOM 4627 C C . ARG A 1 579 ? -28.581 -13.509 15.291 1.00 97.12 579 ARG A C 1
ATOM 4629 O O . ARG A 1 579 ? -28.952 -13.919 14.188 1.00 97.12 579 ARG A O 1
ATOM 4636 N N . LYS A 1 580 ? -28.188 -14.330 16.274 1.00 95.75 580 LYS A N 1
ATOM 4637 C CA . LYS A 1 580 ? -28.281 -15.797 16.207 1.00 95.75 580 LYS A CA 1
ATOM 4638 C C . LYS A 1 580 ? -29.747 -16.207 16.261 1.00 95.75 580 LYS A C 1
ATOM 4640 O O . LYS A 1 580 ? -30.322 -16.445 17.312 1.00 95.75 580 LYS A O 1
ATOM 4645 N N . GLN A 1 581 ? -30.378 -16.178 15.104 1.00 94.50 581 GLN A N 1
ATOM 4646 C CA . GLN A 1 581 ? -31.770 -16.524 14.915 1.00 94.50 581 GLN A CA 1
ATOM 4647 C C . GLN A 1 581 ? -31.956 -16.825 13.442 1.00 94.50 581 GLN A C 1
ATOM 4649 O O . GLN A 1 581 ? -31.503 -16.050 12.592 1.00 94.50 581 GLN A O 1
ATOM 4654 N N . LYS A 1 582 ? -32.665 -17.912 13.138 1.00 93.44 582 LYS A N 1
ATOM 4655 C CA . LYS A 1 582 ? -32.962 -18.262 11.756 1.00 93.44 582 LYS A CA 1
ATOM 4656 C C . LYS A 1 582 ? -33.644 -17.078 11.048 1.00 93.44 582 LYS A C 1
ATOM 4658 O O . LYS A 1 582 ? -34.622 -16.542 11.570 1.00 93.44 582 LYS A O 1
ATOM 4663 N N . PRO A 1 583 ? -33.138 -16.659 9.884 1.00 93.06 583 PRO A N 1
ATOM 4664 C CA . PRO A 1 583 ? -33.627 -15.472 9.201 1.00 93.06 583 PRO A CA 1
ATOM 4665 C C . PRO A 1 583 ? -35.050 -15.663 8.684 1.00 93.06 583 PRO A C 1
ATOM 4667 O O . PRO A 1 583 ? -35.371 -16.693 8.084 1.00 93.06 583 PRO A O 1
ATOM 4670 N N . ALA A 1 584 ? -35.882 -14.639 8.877 1.00 91.31 584 ALA A N 1
ATOM 4671 C CA . ALA A 1 584 ? -37.201 -14.554 8.262 1.00 91.31 584 ALA A CA 1
ATOM 4672 C C . ALA A 1 584 ? -37.092 -14.469 6.727 1.00 91.31 584 ALA A C 1
ATOM 4674 O O . ALA A 1 584 ? -36.071 -14.041 6.179 1.00 91.31 584 ALA A O 1
ATOM 4675 N N . ALA A 1 585 ? -38.147 -14.888 6.023 1.00 85.88 585 ALA A N 1
ATOM 4676 C CA . ALA A 1 585 ? -38.164 -14.915 4.558 1.00 85.88 585 ALA A CA 1
ATOM 4677 C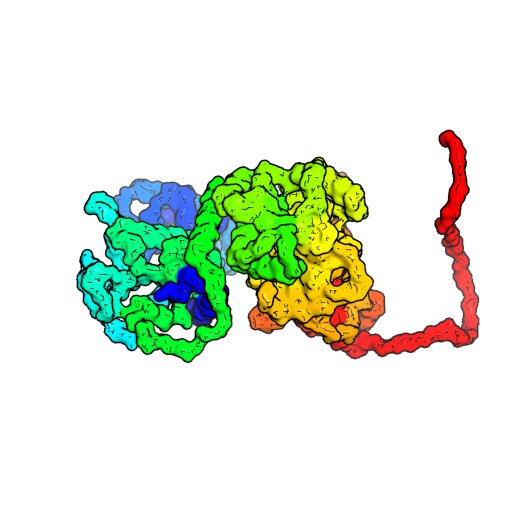 C . ALA A 1 585 ? -38.058 -13.509 3.938 1.00 85.88 585 ALA A C 1
ATOM 4679 O O . ALA A 1 585 ? -37.431 -13.337 2.894 1.00 85.88 585 ALA A O 1
ATOM 4680 N N . ASP A 1 586 ? -38.631 -12.517 4.611 1.00 89.69 586 ASP A N 1
ATOM 4681 C CA . ASP A 1 586 ? -38.712 -11.104 4.242 1.00 89.69 586 ASP A CA 1
ATOM 4682 C C . ASP A 1 586 ? -37.669 -10.226 4.956 1.00 89.69 586 ASP A C 1
ATOM 4684 O O . ASP A 1 586 ? -37.766 -9.001 4.925 1.00 89.69 586 ASP A O 1
ATOM 4688 N N . LEU A 1 587 ? -36.653 -10.835 5.583 1.00 92.69 587 LEU A N 1
ATOM 4689 C CA . LEU A 1 587 ? -35.606 -10.111 6.304 1.00 92.69 587 LEU A CA 1
ATOM 4690 C C . LEU A 1 587 ? -34.942 -9.046 5.411 1.00 92.69 587 LEU A C 1
ATOM 4692 O O . LEU A 1 587 ? -34.363 -9.367 4.367 1.00 92.69 587 LEU A O 1
ATOM 4696 N N . LEU A 1 588 ? -34.968 -7.798 5.880 1.00 93.44 588 LEU A N 1
ATOM 4697 C CA . LEU A 1 588 ? -34.136 -6.703 5.388 1.00 93.44 588 LEU A CA 1
ATOM 4698 C C . LEU A 1 588 ? -32.900 -6.566 6.281 1.00 93.44 588 LEU A C 1
ATOM 4700 O O . LEU A 1 588 ? -32.996 -6.713 7.500 1.00 93.44 588 LEU A O 1
ATOM 4704 N N . PHE A 1 589 ? -31.749 -6.284 5.677 1.00 94.31 589 PHE A N 1
ATOM 4705 C CA . PHE A 1 589 ? -30.529 -5.964 6.412 1.00 94.31 589 PHE A CA 1
ATOM 4706 C C . PHE A 1 589 ? -29.833 -4.736 5.833 1.00 94.31 589 PHE A C 1
ATOM 4708 O O . PHE A 1 589 ? -29.868 -4.476 4.628 1.00 94.31 589 PHE A O 1
ATOM 4715 N N . SER A 1 590 ? -29.120 -4.022 6.698 1.00 94.12 590 SER A N 1
ATOM 4716 C CA . SER A 1 590 ? -28.457 -2.777 6.341 1.00 94.12 590 SER A CA 1
ATOM 4717 C C . SER A 1 590 ? -27.080 -3.025 5.714 1.00 94.12 590 SER A C 1
ATOM 4719 O O . SER A 1 590 ? -26.244 -3.749 6.259 1.00 94.12 590 SER A O 1
ATOM 4721 N N . VAL A 1 591 ? -26.788 -2.373 4.591 1.00 91.81 591 VAL A N 1
ATOM 4722 C CA . VAL A 1 591 ? -25.434 -2.255 4.034 1.00 91.81 591 VAL A CA 1
ATOM 4723 C C . VAL A 1 591 ? -25.026 -0.795 4.083 1.00 91.81 591 VAL A C 1
ATOM 4725 O O . VAL A 1 591 ? -25.650 0.055 3.448 1.00 91.81 591 VAL A O 1
ATOM 4728 N N . THR A 1 592 ? -23.958 -0.490 4.818 1.00 89.81 592 THR A N 1
ATOM 4729 C CA . THR A 1 592 ? -23.490 0.890 4.983 1.00 89.81 592 THR A CA 1
ATOM 4730 C C . THR A 1 592 ? -22.039 1.072 4.555 1.00 89.81 592 THR A C 1
ATOM 4732 O O . THR A 1 592 ? -21.238 0.136 4.609 1.00 89.81 592 THR A O 1
ATOM 4735 N N . ARG A 1 593 ? -21.674 2.289 4.133 1.00 83.06 593 ARG A N 1
ATOM 4736 C CA . ARG A 1 593 ? -20.292 2.653 3.778 1.00 83.06 593 ARG A CA 1
ATOM 4737 C C . ARG A 1 593 ? -19.917 4.034 4.306 1.00 83.06 593 ARG A C 1
ATOM 4739 O O . ARG A 1 593 ? -20.753 4.928 4.325 1.00 83.06 593 ARG A O 1
ATOM 4746 N N . GLY A 1 594 ? -18.659 4.214 4.708 1.00 74.69 594 GLY A N 1
ATOM 4747 C CA . GLY A 1 594 ? -18.129 5.494 5.194 1.00 74.69 594 GLY A CA 1
ATOM 4748 C C . GLY A 1 594 ? -17.542 5.371 6.596 1.00 74.69 594 GLY A C 1
ATOM 4749 O O . GLY A 1 594 ? -16.780 4.442 6.851 1.00 74.69 594 GLY A O 1
ATOM 4750 N N . THR A 1 595 ? -17.873 6.309 7.489 1.00 77.94 595 THR A N 1
ATOM 4751 C CA . THR A 1 595 ? -17.595 6.149 8.927 1.00 77.94 595 THR A CA 1
ATOM 4752 C C . THR A 1 595 ? -18.686 5.288 9.572 1.00 77.94 595 THR A C 1
ATOM 4754 O O . THR A 1 595 ? -19.795 5.201 9.044 1.00 77.94 595 THR A O 1
ATOM 4757 N N . TYR A 1 596 ? -18.381 4.602 10.677 1.00 82.19 596 TYR A N 1
ATOM 4758 C CA . TYR A 1 596 ? -19.314 3.624 11.252 1.00 82.19 596 TYR A CA 1
ATOM 4759 C C . TYR A 1 596 ? -20.555 4.269 11.882 1.00 82.19 596 TYR A C 1
ATOM 4761 O O . TYR A 1 596 ? -21.679 3.812 11.635 1.00 82.19 596 TYR A O 1
ATOM 4769 N N . GLU A 1 597 ? -20.342 5.332 12.667 1.00 75.19 597 GLU A N 1
ATOM 4770 C CA . GLU A 1 597 ? -21.405 6.111 13.320 1.00 75.19 597 GLU A CA 1
ATOM 4771 C C . GLU A 1 597 ? -22.234 6.904 12.309 1.00 75.19 597 GLU A C 1
ATOM 4773 O O . GLU A 1 597 ? -23.457 6.864 12.372 1.00 75.19 597 GLU A O 1
ATOM 4778 N N . ASN A 1 598 ? -21.576 7.559 11.346 1.00 77.44 598 ASN A N 1
ATOM 4779 C CA . ASN A 1 598 ? -22.218 8.403 10.339 1.00 77.44 598 ASN A CA 1
ATOM 4780 C C . ASN A 1 598 ? -21.890 7.876 8.935 1.00 77.44 598 ASN A C 1
ATOM 4782 O O . ASN A 1 598 ? -21.009 8.417 8.249 1.00 77.44 598 ASN A O 1
ATOM 4786 N N . PRO A 1 599 ? -22.538 6.776 8.510 1.00 81.25 599 PRO A N 1
ATOM 4787 C CA . PRO A 1 599 ? -22.276 6.206 7.203 1.00 81.25 599 PRO A CA 1
ATOM 4788 C C . PRO A 1 599 ? -22.678 7.197 6.109 1.00 81.25 599 PRO A C 1
ATOM 4790 O O . PRO A 1 599 ? -23.780 7.731 6.105 1.00 81.25 599 PRO A O 1
ATOM 4793 N N . ALA A 1 600 ? -21.778 7.409 5.152 1.00 72.12 600 ALA A N 1
ATOM 4794 C CA . ALA A 1 600 ? -22.031 8.238 3.978 1.00 72.12 600 ALA A CA 1
ATOM 4795 C C . ALA A 1 600 ? -23.076 7.610 3.042 1.00 72.12 600 ALA A C 1
ATOM 4797 O O . ALA A 1 600 ? -23.743 8.316 2.295 1.00 72.12 600 ALA A O 1
ATOM 4798 N N . MET A 1 601 ? -23.203 6.280 3.069 1.00 77.56 601 MET A N 1
ATOM 4799 C CA . MET A 1 601 ? -24.218 5.538 2.323 1.00 77.56 601 MET A CA 1
ATOM 4800 C C . MET A 1 601 ? -24.871 4.487 3.213 1.00 77.56 601 MET A C 1
ATOM 4802 O O . MET A 1 601 ? -24.180 3.819 3.989 1.00 77.56 601 MET A O 1
ATOM 4806 N N . HIS A 1 602 ? -26.180 4.307 3.053 1.00 88.69 602 HIS A N 1
ATOM 4807 C CA . HIS A 1 602 ? -26.993 3.324 3.767 1.00 88.69 602 HIS A CA 1
ATOM 4808 C C . HIS A 1 602 ? -28.054 2.777 2.814 1.00 88.69 602 HIS A C 1
ATOM 4810 O O . HIS A 1 602 ? -28.854 3.535 2.274 1.00 88.69 602 HIS A O 1
ATOM 4816 N N . TYR A 1 603 ? -28.050 1.460 2.628 1.00 84.56 603 TYR A N 1
ATOM 4817 C CA . TYR A 1 603 ? -29.061 0.728 1.872 1.00 84.56 603 TYR A CA 1
ATOM 4818 C C . TYR A 1 603 ? -29.705 -0.353 2.738 1.00 84.56 603 TYR A C 1
ATOM 4820 O O . TYR A 1 603 ? -29.007 -1.001 3.516 1.00 84.56 603 TYR A O 1
ATOM 4828 N N . GLU A 1 604 ? -31.007 -0.568 2.570 1.00 90.62 604 GLU A N 1
ATOM 4829 C CA . GLU A 1 604 ? -31.722 -1.717 3.133 1.00 90.62 604 GLU A CA 1
ATOM 4830 C C . GLU A 1 604 ? -31.919 -2.766 2.046 1.00 90.62 604 GLU A C 1
ATOM 4832 O O . GLU A 1 604 ? -32.493 -2.484 0.993 1.00 90.62 604 GLU A O 1
ATOM 4837 N N . ILE A 1 605 ? -31.397 -3.966 2.286 1.00 88.12 605 ILE A N 1
ATOM 4838 C CA . ILE A 1 605 ? -31.272 -5.015 1.280 1.00 88.12 605 ILE A CA 1
ATOM 4839 C C . ILE A 1 605 ? -32.149 -6.201 1.659 1.00 88.12 605 ILE A C 1
ATOM 4841 O O . ILE A 1 605 ? -31.967 -6.767 2.741 1.00 88.12 605 ILE A O 1
ATOM 4845 N N . PRO A 1 606 ? -33.069 -6.629 0.775 1.00 88.38 606 PRO A N 1
ATOM 4846 C CA . PRO A 1 606 ? -33.771 -7.884 0.954 1.00 88.38 606 PRO A CA 1
ATOM 4847 C C . PRO A 1 606 ? -32.787 -9.039 0.959 1.00 88.38 606 PRO A C 1
ATOM 4849 O O . PRO A 1 606 ? -31.987 -9.208 0.043 1.00 88.38 606 PRO A O 1
ATOM 4852 N N . ARG A 1 607 ? -32.900 -9.910 1.954 1.00 87.56 607 ARG A N 1
ATOM 4853 C CA . ARG A 1 607 ? -32.173 -11.178 1.990 1.00 87.56 607 ARG A CA 1
ATOM 4854 C C . ARG A 1 607 ? -32.288 -11.953 0.671 1.00 87.56 607 ARG A C 1
ATOM 4856 O O . ARG A 1 607 ? -31.322 -12.574 0.243 1.00 87.56 607 ARG A O 1
ATOM 4863 N N . SER A 1 608 ? -33.449 -11.926 0.020 1.00 83.94 608 SER A N 1
ATOM 4864 C CA . SER A 1 608 ? -33.692 -12.606 -1.258 1.00 83.94 608 SER A CA 1
ATOM 4865 C C . SER A 1 608 ? -32.828 -12.094 -2.419 1.00 83.94 608 SER A C 1
ATOM 4867 O O . SER A 1 608 ? -32.671 -12.815 -3.400 1.00 83.94 608 SER A O 1
ATOM 4869 N N . SER A 1 609 ? -32.227 -10.902 -2.315 1.00 79.50 609 SER A N 1
ATOM 4870 C CA . SER A 1 609 ? -31.359 -10.336 -3.356 1.00 79.50 609 SER A CA 1
ATOM 4871 C C . SER A 1 609 ? -29.908 -10.827 -3.285 1.00 79.50 609 SER A C 1
ATOM 4873 O O . SER A 1 609 ? -29.100 -10.476 -4.142 1.00 79.50 609 SER A O 1
ATOM 4875 N N . ILE A 1 610 ? -29.544 -11.600 -2.257 1.00 81.06 610 ILE A N 1
ATOM 4876 C CA . ILE A 1 610 ? -28.211 -12.188 -2.098 1.00 81.06 610 ILE A CA 1
ATOM 4877 C C . ILE A 1 610 ? -28.290 -13.719 -2.128 1.00 81.06 610 ILE A C 1
ATOM 4879 O O . ILE A 1 610 ? -29.274 -14.321 -1.709 1.00 81.06 610 ILE A O 1
ATOM 4883 N N . SER A 1 611 ? -27.230 -14.368 -2.617 1.00 75.56 611 SER A N 1
ATOM 4884 C CA . SER A 1 611 ? -27.120 -15.834 -2.676 1.00 75.56 611 SER A CA 1
ATOM 4885 C C . SER A 1 611 ? -25.956 -16.345 -1.832 1.00 75.56 611 SER A C 1
ATOM 4887 O O . SER A 1 611 ? -24.880 -15.748 -1.808 1.00 75.56 611 SER A O 1
ATOM 4889 N N . HIS A 1 612 ? -26.134 -17.491 -1.173 1.00 67.56 612 HIS A N 1
ATOM 4890 C CA . HIS A 1 612 ? -25.082 -18.163 -0.405 1.00 67.56 612 HIS A CA 1
ATOM 4891 C C . HIS A 1 612 ? -23.913 -18.661 -1.282 1.00 67.56 612 HIS A C 1
ATOM 4893 O O . HIS A 1 612 ? -22.766 -18.698 -0.833 1.00 67.56 612 HIS A O 1
ATOM 4899 N N . SER A 1 613 ? -24.173 -19.041 -2.541 1.00 57.88 613 SER A N 1
ATOM 4900 C CA . SER A 1 613 ? -23.158 -19.599 -3.448 1.00 57.88 613 SER A CA 1
ATOM 4901 C C . SER A 1 613 ? -22.397 -18.536 -4.237 1.00 57.88 613 SER A C 1
ATOM 4903 O O . SER A 1 613 ? -21.261 -18.768 -4.662 1.00 57.88 613 SER A O 1
ATOM 4905 N N . GLU A 1 614 ? -23.006 -17.371 -4.438 1.00 68.25 614 GLU A N 1
ATOM 4906 C CA . GLU A 1 614 ? -22.442 -16.293 -5.243 1.00 68.25 614 GLU A CA 1
ATOM 4907 C C . GLU A 1 614 ? -21.611 -15.320 -4.406 1.00 68.25 614 GLU A C 1
ATOM 4909 O O . GLU A 1 614 ? -21.523 -15.423 -3.183 1.00 68.25 614 GLU A O 1
ATOM 4914 N N . LYS A 1 615 ? -20.906 -14.418 -5.086 1.00 76.50 615 LYS A N 1
ATOM 4915 C CA . LYS A 1 615 ? -20.156 -13.333 -4.449 1.00 76.50 615 LYS A CA 1
ATOM 4916 C C . LYS A 1 615 ? -21.138 -12.215 -4.121 1.00 76.50 615 LYS A C 1
ATOM 4918 O O . LYS A 1 615 ? -21.938 -11.858 -4.975 1.00 76.50 615 LYS A O 1
ATOM 4923 N N . TRP A 1 616 ? -21.058 -11.644 -2.927 1.00 78.25 616 TRP A N 1
ATOM 4924 C CA . TRP A 1 616 ? -21.870 -10.490 -2.553 1.00 78.25 616 TRP A CA 1
ATOM 4925 C C . TRP A 1 616 ? -21.176 -9.230 -3.054 1.00 78.25 616 TRP A C 1
ATOM 4927 O O . TRP A 1 616 ? -20.198 -8.770 -2.461 1.00 78.25 616 TRP A O 1
ATOM 4937 N N . ASN A 1 617 ? -21.645 -8.705 -4.185 1.00 69.31 617 ASN A N 1
ATOM 4938 C CA . ASN A 1 617 ? -21.192 -7.422 -4.695 1.00 69.31 617 ASN A CA 1
ATOM 4939 C C . ASN A 1 617 ? -22.279 -6.373 -4.479 1.00 69.31 617 ASN A C 1
ATOM 4941 O O . ASN A 1 617 ? -23.247 -6.301 -5.223 1.00 69.31 617 ASN A O 1
ATOM 4945 N N . PHE A 1 618 ? -22.094 -5.538 -3.462 1.00 70.50 618 PHE A N 1
ATOM 4946 C CA . PHE A 1 618 ? -23.036 -4.462 -3.169 1.00 70.50 618 PHE A CA 1
ATOM 4947 C C . PHE A 1 618 ? -22.826 -3.218 -4.052 1.00 70.50 618 PHE A C 1
ATOM 4949 O O . PHE A 1 618 ? -23.501 -2.219 -3.846 1.00 70.50 618 PHE A O 1
ATOM 4956 N N . SER A 1 619 ? -21.917 -3.254 -5.037 1.00 54.44 619 SER A N 1
ATOM 4957 C CA . SER A 1 619 ? -21.704 -2.136 -5.971 1.00 54.44 619 SER A CA 1
ATOM 4958 C C . SER A 1 619 ? -22.830 -1.938 -6.986 1.00 54.44 619 SER A C 1
ATOM 4960 O O . SER A 1 619 ? -22.908 -0.888 -7.612 1.00 54.44 619 SER A O 1
ATOM 4962 N N . GLU A 1 620 ? -23.729 -2.908 -7.145 1.00 46.62 620 GLU A N 1
ATOM 4963 C CA . GLU A 1 620 ? -24.957 -2.738 -7.939 1.00 46.62 620 GLU A CA 1
ATOM 4964 C C . GLU A 1 620 ? -25.989 -1.856 -7.214 1.00 46.62 620 GLU A C 1
ATOM 4966 O O . GLU A 1 620 ? -26.792 -1.183 -7.851 1.00 46.62 620 GLU A O 1
ATOM 4971 N N . LEU A 1 621 ? -25.905 -1.779 -5.882 1.00 49.62 621 LEU A N 1
ATOM 4972 C CA . LEU A 1 621 ? -26.761 -0.941 -5.035 1.00 49.62 621 LEU A CA 1
ATOM 4973 C C . LEU A 1 621 ? -26.262 0.510 -4.962 1.00 49.62 621 LEU A C 1
ATOM 4975 O O . LEU A 1 621 ? -26.986 1.389 -4.508 1.00 49.62 621 LEU A O 1
ATOM 4979 N N . GLU A 1 622 ? -25.042 0.771 -5.448 1.00 50.12 622 GLU A N 1
ATOM 4980 C CA . GLU A 1 622 ? -24.433 2.105 -5.494 1.00 50.12 622 GLU A CA 1
ATOM 4981 C C . GLU A 1 622 ? -25.082 3.025 -6.554 1.00 50.12 622 GLU A C 1
ATOM 4983 O O . GLU A 1 622 ? -24.796 4.217 -6.524 1.00 50.12 622 GLU A O 1
ATOM 4988 N N . GLN A 1 623 ? -25.964 2.510 -7.434 1.00 44.00 623 GLN A N 1
ATOM 4989 C CA . GLN A 1 623 ? -27.093 3.203 -8.100 1.00 44.00 623 GLN A CA 1
ATOM 4990 C C . GLN A 1 623 ? -27.713 2.335 -9.214 1.00 44.00 623 GLN A C 1
ATOM 4992 O O . GLN A 1 623 ? -27.004 1.747 -10.032 1.00 44.00 623 GLN A O 1
ATOM 4997 N N . ALA A 1 624 ? -29.048 2.364 -9.286 1.00 36.25 624 ALA A N 1
ATOM 4998 C CA . ALA A 1 624 ? -29.932 1.675 -10.230 1.00 36.25 624 ALA A CA 1
ATOM 4999 C C . ALA A 1 624 ? -29.894 2.192 -11.687 1.00 36.25 624 ALA A C 1
ATOM 5001 O O . ALA A 1 624 ? -30.781 1.866 -12.473 1.00 36.25 624 ALA A O 1
ATOM 5002 N N . ASP A 1 625 ? -28.877 2.956 -12.089 1.00 39.19 625 ASP A N 1
ATOM 5003 C CA . ASP A 1 625 ? -28.790 3.454 -13.461 1.00 39.19 625 ASP A CA 1
ATOM 5004 C C . ASP A 1 625 ? -27.947 2.541 -14.364 1.00 39.19 625 ASP A C 1
ATOM 5006 O O . ASP A 1 625 ? -26.709 2.578 -14.411 1.00 39.19 625 ASP A O 1
ATOM 5010 N N . THR A 1 626 ? -28.708 1.778 -15.156 1.00 45.09 626 THR A N 1
ATOM 5011 C CA . THR A 1 626 ? -28.519 1.411 -16.571 1.00 45.09 626 THR A CA 1
ATOM 5012 C C . THR A 1 626 ? -28.340 -0.079 -16.873 1.00 45.09 626 THR A C 1
ATOM 5014 O O . THR A 1 626 ? -27.233 -0.589 -17.035 1.00 45.09 626 THR A O 1
ATOM 5017 N N . GLU A 1 627 ? -29.477 -0.755 -17.077 1.00 51.91 627 GLU A N 1
ATOM 5018 C CA . GLU A 1 627 ? -29.576 -1.956 -17.926 1.00 51.91 627 GLU A CA 1
ATOM 5019 C C . GLU A 1 627 ? -29.249 -1.668 -19.406 1.00 51.91 627 GLU A C 1
ATOM 5021 O O . GLU A 1 627 ? -29.112 -2.590 -20.208 1.00 51.91 627 GLU A O 1
ATOM 5026 N N . ASP A 1 628 ? -29.082 -0.395 -19.760 1.00 64.69 628 ASP A N 1
ATOM 5027 C CA . ASP A 1 628 ? -28.844 0.065 -21.118 1.00 64.69 628 ASP A CA 1
ATOM 5028 C C . ASP A 1 628 ? -27.422 -0.276 -21.614 1.00 64.69 628 ASP A C 1
ATOM 5030 O O . ASP A 1 628 ? -26.420 0.037 -20.957 1.00 64.69 628 ASP A O 1
ATOM 5034 N N . GLY A 1 629 ? -27.328 -0.910 -22.789 1.00 74.81 629 GLY A N 1
ATOM 5035 C CA . GLY A 1 629 ? -26.074 -1.274 -23.466 1.00 74.81 629 GLY A CA 1
ATOM 5036 C C . GLY A 1 629 ? -25.755 -2.778 -23.546 1.00 74.81 629 GLY A C 1
ATOM 5037 O O . GLY A 1 629 ? -26.326 -3.629 -22.861 1.00 74.81 629 GLY A O 1
ATOM 5038 N N . ILE A 1 630 ? -24.791 -3.128 -24.401 1.00 85.25 630 ILE A N 1
ATOM 5039 C CA . ILE A 1 630 ? -24.404 -4.517 -24.699 1.00 85.25 630 ILE A CA 1
ATOM 5040 C C . ILE A 1 630 ? -23.201 -4.934 -23.852 1.00 85.25 630 ILE A C 1
ATOM 5042 O O . ILE A 1 630 ? -22.175 -4.255 -23.831 1.00 85.25 630 ILE A O 1
ATOM 5046 N N . ALA A 1 631 ? -23.308 -6.074 -23.164 1.00 87.94 631 ALA A N 1
ATOM 5047 C CA . ALA A 1 631 ? -22.202 -6.651 -22.401 1.00 87.94 631 ALA A CA 1
ATOM 5048 C C . ALA A 1 631 ? -21.055 -7.091 -23.325 1.00 87.94 631 ALA A C 1
ATOM 5050 O O . ALA A 1 631 ? -21.292 -7.722 -24.359 1.00 87.94 631 ALA A O 1
ATOM 5051 N N . LEU A 1 632 ? -19.805 -6.829 -22.933 1.00 91.88 632 LEU A N 1
ATOM 5052 C CA . LEU A 1 632 ? -18.625 -7.170 -23.735 1.00 91.88 632 LEU A CA 1
ATOM 5053 C C . LEU A 1 632 ? -18.523 -8.668 -24.041 1.00 91.88 632 LEU A C 1
ATOM 5055 O O . LEU A 1 632 ? -17.995 -9.041 -25.086 1.00 91.88 632 LEU A O 1
ATOM 5059 N N . GLU A 1 633 ? -19.059 -9.543 -23.188 1.00 91.50 633 GLU A N 1
ATOM 5060 C CA . GLU A 1 633 ? -19.115 -10.979 -23.477 1.00 91.50 633 GLU A CA 1
ATOM 5061 C C . GLU A 1 633 ? -19.972 -11.344 -24.693 1.00 91.50 633 GLU A C 1
ATOM 5063 O O . GLU A 1 633 ? -19.753 -12.398 -25.292 1.00 91.50 633 GLU A O 1
ATOM 5068 N N . LYS A 1 634 ? -20.939 -10.504 -25.087 1.00 92.12 634 LYS A N 1
ATOM 5069 C CA . LYS A 1 634 ? -21.714 -10.708 -26.320 1.00 92.12 634 LYS A CA 1
ATOM 5070 C C . LYS A 1 634 ? -20.879 -10.410 -27.566 1.00 92.12 634 LYS A C 1
ATOM 5072 O O . LYS A 1 634 ? -21.144 -11.001 -28.603 1.00 92.12 634 LYS A O 1
ATOM 5077 N N . LEU A 1 635 ? -19.848 -9.573 -27.446 1.00 93.69 635 LEU A N 1
ATOM 5078 C CA . LEU A 1 635 ? -18.967 -9.159 -28.542 1.00 93.69 635 LEU A CA 1
ATOM 5079 C C . LEU A 1 635 ? -17.676 -9.990 -28.616 1.00 93.69 635 LEU A C 1
ATOM 5081 O O . LEU A 1 635 ? -17.193 -10.302 -29.705 1.00 93.69 635 LEU A O 1
ATOM 5085 N N . PHE A 1 636 ? -17.123 -10.379 -27.464 1.00 96.69 636 PHE A N 1
ATOM 5086 C CA . PHE A 1 636 ? -15.797 -10.985 -27.370 1.00 96.69 636 PHE A CA 1
ATOM 5087 C C . PHE A 1 636 ? -15.784 -12.281 -26.557 1.00 96.69 636 PHE A C 1
ATOM 5089 O O . PHE A 1 636 ? -16.419 -12.409 -25.509 1.00 96.69 636 PHE A O 1
ATOM 5096 N N . GLN A 1 637 ? -14.935 -13.219 -26.968 1.00 96.69 637 GLN A N 1
ATOM 5097 C CA . GLN A 1 637 ? -14.387 -14.227 -26.072 1.00 96.69 637 GLN A CA 1
ATOM 5098 C C . GLN A 1 637 ? -13.246 -13.601 -25.256 1.00 96.69 637 GLN A C 1
ATOM 5100 O O . GLN A 1 637 ? -12.173 -13.295 -25.776 1.00 96.69 637 GLN A O 1
ATOM 5105 N N . ILE A 1 638 ? -13.471 -13.429 -23.951 1.00 96.19 638 ILE A N 1
ATOM 5106 C CA . ILE A 1 638 ? -12.546 -12.722 -23.052 1.00 96.19 638 ILE A CA 1
ATOM 5107 C C . ILE A 1 638 ? -11.781 -13.717 -22.181 1.00 96.19 638 ILE A C 1
ATOM 5109 O O . ILE A 1 638 ? -12.377 -14.504 -21.433 1.00 96.19 638 ILE A O 1
ATOM 5113 N N . THR A 1 639 ? -10.449 -13.674 -22.243 1.00 94.50 639 THR A N 1
ATOM 5114 C CA . THR A 1 639 ? -9.560 -14.592 -21.511 1.00 94.50 639 THR A CA 1
ATOM 5115 C C . THR A 1 639 ? -8.345 -13.868 -20.931 1.00 94.50 639 THR A C 1
ATOM 5117 O O . THR A 1 639 ? -7.981 -12.785 -21.375 1.00 94.50 639 THR A O 1
ATOM 5120 N N . ARG A 1 640 ? -7.694 -14.450 -19.916 1.00 94.19 640 ARG A N 1
ATOM 5121 C CA . ARG A 1 640 ? -6.409 -13.928 -19.418 1.00 94.19 640 ARG A CA 1
ATOM 5122 C C . ARG A 1 640 ? -5.307 -14.091 -20.470 1.00 94.19 640 ARG A C 1
ATOM 5124 O O . ARG A 1 640 ? -5.324 -15.068 -21.219 1.00 94.19 640 ARG A O 1
ATOM 5131 N N . GLY A 1 641 ? -4.303 -13.219 -20.428 1.00 92.44 641 GLY A N 1
ATOM 5132 C CA . GLY A 1 641 ? -3.056 -13.436 -21.154 1.00 92.44 641 GLY A CA 1
ATOM 5133 C C . GLY A 1 641 ? -2.236 -14.629 -20.638 1.00 92.44 641 GLY A C 1
ATOM 5134 O O . GLY A 1 641 ? -2.506 -15.224 -19.581 1.00 92.44 641 GLY A O 1
ATOM 5135 N N . LEU A 1 642 ? -1.213 -14.986 -21.414 1.00 93.31 642 LEU A N 1
ATOM 5136 C CA . LEU A 1 642 ? -0.344 -16.137 -21.179 1.00 93.31 642 LEU A CA 1
ATOM 5137 C C . LEU A 1 642 ? 0.491 -15.967 -19.900 1.00 93.31 642 LEU A C 1
ATOM 5139 O O . LEU A 1 642 ? 1.060 -14.905 -19.644 1.00 93.31 642 LEU A O 1
ATOM 5143 N N . ALA A 1 643 ? 0.593 -17.035 -19.106 1.00 92.44 643 ALA A N 1
ATOM 5144 C CA . ALA A 1 643 ? 1.448 -17.088 -17.922 1.00 92.44 643 ALA A CA 1
ATOM 5145 C C . ALA A 1 643 ? 2.645 -18.005 -18.201 1.00 92.44 643 ALA A C 1
ATOM 5147 O O . ALA A 1 643 ? 2.478 -19.209 -18.392 1.00 92.44 643 ALA A O 1
ATOM 5148 N N . THR A 1 644 ? 3.855 -17.441 -18.227 1.00 90.12 644 THR A N 1
ATOM 5149 C CA . THR A 1 644 ? 5.060 -18.189 -18.629 1.00 90.12 644 THR A CA 1
ATOM 5150 C C . THR A 1 644 ? 5.657 -19.040 -17.503 1.00 90.12 644 THR A C 1
ATOM 5152 O O . THR A 1 644 ? 6.348 -20.023 -17.767 1.00 90.12 644 THR A O 1
ATOM 5155 N N . GLY A 1 645 ? 5.421 -18.653 -16.242 1.00 88.31 645 GLY A N 1
ATOM 5156 C CA . GLY A 1 645 ? 6.105 -19.181 -15.053 1.00 88.31 645 GLY A CA 1
ATOM 5157 C C . GLY A 1 645 ? 7.470 -18.536 -14.772 1.00 88.31 645 GLY A C 1
ATOM 5158 O O . GLY A 1 645 ? 7.921 -18.527 -13.624 1.00 88.31 645 GLY A O 1
ATOM 5159 N N . ASN A 1 646 ? 8.108 -17.948 -15.786 1.00 91.69 646 ASN A N 1
ATOM 5160 C CA . ASN A 1 646 ? 9.342 -17.177 -15.661 1.00 91.69 646 ASN A CA 1
ATOM 5161 C C . ASN A 1 646 ? 9.524 -16.259 -16.883 1.00 91.69 646 ASN A C 1
ATOM 5163 O O . ASN A 1 646 ? 10.050 -16.691 -17.908 1.00 91.69 646 ASN A O 1
ATOM 5167 N N . ASN A 1 647 ? 9.075 -15.006 -16.784 1.00 91.69 647 ASN A N 1
ATOM 5168 C CA . ASN A 1 647 ? 9.134 -14.071 -17.910 1.00 91.69 647 ASN A CA 1
ATOM 5169 C C . ASN A 1 647 ? 10.576 -13.808 -18.359 1.00 91.69 647 ASN A C 1
ATOM 5171 O O . ASN A 1 647 ? 10.825 -13.837 -19.555 1.00 91.69 647 ASN A O 1
ATOM 5175 N N . ASP A 1 648 ? 11.523 -13.654 -17.432 1.00 90.50 648 ASP A N 1
ATOM 5176 C CA . ASP A 1 648 ? 12.921 -13.321 -17.755 1.00 90.50 648 ASP A CA 1
ATOM 5177 C C . ASP A 1 648 ? 13.630 -14.416 -18.567 1.00 90.50 648 ASP A C 1
ATOM 5179 O O . ASP A 1 648 ? 14.590 -14.142 -19.289 1.00 90.50 648 ASP A O 1
ATOM 5183 N N . PHE A 1 649 ? 13.161 -15.661 -18.443 1.00 94.56 649 PHE A N 1
ATOM 5184 C CA . PHE A 1 649 ? 13.688 -16.803 -19.184 1.00 94.56 649 PHE A CA 1
ATOM 5185 C C . PHE A 1 649 ? 12.922 -17.075 -20.486 1.00 94.56 649 PHE A C 1
ATOM 5187 O O . PHE A 1 649 ? 13.520 -17.401 -21.502 1.00 94.56 649 PHE A O 1
ATOM 5194 N N . PHE A 1 650 ? 11.590 -16.977 -20.480 1.00 95.88 650 PHE A N 1
ATOM 5195 C CA . PHE A 1 650 ? 10.792 -17.336 -21.659 1.00 95.88 650 PHE A CA 1
ATOM 5196 C C . PHE A 1 650 ? 10.517 -16.166 -22.604 1.00 95.88 650 PHE A C 1
ATOM 5198 O O . PHE A 1 650 ? 10.101 -16.411 -23.731 1.00 95.88 650 PHE A O 1
ATOM 5205 N N . ILE A 1 651 ? 10.719 -14.919 -22.174 1.00 95.75 651 ILE A N 1
ATOM 5206 C CA . ILE A 1 651 ? 10.518 -13.723 -22.993 1.00 95.75 651 ILE A CA 1
ATOM 5207 C C . ILE A 1 651 ? 11.880 -13.118 -23.313 1.00 95.75 651 ILE A C 1
ATOM 5209 O O . ILE A 1 651 ? 12.586 -12.624 -22.436 1.00 95.75 651 ILE A O 1
ATOM 5213 N N . LEU A 1 652 ? 12.231 -13.153 -24.589 1.00 95.38 652 LEU A N 1
ATOM 5214 C CA . LEU A 1 652 ? 13.544 -12.807 -25.107 1.00 95.38 652 LEU A CA 1
ATOM 5215 C C . LEU A 1 652 ? 13.474 -11.489 -25.878 1.00 95.38 652 LEU A C 1
ATOM 5217 O O . LEU A 1 652 ? 12.472 -11.196 -26.531 1.00 95.38 652 LEU A O 1
ATOM 5221 N N . ASP A 1 653 ? 14.533 -10.692 -25.812 1.00 93.25 653 ASP A N 1
ATOM 5222 C CA . ASP A 1 653 ? 14.779 -9.618 -26.777 1.00 93.25 653 ASP A CA 1
ATOM 5223 C C . ASP A 1 653 ? 15.681 -10.093 -27.912 1.00 93.25 653 ASP A C 1
ATOM 5225 O O . ASP A 1 653 ? 16.271 -11.175 -27.872 1.00 93.25 653 ASP A O 1
ATOM 5229 N N . GLN A 1 654 ? 15.789 -9.240 -28.930 1.00 90.25 654 GLN A N 1
ATOM 5230 C CA . GLN A 1 654 ? 16.595 -9.494 -30.113 1.00 90.25 654 GLN A CA 1
ATOM 5231 C C . GLN A 1 654 ? 18.060 -9.796 -29.780 1.00 90.25 654 GLN A C 1
ATOM 5233 O O . GLN A 1 654 ? 18.660 -10.665 -30.409 1.00 90.25 654 GLN A O 1
ATOM 5238 N N . TRP A 1 655 ? 18.619 -9.126 -28.767 1.00 91.12 655 TRP A N 1
ATOM 5239 C CA . TRP A 1 655 ? 19.991 -9.362 -28.328 1.00 91.12 655 TRP A CA 1
ATOM 5240 C C . TRP A 1 655 ? 20.177 -10.805 -27.849 1.00 91.12 655 TRP A C 1
ATOM 5242 O O . TRP A 1 655 ? 21.009 -11.524 -28.401 1.00 91.12 655 TRP A O 1
ATOM 5252 N N . ARG A 1 656 ? 19.343 -11.274 -26.910 1.00 90.38 656 ARG A N 1
ATOM 5253 C CA . ARG A 1 656 ? 19.446 -12.640 -26.373 1.00 90.38 656 ARG A CA 1
ATOM 5254 C C . ARG A 1 656 ? 19.156 -13.712 -27.424 1.00 90.38 656 ARG A C 1
ATOM 5256 O O . ARG A 1 656 ? 19.773 -14.775 -27.405 1.00 90.38 656 ARG A O 1
ATOM 5263 N N . ILE A 1 657 ? 18.232 -13.441 -28.348 1.00 92.69 657 ILE 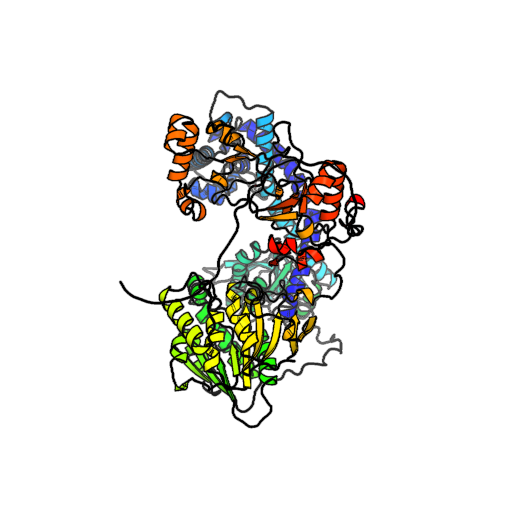A N 1
ATOM 5264 C CA . ILE A 1 657 ? 17.926 -14.330 -29.482 1.00 92.69 657 ILE A CA 1
ATOM 5265 C C . ILE A 1 657 ? 19.172 -14.536 -30.349 1.00 92.69 657 ILE A C 1
ATOM 5267 O O . ILE A 1 657 ? 19.506 -15.677 -30.678 1.00 92.69 657 ILE A O 1
ATOM 5271 N N . ASN A 1 658 ? 19.873 -13.446 -30.672 1.00 90.25 658 ASN A N 1
ATOM 5272 C CA . ASN A 1 658 ? 21.078 -13.473 -31.493 1.00 90.25 658 ASN A CA 1
ATOM 5273 C C . ASN A 1 658 ? 22.254 -14.127 -30.747 1.00 90.25 658 ASN A C 1
ATOM 5275 O O . ASN A 1 658 ? 22.901 -15.020 -31.292 1.00 90.25 658 ASN A O 1
ATOM 5279 N N . GLU A 1 659 ? 22.490 -13.734 -29.491 1.00 89.38 659 GLU A N 1
ATOM 5280 C CA . GLU A 1 659 ? 23.566 -14.253 -28.632 1.00 89.38 659 GLU A CA 1
ATOM 5281 C C . GLU A 1 659 ? 23.470 -15.778 -28.473 1.00 89.38 659 GLU A C 1
ATOM 5283 O O . GLU A 1 659 ? 24.431 -16.512 -28.709 1.00 89.38 659 GLU A O 1
ATOM 5288 N N . LYS A 1 660 ? 22.278 -16.274 -28.130 1.00 86.12 660 LYS A N 1
ATOM 5289 C CA . LYS A 1 660 ? 22.026 -17.701 -27.887 1.00 86.12 660 LYS A CA 1
ATOM 5290 C C . LYS A 1 660 ? 21.691 -18.477 -29.163 1.00 86.12 660 LYS A C 1
ATOM 5292 O O . LYS A 1 660 ? 21.409 -19.675 -29.090 1.00 86.12 660 LYS A O 1
ATOM 5297 N N . LYS A 1 661 ? 21.733 -17.812 -30.327 1.00 87.81 661 LYS A N 1
ATOM 5298 C CA . LYS A 1 661 ? 21.441 -18.375 -31.656 1.00 87.81 661 LYS A CA 1
ATOM 5299 C C . LYS A 1 661 ? 20.124 -19.156 -31.674 1.00 87.81 661 LYS A C 1
ATOM 5301 O O . LYS A 1 661 ? 20.057 -20.285 -32.165 1.00 87.81 661 LYS A O 1
ATOM 5306 N N . ILE A 1 662 ? 19.080 -18.575 -31.084 1.00 91.94 662 ILE A N 1
ATOM 5307 C CA . ILE A 1 662 ? 17.775 -19.228 -30.968 1.00 91.94 662 ILE A CA 1
ATOM 5308 C C . ILE A 1 662 ? 17.065 -19.164 -32.329 1.00 91.94 662 ILE A C 1
ATOM 5310 O O . ILE A 1 662 ? 16.867 -18.070 -32.856 1.00 91.94 662 ILE A O 1
ATOM 5314 N N . PRO A 1 663 ? 16.656 -20.307 -32.913 1.00 91.25 663 PRO A N 1
ATOM 5315 C CA . PRO A 1 663 ? 15.998 -20.315 -34.217 1.00 91.25 663 PRO A CA 1
ATOM 5316 C C . PRO A 1 663 ? 14.647 -19.590 -34.199 1.00 91.25 663 PRO A C 1
ATOM 5318 O O . PRO A 1 663 ? 13.828 -19.814 -33.306 1.00 91.25 663 PRO A O 1
ATOM 5321 N N . SER A 1 664 ? 14.377 -18.797 -35.240 1.00 90.31 664 SER A N 1
ATOM 5322 C CA . SER A 1 664 ? 13.156 -17.987 -35.371 1.00 90.31 664 SER A CA 1
ATOM 5323 C C . SER A 1 664 ? 11.856 -18.793 -35.331 1.00 90.31 664 SER A C 1
ATOM 5325 O O . SER A 1 664 ? 10.849 -18.301 -34.837 1.00 90.31 664 SER A O 1
ATOM 5327 N N . GLN A 1 665 ? 11.875 -20.060 -35.755 1.00 91.62 665 GLN A N 1
ATOM 5328 C CA . GLN A 1 665 ? 10.710 -20.953 -35.695 1.00 91.62 665 GLN A CA 1
ATOM 5329 C C . GLN A 1 665 ? 10.199 -21.239 -34.268 1.00 91.62 665 GLN A C 1
ATOM 5331 O O . GLN A 1 665 ? 9.077 -21.712 -34.107 1.00 91.62 665 GLN A O 1
ATOM 5336 N N . PHE A 1 666 ? 11.009 -20.978 -33.234 1.00 93.94 666 PHE A N 1
ATOM 5337 C CA . PHE A 1 666 ? 10.616 -21.116 -31.825 1.00 93.94 666 PHE A CA 1
ATOM 5338 C C . PHE A 1 666 ? 10.265 -19.775 -31.174 1.00 93.94 666 PHE A C 1
ATOM 5340 O O . PHE A 1 666 ? 10.104 -19.716 -29.955 1.00 93.94 666 PHE A O 1
ATOM 5347 N N . LEU A 1 667 ? 10.184 -18.698 -31.955 1.00 94.69 667 LEU A N 1
ATOM 5348 C CA . LEU A 1 667 ? 9.976 -17.344 -31.464 1.00 94.69 667 LEU A CA 1
ATOM 5349 C C . LEU A 1 667 ? 8.621 -16.839 -31.942 1.00 94.69 667 LEU A C 1
ATOM 5351 O O . LEU A 1 667 ? 8.362 -16.729 -33.137 1.00 94.69 667 LEU A O 1
ATOM 5355 N N . VAL A 1 668 ? 7.759 -16.511 -30.986 1.00 95.38 668 VAL A N 1
ATOM 5356 C CA . VAL A 1 668 ? 6.463 -15.881 -31.253 1.00 95.38 668 VAL A CA 1
ATOM 5357 C C . VAL A 1 668 ? 6.519 -14.459 -30.709 1.00 95.38 668 VAL A C 1
ATOM 5359 O O . VAL A 1 668 ? 6.859 -14.305 -29.536 1.00 95.38 668 VAL A O 1
ATOM 5362 N N . PRO A 1 669 ? 6.206 -13.410 -31.489 1.00 96.75 669 PRO A N 1
ATOM 5363 C CA . PRO A 1 669 ? 6.190 -12.049 -30.963 1.00 96.75 669 PRO A CA 1
ATOM 5364 C C . PRO A 1 669 ? 5.266 -11.946 -29.740 1.00 96.75 669 PRO A C 1
ATOM 5366 O O . PRO A 1 669 ? 4.225 -12.599 -29.673 1.00 96.75 669 PRO A O 1
ATOM 5369 N N . VAL A 1 670 ? 5.638 -11.143 -28.746 1.00 96.38 670 VAL A N 1
ATOM 5370 C CA . VAL A 1 670 ? 4.823 -10.913 -27.548 1.00 96.38 670 VAL A CA 1
ATOM 5371 C C . VAL A 1 670 ? 4.782 -9.430 -27.219 1.00 96.38 670 VAL A C 1
ATOM 5373 O O . VAL A 1 670 ? 5.791 -8.730 -27.307 1.00 96.38 670 VAL A O 1
ATOM 5376 N N . LEU A 1 671 ? 3.605 -8.944 -26.834 1.00 96.00 671 LEU A N 1
ATOM 5377 C CA . LEU A 1 671 ? 3.435 -7.558 -26.428 1.00 96.00 671 LEU A CA 1
ATOM 5378 C C . LEU A 1 671 ? 4.278 -7.268 -25.173 1.00 96.00 671 LEU A C 1
ATOM 5380 O O . LEU A 1 671 ? 4.205 -8.029 -24.196 1.00 96.00 671 LEU A O 1
ATOM 5384 N N . PRO A 1 672 ? 5.067 -6.175 -25.163 1.00 93.69 672 PRO A N 1
ATOM 5385 C CA . PRO A 1 672 ? 5.823 -5.766 -23.987 1.00 93.69 672 PRO A CA 1
ATOM 5386 C C . PRO A 1 672 ? 4.878 -5.254 -22.891 1.00 93.69 672 PRO A C 1
ATOM 5388 O O . PRO A 1 672 ? 3.667 -5.142 -23.076 1.00 93.69 672 PRO A O 1
ATOM 5391 N N . SER A 1 673 ? 5.429 -4.914 -21.721 1.00 90.69 673 SER A N 1
ATOM 5392 C CA . SER A 1 673 ? 4.630 -4.329 -20.636 1.00 90.69 673 SER A CA 1
ATOM 5393 C C . SER A 1 673 ? 3.823 -3.115 -21.133 1.00 90.69 673 SER A C 1
ATOM 5395 O O . SER A 1 673 ? 4.383 -2.292 -21.864 1.00 90.69 673 SER A O 1
ATOM 5397 N N . PRO A 1 674 ? 2.562 -2.930 -20.685 1.00 89.00 674 PRO A N 1
ATOM 5398 C CA . PRO A 1 674 ? 1.715 -1.816 -21.113 1.00 89.00 674 PRO A CA 1
ATOM 5399 C C . PRO A 1 674 ? 2.370 -0.432 -20.997 1.00 89.00 674 PRO A C 1
ATOM 5401 O O . PRO A 1 674 ? 2.025 0.472 -21.750 1.00 89.00 674 PRO A O 1
ATOM 5404 N N . ARG A 1 675 ? 3.325 -0.255 -20.072 1.00 86.38 675 ARG A N 1
ATOM 5405 C CA . ARG A 1 675 ? 4.075 1.000 -19.873 1.00 86.38 675 ARG A CA 1
ATOM 5406 C C . ARG A 1 675 ? 4.902 1.432 -21.090 1.00 86.38 675 ARG A C 1
ATOM 5408 O O . ARG A 1 675 ? 5.200 2.611 -21.225 1.00 86.38 675 ARG A O 1
ATOM 5415 N N . TYR A 1 676 ? 5.280 0.489 -21.952 1.00 88.25 676 TYR A N 1
ATOM 5416 C CA . TYR A 1 676 ? 6.053 0.756 -23.167 1.00 88.25 676 TYR A CA 1
ATOM 5417 C C . TYR A 1 676 ? 5.158 0.972 -24.394 1.00 88.25 676 TYR A C 1
ATOM 5419 O O . TYR A 1 676 ? 5.656 1.315 -25.462 1.00 88.25 676 TYR A O 1
ATOM 5427 N N . ILE A 1 677 ? 3.840 0.802 -24.245 1.00 90.00 677 ILE A N 1
ATOM 5428 C CA . ILE A 1 677 ? 2.861 0.988 -25.314 1.00 90.00 677 ILE A CA 1
ATOM 5429 C C . ILE A 1 677 ? 2.213 2.365 -25.145 1.00 90.00 677 ILE A C 1
ATOM 5431 O O . ILE A 1 677 ? 1.421 2.597 -24.222 1.00 90.00 677 ILE A O 1
ATOM 5435 N N . LYS A 1 678 ? 2.604 3.289 -26.028 1.00 86.75 678 LYS A N 1
ATOM 5436 C CA . LYS A 1 678 ? 2.141 4.686 -26.025 1.00 86.75 678 LYS A CA 1
ATOM 5437 C C . LYS A 1 678 ? 0.885 4.900 -26.874 1.00 86.75 678 LYS A C 1
ATOM 5439 O O . LYS A 1 678 ? 0.038 5.692 -26.487 1.00 86.75 678 LYS A O 1
ATOM 5444 N N . SER A 1 679 ? 0.774 4.189 -27.995 1.00 89.56 679 SER A N 1
ATOM 5445 C CA . SER A 1 679 ? -0.368 4.252 -28.917 1.00 89.56 679 SER A CA 1
ATOM 5446 C C . SER A 1 679 ? -1.449 3.239 -28.534 1.00 89.56 679 SER A C 1
ATOM 5448 O O . SER A 1 679 ? -1.131 2.161 -28.030 1.00 89.56 679 SER A O 1
ATOM 5450 N N . SER A 1 680 ? -2.716 3.563 -28.798 1.00 92.00 680 SER A N 1
ATOM 5451 C CA . SER A 1 680 ? -3.838 2.623 -28.679 1.00 92.00 680 SER A CA 1
ATOM 5452 C C . SER A 1 680 ? -3.874 1.604 -29.825 1.00 92.00 680 SER A C 1
ATOM 5454 O O . SER A 1 680 ? -4.421 0.519 -29.651 1.00 92.00 680 SER A O 1
ATOM 5456 N N . VAL A 1 681 ? -3.245 1.909 -30.965 1.00 96.19 681 VAL A N 1
ATOM 5457 C CA . VAL A 1 681 ? -3.102 1.001 -32.112 1.00 96.19 681 VAL A CA 1
ATOM 5458 C C . VAL A 1 681 ? -1.653 0.531 -32.224 1.00 96.19 681 VAL A C 1
ATOM 5460 O O . VAL A 1 681 ? -0.726 1.344 -32.261 1.00 96.19 681 VAL A O 1
ATOM 5463 N N . ILE A 1 682 ? -1.465 -0.787 -32.274 1.00 96.50 682 ILE A N 1
ATOM 5464 C CA . ILE A 1 682 ? -0.175 -1.462 -32.416 1.00 96.50 682 ILE A CA 1
ATOM 5465 C C . ILE A 1 682 ? -0.097 -2.024 -33.833 1.00 96.50 682 ILE A C 1
ATOM 5467 O O . ILE A 1 682 ? -0.661 -3.081 -34.127 1.00 96.50 682 ILE A O 1
ATOM 5471 N N . GLU A 1 683 ? 0.607 -1.301 -34.696 1.00 95.69 683 GLU A N 1
ATOM 5472 C CA . GLU A 1 683 ? 0.907 -1.729 -36.062 1.00 95.69 683 GLU A CA 1
ATOM 5473 C C . GLU A 1 683 ? 2.046 -2.758 -36.091 1.00 95.69 683 GLU A C 1
ATOM 5475 O O . GLU A 1 683 ? 2.768 -2.941 -35.103 1.00 95.69 683 GLU A O 1
ATOM 5480 N N . SER A 1 684 ? 2.216 -3.438 -37.224 1.00 95.56 684 SER A N 1
ATOM 5481 C CA . SER A 1 684 ? 3.259 -4.449 -37.407 1.00 95.56 684 SER A CA 1
ATOM 5482 C C . SER A 1 684 ? 4.057 -4.273 -38.687 1.00 95.56 684 SER A C 1
ATOM 5484 O O . SER A 1 684 ? 3.593 -3.667 -39.650 1.00 95.56 684 SER A O 1
ATOM 5486 N N . ASP A 1 685 ? 5.247 -4.866 -38.711 1.00 93.81 685 ASP A N 1
ATOM 5487 C CA . ASP A 1 685 ? 5.992 -5.080 -39.947 1.00 93.81 685 ASP A CA 1
ATOM 5488 C C . ASP A 1 685 ? 5.386 -6.219 -40.798 1.00 93.81 685 ASP A C 1
ATOM 5490 O O . ASP A 1 685 ? 4.381 -6.843 -40.434 1.00 93.81 685 ASP A O 1
ATOM 5494 N N . ALA A 1 686 ? 6.018 -6.512 -41.939 1.00 91.81 686 ALA A N 1
ATOM 5495 C CA . ALA A 1 686 ? 5.598 -7.577 -42.852 1.00 91.81 686 ALA A CA 1
ATOM 5496 C C . ALA A 1 686 ? 5.697 -8.994 -42.247 1.00 91.81 686 ALA A C 1
ATOM 5498 O O . ALA A 1 686 ? 4.986 -9.901 -42.681 1.00 91.81 686 ALA A O 1
ATOM 5499 N N . ALA A 1 687 ? 6.552 -9.197 -41.238 1.00 87.56 687 ALA A N 1
ATOM 5500 C CA . ALA A 1 687 ? 6.670 -10.461 -40.514 1.00 87.56 687 ALA A CA 1
ATOM 5501 C C . ALA A 1 687 ? 5.608 -10.602 -39.403 1.00 87.56 687 ALA A C 1
ATOM 5503 O O . ALA A 1 687 ? 5.446 -11.681 -38.823 1.00 87.56 687 ALA A O 1
ATOM 5504 N N . GLY A 1 688 ? 4.845 -9.539 -39.134 1.00 91.50 688 GLY A N 1
ATOM 5505 C CA . GLY A 1 688 ? 3.856 -9.475 -38.067 1.00 91.50 688 GLY A CA 1
ATOM 5506 C C . GLY A 1 688 ? 4.463 -9.159 -36.699 1.00 91.50 688 GLY A C 1
ATOM 5507 O O . GLY A 1 688 ? 3.805 -9.390 -35.686 1.00 91.50 688 GLY A O 1
ATOM 5508 N N . VAL A 1 689 ? 5.694 -8.650 -36.633 1.00 94.50 689 VAL A N 1
ATOM 5509 C CA . VAL A 1 689 ? 6.311 -8.173 -35.388 1.00 94.50 689 VAL A CA 1
ATOM 5510 C C . VAL A 1 689 ? 5.780 -6.767 -35.086 1.00 94.50 689 VAL A C 1
ATOM 5512 O O . VAL A 1 689 ? 5.691 -5.943 -35.996 1.00 94.50 689 VAL A O 1
ATOM 5515 N N . PRO A 1 690 ? 5.398 -6.459 -33.834 1.00 95.25 690 PRO A N 1
ATOM 5516 C CA . PRO A 1 690 ? 4.861 -5.147 -33.492 1.00 95.25 690 PRO A CA 1
ATOM 5517 C C . PRO A 1 690 ? 5.909 -4.035 -33.671 1.00 95.25 690 PRO A C 1
ATOM 5519 O O . PRO A 1 690 ? 7.061 -4.169 -33.245 1.00 95.25 690 PRO A O 1
ATOM 5522 N N . LEU A 1 691 ? 5.489 -2.906 -34.250 1.00 94.25 691 LEU A N 1
ATOM 5523 C CA . LEU A 1 691 ? 6.294 -1.692 -34.436 1.00 94.25 691 LEU A CA 1
ATOM 5524 C C . LEU A 1 691 ? 6.378 -0.891 -33.128 1.00 94.25 691 LEU A C 1
ATOM 5526 O O . LEU A 1 691 ? 5.845 0.210 -32.995 1.00 94.25 691 LEU A O 1
ATOM 5530 N N . LEU A 1 692 ? 7.022 -1.480 -32.123 1.00 91.50 692 LEU A N 1
ATOM 5531 C CA . LEU A 1 692 ? 7.226 -0.895 -30.800 1.00 91.50 692 LEU A CA 1
ATOM 5532 C C . LEU A 1 692 ? 8.720 -0.721 -30.521 1.00 91.50 692 LEU A C 1
ATOM 5534 O O . LEU A 1 692 ? 9.545 -1.487 -31.012 1.00 91.50 692 LEU A O 1
ATOM 5538 N N . THR A 1 693 ? 9.067 0.238 -29.657 1.00 85.62 693 THR A N 1
ATOM 5539 C CA . THR A 1 693 ? 10.460 0.466 -29.223 1.00 85.62 693 THR A CA 1
ATOM 5540 C C . THR A 1 693 ? 11.074 -0.756 -28.544 1.00 85.62 693 THR A C 1
ATOM 5542 O O . THR A 1 693 ? 12.288 -0.932 -28.565 1.00 85.62 693 THR A O 1
ATOM 5545 N N . GLN A 1 694 ? 10.240 -1.601 -27.936 1.00 87.31 694 GLN A N 1
ATOM 5546 C CA . GLN A 1 694 ? 10.647 -2.872 -27.356 1.00 87.31 694 GLN A CA 1
ATOM 5547 C C . GLN A 1 694 ? 9.956 -4.024 -28.078 1.00 87.31 694 GLN A C 1
ATOM 5549 O O . GLN A 1 694 ? 8.785 -4.313 -27.829 1.00 87.31 694 GLN A O 1
ATOM 5554 N N . GLN A 1 695 ? 10.714 -4.713 -28.926 1.00 91.81 695 GLN A N 1
ATOM 5555 C CA . GLN A 1 695 ? 10.306 -5.981 -29.517 1.00 91.81 695 GLN A CA 1
ATOM 5556 C C . GLN A 1 695 ? 10.735 -7.125 -28.600 1.00 91.81 695 GLN A C 1
ATOM 5558 O O . GLN A 1 695 ? 11.892 -7.217 -28.178 1.00 91.81 695 GLN A O 1
ATOM 5563 N N . LYS A 1 696 ? 9.775 -7.976 -28.247 1.00 94.81 696 LYS A N 1
ATOM 5564 C CA . LYS A 1 696 ? 9.973 -9.127 -27.369 1.00 94.81 696 LYS A CA 1
ATOM 5565 C C . LYS A 1 696 ? 9.356 -10.361 -28.014 1.00 94.81 696 LYS A C 1
ATOM 5567 O O . LYS A 1 696 ? 8.368 -10.264 -28.741 1.00 94.81 696 LYS A O 1
ATOM 5572 N N . PHE A 1 697 ? 9.921 -11.523 -27.708 1.00 96.44 697 PHE A N 1
ATOM 5573 C CA . PHE A 1 697 ? 9.514 -12.800 -28.281 1.00 96.44 697 PHE A CA 1
ATOM 5574 C C . PHE A 1 697 ? 9.368 -13.857 -27.190 1.00 96.44 697 PHE A C 1
ATOM 5576 O O . PHE A 1 697 ? 10.249 -14.021 -26.351 1.00 96.44 697 PHE A O 1
ATOM 5583 N N . LEU A 1 698 ? 8.258 -14.589 -27.200 1.00 96.44 698 LEU A N 1
ATOM 5584 C CA . LEU A 1 698 ? 8.076 -15.784 -26.394 1.00 96.44 698 LEU A CA 1
ATOM 5585 C C . LEU A 1 698 ? 8.829 -16.952 -27.036 1.00 96.44 698 LEU A C 1
ATOM 5587 O O . LEU A 1 698 ? 8.610 -17.274 -28.205 1.00 96.44 698 LEU A O 1
ATOM 5591 N N . LEU A 1 699 ? 9.641 -17.633 -26.234 1.00 95.88 699 LEU A N 1
ATOM 5592 C CA . LEU A 1 699 ? 10.238 -18.912 -26.582 1.00 95.88 699 LEU A CA 1
ATOM 5593 C C . LEU A 1 699 ? 9.186 -20.031 -26.487 1.00 95.88 699 LEU A C 1
ATOM 5595 O O . LEU A 1 699 ? 8.813 -20.463 -25.392 1.00 95.88 699 LEU A O 1
ATOM 5599 N N . LEU A 1 700 ? 8.719 -20.515 -27.638 1.00 93.69 700 LEU A N 1
ATOM 5600 C CA . LEU A 1 700 ? 7.714 -21.569 -27.767 1.00 93.69 700 LEU A CA 1
ATOM 5601 C C . LEU A 1 700 ? 8.340 -22.840 -28.355 1.00 93.69 700 LEU A C 1
ATOM 5603 O O . LEU A 1 700 ? 8.441 -23.009 -29.568 1.00 93.69 700 LEU A O 1
ATOM 5607 N N . VAL A 1 701 ? 8.745 -23.762 -27.479 1.00 92.56 701 VAL A N 1
ATOM 5608 C CA . VAL A 1 701 ? 9.385 -25.026 -27.873 1.00 92.56 701 VAL A CA 1
ATOM 5609 C C . VAL A 1 701 ? 8.389 -26.179 -27.796 1.00 92.56 701 VAL A C 1
ATOM 5611 O O . VAL A 1 701 ? 7.810 -26.436 -26.742 1.00 92.56 701 VAL A O 1
ATOM 5614 N N . THR A 1 702 ? 8.232 -26.910 -28.899 1.00 87.12 702 THR A N 1
ATOM 5615 C CA . THR A 1 702 ? 7.328 -28.072 -29.015 1.00 87.12 702 THR A CA 1
ATOM 5616 C C . THR A 1 702 ? 8.062 -29.415 -29.097 1.00 87.12 702 THR A C 1
ATOM 5618 O O . THR A 1 702 ? 7.455 -30.467 -28.889 1.00 87.12 702 THR A O 1
ATOM 5621 N N . LEU A 1 703 ? 9.372 -29.391 -29.351 1.00 90.81 703 LEU A N 1
ATOM 5622 C CA . LEU A 1 703 ? 10.208 -30.579 -29.546 1.00 90.81 703 LEU A CA 1
ATOM 5623 C C . LEU A 1 703 ? 10.600 -31.264 -28.224 1.00 90.81 703 LEU A C 1
ATOM 5625 O O . LEU A 1 703 ? 10.515 -30.679 -27.141 1.00 90.81 703 LEU A O 1
ATOM 5629 N N . SER A 1 704 ? 11.024 -32.529 -28.301 1.00 89.19 704 SER A N 1
ATOM 5630 C CA . SER A 1 704 ? 11.609 -33.263 -27.170 1.00 89.19 704 SER A CA 1
ATOM 5631 C C . SER A 1 704 ? 13.087 -32.897 -26.932 1.00 89.19 704 SER A C 1
ATOM 5633 O O . SER A 1 704 ? 13.759 -32.441 -27.855 1.00 89.19 704 SER A O 1
ATOM 5635 N N . PRO A 1 705 ? 13.654 -33.135 -25.729 1.00 86.38 705 PRO A N 1
ATOM 5636 C CA . PRO A 1 705 ? 15.063 -32.831 -25.453 1.00 86.38 705 PRO A CA 1
ATOM 5637 C C . PRO A 1 705 ? 16.049 -33.489 -26.428 1.00 86.38 705 PRO A C 1
ATOM 5639 O O . PRO A 1 705 ? 17.025 -32.854 -26.815 1.00 86.38 705 PRO A O 1
ATOM 5642 N N . ALA A 1 706 ? 15.784 -34.732 -26.846 1.00 88.12 706 ALA A N 1
ATOM 5643 C CA . ALA A 1 706 ? 16.627 -35.454 -27.799 1.00 88.12 706 ALA A CA 1
ATOM 5644 C C . ALA A 1 706 ? 16.615 -34.785 -29.183 1.00 88.12 706 ALA A C 1
ATOM 5646 O O . ALA A 1 706 ? 17.668 -34.562 -29.778 1.00 88.12 706 ALA A O 1
ATOM 5647 N N . GLU A 1 707 ? 15.432 -34.388 -29.658 1.00 90.12 707 GLU A N 1
ATOM 5648 C CA . GLU A 1 707 ? 15.281 -33.676 -30.929 1.00 90.12 707 GLU A CA 1
ATOM 5649 C C . GLU A 1 707 ? 15.915 -32.285 -30.886 1.00 90.12 707 GLU A C 1
ATOM 5651 O O . GLU A 1 707 ? 16.572 -31.894 -31.846 1.00 90.12 707 GLU A O 1
ATOM 5656 N N . ILE A 1 708 ? 15.762 -31.548 -29.779 1.00 90.62 708 ILE A N 1
ATOM 5657 C CA . ILE A 1 708 ? 16.376 -30.222 -29.612 1.00 90.62 708 ILE A CA 1
ATOM 5658 C C . ILE A 1 708 ? 17.899 -30.359 -29.595 1.00 90.62 708 ILE A C 1
ATOM 5660 O O . ILE A 1 708 ? 18.576 -29.610 -30.289 1.00 90.62 708 ILE A O 1
ATOM 5664 N N . ARG A 1 709 ? 18.450 -31.339 -28.866 1.00 90.38 709 ARG A N 1
ATOM 5665 C CA . ARG A 1 709 ? 19.900 -31.571 -28.797 1.00 90.38 709 ARG A CA 1
ATOM 5666 C C . ARG A 1 709 ? 20.506 -31.865 -30.169 1.00 90.38 709 ARG A C 1
ATOM 5668 O O . ARG A 1 709 ? 21.592 -31.376 -30.455 1.00 90.38 709 ARG A O 1
ATOM 5675 N N . TYR A 1 710 ? 19.811 -32.649 -30.992 1.00 90.44 710 TYR A N 1
ATOM 5676 C CA . TYR A 1 710 ? 20.286 -33.031 -32.322 1.00 90.44 710 TYR A CA 1
ATOM 5677 C C . TYR A 1 710 ? 20.073 -31.929 -33.371 1.00 90.44 710 TYR A C 1
ATOM 5679 O O . TYR A 1 710 ? 20.995 -31.598 -34.108 1.00 90.44 710 TYR A O 1
ATOM 5687 N N . LYS A 1 711 ? 18.872 -31.336 -33.437 1.00 90.44 711 LYS A N 1
ATOM 5688 C CA . LYS A 1 711 ? 18.495 -30.376 -34.492 1.00 90.44 711 LYS A CA 1
ATOM 5689 C C . LYS A 1 711 ? 18.851 -28.923 -34.159 1.00 90.44 711 LYS A C 1
ATOM 5691 O O . LYS A 1 711 ? 19.061 -28.124 -35.066 1.00 90.44 711 LYS A O 1
ATOM 5696 N N . HIS A 1 712 ? 18.885 -28.560 -32.875 1.00 91.12 712 HIS A N 1
ATOM 5697 C CA . HIS A 1 712 ? 19.013 -27.175 -32.404 1.00 91.12 712 HIS A CA 1
ATOM 5698 C C . HIS A 1 712 ? 19.908 -27.070 -31.150 1.00 91.12 712 HIS A C 1
ATOM 5700 O O . HIS A 1 712 ? 19.423 -26.723 -30.066 1.00 91.12 712 HIS A O 1
ATOM 5706 N N . PRO A 1 713 ? 21.223 -27.334 -31.266 1.00 87.75 713 PRO A N 1
ATOM 5707 C CA . PRO A 1 713 ? 22.131 -27.410 -30.117 1.00 87.75 713 PRO A CA 1
ATOM 5708 C C . PRO A 1 713 ? 22.213 -26.112 -29.292 1.00 87.75 713 PRO A C 1
ATOM 5710 O O . PRO A 1 713 ? 22.295 -26.184 -28.068 1.00 87.75 713 PRO A O 1
ATOM 5713 N N . GLY A 1 714 ? 22.105 -24.932 -29.918 1.00 86.31 714 GLY A N 1
ATOM 5714 C CA . GLY A 1 714 ? 22.067 -23.646 -29.199 1.00 86.31 714 GLY A CA 1
ATOM 5715 C C . GLY A 1 714 ? 20.827 -23.490 -28.309 1.00 86.31 714 GLY A C 1
ATOM 5716 O O . GLY A 1 714 ? 20.932 -23.118 -27.141 1.00 86.31 714 GLY A O 1
ATOM 5717 N N . LEU A 1 715 ? 19.654 -23.894 -28.811 1.00 91.62 715 LEU A N 1
ATOM 5718 C CA . LEU A 1 715 ? 18.424 -23.937 -28.015 1.00 91.62 715 LEU A CA 1
ATOM 5719 C C . LEU A 1 715 ? 18.529 -24.965 -26.880 1.00 91.62 715 LEU A C 1
ATOM 5721 O O . LEU A 1 715 ? 18.064 -24.705 -25.771 1.00 91.62 715 LEU A O 1
ATOM 5725 N N . TYR A 1 716 ? 19.155 -26.119 -27.131 1.00 93.00 716 TYR A N 1
ATOM 5726 C CA . TYR A 1 716 ? 19.395 -27.115 -26.086 1.00 93.00 716 TYR A CA 1
ATOM 5727 C C . TYR A 1 716 ? 20.246 -26.531 -24.952 1.00 93.00 716 TYR A C 1
ATOM 5729 O O . TYR A 1 716 ? 19.859 -26.625 -23.789 1.00 93.00 716 TYR A O 1
ATOM 5737 N N . GLN A 1 717 ? 21.357 -25.868 -25.286 1.00 91.81 717 GLN A N 1
ATOM 5738 C CA . GLN A 1 717 ? 22.226 -25.216 -24.306 1.00 91.81 717 GLN A CA 1
ATOM 5739 C C . GLN A 1 717 ? 21.477 -24.147 -23.501 1.00 91.81 717 GLN A C 1
ATOM 5741 O O . GLN A 1 717 ? 21.586 -24.127 -22.276 1.00 91.81 717 GLN A O 1
ATOM 5746 N N . TYR A 1 718 ? 20.653 -23.327 -24.158 1.00 94.38 718 TYR A N 1
ATOM 5747 C CA . TYR A 1 718 ? 19.834 -22.321 -23.483 1.00 94.38 718 TYR A CA 1
ATOM 5748 C C . TYR A 1 718 ? 18.850 -22.936 -22.470 1.00 94.38 718 TYR A C 1
ATOM 5750 O O . TYR A 1 718 ? 18.697 -22.449 -21.348 1.00 94.38 718 TYR A O 1
ATOM 5758 N N . LEU A 1 719 ? 18.207 -24.054 -22.823 1.00 94.19 719 LEU A N 1
ATOM 5759 C CA . LEU A 1 719 ? 17.332 -24.779 -21.897 1.00 94.19 719 LEU A CA 1
ATOM 5760 C C . LEU A 1 719 ? 18.111 -25.392 -20.722 1.00 94.19 719 LEU A C 1
ATOM 5762 O O . LEU A 1 719 ? 17.620 -25.373 -19.592 1.00 94.19 719 LEU A O 1
ATOM 5766 N N . GLU A 1 720 ? 19.321 -25.901 -20.949 1.00 94.12 720 GLU A N 1
ATOM 5767 C CA . GLU A 1 720 ? 20.178 -26.411 -19.872 1.00 94.12 720 GLU A CA 1
ATOM 5768 C C . GLU A 1 720 ? 20.651 -25.296 -18.923 1.00 94.12 720 GLU A C 1
ATOM 5770 O O . GLU A 1 720 ? 20.668 -25.500 -17.709 1.00 94.12 720 GLU A O 1
ATOM 5775 N N . GLU A 1 721 ? 20.939 -24.091 -19.424 1.00 93.19 721 GLU A N 1
ATOM 5776 C CA . GLU A 1 721 ? 21.181 -22.903 -18.587 1.00 93.19 721 GLU A CA 1
ATOM 5777 C C . GLU A 1 721 ? 19.968 -22.600 -17.692 1.00 93.19 721 GLU A C 1
ATOM 5779 O O . GLU A 1 721 ? 20.109 -22.428 -16.479 1.00 93.19 721 GLU A O 1
ATOM 5784 N N . GLY A 1 722 ? 18.757 -22.645 -18.260 1.00 92.00 722 GLY A N 1
ATOM 5785 C CA . GLY A 1 722 ? 17.507 -22.495 -17.510 1.00 92.00 722 GLY A CA 1
ATOM 5786 C C . GLY A 1 722 ? 17.322 -23.545 -16.412 1.00 92.00 722 GLY A C 1
ATOM 5787 O O . GLY A 1 722 ? 16.830 -23.241 -15.320 1.00 92.00 722 GLY A O 1
ATOM 5788 N N . LYS A 1 723 ? 17.749 -24.789 -16.653 1.00 93.06 723 LYS A N 1
ATOM 5789 C CA . LYS A 1 723 ? 17.758 -25.813 -15.603 1.00 93.06 723 LYS A CA 1
ATOM 5790 C C . LYS A 1 723 ? 18.747 -25.470 -14.494 1.00 93.06 723 LYS A C 1
ATOM 5792 O O . LYS A 1 723 ? 18.347 -25.517 -13.334 1.00 93.06 723 LYS A O 1
ATOM 5797 N N . LYS A 1 724 ? 19.983 -25.085 -14.835 1.00 93.00 724 LYS A N 1
ATOM 5798 C CA . LYS A 1 724 ? 21.040 -24.751 -13.862 1.00 93.00 724 LYS A CA 1
ATOM 5799 C C . LYS A 1 724 ? 20.623 -23.638 -12.900 1.00 93.00 724 LYS A C 1
ATOM 5801 O O . LYS A 1 724 ? 20.862 -23.757 -11.706 1.00 93.00 724 LYS A O 1
ATOM 5806 N N . ILE A 1 725 ? 19.929 -22.610 -13.391 1.00 91.12 725 ILE A N 1
ATOM 5807 C CA . ILE A 1 725 ? 19.429 -21.499 -12.558 1.00 91.12 725 ILE A CA 1
ATOM 5808 C C . ILE A 1 725 ? 18.072 -21.792 -11.886 1.00 91.12 725 ILE A C 1
ATOM 5810 O O . ILE A 1 725 ? 17.444 -20.903 -11.314 1.00 91.12 725 ILE A O 1
ATOM 5814 N N . GLY A 1 726 ? 17.573 -23.030 -11.974 1.00 92.19 726 GLY A N 1
ATOM 5815 C CA . GLY A 1 726 ? 16.383 -23.472 -11.247 1.00 92.19 726 GLY A CA 1
ATOM 5816 C C . GLY A 1 726 ? 15.033 -23.086 -11.864 1.00 92.19 726 GLY A C 1
ATOM 5817 O O . GLY A 1 726 ? 14.016 -23.181 -11.176 1.00 92.19 726 GLY A O 1
ATOM 5818 N N . VAL A 1 727 ? 14.953 -22.700 -13.147 1.00 91.62 727 VAL A N 1
ATOM 5819 C CA . VAL A 1 727 ? 13.662 -22.338 -13.785 1.00 91.62 727 VAL A CA 1
ATOM 5820 C C . VAL A 1 727 ? 12.659 -23.493 -13.739 1.00 91.62 727 VAL A C 1
ATOM 5822 O O . VAL A 1 727 ? 11.469 -23.273 -13.511 1.00 91.62 727 VAL A O 1
ATOM 5825 N N . HIS A 1 728 ? 13.142 -24.725 -13.897 1.00 92.31 728 HIS A N 1
ATOM 5826 C CA . HIS A 1 728 ? 12.342 -25.949 -13.854 1.00 92.31 728 HIS A CA 1
ATOM 5827 C C . HIS A 1 728 ? 11.653 -26.201 -12.501 1.00 92.31 728 HIS A C 1
ATOM 5829 O O . HIS A 1 728 ? 10.598 -26.830 -12.470 1.00 92.31 728 HIS A O 1
ATOM 5835 N N . ASN A 1 729 ? 12.196 -25.662 -11.404 1.00 88.00 729 ASN A N 1
ATOM 5836 C CA . ASN A 1 729 ? 11.647 -25.832 -10.056 1.00 88.00 729 ASN A CA 1
ATOM 5837 C C . ASN A 1 729 ? 10.495 -24.867 -9.745 1.00 88.00 729 ASN A C 1
ATOM 5839 O O . ASN A 1 729 ? 9.781 -25.056 -8.759 1.00 88.00 729 ASN A O 1
ATOM 5843 N N . ARG A 1 730 ? 10.280 -23.835 -10.575 1.00 83.12 730 ARG A N 1
ATOM 5844 C CA . ARG A 1 730 ? 9.170 -22.894 -10.381 1.00 83.12 730 ARG A CA 1
ATOM 5845 C C . ARG A 1 730 ? 7.826 -23.595 -10.560 1.00 83.12 730 ARG A C 1
ATOM 5847 O O . ARG A 1 730 ? 7.682 -24.450 -11.428 1.00 83.12 730 ARG A O 1
ATOM 5854 N N . TYR A 1 731 ? 6.826 -23.177 -9.781 1.00 82.38 731 TYR A N 1
ATOM 5855 C CA . TYR A 1 731 ? 5.521 -23.841 -9.668 1.00 82.38 731 TYR A CA 1
ATOM 5856 C C . TYR A 1 731 ? 4.898 -24.244 -11.016 1.00 82.38 731 TYR A C 1
ATOM 5858 O O . TYR A 1 731 ? 4.632 -25.423 -11.227 1.00 82.38 731 TYR A O 1
ATOM 5866 N N . LEU A 1 732 ? 4.724 -23.293 -11.947 1.00 85.31 732 LEU A N 1
ATOM 5867 C CA . LEU A 1 732 ? 4.137 -23.573 -13.266 1.00 85.31 732 LEU A CA 1
ATOM 5868 C C . LEU A 1 732 ? 5.046 -24.423 -14.160 1.00 85.31 732 LEU A C 1
ATOM 5870 O O . LEU A 1 732 ? 4.550 -25.232 -14.932 1.00 85.31 732 LEU A O 1
ATOM 5874 N N . CYS A 1 733 ? 6.364 -24.248 -14.074 1.00 89.00 733 CYS A N 1
ATOM 5875 C CA . CYS A 1 733 ? 7.314 -25.050 -14.840 1.00 89.00 733 CYS A CA 1
ATOM 5876 C C . CYS A 1 733 ? 7.271 -26.514 -14.382 1.00 89.00 733 CYS A C 1
ATOM 5878 O O . CYS A 1 733 ? 7.192 -27.414 -15.210 1.00 89.00 733 CYS A O 1
ATOM 5880 N N . ARG A 1 734 ? 7.237 -26.761 -13.071 1.00 89.62 734 ARG A N 1
ATOM 5881 C CA . ARG A 1 734 ? 7.234 -28.111 -12.495 1.00 89.62 734 ARG A CA 1
ATOM 5882 C C . ARG A 1 734 ? 5.972 -28.911 -12.827 1.00 89.62 734 ARG A C 1
ATOM 5884 O O . ARG A 1 734 ? 6.048 -30.126 -12.956 1.00 89.62 734 ARG A O 1
ATOM 5891 N N . THR A 1 735 ? 4.818 -28.255 -12.948 1.00 86.75 735 THR A N 1
ATOM 5892 C CA . THR A 1 735 ? 3.534 -28.930 -13.214 1.00 86.75 735 THR A CA 1
ATOM 5893 C C . THR A 1 735 ? 3.300 -29.253 -14.689 1.00 86.75 735 THR A C 1
ATOM 5895 O O . THR A 1 735 ? 2.373 -29.990 -15.020 1.00 86.75 735 THR A O 1
ATOM 5898 N N . ARG A 1 736 ? 4.119 -28.718 -15.599 1.00 87.25 736 ARG A N 1
ATOM 5899 C CA . ARG A 1 736 ? 3.997 -28.976 -17.038 1.00 87.25 736 ARG A CA 1
ATOM 5900 C C . ARG A 1 736 ? 4.618 -30.320 -17.407 1.00 87.25 736 ARG A C 1
ATOM 5902 O O . ARG A 1 736 ? 5.664 -30.691 -16.887 1.00 87.25 736 ARG A O 1
ATOM 5909 N N . LYS A 1 737 ? 4.045 -30.982 -18.424 1.00 86.88 737 LYS A N 1
ATOM 5910 C CA . LYS A 1 737 ? 4.581 -32.228 -19.016 1.00 86.88 737 LYS A CA 1
ATOM 5911 C C . LYS A 1 737 ? 6.077 -32.128 -19.344 1.00 86.88 737 LYS A C 1
ATOM 5913 O O . LYS A 1 737 ? 6.819 -33.091 -19.187 1.00 86.88 737 LYS A O 1
ATOM 5918 N N . ARG A 1 738 ? 6.513 -30.959 -19.816 1.00 90.25 738 ARG A N 1
ATOM 5919 C CA . ARG A 1 738 ? 7.921 -30.561 -19.904 1.00 90.25 738 ARG A CA 1
ATOM 5920 C C . ARG A 1 738 ? 8.031 -29.146 -19.373 1.00 90.25 738 ARG A C 1
ATOM 5922 O O . ARG A 1 738 ? 7.220 -28.297 -19.734 1.00 90.25 738 ARG A O 1
ATOM 5929 N N . TRP A 1 739 ? 9.040 -28.881 -18.552 1.00 93.06 739 TRP A N 1
ATOM 5930 C CA . TRP A 1 739 ? 9.095 -27.637 -17.783 1.00 93.06 739 TRP A CA 1
ATOM 5931 C C . TRP A 1 739 ? 9.134 -26.360 -18.638 1.00 93.06 739 TRP A C 1
ATOM 5933 O O . TRP A 1 739 ? 8.671 -25.307 -18.200 1.00 93.06 739 TRP A O 1
ATOM 5943 N N . TYR A 1 740 ? 9.633 -26.469 -19.872 1.00 91.75 740 TYR A N 1
ATOM 5944 C CA . TYR A 1 740 ? 9.748 -25.374 -20.835 1.00 91.75 740 TYR A CA 1
ATOM 5945 C C . TYR A 1 740 ? 8.559 -25.234 -21.799 1.00 91.75 740 TYR A C 1
ATOM 5947 O O . TYR A 1 740 ? 8.550 -24.313 -22.612 1.00 91.75 740 TYR A O 1
ATOM 5955 N N . PHE A 1 741 ? 7.555 -26.114 -21.735 1.00 92.94 741 PHE A N 1
ATOM 5956 C CA . PHE A 1 741 ? 6.380 -26.020 -22.606 1.00 92.94 741 PHE A CA 1
ATOM 5957 C C . PHE A 1 741 ? 5.509 -24.821 -22.226 1.00 92.94 741 PHE A C 1
ATOM 5959 O O . PHE A 1 741 ? 5.134 -24.664 -21.068 1.00 92.94 741 PHE A O 1
ATOM 5966 N N . GLN A 1 742 ? 5.157 -23.990 -23.205 1.00 92.88 742 GLN A N 1
ATOM 5967 C CA . GLN A 1 742 ? 4.251 -22.856 -23.008 1.00 92.88 742 GLN A CA 1
ATOM 5968 C C . GLN A 1 742 ? 2.860 -23.161 -23.566 1.00 92.88 742 GLN A C 1
ATOM 5970 O O . GLN A 1 742 ? 2.695 -24.016 -24.436 1.00 92.88 742 GLN A O 1
ATOM 5975 N N . GLU A 1 743 ? 1.851 -22.455 -23.053 1.00 88.12 743 GLU A N 1
ATOM 5976 C CA . GLU A 1 743 ? 0.505 -22.482 -23.627 1.00 88.12 743 GLU A CA 1
ATOM 5977 C C . GLU A 1 743 ? 0.562 -21.965 -25.074 1.00 88.12 743 GLU A C 1
ATOM 5979 O O . GLU A 1 743 ? 1.154 -20.918 -25.332 1.00 88.12 743 GLU A O 1
ATOM 5984 N N . LYS A 1 744 ? -0.078 -22.659 -26.019 1.00 85.94 744 LYS A N 1
ATOM 5985 C CA . LYS A 1 744 ? -0.265 -22.114 -27.367 1.00 85.94 744 LYS A CA 1
ATOM 5986 C C . LYS A 1 744 ? -1.428 -21.120 -27.336 1.00 85.94 744 LYS A C 1
ATOM 5988 O O . LYS A 1 744 ? -2.499 -21.442 -26.820 1.00 85.94 744 LYS A O 1
ATOM 5993 N N . ARG A 1 745 ? -1.205 -19.908 -27.843 1.00 90.06 745 ARG A N 1
ATOM 5994 C CA . ARG A 1 745 ? -2.193 -18.824 -27.893 1.00 90.06 745 ARG A CA 1
ATOM 5995 C C . ARG A 1 745 ? -2.176 -18.186 -29.271 1.00 90.06 745 ARG A C 1
ATOM 5997 O O . ARG A 1 745 ? -1.102 -18.019 -29.841 1.00 90.06 745 ARG A O 1
ATOM 6004 N N . GLU A 1 746 ? -3.354 -17.817 -29.750 1.00 93.31 746 GLU A N 1
ATOM 6005 C CA . GLU A 1 746 ? -3.489 -16.987 -30.943 1.00 93.31 746 GLU A CA 1
ATOM 6006 C C . GLU A 1 746 ? -3.276 -15.506 -30.580 1.00 93.31 746 GLU A C 1
ATOM 6008 O O . GLU A 1 746 ? -3.544 -15.115 -29.437 1.00 93.31 746 GLU A O 1
ATOM 6013 N N . PRO A 1 747 ? -2.784 -14.668 -31.508 1.00 96.44 747 PRO A N 1
ATOM 6014 C CA . PRO A 1 747 ? -2.682 -13.228 -31.297 1.00 96.44 747 PRO A CA 1
ATOM 6015 C C . PRO A 1 747 ? -4.077 -12.611 -31.092 1.00 96.44 747 PRO A C 1
ATOM 6017 O O . PRO A 1 747 ? -4.945 -12.766 -31.952 1.00 96.44 747 PRO A O 1
ATOM 6020 N N . PRO A 1 748 ? -4.341 -11.934 -29.964 1.00 96.81 748 PRO A N 1
ATOM 6021 C CA . PRO A 1 748 ? -5.622 -11.269 -29.753 1.00 96.81 748 PRO A CA 1
ATOM 6022 C C . PRO A 1 748 ? -5.706 -9.991 -30.592 1.00 96.81 748 PRO A C 1
ATOM 6024 O O . PRO A 1 748 ? -4.780 -9.184 -30.535 1.00 96.81 748 PRO A O 1
ATOM 6027 N N . LEU A 1 749 ? -6.818 -9.786 -31.312 1.00 96.94 749 LEU A N 1
ATOM 6028 C CA . LEU A 1 749 ? -7.052 -8.552 -32.078 1.00 96.94 749 LEU A CA 1
ATOM 6029 C C . LEU A 1 749 ? -7.214 -7.343 -31.149 1.00 96.94 749 LEU A C 1
ATOM 6031 O O . LEU A 1 749 ? -6.673 -6.279 -31.423 1.00 96.94 749 LEU A O 1
ATOM 6035 N N . PHE A 1 750 ? -7.896 -7.517 -30.014 1.00 97.94 750 PHE A N 1
ATOM 6036 C CA . PHE A 1 750 ? -8.023 -6.489 -28.983 1.00 97.94 750 PHE A CA 1
ATOM 6037 C C . PHE A 1 750 ? -7.439 -6.980 -27.658 1.00 97.94 750 PHE A C 1
ATOM 6039 O O . PHE A 1 750 ? -7.600 -8.140 -27.269 1.00 97.94 750 PHE A O 1
ATOM 6046 N N . VAL A 1 751 ? -6.781 -6.087 -26.922 1.00 97.56 751 VAL A N 1
ATOM 6047 C CA . VAL A 1 751 ? -6.307 -6.360 -25.560 1.00 97.56 751 VAL A CA 1
ATOM 6048 C C . VAL A 1 751 ? -6.693 -5.235 -24.616 1.00 97.56 751 VAL A C 1
ATOM 6050 O O . VAL A 1 751 ? -6.696 -4.071 -24.998 1.00 97.56 751 VAL A O 1
ATOM 6053 N N . ALA A 1 752 ? -6.976 -5.574 -23.363 1.00 95.94 752 ALA A N 1
ATOM 6054 C CA . ALA A 1 752 ? -7.144 -4.605 -22.287 1.00 95.94 752 ALA A CA 1
ATOM 6055 C C . ALA A 1 752 ? -6.002 -4.744 -21.278 1.00 95.94 752 ALA A C 1
ATOM 6057 O O . ALA A 1 752 ? -5.525 -5.850 -21.011 1.00 95.94 752 ALA A O 1
ATOM 6058 N N . THR A 1 753 ? -5.541 -3.642 -20.694 1.00 93.75 753 THR A N 1
ATOM 6059 C CA . THR A 1 753 ? -4.555 -3.704 -19.604 1.00 93.75 753 THR A CA 1
ATOM 6060 C C . THR A 1 753 ? -5.162 -4.349 -18.359 1.00 93.75 753 THR A C 1
ATOM 6062 O O . THR A 1 753 ? -6.297 -4.058 -18.010 1.00 93.75 753 THR A O 1
ATOM 6065 N N . TYR A 1 754 ? -4.411 -5.192 -17.650 1.00 86.69 754 TYR A N 1
ATOM 6066 C CA . TYR A 1 754 ? -4.914 -5.889 -16.457 1.00 86.69 754 TYR A CA 1
ATOM 6067 C C . TYR A 1 754 ? -5.105 -4.970 -15.239 1.00 86.69 754 TYR A C 1
ATOM 6069 O O . TYR A 1 754 ? -6.015 -5.165 -14.431 1.00 86.69 754 TYR A O 1
ATOM 6077 N N . MET A 1 755 ? -4.216 -3.986 -15.090 1.00 84.38 755 MET A N 1
ATOM 6078 C CA . MET A 1 755 ? -4.181 -3.048 -13.969 1.00 84.38 755 MET A CA 1
ATOM 6079 C C . MET A 1 755 ? -3.653 -1.690 -14.422 1.00 84.38 755 MET A C 1
ATOM 6081 O O . MET A 1 755 ? -2.770 -1.625 -15.283 1.00 84.38 755 MET A O 1
ATOM 6085 N N . GLY A 1 756 ? -4.123 -0.628 -13.776 1.00 79.94 756 GLY A N 1
ATOM 6086 C CA . GLY A 1 756 ? -3.626 0.729 -13.980 1.00 79.94 756 GLY A CA 1
ATOM 6087 C C . GLY A 1 756 ? -4.140 1.697 -12.920 1.00 79.94 756 GLY A C 1
ATOM 6088 O O . GLY A 1 756 ? -4.912 1.324 -12.037 1.00 79.94 756 GLY A O 1
ATOM 6089 N N . ARG A 1 757 ? -3.648 2.933 -12.968 1.00 76.44 757 ARG A N 1
ATOM 6090 C CA . ARG A 1 757 ? -4.042 4.016 -12.060 1.00 76.44 757 ARG A CA 1
ATOM 6091 C C . ARG A 1 757 ? -4.723 5.104 -12.868 1.00 76.44 757 ARG A C 1
ATOM 6093 O O . ARG A 1 757 ? -4.361 5.328 -14.022 1.00 76.44 757 ARG A O 1
ATOM 6100 N N . THR A 1 758 ? -5.681 5.774 -12.248 1.00 65.25 758 THR A N 1
ATOM 6101 C CA . THR A 1 758 ? -6.241 7.000 -12.805 1.00 65.25 758 THR A CA 1
ATOM 6102 C C . THR A 1 758 ? -5.177 8.087 -12.676 1.00 65.25 758 THR A C 1
ATOM 6104 O O . THR A 1 758 ? -4.716 8.371 -11.572 1.00 65.25 758 THR A O 1
ATOM 6107 N N . ASN A 1 759 ? -4.736 8.649 -13.798 1.00 56.28 759 ASN A N 1
ATOM 6108 C CA . ASN A 1 759 ? -3.800 9.774 -13.791 1.00 56.28 759 ASN A CA 1
ATOM 6109 C C . ASN A 1 759 ? -4.572 11.091 -13.611 1.00 56.28 759 ASN A C 1
ATOM 6111 O O . ASN A 1 759 ? -5.757 11.158 -13.936 1.00 56.28 759 ASN A O 1
ATOM 6115 N N . SER A 1 760 ? -3.884 12.155 -13.189 1.00 42.91 760 SER A N 1
ATOM 6116 C CA . SER A 1 760 ? -4.427 13.509 -12.956 1.00 42.91 760 SER A CA 1
ATOM 6117 C C . SER A 1 760 ? -5.191 14.108 -14.149 1.00 42.91 760 SER A C 1
ATOM 6119 O O . SER A 1 760 ? -5.995 15.012 -13.974 1.00 42.91 760 SER A O 1
ATOM 6121 N N . ASN A 1 761 ? -4.971 13.574 -15.355 1.00 46.34 761 ASN A N 1
ATOM 6122 C CA . ASN A 1 761 ? -5.621 14.000 -16.597 1.00 46.34 761 ASN A CA 1
ATOM 6123 C C . ASN A 1 761 ? -6.969 13.297 -16.865 1.00 46.34 761 ASN A C 1
ATOM 6125 O O . ASN A 1 761 ? -7.510 13.433 -17.956 1.00 46.34 761 ASN A O 1
ATOM 6129 N N . GLY A 1 762 ? -7.484 12.487 -15.931 1.00 52.00 762 GLY A N 1
ATOM 6130 C CA . GLY A 1 762 ? -8.779 11.812 -16.085 1.00 52.00 762 GLY A CA 1
ATOM 6131 C C . GLY A 1 762 ? -8.788 10.634 -17.067 1.00 52.00 762 GLY A C 1
ATOM 6132 O O . GLY A 1 762 ? -9.857 10.191 -17.469 1.00 52.00 762 GLY A O 1
ATOM 6133 N N . ASN A 1 763 ? -7.627 10.097 -17.458 1.00 59.56 763 ASN A N 1
ATOM 6134 C CA . ASN A 1 763 ? -7.565 8.914 -18.325 1.00 59.56 763 ASN A CA 1
ATOM 6135 C C . ASN A 1 763 ? -8.042 7.652 -17.591 1.00 59.56 763 ASN A C 1
ATOM 6137 O O . ASN A 1 763 ? -7.684 7.427 -16.430 1.00 59.56 763 ASN A O 1
ATOM 6141 N N . ALA A 1 764 ? -8.787 6.797 -18.299 1.00 66.75 764 ALA A N 1
ATOM 6142 C CA . ALA A 1 764 ? -9.280 5.538 -17.757 1.00 66.75 764 ALA A CA 1
ATOM 6143 C C . ALA A 1 764 ? -8.122 4.628 -17.288 1.00 66.75 764 ALA A C 1
ATOM 6145 O O . ALA A 1 764 ? -7.133 4.456 -18.008 1.00 66.75 764 ALA A O 1
ATOM 6146 N N . PRO A 1 765 ? -8.233 4.010 -16.097 1.00 76.00 765 PRO A N 1
ATOM 6147 C CA . PRO A 1 765 ? -7.170 3.179 -15.532 1.00 76.00 765 PRO A CA 1
ATOM 6148 C C . PRO A 1 765 ? -6.943 1.888 -16.329 1.00 76.00 765 PRO A C 1
ATOM 6150 O O . PRO A 1 765 ? -5.858 1.310 -16.271 1.00 76.00 765 PRO A O 1
ATOM 6153 N N . ILE A 1 766 ? -7.946 1.441 -17.086 1.00 88.19 766 ILE A N 1
ATOM 6154 C CA . ILE A 1 766 ? -7.864 0.301 -17.997 1.00 88.19 766 ILE A CA 1
ATOM 6155 C C . ILE A 1 766 ? -7.903 0.830 -19.429 1.00 88.19 766 ILE A C 1
ATOM 6157 O O . ILE A 1 766 ? -8.862 1.489 -19.815 1.00 88.19 766 ILE A O 1
ATOM 6161 N N . ARG A 1 767 ? -6.859 0.536 -20.211 1.00 90.75 767 ARG A N 1
ATOM 6162 C CA . ARG A 1 767 ? -6.750 0.930 -21.623 1.00 90.75 767 ARG A CA 1
ATOM 6163 C C . ARG A 1 767 ? -7.056 -0.256 -22.524 1.00 90.75 767 ARG A C 1
ATOM 6165 O O . ARG A 1 767 ? -6.498 -1.335 -22.301 1.00 90.75 767 ARG A O 1
ATOM 6172 N N . PHE A 1 768 ? -7.870 -0.037 -23.552 1.00 95.12 768 PHE A N 1
ATOM 6173 C CA . PHE A 1 768 ? -8.064 -0.982 -24.648 1.00 95.12 768 PHE A CA 1
ATOM 6174 C C . PHE A 1 768 ? -7.109 -0.640 -25.788 1.00 95.12 768 PHE A C 1
ATOM 6176 O O . PHE A 1 768 ? -6.913 0.530 -26.116 1.00 95.12 768 PHE A O 1
ATOM 6183 N N . LEU A 1 769 ? -6.500 -1.664 -26.378 1.00 97.12 769 LEU A N 1
ATOM 6184 C CA . LEU A 1 769 ? -5.522 -1.547 -27.452 1.00 97.12 769 LEU A CA 1
ATOM 6185 C C . LEU A 1 769 ? -5.925 -2.463 -28.612 1.00 97.12 769 LEU A C 1
ATOM 6187 O O . LEU A 1 769 ? -6.347 -3.601 -28.384 1.00 97.12 769 LEU A O 1
ATOM 6191 N N . LEU A 1 770 ? -5.745 -1.982 -29.839 1.00 97.56 770 LEU A N 1
ATOM 6192 C CA . LEU A 1 770 ? -5.884 -2.752 -31.072 1.00 97.56 770 LEU A CA 1
ATOM 6193 C C . LEU A 1 770 ? -4.514 -3.300 -31.470 1.00 97.56 770 LEU A C 1
ATOM 6195 O O . LEU A 1 770 ? -3.556 -2.548 -31.640 1.00 97.56 770 LEU A O 1
ATOM 6199 N N . ASN A 1 771 ? -4.419 -4.614 -31.620 1.00 97.44 771 ASN A N 1
ATOM 6200 C CA . ASN A 1 771 ? -3.199 -5.322 -31.966 1.00 97.44 771 ASN A CA 1
ATOM 6201 C C . ASN A 1 771 ? -3.309 -5.890 -33.383 1.00 97.44 771 ASN A C 1
ATOM 6203 O O . ASN A 1 771 ? -3.894 -6.950 -33.592 1.00 97.44 771 ASN A O 1
ATOM 6207 N N . ARG A 1 772 ? -2.710 -5.189 -34.351 1.00 95.62 772 ARG A N 1
ATOM 6208 C CA . ARG A 1 772 ? -2.621 -5.632 -35.753 1.00 95.62 772 ARG A CA 1
ATOM 6209 C C . ARG A 1 772 ? -1.407 -6.519 -36.025 1.00 95.62 772 ARG A C 1
ATOM 6211 O O . ARG A 1 772 ? -1.222 -6.991 -37.142 1.00 95.62 772 ARG A O 1
ATOM 6218 N N . SER A 1 773 ? -0.587 -6.761 -35.005 1.00 96.25 773 SER A N 1
ATOM 6219 C CA . SER A 1 773 ? 0.570 -7.644 -35.092 1.00 96.25 773 SER A CA 1
ATOM 6220 C C . SER A 1 773 ? 0.213 -9.102 -34.804 1.00 96.25 773 SER A C 1
ATOM 6222 O O . SER A 1 773 ? -0.846 -9.426 -34.271 1.00 96.25 773 SER A O 1
ATOM 6224 N N . ARG A 1 774 ? 1.154 -10.005 -35.084 1.00 96.00 774 ARG A N 1
ATOM 6225 C CA . ARG A 1 774 ? 1.097 -11.416 -34.675 1.00 96.00 774 ARG A CA 1
ATOM 6226 C C . ARG A 1 774 ? 1.566 -11.621 -33.231 1.00 96.00 774 ARG A C 1
ATOM 6228 O O . ARG A 1 774 ? 1.872 -12.746 -32.841 1.00 96.00 774 ARG A O 1
ATOM 6235 N N . ALA A 1 775 ? 1.655 -10.553 -32.435 1.00 96.75 775 ALA A N 1
ATOM 6236 C CA . ALA A 1 775 ? 2.069 -10.656 -31.050 1.00 96.75 775 ALA A CA 1
ATOM 6237 C C . ALA A 1 775 ? 0.965 -11.217 -30.156 1.00 96.75 775 ALA A C 1
ATOM 6239 O O . ALA A 1 775 ? -0.166 -10.735 -30.153 1.00 96.75 775 ALA A O 1
ATOM 6240 N N . ILE A 1 776 ? 1.322 -12.201 -29.337 1.00 96.81 776 ILE A N 1
ATOM 6241 C CA . ILE A 1 776 ? 0.484 -12.667 -28.230 1.00 96.81 776 ILE A CA 1
ATOM 6242 C C . ILE A 1 776 ? 0.634 -11.742 -27.014 1.00 96.81 776 ILE A C 1
ATOM 6244 O O . ILE A 1 776 ? 1.537 -10.908 -26.951 1.00 96.81 776 ILE A O 1
ATOM 6248 N N . ALA A 1 777 ? -0.223 -11.902 -26.006 1.00 95.88 777 ALA A N 1
ATOM 6249 C CA . ALA A 1 777 ? -0.189 -11.085 -24.795 1.00 95.88 777 ALA A CA 1
ATOM 6250 C C . ALA A 1 777 ? 0.048 -11.927 -23.531 1.00 95.88 777 ALA A C 1
ATOM 6252 O O . ALA A 1 777 ? -0.475 -13.037 -23.390 1.00 95.88 777 ALA A O 1
ATOM 6253 N N . THR A 1 778 ? 0.836 -11.395 -22.593 1.00 94.06 778 THR A N 1
ATOM 6254 C CA . THR A 1 778 ? 1.070 -12.014 -21.276 1.00 94.06 778 THR A CA 1
ATOM 6255 C C . THR A 1 778 ? -0.007 -11.628 -20.262 1.00 94.06 778 THR A C 1
ATOM 6257 O O . THR A 1 778 ? -0.861 -10.790 -20.533 1.00 94.06 778 THR A O 1
ATOM 6260 N N . ASN A 1 779 ? 0.021 -12.230 -19.073 1.00 90.69 779 ASN A N 1
ATOM 6261 C CA . ASN A 1 779 ? -0.958 -12.035 -17.996 1.00 90.69 779 ASN A CA 1
ATOM 6262 C C . ASN A 1 779 ? -1.084 -10.600 -17.438 1.00 90.69 779 ASN A C 1
ATOM 6264 O O . ASN A 1 779 ? -1.933 -10.368 -16.582 1.00 90.69 779 ASN A O 1
ATOM 6268 N N . VAL A 1 780 ? -0.276 -9.647 -17.912 1.00 91.38 780 VAL A N 1
ATOM 6269 C CA . VAL A 1 780 ? -0.473 -8.204 -17.666 1.00 91.38 780 VAL A CA 1
ATOM 6270 C C . VAL A 1 780 ? -1.520 -7.578 -18.602 1.00 91.38 780 VAL A C 1
ATOM 6272 O O . VAL A 1 780 ? -1.848 -6.399 -18.461 1.00 91.38 780 VAL A O 1
ATOM 6275 N N . PHE A 1 781 ? -2.059 -8.372 -19.528 1.00 95.62 781 PHE A N 1
ATOM 6276 C CA . PHE A 1 781 ? -3.173 -8.045 -20.405 1.00 95.62 781 PHE A CA 1
ATOM 6277 C C . PHE A 1 781 ? -4.313 -9.062 -20.259 1.00 95.62 781 PHE A C 1
ATOM 6279 O O . PHE A 1 781 ? -4.129 -10.220 -19.863 1.00 95.62 781 PHE A O 1
ATOM 6286 N N . ILE A 1 782 ? -5.500 -8.621 -20.651 1.00 96.56 782 ILE A N 1
ATOM 6287 C CA . ILE A 1 782 ? -6.678 -9.440 -20.911 1.00 96.56 782 ILE A CA 1
ATOM 6288 C C . ILE A 1 782 ? -6.850 -9.490 -22.428 1.00 96.56 782 ILE A C 1
ATOM 6290 O O . ILE A 1 782 ? -6.815 -8.455 -23.087 1.00 96.56 782 ILE A O 1
ATOM 6294 N N . CYS A 1 783 ? -7.007 -10.689 -22.977 1.00 97.44 783 CYS A N 1
ATOM 6295 C CA . CYS A 1 783 ? -7.183 -10.926 -24.404 1.00 97.44 783 CYS A CA 1
ATOM 6296 C C . CYS A 1 783 ? -8.672 -10.912 -24.761 1.00 97.44 783 CYS A C 1
ATOM 6298 O O . CYS A 1 783 ? -9.452 -11.644 -24.140 1.00 97.44 783 CYS A O 1
ATOM 6300 N N . LEU A 1 784 ? -9.041 -10.130 -25.775 1.00 97.94 784 LEU A N 1
ATOM 6301 C CA . LEU A 1 784 ? -10.389 -10.038 -26.321 1.00 97.94 784 LEU A CA 1
ATOM 6302 C C . LEU A 1 784 ? -10.359 -10.535 -27.774 1.00 97.94 784 LEU A C 1
ATOM 6304 O O . LEU A 1 784 ? -9.793 -9.889 -28.657 1.00 97.94 784 LEU A O 1
ATOM 6308 N N . TYR A 1 785 ? -10.961 -11.699 -28.015 1.00 97.25 785 TYR A N 1
ATOM 6309 C CA . TYR A 1 785 ? -11.108 -12.264 -29.358 1.00 97.25 785 TYR A CA 1
ATOM 6310 C C . TYR A 1 785 ? -12.525 -11.981 -29.859 1.00 97.25 785 TYR A C 1
ATOM 6312 O O . TYR A 1 785 ? -13.469 -12.367 -29.164 1.00 97.25 785 TYR A O 1
ATOM 6320 N N . PRO A 1 786 ? -12.712 -11.304 -31.004 1.00 97.00 786 PRO A N 1
ATOM 6321 C CA . PRO A 1 786 ? -14.044 -11.076 -31.556 1.00 97.00 786 PRO A CA 1
ATOM 6322 C C . PRO A 1 786 ? -14.790 -12.395 -31.777 1.00 97.00 786 PRO A C 1
ATOM 6324 O O . PRO A 1 786 ? -14.209 -13.374 -32.249 1.00 97.00 786 PRO A O 1
ATOM 6327 N N . LYS A 1 787 ? -16.078 -12.431 -31.431 1.00 95.62 787 LYS A N 1
ATOM 6328 C CA . LYS A 1 787 ? -16.962 -13.549 -31.792 1.00 95.62 787 LYS A CA 1
ATOM 6329 C C . LYS A 1 787 ? -17.239 -13.567 -33.304 1.00 95.62 787 LYS A C 1
ATOM 6331 O O . LYS A 1 787 ? -17.028 -12.535 -33.944 1.00 95.62 787 LYS A O 1
ATOM 6336 N N . PRO A 1 788 ? -17.687 -14.697 -33.888 1.00 93.38 788 PRO A N 1
ATOM 6337 C CA . PRO A 1 788 ? -17.814 -14.858 -35.340 1.00 93.38 788 PRO A CA 1
ATOM 6338 C C . PRO A 1 788 ? -18.560 -13.720 -36.052 1.00 93.38 788 PRO A C 1
ATOM 6340 O O . PRO A 1 788 ? -18.100 -13.245 -37.088 1.00 93.38 788 PRO A O 1
ATOM 6343 N N . GLU A 1 789 ? -19.653 -13.229 -35.470 1.00 90.50 789 GLU A N 1
ATOM 6344 C CA . GLU A 1 789 ? -20.482 -12.160 -36.034 1.00 90.50 789 GLU A CA 1
ATOM 6345 C C . GLU A 1 789 ? -19.722 -10.826 -36.078 1.00 90.50 789 GLU A C 1
ATOM 6347 O O . GLU A 1 789 ? -19.669 -10.157 -37.111 1.00 90.50 789 GLU A O 1
ATOM 6352 N N . LEU A 1 790 ? -19.059 -10.467 -34.974 1.00 94.00 790 LEU A N 1
ATOM 6353 C CA . LEU A 1 790 ? -18.226 -9.267 -34.905 1.00 94.00 790 LEU A CA 1
ATOM 6354 C C . LEU A 1 790 ? -17.001 -9.389 -35.822 1.00 94.00 790 LEU A C 1
ATOM 6356 O O . LEU A 1 790 ? -16.642 -8.437 -36.511 1.00 94.00 790 LEU A O 1
ATOM 6360 N N . GLN A 1 791 ? -16.369 -10.563 -35.855 1.00 93.94 791 GLN A N 1
ATOM 6361 C CA . GLN A 1 791 ? -15.206 -10.835 -36.695 1.00 93.94 791 GLN A CA 1
ATOM 6362 C C . GLN A 1 791 ? -15.532 -10.644 -38.182 1.00 93.94 791 GLN A C 1
ATOM 6364 O O . GLN A 1 791 ? -14.733 -10.044 -38.901 1.00 93.94 791 GLN A O 1
ATOM 6369 N N . TYR A 1 792 ? -16.705 -11.105 -38.627 1.00 92.62 792 TYR A N 1
ATOM 6370 C CA . TYR A 1 792 ? -17.185 -10.915 -39.996 1.00 92.62 792 TYR A CA 1
ATOM 6371 C C . TYR A 1 792 ? -17.354 -9.428 -40.340 1.00 92.62 792 TYR A C 1
ATOM 6373 O O . TYR A 1 792 ? -16.864 -8.973 -41.373 1.00 92.62 792 TYR A O 1
ATOM 6381 N N . LEU A 1 793 ? -17.972 -8.642 -39.452 1.00 92.88 793 LEU A N 1
ATOM 6382 C CA . LEU A 1 793 ? -18.154 -7.200 -39.658 1.00 92.88 793 LEU A CA 1
ATOM 6383 C C . LEU A 1 793 ? -16.823 -6.437 -39.691 1.00 92.88 793 LEU A C 1
ATOM 6385 O O . LEU A 1 793 ? -16.656 -5.543 -40.523 1.00 92.88 793 LEU A O 1
ATOM 6389 N N . LEU A 1 794 ? -15.871 -6.789 -38.824 1.00 93.38 794 LEU A N 1
ATOM 6390 C CA . LEU A 1 794 ? -14.550 -6.155 -38.776 1.00 93.38 794 LEU A CA 1
ATOM 6391 C C . LEU A 1 794 ? -13.723 -6.435 -40.042 1.00 93.38 794 LEU A C 1
ATOM 6393 O O . LEU A 1 794 ? -13.034 -5.545 -40.533 1.00 93.38 794 LEU A O 1
ATOM 6397 N N . GLN A 1 795 ? -13.833 -7.634 -40.626 1.00 91.62 795 GLN A N 1
ATOM 6398 C CA . GLN A 1 795 ? -13.106 -7.999 -41.852 1.00 91.62 795 GLN A CA 1
ATOM 6399 C C . GLN A 1 795 ? -13.519 -7.184 -43.086 1.00 91.62 795 GLN A C 1
ATOM 6401 O O . GLN A 1 795 ? -12.736 -7.065 -44.026 1.00 91.62 795 GLN A O 1
ATOM 6406 N N . GLN A 1 796 ? -14.720 -6.600 -43.091 1.00 90.06 796 GLN A N 1
ATOM 6407 C CA . GLN A 1 796 ? -15.212 -5.804 -44.218 1.00 90.06 796 GLN A CA 1
ATOM 6408 C C . GLN A 1 796 ? -14.562 -4.414 -44.312 1.00 90.06 796 GLN A C 1
ATOM 6410 O O . GLN A 1 796 ? -14.551 -3.824 -45.389 1.00 90.06 796 GLN A O 1
ATOM 6415 N N . SER A 1 797 ? -14.043 -3.859 -43.209 1.00 91.25 797 SER A N 1
ATOM 6416 C CA . SER A 1 797 ? -13.401 -2.539 -43.217 1.00 91.25 797 SER A CA 1
ATOM 6417 C C . SER A 1 797 ? -12.469 -2.339 -42.025 1.00 91.25 797 SER A C 1
ATOM 6419 O O . SER A 1 797 ? -12.899 -2.368 -40.874 1.00 91.25 797 SER A O 1
ATOM 6421 N N . LYS A 1 798 ? -11.204 -1.998 -42.306 1.00 88.25 798 LYS A N 1
ATOM 6422 C CA . LYS A 1 798 ? -10.208 -1.656 -41.274 1.00 88.25 798 LYS A CA 1
ATOM 6423 C C . LYS A 1 798 ? -10.579 -0.423 -40.445 1.00 88.25 798 LYS A C 1
ATOM 6425 O O . LYS A 1 798 ? -10.081 -0.283 -39.330 1.00 88.25 798 LYS A O 1
ATOM 6430 N N . ALA A 1 799 ? -11.429 0.466 -40.965 1.00 92.56 799 ALA A N 1
ATOM 6431 C CA . ALA A 1 799 ? -11.901 1.631 -40.216 1.00 92.56 799 ALA A CA 1
ATOM 6432 C C . ALA A 1 799 ? -12.762 1.214 -39.010 1.00 92.56 799 ALA A C 1
ATOM 6434 O O . ALA A 1 799 ? -12.656 1.817 -37.946 1.00 92.56 799 ALA A O 1
ATOM 6435 N N . ARG A 1 800 ? -13.519 0.113 -39.139 1.00 95.00 800 ARG A N 1
ATOM 6436 C CA . ARG A 1 800 ? -14.375 -0.419 -38.067 1.00 95.00 800 ARG A CA 1
ATOM 6437 C C . ARG A 1 800 ? -13.579 -0.885 -36.849 1.00 95.00 800 ARG A C 1
ATOM 6439 O O . ARG A 1 800 ? -14.058 -0.777 -35.726 1.00 95.00 800 ARG A O 1
ATOM 6446 N N . GLU A 1 801 ? -12.353 -1.373 -37.047 1.00 95.00 801 GLU A N 1
ATOM 6447 C CA . GLU A 1 801 ? -11.467 -1.753 -35.938 1.00 95.00 801 GLU A CA 1
ATOM 6448 C C . GLU A 1 801 ? -11.097 -0.548 -35.061 1.00 95.00 801 GLU A C 1
ATOM 6450 O O . GLU A 1 801 ? -11.052 -0.669 -33.838 1.00 95.00 801 GLU A O 1
ATOM 6455 N N . ILE A 1 802 ? -10.833 0.602 -35.692 1.00 94.69 802 ILE A N 1
ATOM 6456 C CA . ILE A 1 802 ? -10.457 1.847 -35.009 1.00 94.69 802 ILE A CA 1
ATOM 6457 C C . ILE A 1 802 ? -11.680 2.442 -34.314 1.00 94.69 802 ILE A C 1
ATOM 6459 O O . ILE A 1 802 ? -11.605 2.770 -33.136 1.00 94.69 802 ILE A O 1
ATOM 6463 N N . GLU A 1 803 ? -12.819 2.494 -35.001 1.00 94.38 803 GLU A N 1
ATOM 6464 C CA . GLU A 1 803 ? -14.068 3.004 -34.432 1.00 94.38 803 GLU A CA 1
ATOM 6465 C C . GLU A 1 803 ? -14.494 2.196 -33.195 1.00 94.38 803 GLU A C 1
ATOM 6467 O O . GLU A 1 803 ? -14.781 2.760 -32.141 1.00 94.38 803 GLU A O 1
ATOM 6472 N N . LEU A 1 804 ? -14.423 0.859 -33.263 1.00 94.88 804 LEU A N 1
ATOM 6473 C CA . LEU A 1 804 ? -14.702 0.009 -32.105 1.00 94.88 804 LEU A CA 1
ATOM 6474 C C . LEU A 1 804 ? -13.694 0.227 -30.967 1.00 94.88 804 LEU A C 1
ATOM 6476 O O . LEU A 1 804 ? -14.077 0.226 -29.799 1.00 94.88 804 LEU A O 1
ATOM 6480 N N . LEU A 1 805 ? -12.408 0.410 -31.279 1.00 95.31 805 LEU A N 1
ATOM 6481 C CA . LEU A 1 805 ? -11.384 0.712 -30.276 1.00 95.31 805 LEU A CA 1
ATOM 6482 C C . LEU A 1 805 ? -11.674 2.027 -29.540 1.00 95.31 805 LEU A C 1
ATOM 6484 O O . LEU A 1 805 ? -11.483 2.104 -28.323 1.00 95.31 805 LEU A O 1
ATOM 6488 N N . GLU A 1 806 ? -12.101 3.057 -30.267 1.00 92.88 806 GLU A N 1
ATOM 6489 C CA . GLU A 1 806 ? -12.486 4.350 -29.702 1.00 92.88 806 GLU A CA 1
ATOM 6490 C C . GLU A 1 806 ? -13.707 4.198 -28.798 1.00 92.88 806 GLU A C 1
ATOM 6492 O O . GLU A 1 806 ? -13.654 4.623 -27.643 1.00 92.88 806 GLU A O 1
ATOM 6497 N N . THR A 1 807 ? -14.740 3.478 -29.247 1.00 92.38 807 THR A N 1
ATOM 6498 C CA . THR A 1 807 ? -15.901 3.133 -28.417 1.00 92.38 807 THR A CA 1
ATOM 6499 C C . THR A 1 807 ? -15.495 2.426 -27.119 1.00 92.38 807 THR A C 1
ATOM 6501 O O . THR A 1 807 ? -15.973 2.778 -26.041 1.00 92.38 807 THR A O 1
ATOM 6504 N N . LEU A 1 808 ? -14.593 1.439 -27.187 1.00 92.94 808 LEU A N 1
ATOM 6505 C CA . LEU A 1 808 ? -14.123 0.713 -26.001 1.00 92.94 808 LEU A CA 1
ATOM 6506 C C . LEU A 1 808 ? -13.349 1.618 -25.032 1.00 92.94 808 LEU A C 1
ATOM 6508 O O . LEU A 1 808 ? -13.500 1.495 -23.818 1.00 92.94 808 LEU A O 1
ATOM 6512 N N . ASN A 1 809 ? -12.532 2.540 -25.542 1.00 91.25 809 ASN A N 1
ATOM 6513 C CA . ASN A 1 809 ? -11.794 3.490 -24.703 1.00 91.25 809 ASN A CA 1
ATOM 6514 C C . ASN A 1 809 ? -12.668 4.636 -24.160 1.00 91.25 809 ASN A C 1
ATOM 6516 O O . ASN A 1 809 ? -12.256 5.305 -23.216 1.00 91.25 809 ASN A O 1
ATOM 6520 N N . GLN A 1 810 ? -13.871 4.834 -24.704 1.00 88.12 810 GLN A N 1
ATOM 6521 C CA . GLN A 1 810 ? -14.879 5.767 -24.191 1.00 88.12 810 GLN A CA 1
ATOM 6522 C C . GLN A 1 810 ? -15.793 5.153 -23.119 1.00 88.12 810 GLN A C 1
ATOM 6524 O O . GLN A 1 810 ? -16.658 5.851 -22.587 1.00 88.12 810 GLN A O 1
ATOM 6529 N N . ILE A 1 811 ? -15.618 3.870 -22.769 1.00 86.88 811 ILE A N 1
ATOM 6530 C CA . ILE A 1 811 ? -16.354 3.262 -21.653 1.00 86.88 811 ILE A CA 1
ATOM 6531 C C . ILE A 1 811 ? -16.112 4.110 -20.391 1.00 86.88 811 ILE A C 1
ATOM 6533 O O . ILE A 1 811 ? -14.955 4.292 -19.997 1.00 86.88 811 ILE A O 1
ATOM 6537 N N . PRO A 1 812 ? -17.174 4.614 -19.730 1.00 82.00 812 PRO A N 1
ATOM 6538 C CA . PRO A 1 812 ? -17.018 5.480 -18.572 1.00 82.00 812 PRO A CA 1
ATOM 6539 C C . PRO A 1 812 ? -16.176 4.821 -17.484 1.00 82.00 812 PRO A C 1
ATOM 6541 O O . PRO A 1 812 ? -16.365 3.645 -17.161 1.00 82.00 812 PRO A O 1
ATOM 6544 N N . ILE A 1 813 ? -15.287 5.602 -16.864 1.00 75.88 813 ILE A N 1
ATOM 6545 C CA . ILE A 1 813 ? -14.387 5.113 -15.810 1.00 75.88 813 ILE A CA 1
ATOM 6546 C C . ILE A 1 813 ? -15.190 4.399 -14.727 1.00 75.88 813 ILE A C 1
ATOM 6548 O O . ILE A 1 813 ? -14.851 3.274 -14.377 1.00 75.88 813 ILE A O 1
ATOM 6552 N N . ALA A 1 814 ? -16.302 4.994 -14.285 1.00 70.88 814 ALA A N 1
ATOM 6553 C CA . ALA A 1 814 ? -17.205 4.425 -13.289 1.00 70.88 814 ALA A CA 1
ATOM 6554 C C . ALA A 1 814 ? -17.674 2.994 -13.626 1.00 70.88 814 ALA A C 1
ATOM 6556 O O . ALA A 1 814 ? -17.760 2.162 -12.727 1.00 70.88 814 ALA A O 1
ATOM 6557 N N . CYS A 1 815 ? -17.912 2.664 -14.903 1.00 74.88 815 CYS A N 1
ATOM 6558 C CA . CYS A 1 815 ? -18.290 1.310 -15.326 1.00 74.88 815 CYS A CA 1
ATOM 6559 C C . CYS A 1 815 ? -17.145 0.308 -15.116 1.00 74.88 815 CYS A C 1
ATOM 6561 O O . CYS A 1 815 ? -17.368 -0.807 -14.646 1.00 74.88 815 CYS A O 1
ATOM 6563 N N . ILE A 1 816 ? -15.909 0.720 -15.411 1.00 76.06 816 ILE A N 1
ATOM 6564 C CA . ILE A 1 816 ? -14.707 -0.085 -15.168 1.00 76.06 816 ILE A CA 1
ATOM 6565 C C . ILE A 1 816 ? -14.438 -0.233 -13.664 1.00 76.06 816 ILE A C 1
ATOM 6567 O O . ILE A 1 816 ? -14.117 -1.335 -13.217 1.00 76.06 816 ILE A O 1
ATOM 6571 N N . GLN A 1 817 ? -14.615 0.832 -12.869 1.00 69.44 817 GLN A N 1
ATOM 6572 C CA . GLN A 1 817 ? -14.433 0.771 -11.411 1.00 69.44 817 GLN A CA 1
ATOM 6573 C C . GLN A 1 817 ? -15.457 -0.157 -10.749 1.00 69.44 817 GLN A C 1
ATOM 6575 O O . GLN A 1 817 ? -15.103 -0.865 -9.813 1.00 69.44 817 GLN A O 1
ATOM 6580 N N . ARG A 1 818 ? -16.701 -0.165 -11.251 1.00 67.19 818 ARG A N 1
ATOM 6581 C CA . ARG A 1 818 ? -17.808 -0.996 -10.752 1.00 67.19 818 ARG A CA 1
ATOM 6582 C C . ARG A 1 818 ? -17.583 -2.485 -11.004 1.00 67.19 818 ARG A C 1
ATOM 6584 O O . ARG A 1 818 ? -17.903 -3.309 -10.154 1.00 67.19 818 ARG A O 1
ATOM 6591 N N . ALA A 1 819 ? -17.046 -2.829 -12.175 1.00 68.50 819 ALA A N 1
ATOM 6592 C CA . ALA A 1 819 ? -16.741 -4.214 -12.519 1.00 68.50 819 ALA A CA 1
ATOM 6593 C C . ALA A 1 819 ? -15.444 -4.707 -11.854 1.00 68.50 819 ALA A C 1
ATOM 6595 O O . ALA A 1 819 ? -15.353 -5.870 -11.466 1.00 68.50 819 ALA A O 1
ATOM 6596 N N . GLY A 1 820 ? -14.436 -3.837 -11.747 1.00 68.44 820 GLY A N 1
ATOM 6597 C CA . GLY A 1 820 ? -13.112 -4.163 -11.224 1.00 68.44 820 GLY A CA 1
ATOM 6598 C C . GLY A 1 820 ? -12.975 -4.072 -9.700 1.00 68.44 820 GLY A C 1
ATOM 6599 O O . GLY A 1 820 ? -13.903 -3.784 -8.953 1.00 68.44 820 GLY A O 1
ATOM 6600 N N . ARG A 1 821 ? -11.755 -4.315 -9.222 1.00 68.25 821 ARG A N 1
ATOM 6601 C CA . ARG A 1 821 ? -11.350 -4.202 -7.816 1.00 68.25 821 ARG A CA 1
ATOM 6602 C C . ARG A 1 821 ? -10.461 -2.979 -7.640 1.00 68.25 821 ARG A C 1
ATOM 6604 O O . ARG A 1 821 ? -9.506 -2.787 -8.397 1.00 68.25 821 ARG A O 1
ATOM 6611 N N . SER A 1 822 ? -10.736 -2.199 -6.600 1.00 59.47 822 SER A N 1
ATOM 6612 C CA . SER A 1 822 ? -9.880 -1.088 -6.181 1.00 59.47 822 SER A CA 1
ATOM 6613 C C . SER A 1 822 ? -8.982 -1.521 -5.026 1.00 59.47 822 SER A C 1
ATOM 6615 O O . SER A 1 822 ? -9.445 -2.123 -4.059 1.00 59.47 822 SER A O 1
ATOM 6617 N N . TYR A 1 823 ? -7.694 -1.214 -5.138 1.00 51.91 823 TYR A N 1
ATOM 6618 C CA . TYR A 1 823 ? -6.694 -1.410 -4.092 1.00 51.91 823 TYR A CA 1
ATOM 6619 C C . TYR A 1 823 ? -6.258 -0.055 -3.524 1.00 51.91 823 TYR A C 1
ATOM 6621 O O . TYR A 1 823 ? -6.478 0.993 -4.141 1.00 51.91 823 TYR A O 1
ATOM 6629 N N . GLY A 1 824 ? -5.604 -0.079 -2.360 1.00 39.69 824 GLY A N 1
ATOM 6630 C CA . GLY A 1 824 ? -5.017 1.117 -1.754 1.00 39.69 824 GLY A CA 1
ATOM 6631 C C . GLY A 1 824 ? -4.129 1.897 -2.737 1.00 39.69 824 GLY A C 1
ATOM 6632 O O . GLY A 1 824 ? -3.438 1.318 -3.581 1.00 39.69 824 GLY A O 1
ATOM 6633 N N . GLY A 1 825 ? -4.175 3.229 -2.650 1.00 45.66 825 GLY A N 1
ATOM 6634 C CA . GLY A 1 825 ? -3.426 4.133 -3.529 1.00 45.66 825 GLY A CA 1
ATOM 6635 C C . GLY A 1 825 ? -4.035 4.358 -4.923 1.00 45.66 825 GLY A C 1
ATOM 6636 O O . GLY A 1 825 ? -3.327 4.808 -5.819 1.00 45.66 825 GLY A O 1
ATOM 6637 N N . GLY A 1 826 ? -5.311 4.030 -5.155 1.00 60.41 826 GLY A N 1
ATOM 6638 C CA . GLY A 1 826 ? -5.991 4.310 -6.433 1.00 60.41 826 GLY A CA 1
ATOM 6639 C C . GLY A 1 826 ? -5.618 3.357 -7.577 1.00 60.41 826 GLY A C 1
ATOM 6640 O O . GLY A 1 826 ? -5.862 3.649 -8.747 1.00 60.41 826 GLY A O 1
ATOM 6641 N N . LEU A 1 827 ? -5.005 2.215 -7.253 1.00 70.25 827 LEU A N 1
ATOM 6642 C CA . LEU A 1 827 ? -4.701 1.164 -8.218 1.00 70.25 827 LEU A CA 1
ATOM 6643 C C . LEU A 1 827 ? -5.960 0.349 -8.507 1.00 70.25 827 LEU A C 1
ATOM 6645 O O . LEU A 1 827 ? -6.540 -0.252 -7.602 1.00 70.25 827 LEU A O 1
ATOM 6649 N N . GLN A 1 828 ? -6.343 0.285 -9.777 1.00 74.56 828 GLN A N 1
ATOM 6650 C CA . GLN A 1 828 ? -7.469 -0.517 -10.227 1.00 74.56 828 GLN A CA 1
ATOM 6651 C C . GLN A 1 828 ? -7.012 -1.756 -10.970 1.00 74.56 828 GLN A C 1
ATOM 6653 O O . GLN A 1 828 ? -6.000 -1.766 -11.675 1.00 74.56 828 GLN A O 1
ATOM 6658 N N . LYS A 1 829 ? -7.793 -2.813 -10.797 1.00 82.12 829 LYS A N 1
ATOM 6659 C CA . LYS A 1 829 ? -7.573 -4.121 -11.388 1.00 82.12 829 LYS A CA 1
ATOM 6660 C C . LYS A 1 829 ? -8.884 -4.646 -11.924 1.00 82.12 829 LYS A C 1
ATOM 6662 O O . LYS A 1 829 ? -9.890 -4.549 -11.235 1.00 82.12 829 LYS A O 1
ATOM 6667 N N . ILE A 1 830 ? -8.853 -5.277 -13.086 1.00 85.94 830 ILE A N 1
ATOM 6668 C CA . ILE A 1 830 ? -10.016 -5.989 -13.607 1.00 85.94 830 ILE A CA 1
ATOM 6669 C C . ILE A 1 830 ? -9.599 -7.388 -14.046 1.00 85.94 830 ILE A C 1
ATOM 6671 O O . ILE A 1 830 ? -8.515 -7.589 -14.592 1.00 85.94 830 ILE A O 1
ATOM 6675 N N . GLU A 1 831 ? -10.423 -8.387 -13.756 1.00 85.50 831 GLU A N 1
ATOM 6676 C CA . GLU A 1 831 ? -10.201 -9.766 -14.190 1.00 85.50 831 GLU A CA 1
ATOM 6677 C C . GLU A 1 831 ? -11.102 -10.138 -15.380 1.00 85.50 831 GLU A C 1
ATOM 6679 O O . GLU A 1 831 ? -12.130 -9.503 -15.603 1.00 85.50 831 GLU A O 1
ATOM 6684 N N . PRO A 1 832 ? -10.781 -11.190 -16.162 1.00 87.38 832 PRO A N 1
ATOM 6685 C CA . PRO A 1 832 ? -11.566 -11.547 -17.347 1.00 87.38 832 PRO A CA 1
ATOM 6686 C C . PRO A 1 832 ? -13.064 -11.745 -17.083 1.00 87.38 832 PRO A C 1
ATOM 6688 O O . PRO A 1 832 ? -13.875 -11.384 -17.926 1.00 87.38 832 PRO A O 1
ATOM 6691 N N . LYS A 1 833 ? -13.442 -12.313 -15.927 1.00 81.00 833 LYS A N 1
ATOM 6692 C CA . LYS A 1 833 ? -14.856 -12.499 -15.556 1.00 81.00 833 LYS A CA 1
ATOM 6693 C C . LYS A 1 833 ? -15.557 -11.162 -15.294 1.00 81.00 833 LYS A C 1
ATOM 6695 O O . LYS A 1 833 ? -16.720 -11.019 -15.632 1.00 81.00 833 LYS A O 1
ATOM 6700 N N . GLU A 1 834 ? -14.841 -10.210 -14.711 1.00 83.12 834 GLU A N 1
ATOM 6701 C CA . GLU A 1 834 ? -15.344 -8.870 -14.404 1.00 83.12 834 GLU A CA 1
ATOM 6702 C C . GLU A 1 834 ? -15.504 -8.058 -15.697 1.00 83.12 834 GLU A C 1
ATOM 6704 O O . GLU A 1 834 ? -16.561 -7.487 -15.943 1.00 83.12 834 GLU A O 1
ATOM 6709 N N . LEU A 1 835 ? -14.510 -8.112 -16.594 1.00 89.12 835 LEU A N 1
ATOM 6710 C CA . LEU A 1 835 ? -14.562 -7.420 -17.885 1.00 89.12 835 LEU A CA 1
ATOM 6711 C C . LEU A 1 835 ? -15.703 -7.921 -18.790 1.00 89.12 835 LEU A C 1
ATOM 6713 O O . LEU A 1 835 ? -16.260 -7.139 -19.549 1.00 89.12 835 LEU A O 1
ATOM 6717 N N . ARG A 1 836 ? -16.089 -9.202 -18.694 1.00 87.19 836 ARG A N 1
ATOM 6718 C CA . ARG A 1 836 ? -17.238 -9.770 -19.432 1.00 87.19 836 ARG A CA 1
ATOM 6719 C C . ARG A 1 836 ? -18.559 -9.064 -19.140 1.00 87.19 836 ARG A C 1
ATOM 6721 O O . ARG A 1 836 ? -19.359 -8.910 -20.058 1.00 87.19 836 ARG A O 1
ATOM 6728 N N . ALA A 1 837 ? -18.750 -8.633 -17.895 1.00 82.94 837 ALA A N 1
ATOM 6729 C CA . ALA A 1 837 ? -19.976 -7.989 -17.436 1.00 82.94 837 ALA A CA 1
ATOM 6730 C C . ALA A 1 837 ? -20.031 -6.484 -17.755 1.00 82.94 837 ALA A C 1
ATOM 6732 O O . ALA A 1 837 ? -21.086 -5.868 -17.610 1.00 82.94 837 ALA A O 1
ATOM 6733 N N . VAL A 1 838 ? -18.921 -5.876 -18.195 1.00 86.69 838 VAL A N 1
ATOM 6734 C CA . VAL A 1 838 ? -18.892 -4.457 -18.576 1.00 86.69 838 VAL A CA 1
ATOM 6735 C C . VAL A 1 838 ? -19.789 -4.242 -19.795 1.00 86.69 838 VAL A C 1
ATOM 6737 O O . VAL A 1 838 ? -19.671 -4.960 -20.788 1.00 86.69 838 VAL A O 1
ATOM 6740 N N . ARG A 1 839 ? -20.685 -3.253 -19.718 1.00 84.75 839 ARG A N 1
ATOM 6741 C CA . ARG A 1 839 ? -21.615 -2.883 -20.793 1.00 84.75 839 ARG A CA 1
ATOM 6742 C C . ARG A 1 839 ? -21.131 -1.661 -21.569 1.00 84.75 839 ARG A C 1
ATOM 6744 O O . ARG A 1 839 ? -20.575 -0.731 -20.990 1.00 84.75 839 ARG A O 1
ATOM 6751 N N . VAL A 1 840 ? -21.385 -1.670 -22.875 1.00 86.38 840 VAL A N 1
ATOM 6752 C CA . VAL A 1 840 ? -21.080 -0.585 -23.815 1.00 86.38 840 VAL A CA 1
ATOM 6753 C C . VAL A 1 840 ? -22.390 -0.048 -24.384 1.00 86.38 840 VAL A C 1
ATOM 6755 O O . VAL A 1 840 ? -23.162 -0.812 -24.962 1.00 86.38 840 VAL A O 1
ATOM 6758 N N . LYS A 1 841 ? -22.647 1.251 -24.203 1.00 82.25 841 LYS A N 1
ATOM 6759 C CA . LYS A 1 841 ? -23.894 1.903 -24.640 1.00 82.25 841 LYS A CA 1
ATOM 6760 C C . LYS A 1 841 ? -23.832 2.372 -26.090 1.00 82.25 841 LYS A C 1
ATOM 6762 O O . LYS A 1 841 ? -24.641 1.960 -26.910 1.00 82.25 841 LYS A O 1
ATOM 6767 N N . ASN A 1 842 ? -22.834 3.190 -26.405 1.00 82.00 842 ASN A N 1
ATOM 6768 C CA . ASN A 1 842 ? -22.715 3.847 -27.704 1.00 82.00 842 ASN A CA 1
ATOM 6769 C C . ASN A 1 842 ? -21.930 2.963 -28.674 1.00 82.00 842 ASN A C 1
ATOM 6771 O O . ASN A 1 842 ? -20.751 3.206 -28.921 1.00 82.00 842 ASN A O 1
ATOM 6775 N N . LEU A 1 843 ? -22.556 1.891 -29.164 1.00 85.69 843 LEU A N 1
ATOM 6776 C CA . LEU A 1 843 ? -21.942 1.069 -30.203 1.00 85.69 843 LEU A CA 1
ATOM 6777 C C . LEU A 1 843 ? -21.939 1.806 -31.551 1.00 85.69 843 LEU A C 1
ATOM 6779 O O . LEU A 1 843 ? -22.895 2.527 -31.842 1.00 85.69 843 LEU A O 1
ATOM 6783 N N . PRO A 1 844 ? -20.910 1.589 -32.388 1.00 87.88 844 PRO A N 1
ATOM 6784 C CA . PRO A 1 844 ? -20.906 2.053 -33.771 1.00 87.88 844 PRO A CA 1
ATOM 6785 C C . PRO A 1 844 ? -22.175 1.640 -34.525 1.00 87.88 844 PRO A C 1
ATOM 6787 O O . PRO A 1 844 ? -22.675 0.533 -34.316 1.00 87.88 844 PRO A O 1
ATOM 6790 N N . GLU A 1 845 ? -22.673 2.467 -35.449 1.00 85.19 845 GLU A N 1
ATOM 6791 C CA . GLU A 1 845 ? -23.930 2.189 -36.173 1.00 85.19 845 GLU A CA 1
ATOM 6792 C C . GLU A 1 845 ? -23.901 0.850 -36.919 1.00 85.19 845 GLU A C 1
ATOM 6794 O O . GLU A 1 845 ? -24.885 0.109 -36.917 1.00 85.19 845 GLU A O 1
ATOM 6799 N N . TRP A 1 846 ? -22.750 0.490 -37.494 1.00 88.88 846 TRP A N 1
ATOM 6800 C CA . TRP A 1 846 ? -22.550 -0.787 -38.189 1.00 88.88 846 TRP A CA 1
ATOM 6801 C C . TRP A 1 846 ? -22.567 -2.007 -37.256 1.00 88.88 846 TRP A C 1
ATOM 6803 O O . TRP A 1 846 ? -22.652 -3.135 -37.739 1.00 88.88 846 TRP A O 1
ATOM 6813 N N . LEU A 1 847 ? -22.461 -1.787 -35.943 1.00 84.25 847 LEU A N 1
ATOM 6814 C CA . LEU A 1 847 ? -22.562 -2.794 -34.889 1.00 84.25 847 LEU A CA 1
ATOM 6815 C C . LEU A 1 847 ? -23.889 -2.691 -34.120 1.00 84.25 847 LEU A C 1
ATOM 6817 O O . LEU A 1 847 ? -24.147 -3.516 -33.242 1.00 84.25 847 LEU A O 1
ATOM 6821 N N . SER A 1 848 ? -24.731 -1.695 -34.427 1.00 64.94 848 SER A N 1
ATOM 6822 C CA . SER A 1 848 ? -26.059 -1.600 -33.833 1.00 64.94 848 SER A CA 1
ATOM 6823 C C . SER A 1 848 ? -26.836 -2.858 -34.211 1.00 64.94 848 SER A C 1
ATOM 6825 O O . SER A 1 848 ? -27.109 -3.133 -35.380 1.00 64.94 848 SER A O 1
ATOM 6827 N N . PHE A 1 849 ? -27.147 -3.672 -33.205 1.00 60.25 849 PHE A N 1
ATOM 6828 C CA . PHE A 1 849 ? -28.044 -4.804 -33.359 1.00 60.25 849 PHE A CA 1
ATOM 6829 C C . PHE A 1 849 ? -29.447 -4.226 -33.560 1.00 60.25 849 PHE A C 1
ATOM 6831 O O . PHE A 1 849 ? -30.254 -4.215 -32.635 1.00 60.25 849 PHE A O 1
ATOM 6838 N N . LYS A 1 850 ? -29.748 -3.700 -34.755 1.00 41.28 850 LYS A N 1
ATOM 6839 C CA . LYS A 1 850 ? -31.136 -3.685 -35.210 1.00 41.28 850 LYS A CA 1
ATOM 6840 C C . LYS A 1 850 ? -31.568 -5.136 -35.157 1.00 41.28 850 LYS A C 1
ATOM 6842 O O . LYS A 1 850 ? -30.890 -5.978 -35.747 1.00 41.28 850 LYS A O 1
ATOM 6847 N N . GLU A 1 851 ? -32.595 -5.402 -34.357 1.00 34.00 851 GLU A N 1
ATOM 6848 C CA . GLU A 1 851 ? -33.228 -6.704 -34.207 1.00 34.00 851 GLU A CA 1
ATOM 6849 C C . GLU A 1 851 ? -33.148 -7.444 -35.536 1.00 34.00 851 GLU A C 1
ATOM 6851 O O . GLU A 1 851 ? -33.725 -7.022 -36.542 1.00 34.00 851 GLU A O 1
ATOM 6856 N N . VAL A 1 852 ? -32.356 -8.517 -35.554 1.00 32.12 852 VAL A N 1
ATOM 6857 C CA . VAL A 1 852 ? -32.487 -9.521 -36.593 1.00 32.12 852 VAL A CA 1
ATOM 6858 C C . VAL A 1 852 ? -33.881 -10.067 -36.366 1.00 32.12 852 VAL A C 1
ATOM 6860 O O . VAL A 1 852 ? -34.094 -10.913 -35.498 1.00 32.12 852 VAL A O 1
ATOM 6863 N N . VAL A 1 853 ? -34.834 -9.485 -37.097 1.00 31.36 853 VAL A N 1
ATOM 6864 C CA . VAL A 1 853 ? -36.128 -10.077 -37.369 1.00 31.36 853 VAL A CA 1
ATOM 6865 C C . VAL A 1 853 ? -35.827 -11.527 -37.669 1.00 31.36 853 VAL A C 1
ATOM 6867 O O . VAL A 1 853 ? -35.035 -11.844 -38.560 1.00 31.36 853 VAL A O 1
ATOM 6870 N N . GLN A 1 854 ? -36.394 -12.363 -36.816 1.00 31.42 854 GLN A N 1
ATOM 6871 C CA . GLN A 1 854 ? -36.555 -13.785 -36.979 1.00 31.42 854 GLN A CA 1
ATOM 6872 C C . GLN A 1 854 ? -36.887 -14.040 -38.453 1.00 31.42 854 GLN A C 1
ATOM 6874 O O . GLN A 1 854 ? -38.015 -13.845 -38.895 1.00 31.42 854 GLN A O 1
ATOM 6879 N N . LEU A 1 855 ? -35.870 -14.375 -39.251 1.00 30.36 855 LEU A N 1
ATOM 6880 C CA . LEU A 1 855 ? -36.084 -14.935 -40.572 1.00 30.36 855 LEU A CA 1
ATOM 6881 C C . LEU A 1 855 ? -36.585 -16.342 -40.293 1.00 30.36 855 LEU A C 1
ATOM 6883 O O . LEU A 1 855 ? -35.805 -17.277 -40.104 1.00 30.36 855 LEU A O 1
ATOM 6887 N N . ASP A 1 856 ? -37.906 -16.423 -40.165 1.00 32.03 856 ASP A N 1
ATOM 6888 C CA . ASP A 1 856 ? -38.688 -17.639 -40.232 1.00 32.03 856 ASP A CA 1
ATOM 6889 C C . ASP A 1 856 ? -38.205 -18.454 -41.433 1.00 32.03 856 ASP A C 1
ATOM 6891 O O . ASP A 1 856 ? -38.558 -18.203 -42.584 1.00 32.03 856 ASP A O 1
ATOM 6895 N N . MET A 1 857 ? -37.378 -19.463 -41.165 1.00 29.48 857 MET A N 1
ATOM 6896 C CA . MET A 1 857 ? -37.216 -20.587 -42.075 1.00 29.48 857 MET A CA 1
ATOM 6897 C C . MET A 1 857 ? -38.401 -21.530 -41.879 1.00 29.48 857 MET A C 1
ATOM 6899 O O . MET A 1 857 ? -38.249 -22.615 -41.325 1.00 29.48 857 MET A O 1
ATOM 6903 N N . PHE A 1 858 ? -39.577 -21.124 -42.355 1.00 34.41 858 PHE A N 1
ATOM 6904 C CA . PHE A 1 858 ? -40.633 -22.053 -42.743 1.00 34.41 858 PHE A CA 1
ATOM 6905 C C . PHE A 1 858 ? -41.371 -21.532 -43.986 1.00 34.41 858 PHE A C 1
ATOM 6907 O O . PHE A 1 858 ? -41.960 -20.457 -43.967 1.00 34.41 858 PHE A O 1
ATOM 6914 N N . SER A 1 859 ? -41.380 -22.382 -45.024 1.00 27.73 859 SER A N 1
ATOM 6915 C CA . SER A 1 859 ? -42.088 -22.304 -46.322 1.00 27.73 859 SER A CA 1
ATOM 6916 C C . SER A 1 859 ? -41.479 -21.348 -47.375 1.00 27.73 859 SER A C 1
ATOM 6918 O O . SER A 1 859 ? -41.194 -20.203 -47.074 1.00 27.73 859 SER A O 1
ATOM 6920 N N . ALA A 1 860 ? -41.216 -21.723 -48.634 1.00 29.67 860 ALA A N 1
ATOM 6921 C CA . ALA A 1 860 ? -41.560 -22.917 -49.405 1.00 29.67 860 ALA A CA 1
ATOM 6922 C C . ALA A 1 860 ? -40.593 -23.119 -50.605 1.00 29.67 860 ALA A C 1
ATOM 6924 O O . ALA A 1 860 ? -40.103 -22.158 -51.182 1.00 29.67 860 ALA A O 1
ATOM 6925 N N . GLU A 1 861 ? -40.378 -24.396 -50.950 1.00 31.80 861 GLU A N 1
ATOM 6926 C CA . GLU A 1 861 ? -40.224 -24.974 -52.302 1.00 31.80 861 GLU A CA 1
ATOM 6927 C C . GLU A 1 861 ? -39.229 -24.366 -53.323 1.00 31.80 861 GLU A C 1
ATOM 6929 O O . GLU A 1 861 ? -39.500 -23.359 -53.962 1.00 31.80 861 GLU A O 1
ATOM 6934 N N . GLN A 1 862 ? -38.136 -25.092 -53.619 1.00 29.81 862 GLN A N 1
ATOM 6935 C CA . GLN A 1 862 ? -37.971 -25.904 -54.850 1.00 29.81 862 GLN A CA 1
ATOM 6936 C C . GLN A 1 862 ? -36.527 -26.452 -55.002 1.00 29.81 862 GLN A C 1
ATOM 6938 O O . GLN A 1 862 ? -35.561 -25.705 -55.072 1.00 29.81 862 GLN A O 1
ATOM 6943 N N . GLY A 1 863 ? -36.427 -27.790 -55.069 1.00 26.94 863 GLY A N 1
ATOM 6944 C CA . GLY A 1 863 ? -35.453 -28.618 -55.809 1.00 26.94 863 GLY A CA 1
ATOM 6945 C C . GLY A 1 863 ? -33.946 -28.314 -55.763 1.00 26.94 863 GLY A C 1
ATOM 6946 O O . GLY A 1 863 ? -33.468 -27.456 -56.488 1.00 26.94 863 GLY A O 1
ATOM 6947 N N . PHE A 1 864 ? -33.156 -29.161 -55.091 1.00 26.73 864 PHE A N 1
ATOM 6948 C CA . PHE A 1 864 ? -32.451 -30.288 -55.735 1.00 26.73 864 PHE A CA 1
ATOM 6949 C C . PHE A 1 864 ? -31.689 -31.137 -54.695 1.00 26.73 864 PHE A C 1
ATOM 6951 O O . PHE A 1 864 ? -30.999 -30.642 -53.811 1.00 26.73 864 PHE A O 1
ATOM 6958 N N . SER A 1 865 ? -31.865 -32.451 -54.823 1.00 25.84 865 SER A N 1
ATOM 6959 C CA . SER A 1 865 ? -31.250 -33.543 -54.059 1.00 25.84 865 SER A CA 1
ATOM 6960 C C . SER A 1 865 ? -29.741 -33.668 -54.314 1.00 25.84 865 SER A C 1
ATOM 6962 O O . SER A 1 865 ? -29.340 -33.532 -55.469 1.00 25.84 865 SER A O 1
ATOM 6964 N N . CYS A 1 866 ? -28.941 -34.033 -53.292 1.00 26.81 866 CYS A N 1
ATOM 6965 C CA . CYS A 1 866 ? -28.117 -35.265 -53.290 1.00 26.81 866 CYS A CA 1
ATOM 6966 C C . CYS A 1 866 ? -27.129 -35.380 -52.096 1.00 26.81 866 CYS A C 1
ATOM 6968 O O . CYS A 1 866 ? -26.238 -34.554 -51.967 1.00 26.81 866 CYS A O 1
ATOM 6970 N N . TYR A 1 867 ? -27.271 -36.481 -51.327 1.00 27.91 867 TYR A N 1
ATOM 6971 C CA . TYR A 1 867 ? -26.262 -37.299 -50.598 1.00 27.91 867 TYR A CA 1
ATOM 6972 C C . TYR A 1 867 ? -25.279 -36.614 -49.601 1.00 27.91 867 TYR A C 1
ATOM 6974 O O . TYR A 1 867 ? -24.598 -35.665 -49.939 1.00 27.91 867 TYR A O 1
ATOM 6982 N N . PHE A 1 868 ? -25.057 -37.053 -48.351 1.00 25.36 868 PHE A N 1
ATOM 6983 C CA . PHE A 1 868 ? -24.911 -38.412 -47.806 1.00 25.36 868 PHE A CA 1
ATOM 6984 C C . PHE A 1 868 ? -25.173 -38.431 -46.278 1.00 25.36 868 PHE A C 1
ATOM 6986 O O . PHE A 1 868 ? -24.831 -37.494 -45.559 1.00 25.36 868 PHE A O 1
ATOM 6993 N N . ARG A 1 869 ? -25.746 -39.543 -45.795 1.00 26.20 869 ARG A N 1
ATOM 6994 C CA . ARG A 1 869 ? -25.952 -39.925 -44.382 1.00 26.20 869 ARG A CA 1
ATOM 6995 C C . ARG A 1 869 ? -24.635 -40.167 -43.629 1.00 26.20 869 ARG A C 1
ATOM 6997 O O . ARG A 1 869 ? -23.684 -40.675 -44.213 1.00 26.20 869 ARG A O 1
ATOM 7004 N N . GLY A 1 870 ? -24.663 -39.972 -42.307 1.00 26.39 870 GLY A N 1
ATOM 7005 C CA . GLY A 1 870 ? -23.617 -40.420 -41.379 1.00 26.39 870 GLY A CA 1
ATOM 7006 C C . GLY A 1 870 ? -23.990 -40.239 -39.903 1.00 26.39 870 GLY A C 1
ATOM 7007 O O . GLY A 1 870 ? -23.403 -39.427 -39.203 1.00 26.39 870 GLY A O 1
ATOM 7008 N N . SER A 1 871 ? -25.002 -40.975 -39.455 1.00 27.12 871 SER A N 1
ATOM 7009 C CA . SER A 1 871 ? -25.455 -41.141 -38.068 1.00 27.12 871 SER A CA 1
ATOM 7010 C C . SER A 1 871 ? -24.419 -41.824 -37.165 1.00 27.12 871 SER A C 1
ATOM 7012 O O . SER A 1 871 ? -23.978 -42.904 -37.541 1.00 27.12 871 SER A O 1
ATOM 7014 N N . ILE A 1 872 ? -24.176 -41.309 -35.948 1.00 28.36 872 ILE A N 1
ATOM 7015 C CA . ILE A 1 872 ? -24.083 -42.126 -34.716 1.00 28.36 872 ILE A CA 1
ATOM 7016 C C . ILE A 1 872 ? -24.723 -41.350 -33.554 1.00 28.36 872 ILE A C 1
ATOM 7018 O O . ILE A 1 872 ? -24.353 -40.225 -33.227 1.00 28.36 872 ILE A O 1
ATOM 7022 N N . SER A 1 873 ? -25.724 -41.991 -32.968 1.00 27.78 873 SER A N 1
ATOM 7023 C CA . SER A 1 873 ? -26.604 -41.584 -31.880 1.00 27.78 873 SER A CA 1
ATOM 7024 C C . SER A 1 873 ? -26.173 -42.198 -30.542 1.00 27.78 873 SER A C 1
ATOM 7026 O O . SER A 1 873 ? -25.846 -43.378 -30.544 1.00 27.78 873 SER A O 1
ATOM 7028 N N . HIS A 1 874 ? -26.380 -41.444 -29.445 1.00 28.80 874 HIS A N 1
ATOM 7029 C CA . HIS A 1 874 ? -26.969 -41.898 -28.159 1.00 28.80 874 HIS A CA 1
ATOM 7030 C C . HIS A 1 874 ? -26.120 -42.887 -27.313 1.00 28.80 874 HIS A C 1
ATOM 7032 O O . HIS A 1 874 ? -25.374 -43.690 -27.840 1.00 28.80 874 HIS A O 1
ATOM 7038 N N . ASN A 1 875 ? -26.136 -42.947 -25.980 1.00 29.05 875 ASN A N 1
ATOM 7039 C CA . ASN A 1 875 ? -26.990 -42.421 -24.917 1.00 29.05 875 ASN A CA 1
ATOM 7040 C C . ASN A 1 875 ? -26.225 -42.587 -23.585 1.00 29.05 875 ASN A C 1
ATOM 7042 O O . ASN A 1 875 ? -25.437 -43.519 -23.444 1.00 29.05 875 ASN A O 1
ATOM 7046 N N . TYR A 1 876 ? -26.545 -41.775 -22.579 1.00 25.17 876 TYR A N 1
ATOM 7047 C CA . TYR A 1 876 ? -26.402 -42.152 -21.169 1.00 25.17 876 TYR A CA 1
ATOM 7048 C C . TYR A 1 876 ? -27.795 -42.108 -20.541 1.00 25.17 876 TYR A C 1
ATOM 7050 O O . TYR A 1 876 ? -28.405 -41.045 -20.533 1.00 25.17 876 TYR A O 1
ATOM 7058 N N . HIS A 1 877 ? -28.273 -43.231 -19.998 1.00 28.17 877 HIS A N 1
ATOM 7059 C CA . HIS A 1 877 ? -29.187 -43.238 -18.853 1.00 28.17 877 HIS A CA 1
ATOM 7060 C C . HIS A 1 877 ? -29.154 -44.587 -18.111 1.00 28.17 877 HIS A C 1
ATOM 7062 O O . HIS A 1 877 ? -29.544 -45.617 -18.643 1.00 28.17 877 HIS A O 1
ATOM 7068 N N . VAL A 1 878 ? -28.597 -44.517 -16.896 1.00 31.06 878 VAL A N 1
ATOM 7069 C CA . VAL A 1 878 ? -29.049 -45.041 -15.588 1.00 31.06 878 VAL A CA 1
ATOM 7070 C C . VAL A 1 878 ? -29.940 -46.295 -15.541 1.00 31.06 878 VAL A C 1
ATOM 7072 O O . VAL A 1 878 ? -31.055 -46.279 -16.050 1.00 31.06 878 VAL A O 1
ATOM 7075 N N . GLY A 1 879 ? -29.534 -47.273 -14.716 1.00 27.72 879 GLY A N 1
ATOM 7076 C CA . GLY A 1 879 ? -30.474 -48.148 -13.999 1.00 27.72 879 GLY A CA 1
ATOM 7077 C C . GLY A 1 879 ? -29.921 -49.502 -13.539 1.00 27.72 879 GLY A C 1
ATOM 7078 O O . GLY A 1 879 ? -29.872 -50.421 -14.339 1.00 27.72 879 GLY A O 1
ATOM 7079 N N . ASN A 1 880 ? -29.544 -49.576 -12.253 1.00 28.83 880 ASN A N 1
ATOM 7080 C CA . ASN A 1 880 ? -29.514 -50.704 -11.297 1.00 28.83 880 ASN A CA 1
ATOM 7081 C C . ASN A 1 880 ? -29.533 -52.167 -11.797 1.00 28.83 880 ASN A C 1
ATOM 7083 O O . ASN A 1 880 ? -30.471 -52.564 -12.477 1.00 28.83 880 ASN A O 1
ATOM 7087 N N . PHE A 1 881 ? -28.631 -53.008 -11.272 1.00 28.17 881 PHE A N 1
ATOM 7088 C CA . PHE A 1 881 ? -28.910 -54.009 -10.215 1.00 28.17 881 PHE A CA 1
ATOM 7089 C C . PHE A 1 881 ? -27.693 -54.941 -9.997 1.00 28.17 881 PHE A C 1
ATOM 7091 O O . PHE A 1 881 ? -27.014 -55.313 -10.946 1.00 28.17 881 PHE A O 1
ATOM 7098 N N . ASP A 1 882 ? -27.455 -55.260 -8.721 1.00 30.06 882 ASP A N 1
ATOM 7099 C CA . ASP A 1 882 ? -26.867 -56.466 -8.118 1.00 30.06 882 ASP A CA 1
ATOM 7100 C C . ASP A 1 882 ? -25.624 -57.168 -8.697 1.00 30.06 882 ASP A C 1
ATOM 7102 O O . ASP A 1 882 ? -25.639 -57.780 -9.755 1.00 30.06 882 ASP A O 1
ATOM 7106 N N . GLY A 1 883 ? -24.618 -57.278 -7.822 1.00 30.73 883 GLY A N 1
ATOM 7107 C CA . GLY A 1 883 ? -24.364 -58.569 -7.181 1.00 30.73 883 GLY A CA 1
ATOM 7108 C C . GLY A 1 883 ? -23.400 -59.542 -7.866 1.00 30.73 883 GLY A C 1
ATOM 7109 O O . GLY A 1 883 ? -23.698 -60.130 -8.895 1.00 30.73 883 GLY A O 1
ATOM 7110 N N . CYS A 1 884 ? -22.351 -59.852 -7.102 1.00 31.59 884 CYS A N 1
ATOM 7111 C CA . CYS A 1 884 ? -21.527 -61.064 -7.131 1.00 31.59 884 CYS A CA 1
ATOM 7112 C C . CYS A 1 884 ? -20.325 -61.130 -8.097 1.00 31.59 884 CYS A C 1
ATOM 7114 O O . CYS A 1 884 ? -20.468 -61.296 -9.305 1.00 31.59 884 CYS A O 1
ATOM 7116 N N . ILE A 1 885 ? -19.169 -61.219 -7.413 1.00 36.09 885 ILE A N 1
ATOM 7117 C CA . ILE A 1 885 ? -17.819 -61.693 -7.780 1.00 36.09 885 ILE A CA 1
ATOM 7118 C C . ILE A 1 885 ? -16.877 -60.643 -8.368 1.00 36.09 885 ILE A C 1
ATOM 7120 O O . ILE A 1 885 ? -17.055 -60.219 -9.528 1.00 36.09 885 ILE A O 1
#

Mean predicted aligned error: 20.42 Å